Protein 5DCU (pdb70)

GO terms:
  GO:0005829 cytosol (C, IDA)
  GO:0016628 oxidoreductase activity, acting on the CH-CH group of donors, NAD or NADP as acceptor (F, IDA)
  GO:0042803 protein homodimerization activity (F, IDA)
  GO:0016099 monoterpenoid biosynthetic process (P, IDA)
  GO:0042802 identical protein binding (F, IPI)

Secondary structure (DSSP, 8-state):
-PPP--SEEEEEETTTSTTHHHHHHHTTSTT-TTPSEEEEEEESSPPPHHHHTSS-EEEE--TT-HHHHHHHHTT-TT--EEEE----SS--HHHHHHHHHHHHHHHTTT-TT--EEEEE--THHHH-----PPPSSB-TTPPPPSS--HHHHHHHHHHHHHHHTT-EEEEEEE-SEE---TT-SS-HHHHHHHHHHHHHHTT--EE--S-HHHHHS-B--EEHHHHHHHHHHHHH-GGGTTEEEEE--SS-B-HHHHHHHHHHHHT--EE---TTPPP--HHHHHTT-HHHHHHHHHHHTPPP--HHHH--HHHHHHHTT--S--B--HHHHHTT------HHHHHHHHHHHHHHTTSSPPP-/-PPP--SEEEEEETTTSTTHHHHHHHTTSTT-TTPSEEEEEEESSPPPHHHHTSS-EEEE--TT-HHHHHHHHTT-TT--EEEE----SS--HHHHHHHHHHHHHHHTTT-TT--EEEEE--THHHH-----PPPSSB-TTPPPPSS--HHHHHHHHHHHHHHHTT-EEEEEEE-SEE---TT-S--HHHHHHHHHHHHHHTT--EE--S-HHHHHS-B--EEHHHHHHHHHHHHH-GGGTTEEEEE--SS-B-HHHHHHHHHHHHT--EE---TTPPP--HHHHHTT-HHHHHHHHHHTTPPP--HHHH--HHHHHHHTT--S--B--HHHHHTT------HHHHHHHHHHHHHHTTSSPPP-

Radius of gyration: 27.37 Å; Cα contacts (8 Å, |Δi|>4): 1635; chains: 2; bounding box: 85×75×55 Å

Structure (mmCIF, N/CA/C/O backbone):
data_5DCU
#
_entry.id   5DCU
#
_cell.length_a   92.030
_cell.length_b   96.110
_cell.length_c   172.630
_cell.angle_alpha   90.000
_cell.angle_beta   90.000
_cell.angle_gamma   90.000
#
_symmetry.space_group_name_H-M   'C 2 2 21'
#
loop_
_entity.id
_entity.type
_entity.pdbx_description
1 polymer 'Iridoid synthase'
2 non-polymer 'NADP NICOTINAMIDE-ADENINE-DINUCLEOTIDE PHOSPHATE'
3 non-polymer 1,2-ETHANEDIOL
4 non-polymer '[2-(2-hydroxyethoxy)ethoxy]acetic acid'
5 water water
#
loop_
_atom_site.group_PDB
_atom_site.id
_atom_site.type_symbol
_atom_site.label_atom_id
_atom_site.label_alt_id
_atom_site.label_comp_id
_atom_site.label_asym_id
_atom_site.label_entity_id
_atom_site.label_seq_id
_atom_site.pdbx_PDB_ins_code
_atom_site.Cartn_x
_atom_site.Cartn_y
_atom_site.Cartn_z
_atom_site.occupancy
_atom_site.B_iso_or_equiv
_atom_site.auth_seq_id
_atom_site.auth_comp_id
_atom_site.auth_asym_id
_atom_site.auth_atom_id
_atom_site.pdbx_PDB_model_num
ATOM 1 N N . GLY A 1 3 ? 36.172 28.898 -32.132 1.00 60.16 23 GLY A N 1
ATOM 2 C CA . GLY A 1 3 ? 36.617 29.291 -30.760 1.00 59.76 23 GLY A CA 1
ATOM 3 C C . GLY A 1 3 ? 36.017 28.464 -29.639 1.00 57.97 23 GLY A C 1
ATOM 4 O O . GLY A 1 3 ? 35.341 27.451 -29.884 1.00 58.25 23 GLY A O 1
ATOM 5 N N . VAL A 1 4 ? 36.244 28.918 -28.406 1.00 55.99 24 VAL A N 1
ATOM 6 C CA . VAL A 1 4 ? 35.901 28.138 -27.202 1.00 53.32 24 VAL A CA 1
ATOM 7 C C . VAL A 1 4 ? 34.436 28.220 -26.809 1.00 50.12 24 VAL A C 1
ATOM 8 O O . VAL A 1 4 ? 33.741 29.201 -27.109 1.00 48.87 24 VAL A O 1
ATOM 12 N N . CYS A 1 5 ? 33.984 27.174 -26.112 1.00 48.46 25 CYS A N 1
ATOM 13 C CA A CYS A 1 5 ? 32.641 27.161 -25.549 0.50 45.76 25 CYS A CA 1
ATOM 14 C CA B CYS A 1 5 ? 32.655 27.136 -25.527 0.50 46.23 25 CYS A CA 1
ATOM 15 C C . CYS A 1 5 ? 32.542 28.296 -24.539 1.00 44.22 25 CYS A C 1
ATOM 16 O O . CYS A 1 5 ? 33.483 28.546 -23.778 1.00 44.29 25 CYS A O 1
ATOM 21 N N . LYS A 1 6 ? 31.411 28.995 -24.563 1.00 40.73 26 LYS A N 1
ATOM 22 C CA . LYS A 1 6 ? 31.163 30.115 -23.643 1.00 38.71 26 LYS A CA 1
ATOM 23 C C . LYS A 1 6 ? 30.959 29.628 -22.207 1.00 35.42 26 LYS A C 1
ATOM 24 O O . LYS A 1 6 ? 30.501 28.507 -21.988 1.00 33.88 26 LYS A O 1
ATOM 28 N N . SER A 1 7 ? 31.326 30.482 -21.248 1.00 33.09 27 SER A N 1
ATOM 29 C CA . SER A 1 7 ? 31.257 30.179 -19.817 1.00 31.94 27 SER A CA 1
ATOM 30 C C . SER A 1 7 ? 30.079 30.913 -19.233 1.00 29.60 27 SER A C 1
ATOM 31 O O . SER A 1 7 ? 29.878 32.095 -19.499 1.00 29.95 27 SER A O 1
ATOM 34 N N . TYR A 1 8 ? 29.307 30.213 -18.431 1.00 27.49 28 TYR A N 1
ATOM 35 C CA . TYR A 1 8 ? 28.201 30.818 -17.752 1.00 25.96 28 TYR A CA 1
ATOM 36 C C . TYR A 1 8 ? 28.283 30.465 -16.292 1.00 25.71 28 TYR A C 1
ATOM 37 O O . TYR A 1 8 ? 28.793 29.383 -15.902 1.00 27.40 28 TYR A O 1
ATOM 46 N N . LYS A 1 9 ? 27.808 31.370 -15.475 1.00 24.16 29 LYS A N 1
ATOM 47 C CA . LYS A 1 9 ? 27.703 31.080 -14.071 1.00 24.29 29 LYS A CA 1
ATOM 48 C C . LYS A 1 9 ? 26.474 30.200 -13.785 1.00 22.27 29 LYS A C 1
ATOM 49 O O . LYS A 1 9 ? 26.558 29.293 -12.940 1.00 22.98 29 LYS A O 1
ATOM 55 N N . SER A 1 10 ? 25.357 30.477 -14.462 1.00 19.89 30 SER A N 1
ATOM 56 C CA . SER A 1 10 ? 24.101 29.788 -14.211 1.00 18.48 30 SER A CA 1
ATOM 57 C C . SER A 1 10 ? 23.424 29.512 -15.559 1.00 17.87 30 SER A C 1
ATOM 58 O O . SER A 1 10 ? 23.644 30.234 -16.542 1.00 18.00 30 SER A O 1
ATOM 61 N N . VAL A 1 11 ? 22.649 28.431 -15.602 1.00 16.55 31 VAL A N 1
ATOM 62 C CA . VAL A 1 11 ? 21.954 28.009 -16.824 1.00 16.13 31 VAL A CA 1
ATOM 63 C C . VAL A 1 11 ? 20.495 27.776 -16.484 1.00 14.95 31 VAL A C 1
ATOM 64 O O . VAL A 1 11 ? 20.148 26.870 -15.699 1.00 14.84 31 VAL A O 1
ATOM 68 N N . ALA A 1 12 ? 19.622 28.597 -17.056 1.00 14.36 32 ALA A N 1
ATOM 69 C CA . ALA A 1 12 ? 18.188 28.551 -16.810 1.00 13.43 32 ALA A CA 1
ATOM 70 C C . ALA A 1 12 ? 17.469 27.714 -17.830 1.00 13.60 32 ALA A C 1
ATOM 71 O O . ALA A 1 12 ? 17.751 27.817 -19.017 1.00 14.42 32 ALA A O 1
ATOM 73 N N . LEU A 1 13 ? 16.529 26.923 -17.352 1.00 13.22 33 LEU A N 1
ATOM 74 C CA . LEU A 1 13 ? 15.477 26.354 -18.197 1.00 13.61 33 LEU A CA 1
ATOM 75 C C . LEU A 1 13 ? 14.180 27.085 -17.876 1.00 12.76 33 LEU A C 1
ATOM 76 O O . LEU A 1 13 ? 13.622 26.895 -16.784 1.00 13.19 33 LEU A O 1
ATOM 81 N N . VAL A 1 14 ? 13.707 27.876 -18.826 1.00 12.60 34 VAL A N 1
ATOM 82 C CA . VAL A 1 14 ? 12.463 28.620 -18.671 1.00 12.12 34 VAL A CA 1
ATOM 83 C C . VAL A 1 14 ? 11.380 27.866 -19.410 1.00 12.43 34 VAL A C 1
ATOM 84 O O . VAL A 1 14 ? 11.369 27.832 -20.647 1.00 12.51 34 VAL A O 1
ATOM 88 N N . VAL A 1 15 ? 10.484 27.259 -18.654 1.00 11.86 35 VAL A N 1
ATOM 89 C CA . VAL A 1 15 ? 9.406 26.445 -19.243 1.00 12.30 35 VAL A CA 1
ATOM 90 C C . VAL A 1 15 ? 8.188 27.320 -19.335 1.00 12.10 35 VAL A C 1
ATOM 91 O O . VAL A 1 15 ? 7.578 27.685 -18.309 1.00 12.09 35 VAL A O 1
ATOM 95 N N . GLY A 1 16 ? 7.850 27.681 -20.565 1.00 11.90 36 GLY A N 1
ATOM 96 C CA . GLY A 1 16 ? 6.798 28.688 -20.866 1.00 11.78 36 GLY A CA 1
ATOM 97 C C . GLY A 1 16 ? 7.408 30.021 -21.274 1.00 11.61 36 GLY A C 1
ATOM 98 O O . GLY A 1 16 ? 6.936 31.090 -20.861 1.00 11.14 36 GLY A O 1
ATOM 99 N N . VAL A 1 17 ? 8.413 29.984 -22.145 1.00 11.94 37 VAL A N 1
ATOM 100 C CA . VAL A 1 17 ? 9.210 31.171 -22.459 1.00 12.41 37 VAL A CA 1
ATOM 101 C C . VAL A 1 17 ? 8.435 32.244 -23.252 1.00 12.33 37 VAL A C 1
ATOM 102 O O . VAL A 1 17 ? 8.798 33.426 -23.251 1.00 12.66 37 VAL A O 1
ATOM 106 N N . THR A 1 18 ? 7.352 31.848 -23.932 1.00 12.49 38 THR A N 1
ATOM 107 C CA . THR A 1 18 ? 6.500 32.801 -24.645 1.00 13.15 38 THR A CA 1
ATOM 108 C C . THR A 1 18 ? 5.385 33.378 -23.763 1.00 12.89 38 THR A C 1
ATOM 109 O O . THR A 1 18 ? 4.629 34.244 -24.210 1.00 13.81 38 THR A O 1
ATOM 113 N N . GLY A 1 19 ? 5.323 32.918 -22.530 1.00 11.66 39 GLY A N 1
ATOM 114 C CA . GLY A 1 19 ? 4.274 33.338 -21.588 1.00 11.63 39 GLY A CA 1
ATOM 115 C C . GLY A 1 19 ? 4.510 34.710 -21.025 1.00 11.73 39 GLY A C 1
ATOM 116 O O . GLY A 1 19 ? 5.516 35.377 -21.266 1.00 11.88 39 GLY A O 1
ATOM 117 N N . ILE A 1 20 ? 3.539 35.188 -20.262 1.00 11.22 40 ILE A N 1
ATOM 118 C CA . ILE A 1 20 ? 3.612 36.563 -19.716 1.00 11.29 40 ILE A CA 1
ATOM 119 C C . ILE A 1 20 ? 4.769 36.749 -18.767 1.00 11.15 40 ILE A C 1
ATOM 120 O O . ILE A 1 20 ? 5.325 37.866 -18.717 1.00 11.21 40 ILE A O 1
ATOM 125 N N . VAL A 1 21 ? 5.156 35.739 -18.005 1.00 10.47 41 VAL A N 1
ATOM 126 C CA . VAL A 1 21 ? 6.346 35.824 -17.152 1.00 10.72 41 VAL A CA 1
ATOM 127 C C . VAL A 1 21 ? 7.558 35.245 -17.865 1.00 10.87 41 VAL A C 1
ATOM 128 O O . VAL A 1 21 ? 8.659 35.818 -17.781 1.00 11.06 41 VAL A O 1
ATOM 132 N N . GLY A 1 22 ? 7.403 34.130 -18.578 1.00 10.86 42 GLY A N 1
ATOM 133 C CA . GLY A 1 22 ? 8.563 33.558 -19.262 1.00 10.88 42 GLY A CA 1
ATOM 134 C C . GLY A 1 22 ? 9.227 34.538 -20.219 1.00 11.37 42 GLY A C 1
ATOM 135 O O . GLY A 1 22 ? 10.476 34.565 -20.346 1.00 11.91 42 GLY A O 1
ATOM 136 N N . SER A 1 23 ? 8.446 35.353 -20.919 1.00 11.29 43 SER A N 1
ATOM 137 C CA . SER A 1 23 ? 8.988 36.320 -21.868 1.00 12.24 43 SER A CA 1
ATOM 138 C C . SER A 1 23 ? 9.800 37.418 -21.153 1.00 12.46 43 SER A C 1
ATOM 139 O O . SER A 1 23 ? 10.767 37.950 -21.714 1.00 13.52 43 SER A O 1
ATOM 142 N N . SER A 1 24 ? 9.380 37.788 -19.948 1.00 11.96 44 SER A N 1
ATOM 143 C CA A SER A 1 24 ? 10.139 38.711 -19.135 0.70 12.46 44 SER A CA 1
ATOM 144 C CA B SER A 1 24 ? 10.132 38.719 -19.108 0.30 12.50 44 SER A CA 1
ATOM 145 C C . SER A 1 24 ? 11.408 38.070 -18.580 1.00 12.76 44 SER A C 1
ATOM 146 O O . SER A 1 24 ? 12.487 38.699 -18.624 1.00 13.55 44 SER A O 1
ATOM 151 N N . LEU A 1 25 ? 11.346 36.823 -18.148 1.00 12.11 45 LEU A N 1
ATOM 152 C CA . LEU A 1 25 ? 12.593 36.092 -17.773 1.00 12.71 45 LEU A CA 1
ATOM 153 C C . LEU A 1 25 ? 13.585 36.045 -18.911 1.00 13.82 45 LEU A C 1
ATOM 154 O O . LEU A 1 25 ? 14.811 36.222 -18.692 1.00 14.45 45 LEU A O 1
ATOM 159 N N . ALA A 1 26 ? 13.101 35.862 -20.139 1.00 13.92 46 ALA A N 1
ATOM 160 C CA . ALA A 1 26 ? 13.978 35.859 -21.320 1.00 14.89 46 ALA A CA 1
ATOM 161 C C . ALA A 1 26 ? 14.762 37.158 -21.471 1.00 15.54 46 ALA A C 1
ATOM 162 O O . ALA A 1 26 ? 15.833 37.169 -22.121 1.00 17.25 46 ALA A O 1
ATOM 164 N N . GLU A 1 27 ? 14.218 38.267 -20.993 1.00 14.87 47 GLU A N 1
ATOM 165 C CA . GLU A 1 27 ? 14.882 39.532 -20.998 1.00 15.62 47 GLU A CA 1
ATOM 166 C C . GLU A 1 27 ? 15.714 39.725 -19.739 1.00 15.59 47 GLU A C 1
ATOM 167 O O . GLU A 1 27 ? 16.931 40.033 -19.852 1.00 16.67 47 GLU A O 1
ATOM 173 N N . VAL A 1 28 ? 15.130 39.541 -18.560 1.00 14.26 48 VAL A N 1
ATOM 174 C CA . VAL A 1 28 ? 15.798 39.906 -17.298 1.00 14.03 48 VAL A CA 1
ATOM 175 C C . VAL A 1 28 ? 17.020 39.015 -17.092 1.00 14.21 48 VAL A C 1
ATOM 176 O O . VAL A 1 28 ? 18.078 39.505 -16.655 1.00 15.00 48 VAL A O 1
ATOM 180 N N . LEU A 1 29 ? 16.930 37.729 -17.431 1.00 13.84 49 LEU A N 1
ATOM 181 C CA . LEU A 1 29 ? 18.058 36.790 -17.212 1.00 14.52 49 LEU A CA 1
ATOM 182 C C . LEU A 1 29 ? 19.304 37.207 -17.996 1.00 15.96 49 LEU A C 1
ATOM 183 O O . LEU A 1 29 ? 20.421 36.883 -17.597 1.00 16.70 49 LEU A O 1
ATOM 188 N N . LYS A 1 30 ? 19.141 37.934 -19.096 1.00 16.93 50 LYS A N 1
ATOM 189 C CA . LYS A 1 30 ? 20.267 38.299 -19.940 1.00 18.93 50 LYS A CA 1
ATOM 190 C C . LYS A 1 30 ? 20.801 39.683 -19.654 1.00 19.53 50 LYS A C 1
ATOM 191 O O . LYS A 1 30 ? 21.772 40.082 -20.336 1.00 21.73 50 LYS A O 1
ATOM 197 N N . LEU A 1 31 ? 20.272 40.424 -18.666 1.00 18.98 51 LEU A N 1
ATOM 198 C CA . LEU A 1 31 ? 20.808 41.735 -18.270 1.00 20.42 51 LEU A CA 1
ATOM 199 C C . LEU A 1 31 ? 22.135 41.587 -17.508 1.00 21.95 51 LEU A C 1
ATOM 200 O O . LEU A 1 31 ? 22.318 40.627 -16.744 1.00 21.23 51 LEU A O 1
ATOM 205 N N . PRO A 1 32 ? 23.029 42.553 -17.671 1.00 23.56 52 PRO A N 1
ATOM 206 C CA . PRO A 1 32 ? 24.382 42.367 -17.106 1.00 24.84 52 PRO A CA 1
ATOM 207 C C . PRO A 1 32 ? 24.432 42.284 -15.585 1.00 24.57 52 PRO A C 1
ATOM 208 O O . PRO A 1 32 ? 25.313 41.592 -15.067 1.00 26.11 52 PRO A O 1
ATOM 212 N N . ASP A 1 33 ? 23.553 42.971 -14.871 1.00 23.40 53 ASP A N 1
ATOM 213 C CA . ASP A 1 33 ? 23.638 42.996 -13.411 1.00 23.90 53 ASP A CA 1
ATOM 214 C C . ASP A 1 33 ? 22.681 42.028 -12.732 1.00 21.61 53 ASP A C 1
ATOM 215 O O . ASP A 1 33 ? 22.539 42.064 -11.516 1.00 21.66 53 ASP A O 1
ATOM 220 N N . THR A 1 34 ? 22.022 41.166 -13.489 1.00 19.92 54 THR A N 1
ATOM 221 C CA . THR A 1 34 ? 21.103 40.225 -12.881 1.00 18.32 54 THR A CA 1
ATOM 222 C C . THR A 1 34 ? 21.835 39.209 -11.974 1.00 18.05 54 THR A C 1
ATOM 223 O O . THR A 1 34 ? 22.827 38.621 -12.373 1.00 18.94 54 THR A O 1
ATOM 227 N N . PRO A 1 35 ? 21.322 39.029 -10.743 1.00 17.08 55 PRO A N 1
ATOM 228 C CA . PRO A 1 35 ? 21.942 38.064 -9.852 1.00 17.43 55 PRO A CA 1
ATOM 229 C C . PRO A 1 35 ? 22.070 36.683 -10.479 1.00 16.80 55 PRO A C 1
ATOM 230 O O . PRO A 1 35 ? 21.162 36.253 -11.198 1.00 15.89 55 PRO A O 1
ATOM 234 N N . GLY A 1 36 ? 23.198 36.029 -10.220 1.00 17.74 56 GLY A N 1
ATOM 235 C CA . GLY A 1 36 ? 23.484 34.700 -10.743 1.00 18.02 56 GLY A CA 1
ATOM 236 C C . GLY A 1 36 ? 24.074 34.699 -12.150 1.00 18.40 56 GLY A C 1
ATOM 237 O O . GLY A 1 36 ? 24.466 33.655 -12.664 1.00 18.48 56 GLY A O 1
ATOM 238 N N . GLY A 1 37 ? 24.197 35.881 -12.769 1.00 18.34 57 GLY A N 1
ATOM 239 C CA . GLY A 1 37 ? 24.744 35.986 -14.109 1.00 18.82 57 GLY A CA 1
ATOM 240 C C . GLY A 1 37 ? 26.252 35.846 -14.204 1.00 19.97 57 GLY A C 1
ATOM 241 O O . GLY A 1 37 ? 26.978 35.974 -13.189 1.00 21.06 57 GLY A O 1
ATOM 242 N N . PRO A 1 38 ? 26.800 35.596 -15.411 1.00 20.18 58 PRO A N 1
ATOM 243 C CA . PRO A 1 38 ? 26.008 35.501 -16.641 1.00 19.58 58 PRO A CA 1
ATOM 244 C C . PRO A 1 38 ? 25.196 34.221 -16.784 1.00 18.68 58 PRO A C 1
ATOM 245 O O . PRO A 1 38 ? 25.693 33.129 -16.482 1.00 18.61 58 PRO A O 1
ATOM 249 N N . TRP A 1 39 ? 23.973 34.394 -17.284 1.00 17.39 59 TRP A N 1
ATOM 250 C CA . TRP A 1 39 ? 23.035 33.307 -17.505 1.00 16.81 59 TRP A CA 1
ATOM 251 C C . TRP A 1 39 ? 22.997 32.869 -18.962 1.00 17.62 59 TRP A C 1
ATOM 252 O O . TRP A 1 39 ? 22.945 33.694 -19.862 1.00 18.47 59 TRP A O 1
ATOM 263 N N . LYS A 1 40 ? 22.991 31.555 -19.167 1.00 17.64 60 LYS A N 1
ATOM 264 C CA . LYS A 1 40 ? 22.514 30.941 -20.418 1.00 18.08 60 LYS A CA 1
ATOM 265 C C . LYS A 1 40 ? 21.032 30.622 -20.248 1.00 16.93 60 LYS A C 1
ATOM 266 O O . LYS A 1 40 ? 20.629 30.186 -19.182 1.00 16.24 60 LYS A O 1
ATOM 272 N N . VAL A 1 41 ? 20.223 30.872 -21.278 1.00 16.25 61 VAL A N 1
ATOM 273 C CA . VAL A 1 41 ? 18.786 30.633 -21.190 1.00 15.45 61 VAL A CA 1
ATOM 274 C C . VAL A 1 41 ? 18.301 29.674 -22.281 1.00 15.43 61 VAL A C 1
ATOM 275 O O . VAL A 1 41 ? 18.404 29.992 -23.463 1.00 15.95 61 VAL A O 1
ATOM 279 N N . TYR A 1 42 ? 17.787 28.521 -21.851 1.00 14.96 62 TYR A N 1
ATOM 280 C CA . TYR A 1 42 ? 16.977 27.646 -22.690 1.00 15.14 62 TYR A CA 1
ATOM 281 C C . TYR A 1 42 ? 15.521 28.030 -22.468 1.00 14.36 62 TYR A C 1
ATOM 282 O O . TYR A 1 42 ? 15.072 28.135 -21.307 1.00 15.14 62 TYR A O 1
ATOM 291 N N . GLY A 1 43 ? 14.789 28.306 -23.544 1.00 14.11 63 GLY A N 1
ATOM 292 C CA . GLY A 1 43 ? 13.364 28.647 -23.433 1.00 13.90 63 GLY A CA 1
ATOM 293 C C . GLY A 1 43 ? 12.515 27.617 -24.117 1.00 14.05 63 GLY A C 1
ATOM 294 O O . GLY A 1 43 ? 12.727 27.333 -25.295 1.00 15.08 63 GLY A O 1
ATOM 295 N N . VAL A 1 44 ? 11.547 27.042 -23.383 1.00 13.85 64 VAL A N 1
ATOM 296 C CA . VAL A 1 44 ? 10.701 25.970 -23.898 1.00 14.59 64 VAL A CA 1
ATOM 297 C C . VAL A 1 44 ? 9.284 26.525 -24.092 1.00 14.08 64 VAL A C 1
ATOM 298 O O . VAL A 1 44 ? 8.723 27.188 -23.211 1.00 13.17 64 VAL A O 1
ATOM 302 N N . ALA A 1 45 ? 8.686 26.197 -25.237 1.00 14.54 65 ALA A N 1
ATOM 303 C CA . ALA A 1 45 ? 7.236 26.372 -25.431 1.00 14.69 65 ALA A CA 1
ATOM 304 C C . ALA A 1 45 ? 6.805 25.410 -26.556 1.00 15.76 65 ALA A C 1
ATOM 305 O O . ALA A 1 45 ? 7.647 24.800 -27.202 1.00 16.06 65 ALA A O 1
ATOM 307 N N . ARG A 1 46 ? 5.497 25.299 -26.783 1.00 16.71 66 ARG A N 1
ATOM 308 C CA . ARG A 1 46 ? 4.964 24.279 -27.717 1.00 19.17 66 ARG A CA 1
ATOM 309 C C . ARG A 1 46 ? 4.930 24.760 -29.155 1.00 19.37 66 ARG A C 1
ATOM 310 O O . ARG A 1 46 ? 5.169 23.963 -30.069 1.00 20.03 66 ARG A O 1
ATOM 318 N N . ARG A 1 47 ? 4.611 26.039 -29.356 1.00 19.73 67 ARG A N 1
ATOM 319 C CA . ARG A 1 47 ? 4.529 26.630 -30.699 1.00 21.01 67 ARG A CA 1
ATOM 320 C C . ARG A 1 47 ? 5.920 26.816 -31.319 1.00 20.43 67 ARG A C 1
ATOM 321 O O . ARG A 1 47 ? 6.898 26.861 -30.616 1.00 19.73 67 ARG A O 1
ATOM 329 N N . PRO A 1 48 ? 6.003 26.976 -32.636 1.00 20.89 68 PRO A N 1
ATOM 330 C CA . PRO A 1 48 ? 7.278 27.392 -33.247 1.00 21.24 68 PRO A CA 1
ATOM 331 C C . PRO A 1 48 ? 7.703 28.749 -32.694 1.00 20.79 68 PRO A C 1
ATOM 332 O O . PRO A 1 48 ? 6.851 29.538 -32.330 1.00 20.62 68 PRO A O 1
ATOM 336 N N . CYS A 1 49 ? 9.001 28.977 -32.569 1.00 20.56 69 CYS A N 1
ATOM 337 C CA . CYS A 1 49 ? 9.496 30.257 -32.007 1.00 20.44 69 CYS A CA 1
ATOM 338 C C . CYS A 1 49 ? 8.942 31.444 -32.776 1.00 20.79 69 CYS A C 1
ATOM 339 O O . CYS A 1 49 ? 9.137 31.509 -33.986 1.00 21.94 69 CYS A O 1
ATOM 342 N N . PRO A 1 50 ? 8.274 32.389 -32.087 1.00 19.92 70 PRO A N 1
ATOM 343 C CA . PRO A 1 50 ? 7.852 33.609 -32.784 1.00 20.93 70 PRO A CA 1
ATOM 344 C C . PRO A 1 50 ? 9.055 34.470 -33.176 1.00 21.40 70 PRO A C 1
ATOM 345 O O . PRO A 1 50 ? 10.102 34.412 -32.526 1.00 20.98 70 PRO A O 1
ATOM 349 N N . VAL A 1 51 ? 8.899 35.258 -34.215 1.00 23.28 71 VAL A N 1
ATOM 350 C CA . VAL A 1 51 ? 9.981 36.144 -34.705 1.00 24.59 71 VAL A CA 1
ATOM 351 C C . VAL A 1 51 ? 10.462 37.047 -33.579 1.00 24.47 71 VAL A C 1
ATOM 352 O O . VAL A 1 51 ? 11.684 37.237 -33.387 1.00 25.24 71 VAL A O 1
ATOM 356 N N . TRP A 1 52 ? 9.544 37.569 -32.792 1.00 23.52 72 TRP A N 1
ATOM 357 C CA . TRP A 1 52 ? 9.941 38.480 -31.723 1.00 23.23 72 TRP A CA 1
ATOM 358 C C . TRP A 1 52 ? 10.886 37.837 -30.729 1.00 22.42 72 TRP A C 1
ATOM 359 O O . TRP A 1 52 ? 11.749 38.502 -30.126 1.00 24.70 72 TRP A O 1
ATOM 370 N N . LEU A 1 53 ? 10.700 36.547 -30.459 1.00 20.20 73 LEU A N 1
ATOM 371 C CA . LEU A 1 53 ? 11.574 35.869 -29.546 1.00 19.28 73 LEU A CA 1
ATOM 372 C C . LEU A 1 53 ? 12.892 35.393 -30.189 1.00 19.28 73 LEU A C 1
ATOM 373 O O . LEU A 1 53 ? 13.919 35.244 -29.492 1.00 19.12 73 LEU A O 1
ATOM 378 N N . ALA A 1 54 ? 12.859 35.123 -31.470 1.00 19.98 74 ALA A N 1
ATOM 379 C CA . ALA A 1 54 ? 14.063 34.760 -32.202 1.00 20.89 74 ALA A CA 1
ATOM 380 C C . ALA A 1 54 ? 15.082 35.901 -32.237 1.00 21.92 74 ALA A C 1
ATOM 381 O O . ALA A 1 54 ? 16.249 35.679 -32.603 1.00 23.75 74 ALA A O 1
ATOM 383 N N . LYS A 1 55 ? 14.645 37.120 -31.957 1.00 21.20 75 LYS A N 1
ATOM 384 C CA . LYS A 1 55 ? 15.579 38.262 -31.896 1.00 21.99 75 LYS A CA 1
ATOM 385 C C . LYS A 1 55 ? 16.139 38.479 -30.504 1.00 21.07 75 LYS A C 1
ATOM 386 O O . LYS A 1 55 ? 16.641 39.558 -30.195 1.00 21.52 75 LYS A O 1
ATOM 390 N N . LYS A 1 56 ? 16.059 37.467 -29.651 1.00 19.49 76 LYS A N 1
ATOM 391 C CA . LYS A 1 56 ? 16.606 37.495 -28.296 1.00 19.23 76 LYS A CA 1
ATOM 392 C C . LYS A 1 56 ? 17.646 36.385 -28.148 1.00 19.12 76 LYS A C 1
ATOM 393 O O . LYS A 1 56 ? 17.514 35.317 -28.794 1.00 18.84 76 LYS A O 1
ATOM 399 N N . PRO A 1 57 ? 18.630 36.567 -27.257 1.00 18.90 77 PRO A N 1
ATOM 400 C CA . PRO A 1 57 ? 19.727 35.594 -27.092 1.00 19.41 77 PRO A CA 1
ATOM 401 C C . PRO A 1 57 ? 19.315 34.455 -26.150 1.00 19.04 77 PRO A C 1
ATOM 402 O O . PRO A 1 57 ? 19.821 34.297 -25.026 1.00 19.67 77 PRO A O 1
ATOM 406 N N . VAL A 1 58 ? 18.286 33.736 -26.587 1.00 18.80 78 VAL A N 1
ATOM 407 C CA . VAL A 1 58 ? 17.648 32.626 -25.876 1.00 18.20 78 VAL A CA 1
ATOM 408 C C . VAL A 1 58 ? 17.682 31.435 -26.826 1.00 17.61 78 VAL A C 1
ATOM 409 O O . VAL A 1 58 ? 17.443 31.582 -28.019 1.00 18.42 78 VAL A O 1
ATOM 413 N N . GLU A 1 59 ? 18.056 30.268 -26.310 1.00 17.22 79 GLU A N 1
ATOM 414 C CA A GLU A 1 59 ? 18.045 29.042 -27.109 0.40 17.78 79 GLU A CA 1
ATOM 415 C CA B GLU A 1 59 ? 18.056 29.035 -27.104 0.60 17.82 79 GLU A CA 1
ATOM 416 C C . GLU A 1 59 ? 16.659 28.428 -26.985 1.00 16.88 79 GLU A C 1
ATOM 417 O O . GLU A 1 59 ? 16.283 27.912 -25.936 1.00 16.02 79 GLU A O 1
ATOM 428 N N . TYR A 1 60 ? 15.895 28.533 -28.063 1.00 17.25 80 TYR A N 1
ATOM 429 C CA . TYR A 1 60 ? 14.491 28.058 -28.061 1.00 17.05 80 TYR A CA 1
ATOM 430 C C . TYR A 1 60 ? 14.424 26.570 -28.329 1.00 17.86 80 TYR A C 1
ATOM 431 O O . TYR A 1 60 ? 15.081 26.040 -29.242 1.00 19.48 80 TYR A O 1
ATOM 440 N N . ILE A 1 61 ? 13.596 25.905 -27.520 1.00 17.58 81 ILE A N 1
ATOM 441 C CA . ILE A 1 61 ? 13.323 24.489 -27.668 1.00 18.48 81 ILE A CA 1
ATOM 442 C C . ILE A 1 61 ? 11.816 24.332 -27.822 1.00 17.69 81 ILE A C 1
ATOM 443 O O . ILE A 1 61 ? 11.074 24.541 -26.873 1.00 16.95 81 ILE A O 1
ATOM 448 N N . GLN A 1 62 ? 11.390 23.933 -29.006 1.00 18.44 82 GLN A N 1
ATOM 449 C CA . GLN A 1 62 ? 9.994 23.670 -29.267 1.00 18.48 82 GLN A CA 1
ATOM 450 C C . GLN A 1 62 ? 9.703 22.269 -28.751 1.00 18.10 82 GLN A C 1
ATOM 451 O O . GLN A 1 62 ? 10.307 21.305 -29.183 1.00 18.66 82 GLN A O 1
ATOM 457 N N . CYS A 1 63 ? 8.788 22.167 -27.788 1.00 16.74 83 CYS A N 1
ATOM 458 C CA . CYS A 1 63 ? 8.497 20.887 -27.151 1.00 17.30 83 CYS A CA 1
ATOM 459 C C . CYS A 1 63 ? 7.102 20.931 -26.556 1.00 16.69 83 CYS A C 1
ATOM 460 O O . CYS A 1 63 ? 6.762 21.890 -25.903 1.00 16.23 83 CYS A O 1
ATOM 463 N N . ASP A 1 64 ? 6.284 19.901 -26.851 1.00 17.10 84 ASP A N 1
ATOM 464 C CA . ASP A 1 64 ? 5.013 19.721 -26.117 1.00 17.48 84 ASP A CA 1
ATOM 465 C C . ASP A 1 64 ? 5.315 18.995 -24.819 1.00 16.66 84 ASP A C 1
ATOM 466 O O . ASP A 1 64 ? 5.533 17.776 -24.824 1.00 16.76 84 ASP A O 1
ATOM 471 N N . VAL A 1 65 ? 5.361 19.754 -23.719 1.00 15.95 85 VAL A N 1
ATOM 472 C CA . VAL A 1 65 ? 5.801 19.192 -22.436 1.00 16.03 85 VAL A CA 1
ATOM 473 C C . VAL A 1 65 ? 4.750 18.279 -21.810 1.00 16.24 85 VAL A C 1
ATOM 474 O O . VAL A 1 65 ? 5.027 17.630 -20.795 1.00 16.05 85 VAL A O 1
ATOM 478 N N . SER A 1 66 ? 3.570 18.205 -22.409 1.00 16.44 86 SER A N 1
ATOM 479 C CA . SER A 1 66 ? 2.589 17.210 -21.989 1.00 17.60 86 SER A CA 1
ATOM 480 C C . SER A 1 66 ? 2.895 15.834 -22.524 1.00 18.67 86 SER A C 1
ATOM 481 O O . SER A 1 66 ? 2.230 14.857 -22.119 1.00 19.30 86 SER A O 1
ATOM 484 N N . ASN A 1 67 ? 3.897 15.702 -23.406 1.00 18.53 87 ASN A N 1
ATOM 485 C CA . ASN A 1 67 ? 4.276 14.396 -23.994 1.00 20.21 87 ASN A CA 1
ATOM 486 C C . ASN A 1 67 ? 5.581 13.945 -23.379 1.00 20.02 87 ASN A C 1
ATOM 487 O O . ASN A 1 67 ? 6.623 14.567 -23.617 1.00 18.55 87 ASN A O 1
ATOM 492 N N . ASN A 1 68 ? 5.533 12.892 -22.573 1.00 20.77 88 ASN A N 1
ATOM 493 C CA . ASN A 1 68 ? 6.712 12.444 -21.829 1.00 21.54 88 ASN A CA 1
ATOM 494 C C . ASN A 1 68 ? 7.869 12.031 -22.729 1.00 21.36 88 ASN A C 1
ATOM 495 O O . ASN A 1 68 ? 8.989 12.449 -22.500 1.00 20.27 88 ASN A O 1
ATOM 500 N N A GLN A 1 69 ? 7.616 11.200 -23.729 0.70 21.92 89 GLN A N 1
ATOM 501 N N B GLN A 1 69 ? 7.617 11.191 -23.733 0.30 21.93 89 GLN A N 1
ATOM 502 C CA A GLN A 1 69 ? 8.704 10.742 -24.613 0.70 22.93 89 GLN A CA 1
ATOM 503 C CA B GLN A 1 69 ? 8.704 10.715 -24.619 0.30 22.63 89 GLN A CA 1
ATOM 504 C C A GLN A 1 69 ? 9.371 11.898 -25.345 0.70 22.27 89 GLN A C 1
ATOM 505 C C B GLN A 1 69 ? 9.368 11.878 -25.364 0.30 22.20 89 GLN A C 1
ATOM 506 O O A GLN A 1 69 ? 10.603 11.942 -25.474 0.70 22.26 89 GLN A O 1
ATOM 507 O O B GLN A 1 69 ? 10.600 11.932 -25.478 0.30 22.28 89 GLN A O 1
ATOM 518 N N . GLU A 1 70 ? 8.562 12.826 -25.834 1.00 21.73 90 GLU A N 1
ATOM 519 C CA . GLU A 1 70 ? 9.093 13.986 -26.532 1.00 22.14 90 GLU A CA 1
ATOM 520 C C . GLU A 1 70 ? 9.934 14.835 -25.602 1.00 20.73 90 GLU A C 1
ATOM 521 O O . GLU A 1 70 ? 11.011 15.333 -25.972 1.00 21.36 90 GLU A O 1
ATOM 527 N N . THR A 1 71 ? 9.449 15.046 -24.391 1.00 19.57 91 THR A N 1
ATOM 528 C CA . THR A 1 71 ? 10.157 15.881 -23.448 1.00 18.40 91 THR A CA 1
ATOM 529 C C . THR A 1 71 ? 11.494 15.267 -23.026 1.00 18.77 91 THR A C 1
ATOM 530 O O . THR A 1 71 ? 12.520 15.977 -22.929 1.00 18.09 91 THR A O 1
ATOM 534 N N . ILE A 1 72 ? 11.502 13.975 -22.780 1.00 19.49 92 ILE A N 1
ATOM 535 C CA . ILE A 1 72 ? 12.751 13.279 -22.526 1.00 20.46 92 ILE A CA 1
ATOM 536 C C . ILE A 1 72 ? 13.723 13.476 -23.692 1.00 20.87 92 ILE A C 1
ATOM 537 O O . ILE A 1 72 ? 14.911 13.805 -23.471 1.00 21.01 92 ILE A O 1
ATOM 542 N N A SER A 1 73 ? 13.241 13.302 -24.911 0.50 21.02 93 SER A N 1
ATOM 543 N N B SER A 1 73 ? 13.241 13.300 -24.918 0.50 21.36 93 SER A N 1
ATOM 544 C CA A SER A 1 73 ? 14.088 13.423 -26.081 0.50 21.74 93 SER A CA 1
ATOM 545 C CA B SER A 1 73 ? 14.100 13.416 -26.092 0.50 22.32 93 SER A CA 1
ATOM 546 C C A SER A 1 73 ? 14.719 14.813 -26.208 0.50 21.42 93 SER A C 1
ATOM 547 C C B SER A 1 73 ? 14.719 14.813 -26.218 0.50 21.75 93 SER A C 1
ATOM 548 O O A SER A 1 73 ? 15.909 14.939 -26.556 0.50 22.16 93 SER A O 1
ATOM 549 O O B SER A 1 73 ? 15.909 14.942 -26.558 0.50 22.48 93 SER A O 1
ATOM 554 N N . LYS A 1 74 ? 13.938 15.842 -25.911 1.00 20.69 94 LYS A N 1
ATOM 555 C CA . LYS A 1 74 ? 14.374 17.228 -26.111 1.00 20.86 94 LYS A CA 1
ATOM 556 C C . LYS A 1 74 ? 15.134 17.827 -24.955 1.00 19.94 94 LYS A C 1
ATOM 557 O O . LYS A 1 74 ? 16.019 18.650 -25.202 1.00 20.13 94 LYS A O 1
ATOM 563 N N . LEU A 1 75 ? 14.840 17.425 -23.719 1.00 19.13 95 LEU A N 1
ATOM 564 C CA . LEU A 1 75 ? 15.494 18.032 -22.558 1.00 19.01 95 LEU A CA 1
ATOM 565 C C . LEU A 1 75 ? 16.585 17.203 -21.917 1.00 19.87 95 LEU A C 1
ATOM 566 O O . LEU A 1 75 ? 17.457 17.757 -21.267 1.00 19.83 95 LEU A O 1
ATOM 571 N N . SER A 1 76 ? 16.561 15.888 -22.071 1.00 20.43 96 SER A N 1
ATOM 572 C CA . SER A 1 76 ? 17.628 15.068 -21.499 1.00 21.60 96 SER A CA 1
ATOM 573 C C . SER A 1 76 ? 19.040 15.403 -21.987 1.00 22.23 96 SER A C 1
ATOM 574 O O . SER A 1 76 ? 19.985 15.174 -21.227 1.00 22.76 96 SER A O 1
ATOM 577 N N . PRO A 1 77 ? 19.213 15.966 -23.213 1.00 22.37 97 PRO A N 1
ATOM 578 C CA . PRO A 1 77 ? 20.578 16.355 -23.592 1.00 22.98 97 PRO A CA 1
ATOM 579 C C . PRO A 1 77 ? 21.143 17.582 -22.898 1.00 22.22 97 PRO A C 1
ATOM 580 O O . PRO A 1 77 ? 22.335 17.870 -23.063 1.00 23.50 97 PRO A O 1
ATOM 584 N N . LEU A 1 78 ? 20.314 18.299 -22.157 1.00 20.67 98 LEU A N 1
ATOM 585 C CA . LEU A 1 78 ? 20.703 19.605 -21.617 1.00 20.42 98 LEU A CA 1
ATOM 586 C C . LEU A 1 78 ? 21.351 19.404 -20.248 1.00 20.45 98 LEU A C 1
ATOM 587 O O . LEU A 1 78 ? 20.747 19.690 -19.216 1.00 20.43 98 LEU A O 1
ATOM 592 N N . LYS A 1 79 ? 22.604 18.985 -20.253 1.00 21.22 99 LYS A N 1
ATOM 593 C CA . LYS A 1 79 ? 23.288 18.497 -19.049 1.00 21.65 99 LYS A CA 1
ATOM 594 C C . LYS A 1 79 ? 23.730 19.632 -18.133 1.00 20.88 99 LYS A C 1
ATOM 595 O O . LYS A 1 79 ? 24.102 19.372 -16.996 1.00 21.49 99 LYS A O 1
ATOM 601 N N . ASP A 1 80 ? 23.706 20.873 -18.638 1.00 20.04 100 ASP A N 1
ATOM 602 C CA . ASP A 1 80 ? 24.278 22.025 -17.929 1.00 19.85 100 ASP A CA 1
ATOM 603 C C . ASP A 1 80 ? 23.280 22.853 -17.117 1.00 18.51 100 ASP A C 1
ATOM 604 O O . ASP A 1 80 ? 23.680 23.817 -16.469 1.00 19.02 100 ASP A O 1
ATOM 609 N N . ILE A 1 81 ? 21.998 22.489 -17.105 1.00 17.21 101 ILE A N 1
ATOM 610 C CA . ILE A 1 81 ? 20.986 23.273 -16.394 1.00 16.60 101 ILE A CA 1
ATOM 611 C C . ILE A 1 81 ? 21.277 23.354 -14.907 1.00 16.38 101 ILE A C 1
ATOM 612 O O . ILE A 1 81 ? 21.608 22.343 -14.301 1.00 16.96 101 ILE A O 1
ATOM 617 N N . THR A 1 82 ? 21.184 24.563 -14.359 1.00 15.81 102 THR A N 1
ATOM 618 C CA . THR A 1 82 ? 21.363 24.781 -12.922 1.00 15.99 102 THR A CA 1
ATOM 619 C C . THR A 1 82 ? 20.068 25.165 -12.221 1.00 14.92 102 THR A C 1
ATOM 620 O O . THR A 1 82 ? 19.904 24.885 -11.022 1.00 14.68 102 THR A O 1
ATOM 624 N N . HIS A 1 83 ? 19.138 25.795 -12.934 1.00 14.18 103 HIS A N 1
ATOM 625 C CA . HIS A 1 83 ? 17.896 26.325 -12.340 1.00 14.13 103 HIS A CA 1
ATOM 626 C C . HIS A 1 83 ? 16.752 26.139 -13.305 1.00 13.85 103 HIS A C 1
ATOM 627 O O . HIS A 1 83 ? 16.866 26.503 -14.498 1.00 14.79 103 HIS A O 1
ATOM 634 N N . ILE A 1 84 ? 15.629 25.619 -12.794 1.00 13.51 104 ILE A N 1
ATOM 635 C CA . ILE A 1 84 ? 14.403 25.483 -13.557 1.00 13.45 104 ILE A CA 1
ATOM 636 C C . ILE A 1 84 ? 13.417 26.552 -13.128 1.00 12.61 104 ILE A C 1
ATOM 637 O O . ILE A 1 84 ? 13.154 26.703 -11.930 1.00 13.19 104 ILE A O 1
ATOM 642 N N . PHE A 1 85 ? 12.817 27.246 -14.089 1.00 12.26 105 PHE A N 1
ATOM 643 C CA . PHE A 1 85 ? 11.735 28.230 -13.855 1.00 11.65 105 PHE A CA 1
ATOM 644 C C . PHE A 1 85 ? 10.483 27.682 -14.540 1.00 11.74 105 PHE A C 1
ATOM 645 O O . PHE A 1 85 ? 10.389 27.740 -15.791 1.00 11.77 105 PHE A O 1
ATOM 653 N N . TYR A 1 86 ? 9.567 27.088 -13.782 1.00 11.79 106 TYR A N 1
ATOM 654 C CA . TYR A 1 86 ? 8.325 26.548 -14.346 1.00 11.71 106 TYR A CA 1
ATOM 655 C C . TYR A 1 86 ? 7.234 27.607 -14.331 1.00 11.59 106 TYR A C 1
ATOM 656 O O . TYR A 1 86 ? 6.644 27.908 -13.286 1.00 11.88 106 TYR A O 1
ATOM 665 N N . VAL A 1 87 ? 7.012 28.213 -15.486 1.00 11.17 107 VAL A N 1
ATOM 666 C CA . VAL A 1 87 ? 6.118 29.343 -15.669 1.00 11.43 107 VAL A CA 1
ATOM 667 C C . VAL A 1 87 ? 5.093 29.064 -16.758 1.00 11.83 107 VAL A C 1
ATOM 668 O O . VAL A 1 87 ? 4.819 29.867 -17.663 1.00 12.30 107 VAL A O 1
ATOM 672 N N . SER A 1 88 ? 4.485 27.887 -16.643 1.00 12.13 108 SER A N 1
ATOM 673 C CA A SER A 1 88 ? 3.567 27.396 -17.659 0.50 12.38 108 SER A CA 1
ATOM 674 C CA B SER A 1 88 ? 3.571 27.369 -17.673 0.50 12.77 108 SER A CA 1
ATOM 675 C C . SER A 1 88 ? 2.301 26.813 -17.038 1.00 12.73 108 SER A C 1
ATOM 676 O O . SER A 1 88 ? 2.252 26.516 -15.851 1.00 13.08 108 SER A O 1
ATOM 681 N N . TRP A 1 89 ? 1.276 26.670 -17.868 1.00 12.93 109 TRP A N 1
ATOM 682 C CA . TRP A 1 89 ? 0.084 25.869 -17.540 1.00 13.27 109 TRP A CA 1
ATOM 683 C C . TRP A 1 89 ? -0.548 25.482 -18.871 1.00 13.63 109 TRP A C 1
ATOM 684 O O . TRP A 1 89 ? -0.217 26.062 -19.916 1.00 14.02 109 TRP A O 1
ATOM 695 N N . ILE A 1 90 ? -1.444 24.523 -18.861 1.00 14.25 110 ILE A N 1
ATOM 696 C CA A ILE A 1 90 ? -1.966 23.974 -20.123 0.50 15.08 110 ILE A CA 1
ATOM 697 C CA B ILE A 1 90 ? -1.956 23.982 -20.118 0.50 14.94 110 ILE A CA 1
ATOM 698 C C . ILE A 1 90 ? -3.051 24.854 -20.747 1.00 15.42 110 ILE A C 1
ATOM 699 O O . ILE A 1 90 ? -3.369 24.705 -21.924 1.00 16.24 110 ILE A O 1
ATOM 708 N N . GLY A 1 91 ? -3.660 25.766 -19.972 1.00 14.92 111 GLY A N 1
ATOM 709 C CA . GLY A 1 91 ? -4.755 26.613 -20.475 1.00 15.55 111 GLY A CA 1
ATOM 710 C C . GLY A 1 91 ? -6.139 26.176 -20.068 1.00 16.74 111 GLY A C 1
ATOM 711 O O . GLY A 1 91 ? -7.141 26.750 -20.494 1.00 17.94 111 GLY A O 1
ATOM 712 N N . SER A 1 92 ? -6.180 25.128 -19.257 1.00 17.38 112 SER A N 1
ATOM 713 C CA . SER A 1 92 ? -7.396 24.724 -18.556 1.00 18.96 112 SER A CA 1
ATOM 714 C C . SER A 1 92 ? -7.007 24.403 -17.126 1.00 18.68 112 SER A C 1
ATOM 715 O O . SER A 1 92 ? -5.824 24.299 -16.790 1.00 18.35 112 SER A O 1
ATOM 718 N N . GLU A 1 93 ? -8.027 24.192 -16.307 1.00 19.91 113 GLU A N 1
ATOM 719 C CA . GLU A 1 93 ? -7.816 23.874 -14.896 1.00 20.47 113 GLU A CA 1
ATOM 720 C C . GLU A 1 93 ? -7.670 22.390 -14.621 1.00 20.72 113 GLU A C 1
ATOM 721 O O . GLU A 1 93 ? -7.666 21.977 -13.455 1.00 21.84 113 GLU A O 1
ATOM 727 N N . ASP A 1 94 ? -7.559 21.576 -15.673 1.00 20.11 114 ASP A N 1
ATOM 728 C CA . ASP A 1 94 ? -7.416 20.125 -15.547 1.00 20.33 114 ASP A CA 1
ATOM 729 C C . ASP A 1 94 ? -6.203 19.787 -14.666 1.00 18.88 114 ASP A C 1
ATOM 730 O O . ASP A 1 94 ? -5.075 20.139 -15.005 1.00 17.78 114 ASP A O 1
ATOM 735 N N . CYS A 1 95 ? -6.437 19.118 -13.549 1.00 18.76 115 CYS A N 1
ATOM 736 C CA . CYS A 1 95 ? -5.343 18.885 -12.595 1.00 18.18 115 CYS A CA 1
ATOM 737 C C . CYS A 1 95 ? -4.326 17.897 -13.148 1.00 17.88 115 CYS A C 1
ATOM 738 O O . CYS A 1 95 ? -3.122 18.114 -13.030 1.00 18.16 115 CYS A O 1
ATOM 741 N N A GLN A 1 96 ? -4.799 16.847 -13.811 0.30 18.49 116 GLN A N 1
ATOM 742 N N B GLN A 1 96 ? -4.788 16.831 -13.784 0.70 18.76 116 GLN A N 1
ATOM 743 C CA A GLN A 1 96 ? -3.911 15.817 -14.334 0.30 18.35 116 GLN A CA 1
ATOM 744 C CA B GLN A 1 96 ? -3.849 15.800 -14.207 0.70 18.82 116 GLN A CA 1
ATOM 745 C C A GLN A 1 96 ? -3.027 16.306 -15.489 0.30 17.67 116 GLN A C 1
ATOM 746 C C B GLN A 1 96 ? -2.988 16.246 -15.370 0.70 17.78 116 GLN A C 1
ATOM 747 O O A GLN A 1 96 ? -1.819 16.035 -15.484 0.30 17.26 116 GLN A O 1
ATOM 748 O O B GLN A 1 96 ? -1.792 16.003 -15.431 0.70 17.41 116 GLN A O 1
ATOM 759 N N A THR A 1 97 ? -3.586 17.044 -16.453 0.50 17.81 117 THR A N 1
ATOM 760 N N B THR A 1 97 ? -3.582 16.959 -16.332 0.50 17.70 117 THR A N 1
ATOM 761 C CA A THR A 1 97 ? -2.741 17.486 -17.559 0.50 17.40 117 THR A CA 1
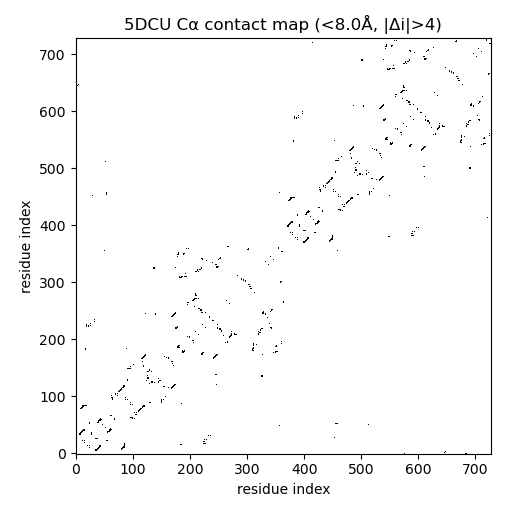ATOM 762 C CA B THR A 1 97 ? -2.814 17.397 -17.506 0.50 17.14 117 THR A CA 1
ATOM 763 C C A THR A 1 97 ? -1.715 18.471 -17.106 0.50 16.34 117 THR A C 1
ATOM 764 C C B THR A 1 97 ? -1.755 18.457 -17.114 0.50 16.17 117 THR A C 1
ATOM 765 O O A THR A 1 97 ? -0.567 18.413 -17.521 0.50 16.27 117 THR A O 1
ATOM 766 O O B THR A 1 97 ? -0.594 18.405 -17.539 0.50 16.09 117 THR A O 1
ATOM 773 N N . ASN A 1 98 ? -2.103 19.369 -16.206 1.00 15.69 118 ASN A N 1
ATOM 774 C CA . ASN A 1 98 ? -1.103 20.275 -15.670 1.00 14.74 118 ASN A CA 1
ATOM 775 C C . ASN A 1 98 ? 0.023 19.571 -14.883 1.00 14.58 118 ASN A C 1
ATOM 776 O O . ASN A 1 98 ? 1.199 19.911 -14.995 1.00 14.77 118 ASN A O 1
ATOM 781 N N . ALA A 1 99 ? -0.372 18.611 -14.088 1.00 15.07 119 ALA A N 1
ATOM 782 C CA . ALA A 1 99 ? 0.607 17.838 -13.278 1.00 15.19 119 ALA A CA 1
ATOM 783 C C . ALA A 1 99 ? 1.573 17.070 -14.157 1.00 15.51 119 ALA A C 1
ATOM 784 O O . ALA A 1 99 ? 2.758 17.067 -13.902 1.00 15.71 119 ALA A O 1
ATOM 786 N N . THR A 1 100 ? 1.040 16.494 -15.230 1.00 15.85 120 THR A N 1
ATOM 787 C CA . THR A 1 100 ? 1.867 15.751 -16.183 1.00 16.15 120 THR A CA 1
ATOM 788 C C . THR A 1 100 ? 2.933 16.647 -16.797 1.00 15.31 120 THR A C 1
ATOM 789 O O . THR A 1 100 ? 4.096 16.200 -16.931 1.00 15.33 120 THR A O 1
ATOM 793 N N . MET A 1 101 ? 2.575 17.849 -17.193 1.00 14.93 121 MET A N 1
ATOM 794 C CA . MET A 1 101 ? 3.575 18.765 -17.791 1.00 14.81 121 MET A CA 1
ATOM 795 C C . MET A 1 101 ? 4.750 18.987 -16.845 1.00 14.54 121 MET A C 1
ATOM 796 O O . MET A 1 101 ? 5.911 18.866 -17.217 1.00 14.95 121 MET A O 1
ATOM 801 N N . PHE A 1 102 ? 4.454 19.297 -15.580 1.00 14.16 122 PHE A N 1
ATOM 802 C CA . PHE A 1 102 ? 5.524 19.593 -14.632 1.00 14.31 122 PHE A CA 1
ATOM 803 C C . PHE A 1 102 ? 6.355 18.356 -14.278 1.00 14.73 122 PHE A C 1
ATOM 804 O O . PHE A 1 102 ? 7.582 18.408 -14.236 1.00 14.67 122 PHE A O 1
ATOM 812 N N A LYS A 1 103 ? 5.688 17.225 -14.049 0.50 15.24 123 LYS A N 1
ATOM 813 N N B LYS A 1 103 ? 5.688 17.234 -14.043 0.50 15.28 123 LYS A N 1
ATOM 814 C CA A LYS A 1 103 ? 6.403 15.961 -13.820 0.50 15.91 123 LYS A CA 1
ATOM 815 C CA B LYS A 1 103 ? 6.404 15.988 -13.798 0.50 15.98 123 LYS A CA 1
ATOM 816 C C A LYS A 1 103 ? 7.321 15.638 -14.997 0.50 15.90 123 LYS A C 1
ATOM 817 C C B LYS A 1 103 ? 7.308 15.624 -14.994 0.50 15.96 123 LYS A C 1
ATOM 818 O O A LYS A 1 103 ? 8.433 15.141 -14.801 0.50 16.38 123 LYS A O 1
ATOM 819 O O B LYS A 1 103 ? 8.428 15.136 -14.800 0.50 16.43 123 LYS A O 1
ATOM 824 N N . ASN A 1 104 ? 6.859 15.874 -16.230 1.00 15.49 124 ASN A N 1
ATOM 825 C CA . ASN A 1 104 ? 7.713 15.568 -17.379 1.00 15.58 124 ASN A CA 1
ATOM 826 C C . ASN A 1 104 ? 8.991 16.415 -17.421 1.00 15.45 124 ASN A C 1
ATOM 827 O O . ASN A 1 104 ? 10.047 15.886 -17.763 1.00 15.63 124 ASN A O 1
ATOM 832 N N . ILE A 1 105 ? 8.897 17.676 -17.050 1.00 14.99 125 ILE A N 1
ATOM 833 C CA . ILE A 1 105 ? 10.091 18.535 -16.934 1.00 15.31 125 ILE A CA 1
ATOM 834 C C . ILE A 1 105 ? 11.052 17.939 -15.915 1.00 15.60 125 ILE A C 1
ATOM 835 O O . ILE A 1 105 ? 12.234 17.718 -16.219 1.00 15.79 125 ILE A O 1
ATOM 840 N N . LEU A 1 106 ? 10.557 17.606 -14.739 1.00 15.71 126 LEU A N 1
ATOM 841 C CA . LEU A 1 106 ? 11.442 17.128 -13.677 1.00 16.72 126 LEU A CA 1
ATOM 842 C C . LEU A 1 106 ? 12.044 15.782 -13.978 1.00 17.89 126 LEU A C 1
ATOM 843 O O . LEU A 1 106 ? 13.257 15.553 -13.784 1.00 17.94 126 LEU A O 1
ATOM 848 N N . ASN A 1 107 ? 11.263 14.879 -14.565 1.00 18.06 127 ASN A N 1
ATOM 849 C CA . ASN A 1 107 ? 11.766 13.565 -14.873 1.00 19.96 127 ASN A CA 1
ATOM 850 C C . ASN A 1 107 ? 12.771 13.571 -15.990 1.00 19.40 127 ASN A C 1
ATOM 851 O O . ASN A 1 107 ? 13.565 12.636 -16.065 1.00 21.53 127 ASN A O 1
ATOM 856 N N . SER A 1 108 ? 12.718 14.565 -16.874 1.00 18.68 128 SER A N 1
ATOM 857 C CA A SER A 1 108 ? 13.679 14.674 -17.974 0.50 19.32 128 SER A CA 1
ATOM 858 C CA B SER A 1 108 ? 13.684 14.669 -17.953 0.50 18.88 128 SER A CA 1
ATOM 859 C C . SER A 1 108 ? 14.977 15.362 -17.540 1.00 18.76 128 SER A C 1
ATOM 860 O O . SER A 1 108 ? 16.018 15.066 -18.096 1.00 19.83 128 SER A O 1
ATOM 865 N N . VAL A 1 109 ? 14.897 16.309 -16.598 1.00 17.40 129 VAL A N 1
ATOM 866 C CA . VAL A 1 109 ? 16.053 17.130 -16.230 1.00 17.40 129 VAL A CA 1
ATOM 867 C C . VAL A 1 109 ? 16.807 16.582 -15.019 1.00 18.09 129 VAL A C 1
ATOM 868 O O . VAL A 1 109 ? 18.034 16.531 -15.028 1.00 18.64 129 VAL A O 1
ATOM 872 N N . ILE A 1 110 ? 16.084 16.185 -13.969 1.00 17.93 130 ILE A N 1
ATOM 873 C CA . ILE A 1 110 ? 16.764 15.792 -12.751 1.00 18.91 130 ILE A CA 1
ATOM 874 C C . ILE A 1 110 ? 17.781 14.678 -12.944 1.00 20.02 130 ILE A C 1
ATOM 875 O O . ILE A 1 110 ? 18.894 14.776 -12.431 1.00 21.20 130 ILE A O 1
ATOM 880 N N . PRO A 1 111 ? 17.468 13.625 -13.719 1.00 20.50 131 PRO A N 1
ATOM 881 C CA . PRO A 1 111 ? 18.490 12.605 -13.920 1.00 21.85 131 PRO A CA 1
ATOM 882 C C . PRO A 1 111 ? 19.693 12.993 -14.811 1.00 22.25 131 PRO A C 1
ATOM 883 O O . PRO A 1 111 ? 20.667 12.281 -14.832 1.00 23.77 131 PRO A O 1
ATOM 887 N N . ASN A 1 112 ? 19.586 14.093 -15.547 1.00 21.18 132 ASN A N 1
ATOM 888 C CA . ASN A 1 112 ? 20.591 14.473 -16.554 1.00 21.78 132 ASN A CA 1
ATOM 889 C C . ASN A 1 112 ? 21.407 15.732 -16.251 1.00 21.74 132 ASN A C 1
ATOM 890 O O . ASN A 1 112 ? 22.522 15.868 -16.773 1.00 23.05 132 ASN A O 1
ATOM 895 N N . ALA A 1 113 ? 20.893 16.607 -15.405 1.00 21.38 133 ALA A N 1
ATOM 896 C CA . ALA A 1 113 ? 21.580 17.862 -15.090 1.00 21.42 133 ALA A CA 1
ATOM 897 C C . ALA A 1 113 ? 22.300 17.726 -13.749 1.00 22.63 133 ALA A C 1
ATOM 898 O O . ALA A 1 113 ? 21.724 18.011 -12.693 1.00 22.27 133 ALA A O 1
ATOM 900 N N . SER A 1 114 ? 23.570 17.341 -13.788 1.00 24.20 134 SER A N 1
ATOM 901 C CA . SER A 1 114 ? 24.314 17.005 -12.549 1.00 25.73 134 SER A CA 1
ATOM 902 C C . SER A 1 114 ? 24.527 18.208 -11.618 1.00 24.93 134 SER A C 1
ATOM 903 O O . SER A 1 114 ? 24.687 18.028 -10.403 1.00 26.92 134 SER A O 1
ATOM 906 N N . ASN A 1 115 ? 24.518 19.409 -12.176 1.00 23.11 135 ASN A N 1
ATOM 907 C CA A ASN A 1 115 ? 24.700 20.626 -11.388 0.70 23.06 135 ASN A CA 1
ATOM 908 C CA B ASN A 1 115 ? 24.697 20.614 -11.380 0.30 22.47 135 ASN A CA 1
ATOM 909 C C . ASN A 1 115 ? 23.389 21.353 -11.093 1.00 20.79 135 ASN A C 1
ATOM 910 O O . ASN A 1 115 ? 23.385 22.528 -10.780 1.00 20.01 135 ASN A O 1
ATOM 919 N N . LEU A 1 116 ? 22.256 20.680 -11.231 1.00 19.83 136 LEU A N 1
ATOM 920 C CA . LEU A 1 116 ? 20.975 21.275 -10.902 1.00 18.41 136 LEU A CA 1
ATOM 921 C C . LEU A 1 116 ? 20.906 21.658 -9.430 1.00 18.55 136 LEU A C 1
ATOM 922 O O . LEU A 1 116 ? 21.262 20.854 -8.568 1.00 19.35 136 LEU A O 1
ATOM 927 N N A GLN A 1 117 ? 20.469 22.894 -9.169 0.50 17.98 137 GLN A N 1
ATOM 928 N N B GLN A 1 117 ? 20.461 22.889 -9.166 0.50 18.08 137 GLN A N 1
ATOM 929 C CA A GLN A 1 117 ? 20.401 23.455 -7.815 0.50 18.38 137 GLN A CA 1
ATOM 930 C CA B GLN A 1 117 ? 20.376 23.431 -7.802 0.50 18.53 137 GLN A CA 1
ATOM 931 C C A GLN A 1 117 ? 18.974 23.635 -7.293 0.50 17.40 137 GLN A C 1
ATOM 932 C C B GLN A 1 117 ? 18.964 23.627 -7.289 0.50 17.49 137 GLN A C 1
ATOM 933 O O A GLN A 1 117 ? 18.697 23.327 -6.136 0.50 18.06 137 GLN A O 1
ATOM 934 O O B GLN A 1 117 ? 18.690 23.327 -6.134 0.50 18.14 137 GLN A O 1
ATOM 945 N N . HIS A 1 118 ? 18.082 24.149 -8.131 1.00 16.10 138 HIS A N 1
ATOM 946 C CA . HIS A 1 118 ? 16.845 24.753 -7.655 1.00 15.53 138 HIS A CA 1
ATOM 947 C C . HIS A 1 118 ? 15.727 24.645 -8.667 1.00 14.74 138 HIS A C 1
ATOM 948 O O . HIS A 1 118 ? 15.974 24.751 -9.877 1.00 15.13 138 HIS A O 1
ATOM 955 N N . VAL A 1 119 ? 14.498 24.462 -8.170 1.00 14.16 139 VAL A N 1
ATOM 956 C CA . VAL A 1 119 ? 13.289 24.519 -8.980 1.00 13.78 139 VAL A CA 1
ATOM 957 C C . VAL A 1 119 ? 12.387 25.613 -8.456 1.00 13.31 139 VAL A C 1
ATOM 958 O O . VAL A 1 119 ? 11.950 25.523 -7.306 1.00 13.26 139 VAL A O 1
ATOM 962 N N . CYS A 1 120 ? 12.097 26.586 -9.317 1.00 13.11 140 CYS A N 1
ATOM 963 C CA A CYS A 1 120 ? 11.085 27.662 -9.090 0.50 12.61 140 CYS A CA 1
ATOM 964 C CA B CYS A 1 120 ? 11.107 27.608 -9.070 0.50 13.51 140 CYS A CA 1
ATOM 965 C C . CYS A 1 120 ? 9.771 27.210 -9.725 1.00 12.70 140 CYS A C 1
ATOM 966 O O . CYS A 1 120 ? 9.726 26.986 -10.941 1.00 12.90 140 CYS A O 1
ATOM 971 N N . LEU A 1 121 ? 8.708 27.130 -8.938 1.00 12.18 141 LEU A N 1
ATOM 972 C CA . LEU A 1 121 ? 7.346 26.840 -9.416 1.00 11.76 141 LEU A CA 1
ATOM 973 C C . LEU A 1 121 ? 6.508 28.088 -9.314 1.00 11.31 141 LEU A C 1
ATOM 974 O O . LEU A 1 121 ? 6.357 28.646 -8.209 1.00 11.89 141 LEU A O 1
ATOM 979 N N . GLN A 1 122 ? 5.910 28.534 -10.415 1.00 10.80 142 GLN A N 1
ATOM 980 C CA . GLN A 1 122 ? 4.981 29.641 -10.394 1.00 10.63 142 GLN A CA 1
ATOM 981 C C . GLN A 1 122 ? 3.556 29.148 -10.363 1.00 10.99 142 GLN A C 1
ATOM 982 O O . GLN A 1 122 ? 3.106 28.464 -11.305 1.00 11.97 142 GLN A O 1
ATOM 988 N N . THR A 1 123 ? 2.827 29.512 -9.303 1.00 10.84 143 THR A N 1
ATOM 989 C CA . THR A 1 123 ? 1.369 29.336 -9.217 1.00 11.20 143 THR A CA 1
ATOM 990 C C . THR A 1 123 ? 0.723 30.707 -9.156 1.00 10.87 143 THR A C 1
ATOM 991 O O . THR A 1 123 ? 0.927 31.476 -10.097 1.00 11.34 143 THR A O 1
ATOM 995 N N . GLY A 1 124 ? -0.012 31.049 -8.103 1.00 11.13 144 GLY A N 1
ATOM 996 C CA . GLY A 1 124 ? -0.752 32.304 -8.104 1.00 11.26 144 GLY A CA 1
ATOM 997 C C . GLY A 1 124 ? -1.638 32.458 -6.901 1.00 12.36 144 GLY A C 1
ATOM 998 O O . GLY A 1 124 ? -1.784 31.552 -6.096 1.00 12.26 144 GLY A O 1
ATOM 999 N N . ILE A 1 125 ? -2.289 33.618 -6.841 1.00 13.37 145 ILE A N 1
ATOM 1000 C CA . ILE A 1 125 ? -3.180 33.923 -5.728 1.00 14.50 145 ILE A CA 1
ATOM 1001 C C . ILE A 1 125 ? -4.464 33.129 -5.731 1.00 15.30 145 ILE A C 1
ATOM 1002 O O . ILE A 1 125 ? -5.140 33.106 -4.721 1.00 15.47 145 ILE A O 1
ATOM 1007 N N . LYS A 1 126 ? -4.837 32.453 -6.825 1.00 15.52 146 LYS A N 1
ATOM 1008 C CA . LYS A 1 126 ? -5.989 31.550 -6.800 1.00 17.03 146 LYS A CA 1
ATOM 1009 C C . LYS A 1 126 ? -5.837 30.462 -5.702 1.00 15.91 146 LYS A C 1
ATOM 1010 O O . LYS A 1 126 ? -6.810 29.921 -5.239 1.00 16.55 146 LYS A O 1
ATOM 1016 N N . HIS A 1 127 ? -4.603 30.206 -5.268 1.00 14.55 147 HIS A N 1
ATOM 1017 C CA . HIS A 1 127 ? -4.415 29.372 -4.077 1.00 15.18 147 HIS A CA 1
ATOM 1018 C C . HIS A 1 127 ? -5.313 29.774 -2.896 1.00 15.53 147 HIS A C 1
ATOM 1019 O O . HIS A 1 127 ? -5.769 28.969 -2.129 1.00 15.99 147 HIS A O 1
ATOM 1026 N N . TYR A 1 128 ? -5.578 31.065 -2.756 1.00 15.44 148 TYR A N 1
ATOM 1027 C CA . TYR A 1 128 ? -6.252 31.593 -1.583 1.00 16.16 148 TYR A CA 1
ATOM 1028 C C . TYR A 1 128 ? -7.769 31.713 -1.691 1.00 17.82 148 TYR A C 1
ATOM 1029 O O . TYR A 1 128 ? -8.462 31.867 -0.687 1.00 19.10 148 TYR A O 1
ATOM 1038 N N . PHE A 1 129 ? -8.271 31.728 -2.925 1.00 18.91 149 PHE A N 1
ATOM 1039 C CA . PHE A 1 129 ? -9.701 31.953 -3.115 1.00 20.99 149 PHE A CA 1
ATOM 1040 C C . PHE A 1 129 ? -10.443 30.984 -4.014 1.00 21.69 149 PHE A C 1
ATOM 1041 O O . PHE A 1 129 ? -11.660 30.981 -3.944 1.00 23.35 149 PHE A O 1
ATOM 1049 N N A GLY A 1 130 ? -9.758 30.120 -4.755 0.50 20.93 150 GLY A N 1
ATOM 1050 N N B GLY A 1 130 ? -9.737 30.263 -4.890 0.50 21.74 150 GLY A N 1
ATOM 1051 C CA A GLY A 1 130 ? -10.464 29.008 -5.421 0.50 21.64 150 GLY A CA 1
ATOM 1052 C CA B GLY A 1 130 ? -10.392 29.497 -5.941 0.50 23.07 150 GLY A CA 1
ATOM 1053 C C A GLY A 1 130 ? -10.215 29.054 -6.896 0.50 21.09 150 GLY A C 1
ATOM 1054 C C B GLY A 1 130 ? -11.188 28.348 -5.380 0.50 24.73 150 GLY A C 1
ATOM 1055 O O A GLY A 1 130 ? -9.302 29.712 -7.338 0.50 20.29 150 GLY A O 1
ATOM 1056 O O B GLY A 1 130 ? -10.716 27.626 -4.482 0.50 25.17 150 GLY A O 1
ATOM 1057 N N A ILE A 1 131 ? -11.044 28.367 -7.667 0.50 21.92 151 ILE A N 1
ATOM 1058 N N B ILE A 1 131 ? -12.402 28.218 -5.915 0.50 26.39 151 ILE A N 1
ATOM 1059 C CA A ILE A 1 131 ? -10.759 28.221 -9.085 0.50 21.77 151 ILE A CA 1
ATOM 1060 C CA B ILE A 1 131 ? -13.341 27.149 -5.614 0.50 28.03 151 ILE A CA 1
ATOM 1061 C C A ILE A 1 131 ? -11.839 28.889 -9.929 0.50 22.66 151 ILE A C 1
ATOM 1062 C C B ILE A 1 131 ? -13.924 26.640 -6.920 0.50 29.21 151 ILE A C 1
ATOM 1063 O O A ILE A 1 131 ? -12.858 29.360 -9.415 0.50 23.87 151 ILE A O 1
ATOM 1064 O O B ILE A 1 131 ? -13.484 25.620 -7.445 0.50 30.20 151 ILE A O 1
ATOM 1073 N N A PHE A 1 132 ? -11.581 28.956 -11.230 0.50 22.61 152 PHE A N 1
ATOM 1074 C CA A PHE A 1 132 ? -12.463 29.675 -12.142 0.50 23.58 152 PHE A CA 1
ATOM 1075 C C A PHE A 1 132 ? -13.674 28.834 -12.559 0.50 24.76 152 PHE A C 1
ATOM 1076 O O A PHE A 1 132 ? -14.723 29.386 -12.861 0.50 25.68 152 PHE A O 1
ATOM 1084 N N A GLU A 1 133 ? -13.543 27.508 -12.553 0.50 25.10 153 GLU A N 1
ATOM 1085 C CA A GLU A 1 133 ? -14.623 26.629 -13.015 0.50 26.70 153 GLU A CA 1
ATOM 1086 C C A GLU A 1 133 ? -15.993 27.082 -12.511 0.50 28.46 153 GLU A C 1
ATOM 1087 O O A GLU A 1 133 ? -16.166 27.299 -11.312 0.50 29.28 153 GLU A O 1
ATOM 1093 N N . VAL A 1 139 ? -15.830 28.377 0.487 1.00 37.80 159 VAL A N 1
ATOM 1094 C CA . VAL A 1 139 ? -15.630 29.771 0.954 1.00 36.76 159 VAL A CA 1
ATOM 1095 C C . VAL A 1 139 ? -14.147 30.218 0.872 1.00 34.19 159 VAL A C 1
ATOM 1096 O O . VAL A 1 139 ? -13.310 29.617 1.541 1.00 34.71 159 VAL A O 1
ATOM 1100 N N . PRO A 1 140 ? -13.843 31.294 0.111 1.00 32.35 160 PRO A N 1
ATOM 1101 C CA . PRO A 1 140 ? -12.452 31.754 0.031 1.00 29.39 160 PRO A CA 1
ATOM 1102 C C . PRO A 1 140 ? -11.921 32.302 1.376 1.00 27.71 160 PRO A C 1
ATOM 1103 O O . PRO A 1 140 ? -12.687 32.707 2.246 1.00 27.85 160 PRO A O 1
ATOM 1107 N N . HIS A 1 141 ? -10.604 32.335 1.509 1.00 24.56 161 HIS A N 1
ATOM 1108 C CA . HIS A 1 141 ? -9.995 33.018 2.654 1.00 23.62 161 HIS A CA 1
ATOM 1109 C C . HIS A 1 141 ? -10.279 34.513 2.590 1.00 22.59 161 HIS A C 1
ATOM 1110 O O . HIS A 1 141 ? -10.450 35.064 1.507 1.00 21.84 161 HIS A O 1
ATOM 1117 N N . ASP A 1 142 ? -10.328 35.158 3.753 1.00 22.81 162 ASP A N 1
ATOM 1118 C CA . ASP A 1 142 ? -10.296 36.622 3.806 1.00 22.17 162 ASP A CA 1
ATOM 1119 C C . ASP A 1 142 ? -8.825 37.038 3.528 1.00 20.42 162 ASP A C 1
ATOM 1120 O O . ASP A 1 142 ? -7.862 36.258 3.601 1.00 20.31 162 ASP A O 1
ATOM 1125 N N . SER A 1 143 ? -8.723 38.285 3.128 1.00 19.42 163 SER A N 1
ATOM 1126 C CA A SER A 1 143 ? -7.465 38.913 2.764 0.50 18.10 163 SER A CA 1
ATOM 1127 C CA B SER A 1 143 ? -7.487 38.942 2.735 0.50 18.37 163 SER A CA 1
ATOM 1128 C C . SER A 1 143 ? -7.121 40.002 3.827 1.00 18.54 163 SER A C 1
ATOM 1129 O O . SER A 1 143 ? -7.950 40.340 4.647 1.00 19.91 163 SER A O 1
ATOM 1134 N N . PRO A 1 144 ? -5.887 40.549 3.831 1.00 18.24 164 PRO A N 1
ATOM 1135 C CA . PRO A 1 144 ? -4.758 40.282 2.915 1.00 17.14 164 PRO A CA 1
ATOM 1136 C C . PRO A 1 144 ? -4.242 38.867 2.993 1.00 16.42 164 PRO A C 1
ATOM 1137 O O . PRO A 1 144 ? -4.159 38.285 4.081 1.00 17.59 164 PRO A O 1
ATOM 1141 N N . PHE A 1 145 ? -4.014 38.262 1.834 1.00 14.62 165 PHE A N 1
ATOM 1142 C CA . PHE A 1 145 ? -3.574 36.904 1.819 1.00 14.48 165 PHE A CA 1
ATOM 1143 C C . PHE A 1 145 ? -2.109 36.752 2.221 1.00 14.44 165 PHE A C 1
ATOM 1144 O O . PHE A 1 145 ? -1.228 37.417 1.653 1.00 14.21 165 PHE A O 1
ATOM 1152 N N . THR A 1 146 ? -1.848 35.822 3.125 1.00 15.42 166 THR A N 1
ATOM 1153 C CA . THR A 1 146 ? -0.501 35.496 3.613 1.00 15.87 166 THR A CA 1
ATOM 1154 C C . THR A 1 146 ? -0.195 34.037 3.354 1.00 16.12 166 THR A C 1
ATOM 1155 O O . THR A 1 146 ? -1.115 33.173 3.315 1.00 16.15 166 THR A O 1
ATOM 1159 N N . GLU A 1 147 ? 1.096 33.729 3.259 1.00 16.30 167 GLU A N 1
ATOM 1160 C CA . GLU A 1 147 ? 1.578 32.413 2.892 1.00 17.17 167 GLU A CA 1
ATOM 1161 C C . GLU A 1 147 ? 1.402 31.339 3.954 1.00 20.27 167 GLU A C 1
ATOM 1162 O O . GLU A 1 147 ? 1.662 30.187 3.677 1.00 23.39 167 GLU A O 1
ATOM 1168 N N . ASP A 1 148 ? 0.948 31.703 5.120 1.00 22.06 168 ASP A N 1
ATOM 1169 C CA . ASP A 1 148 ? 0.591 30.686 6.126 1.00 24.41 168 ASP A CA 1
ATOM 1170 C C . ASP A 1 148 ? -0.854 30.150 5.985 1.00 23.89 168 ASP A C 1
ATOM 1171 O O . ASP A 1 148 ? -1.242 29.266 6.755 1.00 25.39 168 ASP A O 1
ATOM 1176 N N . LEU A 1 149 ? -1.639 30.641 5.015 1.00 21.62 169 LEU A N 1
ATOM 1177 C CA . LEU A 1 149 ? -3.056 30.204 4.889 1.00 21.34 169 LEU A CA 1
ATOM 1178 C C . LEU A 1 149 ? -3.124 28.794 4.307 1.00 21.27 169 LEU A C 1
ATOM 1179 O O . LEU A 1 149 ? -2.439 28.478 3.361 1.00 20.62 169 LEU A O 1
ATOM 1184 N N . PRO A 1 150 ? -3.969 27.925 4.895 1.00 22.16 170 PRO A N 1
ATOM 1185 C CA . PRO A 1 150 ? -4.037 26.546 4.433 1.00 22.08 170 PRO A CA 1
ATOM 1186 C C . PRO A 1 150 ? -4.751 26.400 3.105 1.00 21.32 170 PRO A C 1
ATOM 1187 O O . PRO A 1 150 ? -5.552 27.285 2.706 1.00 21.84 170 PRO A O 1
ATOM 1191 N N . ARG A 1 151 ? -4.493 25.285 2.433 1.00 20.47 171 ARG A N 1
ATOM 1192 C CA . ARG A 1 151 ? -5.216 24.948 1.207 1.00 20.40 171 ARG A CA 1
ATOM 1193 C C . ARG A 1 151 ? -6.729 24.906 1.424 1.00 21.40 171 ARG A C 1
ATOM 1194 O O . ARG A 1 151 ? -7.209 24.420 2.452 1.00 23.10 171 ARG A O 1
ATOM 1202 N N . LEU A 1 152 ? -7.460 25.383 0.428 1.00 21.66 172 LEU A N 1
ATOM 1203 C CA . LEU A 1 152 ? -8.914 25.222 0.390 1.00 23.41 172 LEU A CA 1
ATOM 1204 C C . LEU A 1 152 ? -9.244 23.800 -0.055 1.00 25.86 172 LEU A C 1
ATOM 1205 O O . LEU A 1 152 ? -8.479 23.176 -0.777 1.00 25.25 172 LEU A O 1
ATOM 1210 N N . ASN A 1 153 ? -10.395 23.299 0.362 1.00 29.44 173 ASN A N 1
ATOM 1211 C CA . ASN A 1 153 ? -10.829 21.942 -0.007 1.00 32.82 173 ASN A CA 1
ATOM 1212 C C . ASN A 1 153 ? -11.523 21.952 -1.373 1.00 33.32 173 ASN A C 1
ATOM 1213 O O . ASN A 1 153 ? -12.742 21.783 -1.478 1.00 37.13 173 ASN A O 1
ATOM 1218 N N . VAL A 1 154 ? -10.729 22.125 -2.420 1.00 31.77 174 VAL A N 1
ATOM 1219 C CA . VAL A 1 154 ? -11.204 22.257 -3.794 1.00 30.97 174 VAL A CA 1
ATOM 1220 C C . VAL A 1 154 ? -10.116 21.665 -4.707 1.00 28.58 174 VAL A C 1
ATOM 1221 O O . VAL A 1 154 ? -8.935 21.692 -4.314 1.00 27.65 174 VAL A O 1
ATOM 1225 N N A PRO A 1 155 ? -10.462 21.219 -5.949 0.50 27.02 175 PRO A N 1
ATOM 1226 N N B PRO A 1 155 ? -10.505 21.096 -5.863 0.50 28.28 175 PRO A N 1
ATOM 1227 C CA A PRO A 1 155 ? -9.462 20.620 -6.874 0.50 25.12 175 PRO A CA 1
ATOM 1228 C CA B PRO A 1 155 ? -9.461 20.722 -6.799 0.50 26.61 175 PRO A CA 1
ATOM 1229 C C A PRO A 1 155 ? -8.660 21.648 -7.687 0.50 22.50 175 PRO A C 1
ATOM 1230 C C B PRO A 1 155 ? -8.854 22.048 -7.186 0.50 24.49 175 PRO A C 1
ATOM 1231 O O A PRO A 1 155 ? -8.889 21.865 -8.876 0.50 21.28 175 PRO A O 1
ATOM 1232 O O B PRO A 1 155 ? -9.586 23.016 -7.410 0.50 24.89 175 PRO A O 1
ATOM 1239 N N A ASN A 1 156 ? -7.720 22.291 -7.012 0.50 20.79 176 ASN A N 1
ATOM 1240 N N B ASN A 1 156 ? -7.543 22.139 -7.069 0.50 22.13 176 ASN A N 1
ATOM 1241 C CA A ASN A 1 156 ? -6.833 23.264 -7.618 0.50 19.11 176 ASN A CA 1
ATOM 1242 C CA B ASN A 1 156 ? -6.799 23.243 -7.625 0.50 19.94 176 ASN A CA 1
ATOM 1243 C C A ASN A 1 156 ? -5.529 22.618 -8.088 0.50 17.80 176 ASN A C 1
ATOM 1244 C C B ASN A 1 156 ? -5.509 22.626 -8.089 0.50 18.24 176 ASN A C 1
ATOM 1245 O O A ASN A 1 156 ? -4.796 22.030 -7.275 0.50 17.87 176 ASN A O 1
ATOM 1246 O O B ASN A 1 156 ? -4.786 22.031 -7.277 0.50 18.26 176 ASN A O 1
ATOM 1255 N N . PHE A 1 157 ? -5.217 22.719 -9.386 1.00 16.69 177 PHE A N 1
ATOM 1256 C CA . PHE A 1 157 ? -4.009 22.122 -9.919 1.00 15.74 177 PHE A CA 1
ATOM 1257 C C . PHE A 1 157 ? -2.727 22.625 -9.263 1.00 14.54 177 PHE A C 1
ATOM 1258 O O . PHE A 1 157 ? -1.710 21.944 -9.273 1.00 14.51 177 PHE A O 1
ATOM 1266 N N . TYR A 1 158 ? -2.787 23.793 -8.653 1.00 13.81 178 TYR A N 1
ATOM 1267 C CA . TYR A 1 158 ? -1.657 24.315 -7.899 1.00 13.40 178 TYR A CA 1
ATOM 1268 C C . TYR A 1 158 ? -1.239 23.353 -6.791 1.00 13.82 178 TYR A C 1
ATOM 1269 O O . TYR A 1 158 ? -0.058 23.213 -6.514 1.00 13.37 178 TYR A O 1
ATOM 1278 N N . HIS A 1 159 ? -2.211 22.709 -6.155 1.00 14.91 179 HIS A N 1
ATOM 1279 C CA . HIS A 1 159 ? -1.919 21.759 -5.091 1.00 15.60 179 HIS A CA 1
ATOM 1280 C C . HIS A 1 159 ? -1.091 20.605 -5.619 1.00 16.09 179 HIS A C 1
ATOM 1281 O O . HIS A 1 159 ? -0.121 20.176 -5.015 1.00 16.17 179 HIS A O 1
ATOM 1288 N N . ASP A 1 160 ? -1.484 20.098 -6.781 1.00 16.30 180 ASP A N 1
ATOM 1289 C CA . ASP A 1 160 ? -0.777 18.980 -7.397 1.00 17.27 180 ASP A CA 1
ATOM 1290 C C . ASP A 1 160 ? 0.624 19.345 -7.818 1.00 16.15 180 ASP A C 1
ATOM 1291 O O . ASP A 1 160 ? 1.579 18.568 -7.633 1.00 16.85 180 ASP A O 1
ATOM 1296 N N . LEU A 1 161 ? 0.799 20.540 -8.375 1.00 14.75 181 LEU A N 1
ATOM 1297 C CA . LEU A 1 161 ? 2.125 21.017 -8.762 1.00 14.41 181 LEU A CA 1
ATOM 1298 C C . LEU A 1 161 ? 3.037 21.147 -7.532 1.00 14.27 181 LEU A C 1
ATOM 1299 O O . LEU A 1 161 ? 4.189 20.714 -7.556 1.00 14.38 181 LEU A O 1
ATOM 1304 N N . GLU A 1 162 ? 2.511 21.730 -6.458 1.00 14.19 182 GLU A N 1
ATOM 1305 C CA . GLU A 1 162 ? 3.314 21.851 -5.221 1.00 14.10 182 GLU A CA 1
ATOM 1306 C C . GLU A 1 162 ? 3.732 20.483 -4.721 1.00 15.00 182 GLU A C 1
ATOM 1307 O O . GLU A 1 162 ? 4.884 20.275 -4.331 1.00 14.51 182 GLU A O 1
ATOM 1313 N N . ASP A 1 163 ? 2.797 19.529 -4.694 1.00 15.50 183 ASP A N 1
ATOM 1314 C CA . ASP A 1 163 ? 3.103 18.219 -4.161 1.00 16.90 183 ASP A CA 1
ATOM 1315 C C . ASP A 1 163 ? 4.215 17.538 -4.940 1.00 16.76 183 ASP A C 1
ATOM 1316 O O . ASP A 1 163 ? 5.087 16.903 -4.346 1.00 17.05 183 ASP A O 1
ATOM 1321 N N . ILE A 1 164 ? 4.215 17.665 -6.263 1.00 15.73 184 ILE A N 1
ATOM 1322 C CA . ILE A 1 164 ? 5.299 17.124 -7.088 1.00 15.94 184 ILE A CA 1
ATOM 1323 C C . ILE A 1 164 ? 6.626 17.846 -6.771 1.00 15.35 184 ILE A C 1
ATOM 1324 O O . ILE A 1 164 ? 7.681 17.204 -6.631 1.00 15.77 184 ILE A O 1
ATOM 1329 N N . LEU A 1 165 ? 6.561 19.167 -6.662 1.00 14.53 185 LEU A N 1
ATOM 1330 C CA . LEU A 1 165 ? 7.749 19.957 -6.348 1.00 14.25 185 LEU A CA 1
ATOM 1331 C C . LEU A 1 165 ? 8.386 19.463 -5.069 1.00 15.16 185 LEU A C 1
ATOM 1332 O O . LEU A 1 165 ? 9.600 19.209 -5.038 1.00 15.77 185 LEU A O 1
ATOM 1337 N N . TYR A 1 166 ? 7.606 19.355 -4.007 1.00 15.67 186 TYR A N 1
ATOM 1338 C CA . TYR A 1 166 ? 8.172 18.961 -2.709 1.00 16.95 186 TYR A CA 1
ATOM 1339 C C . TYR A 1 166 ? 8.761 17.569 -2.756 1.00 18.30 186 TYR A C 1
ATOM 1340 O O . TYR A 1 166 ? 9.862 17.305 -2.231 1.00 19.38 186 TYR A O 1
ATOM 1349 N N . GLU A 1 167 ? 8.048 16.642 -3.391 1.00 19.19 187 GLU A N 1
ATOM 1350 C CA . GLU A 1 167 ? 8.505 15.264 -3.439 1.00 21.20 187 GLU A CA 1
ATOM 1351 C C . GLU A 1 167 ? 9.803 15.126 -4.244 1.00 20.38 187 GLU A C 1
ATOM 1352 O O . GLU A 1 167 ? 10.756 14.492 -3.777 1.00 21.29 187 GLU A O 1
ATOM 1358 N N . GLU A 1 168 ? 9.839 15.716 -5.427 1.00 19.38 188 GLU A N 1
ATOM 1359 C CA . GLU A 1 168 ? 10.983 15.520 -6.309 1.00 19.80 188 GLU A CA 1
ATOM 1360 C C . GLU A 1 168 ? 12.204 16.270 -5.834 1.00 19.44 188 GLU A C 1
ATOM 1361 O O . GLU A 1 168 ? 13.324 15.741 -5.925 1.00 20.14 188 GLU A O 1
ATOM 1367 N N . THR A 1 169 ? 12.022 17.442 -5.253 1.00 18.77 189 THR A N 1
ATOM 1368 C CA . THR A 1 169 ? 13.176 18.204 -4.761 1.00 19.36 189 THR A CA 1
ATOM 1369 C C . THR A 1 169 ? 13.708 17.589 -3.487 1.00 21.13 189 THR A C 1
ATOM 1370 O O . THR A 1 169 ? 14.938 17.494 -3.312 1.00 21.49 189 THR A O 1
ATOM 1374 N N . GLY A 1 170 ? 12.824 17.118 -2.619 1.00 21.60 190 GLY A N 1
ATOM 1375 C CA . GLY A 1 170 ? 13.265 16.442 -1.387 1.00 23.57 190 GLY A CA 1
ATOM 1376 C C . GLY A 1 170 ? 14.066 15.180 -1.640 1.00 25.16 190 GLY A C 1
ATOM 1377 O O . GLY A 1 170 ? 15.081 14.940 -0.982 1.00 28.19 190 GLY A O 1
ATOM 1378 N N . LYS A 1 171 ? 13.626 14.359 -2.589 1.00 25.82 191 LYS A N 1
ATOM 1379 C CA . LYS A 1 171 ? 14.319 13.094 -2.928 1.00 27.50 191 LYS A CA 1
ATOM 1380 C C . LYS A 1 171 ? 15.708 13.336 -3.527 1.00 26.54 191 LYS A C 1
ATOM 1381 O O . LYS A 1 171 ? 16.570 12.452 -3.451 1.00 27.37 191 LYS A O 1
ATOM 1387 N N . ASN A 1 172 ? 15.898 14.496 -4.156 1.00 24.27 192 ASN A N 1
ATOM 1388 C CA . ASN A 1 172 ? 17.090 14.769 -4.961 1.00 24.31 192 ASN A CA 1
ATOM 1389 C C . ASN A 1 172 ? 17.976 15.883 -4.427 1.00 24.89 192 ASN A C 1
ATOM 1390 O O . ASN A 1 172 ? 18.881 16.348 -5.130 1.00 26.14 192 ASN A O 1
ATOM 1395 N N . ASN A 1 173 ? 17.742 16.285 -3.181 1.00 25.31 193 ASN A N 1
ATOM 1396 C CA . ASN A 1 173 ? 18.550 17.298 -2.526 1.00 26.81 193 ASN A CA 1
ATOM 1397 C C . ASN A 1 173 ? 18.646 18.618 -3.324 1.00 24.60 193 ASN A C 1
ATOM 1398 O O . ASN A 1 173 ? 19.720 19.208 -3.490 1.00 25.64 193 ASN A O 1
ATOM 1403 N N . LEU A 1 174 ? 17.507 19.046 -3.833 1.00 21.89 194 LEU A N 1
ATOM 1404 C CA . LEU A 1 174 ? 17.369 20.306 -4.524 1.00 20.09 194 LEU A CA 1
ATOM 1405 C C . LEU A 1 174 ? 16.598 21.279 -3.642 1.00 18.99 194 LEU A C 1
ATOM 1406 O O . LEU A 1 174 ? 15.775 20.843 -2.835 1.00 20.14 194 LEU A O 1
ATOM 1411 N N . THR A 1 175 ? 16.815 22.574 -3.820 1.00 17.63 195 THR A N 1
ATOM 1412 C CA . THR A 1 175 ? 15.956 23.563 -3.182 1.00 16.99 195 THR A CA 1
ATOM 1413 C C . THR A 1 175 ? 14.779 23.896 -4.082 1.00 15.83 195 THR A C 1
ATOM 1414 O O . THR A 1 175 ? 14.800 23.646 -5.286 1.00 15.23 195 THR A O 1
ATOM 1418 N N . TRP A 1 176 ? 13.741 24.465 -3.481 1.00 14.82 196 TRP A N 1
ATOM 1419 C CA . TRP A 1 176 ? 12.512 24.806 -4.161 1.00 13.93 196 TRP A CA 1
ATOM 1420 C C . TRP A 1 176 ? 12.044 26.191 -3.771 1.00 13.69 196 TRP A C 1
ATOM 1421 O O . TRP A 1 176 ? 12.381 26.692 -2.676 1.00 14.14 196 TRP A O 1
ATOM 1432 N N . SER A 1 177 ? 11.210 26.781 -4.616 1.00 12.94 197 SER A N 1
ATOM 1433 C CA . SER A 1 177 ? 10.420 27.935 -4.211 1.00 13.11 197 SER A CA 1
ATOM 1434 C C . SER A 1 177 ? 9.079 27.874 -4.937 1.00 12.68 197 SER A C 1
ATOM 1435 O O . SER A 1 177 ? 8.993 27.393 -6.079 1.00 12.13 197 SER A O 1
ATOM 1438 N N . VAL A 1 178 ? 8.033 28.347 -4.264 1.00 12.18 198 VAL A N 1
ATOM 1439 C CA . VAL A 1 178 ? 6.723 28.523 -4.866 1.00 12.10 198 VAL A CA 1
ATOM 1440 C C . VAL A 1 178 ? 6.431 30.010 -4.920 1.00 11.93 198 VAL A C 1
ATOM 1441 O O . VAL A 1 178 ? 6.478 30.657 -3.849 1.00 12.93 198 VAL A O 1
ATOM 1445 N N . HIS A 1 179 ? 6.102 30.539 -6.082 1.00 11.46 199 HIS A N 1
ATOM 1446 C CA . HIS A 1 179 ? 5.817 31.949 -6.263 1.00 11.46 199 HIS A CA 1
ATOM 1447 C C . HIS A 1 179 ? 4.351 32.102 -6.588 1.00 11.73 199 HIS A C 1
ATOM 1448 O O . HIS A 1 179 ? 3.843 31.431 -7.515 1.00 11.92 199 HIS A O 1
ATOM 1455 N N . ARG A 1 180 ? 3.659 32.955 -5.849 1.00 11.26 200 ARG A N 1
ATOM 1456 C CA . ARG A 1 180 ? 2.213 33.181 -6.055 1.00 11.56 200 ARG A CA 1
ATOM 1457 C C . ARG A 1 180 ? 1.981 34.608 -6.497 1.00 11.62 200 ARG A C 1
ATOM 1458 O O . ARG A 1 180 ? 1.627 35.471 -5.676 1.00 12.46 200 ARG A O 1
ATOM 1466 N N . PRO A 1 181 ? 2.200 34.910 -7.787 1.00 11.21 201 PRO A N 1
ATOM 1467 C CA . PRO A 1 181 ? 1.972 36.271 -8.236 1.00 11.08 201 PRO A CA 1
ATOM 1468 C C . PRO A 1 181 ? 0.526 36.673 -8.165 1.00 11.10 201 PRO A C 1
ATOM 1469 O O . PRO A 1 181 ? -0.397 35.855 -8.355 1.00 11.78 201 PRO A O 1
ATOM 1473 N N . ALA A 1 182 ? 0.331 37.963 -7.958 1.00 10.87 202 ALA A N 1
ATOM 1474 C CA . ALA A 1 182 ? -0.923 38.619 -8.239 1.00 11.07 202 ALA A CA 1
ATOM 1475 C C . ALA A 1 182 ? -1.180 38.699 -9.756 1.00 10.86 202 ALA A C 1
ATOM 1476 O O . ALA A 1 182 ? -0.391 38.225 -10.553 1.00 11.24 202 ALA A O 1
ATOM 1478 N N . LEU A 1 183 ? -2.298 39.301 -10.118 1.00 11.50 203 LEU A N 1
ATOM 1479 C CA . LEU A 1 183 ? -2.607 39.617 -11.536 1.00 11.42 203 LEU A CA 1
ATOM 1480 C C . LEU A 1 183 ? -1.354 40.180 -12.214 1.00 11.29 203 LEU A C 1
ATOM 1481 O O . LEU A 1 183 ? -0.807 41.153 -11.693 1.00 11.53 203 LEU A O 1
ATOM 1486 N N . VAL A 1 184 ? -0.933 39.664 -13.371 1.00 10.66 204 VAL A N 1
ATOM 1487 C CA . VAL A 1 184 ? 0.319 40.115 -13.961 1.00 10.43 204 VAL A CA 1
ATOM 1488 C C . VAL A 1 184 ? 0.093 41.220 -14.984 1.00 10.64 204 VAL A C 1
ATOM 1489 O O . VAL A 1 184 ? -0.749 41.091 -15.863 1.00 11.28 204 VAL A O 1
ATOM 1493 N N . PHE A 1 185 ? 0.868 42.314 -14.875 1.00 10.09 205 PHE A N 1
ATOM 1494 C CA . PHE A 1 185 ? 0.979 43.352 -15.895 1.00 10.86 205 PHE A CA 1
ATOM 1495 C C . PHE A 1 185 ? 2.223 42.996 -16.754 1.00 10.90 205 PHE A C 1
ATOM 1496 O O . PHE A 1 185 ? 3.356 43.043 -16.269 1.00 11.19 205 PHE A O 1
ATOM 1504 N N . GLY A 1 186 ? 1.998 42.594 -17.997 1.00 11.00 206 GLY A N 1
ATOM 1505 C CA . GLY A 1 186 ? 3.070 42.225 -18.898 1.00 11.21 206 GLY A CA 1
ATOM 1506 C C . GLY A 1 186 ? 2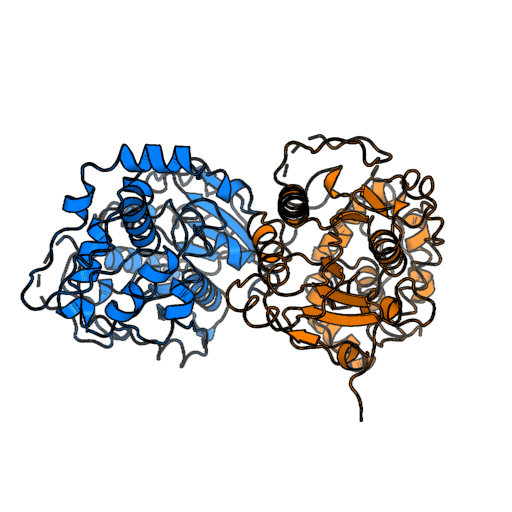.754 42.522 -20.330 1.00 12.16 206 GLY A C 1
ATOM 1507 O O . GLY A 1 186 ? 1.855 43.278 -20.641 1.00 13.12 206 GLY A O 1
ATOM 1508 N N . PHE A 1 187 ? 3.589 41.992 -21.225 1.00 12.27 207 PHE A N 1
ATOM 1509 C CA . PHE A 1 187 ? 3.597 42.393 -22.642 1.00 13.33 207 PHE A CA 1
ATOM 1510 C C . PHE A 1 187 ? 3.447 41.273 -23.670 1.00 13.32 207 PHE A C 1
ATOM 1511 O O . PHE A 1 187 ? 3.286 41.579 -24.833 1.00 14.21 207 PHE A O 1
ATOM 1519 N N . SER A 1 188 ? 3.477 40.014 -23.240 1.00 12.90 208 SER A N 1
ATOM 1520 C CA . SER A 1 188 ? 3.450 38.922 -24.241 1.00 13.93 208 SER A CA 1
ATOM 1521 C C . SER A 1 188 ? 2.114 38.865 -24.955 1.00 15.35 208 SER A C 1
ATOM 1522 O O . SER A 1 188 ? 1.078 38.798 -24.288 1.00 16.41 208 SER A O 1
ATOM 1525 N N . PRO A 1 189 ? 2.121 38.753 -26.265 1.00 16.21 209 PRO A N 1
ATOM 1526 C CA . PRO A 1 189 ? 0.884 38.573 -27.006 1.00 17.83 209 PRO A CA 1
ATOM 1527 C C . PRO A 1 189 ? 0.505 37.114 -27.193 1.00 18.08 209 PRO A C 1
ATOM 1528 O O . PRO A 1 189 ? -0.454 36.885 -27.943 1.00 21.30 209 PRO A O 1
ATOM 1532 N N . CYS A 1 190 ? 1.245 36.202 -26.584 1.00 17.95 210 CYS A N 1
ATOM 1533 C CA . CYS A 1 190 ? 1.057 34.750 -26.670 1.00 19.52 210 CYS A CA 1
ATOM 1534 C C . CYS A 1 190 ? 0.505 34.199 -25.375 1.00 18.30 210 CYS A C 1
ATOM 1535 O O . CYS A 1 190 ? 0.429 33.011 -25.216 1.00 19.19 210 CYS A O 1
ATOM 1538 N N . SER A 1 191 ? 0.185 35.052 -24.409 1.00 16.65 211 SER A N 1
ATOM 1539 C CA . SER A 1 191 ? -0.273 34.598 -23.091 1.00 14.82 211 SER A CA 1
ATOM 1540 C C . SER A 1 191 ? -1.724 34.238 -23.200 1.00 15.27 211 SER A C 1
ATOM 1541 O O . SER A 1 191 ? -2.463 34.839 -23.961 1.00 17.06 211 SER A O 1
ATOM 1544 N N . MET A 1 192 ? -2.166 33.311 -22.363 1.00 14.73 212 MET A N 1
ATOM 1545 C CA . MET A 1 192 ? -3.578 33.010 -22.237 1.00 15.62 212 MET A CA 1
ATOM 1546 C C . MET A 1 192 ? -4.299 33.894 -21.237 1.00 15.26 212 MET A C 1
ATOM 1547 O O . MET A 1 192 ? -5.530 33.845 -21.153 1.00 16.42 212 MET A O 1
ATOM 1552 N N . MET A 1 193 ? -3.561 34.738 -20.509 1.00 14.45 213 MET A N 1
ATOM 1553 C CA . MET A 1 193 ? -4.158 35.587 -19.471 1.00 15.02 213 MET A CA 1
ATOM 1554 C C . MET A 1 193 ? -3.331 36.850 -19.313 1.00 13.96 213 MET A C 1
ATOM 1555 O O . MET A 1 193 ? -2.630 37.041 -18.337 1.00 13.47 213 MET A O 1
ATOM 1560 N N . ASN A 1 194 ? -3.475 37.782 -20.251 1.00 11.26 214 ASN A N 1
ATOM 1561 C CA . ASN A 1 194 ? -2.735 39.032 -20.214 1.00 11.04 214 ASN A CA 1
ATOM 1562 C C . ASN A 1 194 ? -3.726 40.211 -20.198 1.00 10.83 214 ASN A C 1
ATOM 1563 O O . ASN A 1 194 ? -4.296 40.599 -21.210 1.00 11.60 214 ASN A O 1
ATOM 1568 N N . ILE A 1 195 ? -3.928 40.744 -19.001 1.00 10.86 215 ILE A N 1
ATOM 1569 C CA . ILE A 1 195 ? -4.942 41.790 -18.823 1.00 11.28 215 ILE A CA 1
ATOM 1570 C C . ILE A 1 195 ? -4.579 43.064 -19.584 1.00 11.24 215 ILE A C 1
ATOM 1571 O O . ILE A 1 195 ? -5.468 43.709 -20.150 1.00 11.37 215 ILE A O 1
ATOM 1576 N N . VAL A 1 196 ? -3.322 43.496 -19.546 1.00 11.13 216 VAL A N 1
ATOM 1577 C CA . VAL A 1 196 ? -2.949 44.735 -20.220 1.00 11.74 216 VAL A CA 1
ATOM 1578 C C . VAL A 1 196 ? -3.216 44.608 -21.739 1.00 11.53 216 VAL A C 1
ATOM 1579 O O . VAL A 1 196 ? -3.813 45.494 -22.376 1.00 12.00 216 VAL A O 1
ATOM 1583 N N . SER A 1 197 ? -2.761 43.496 -22.323 1.00 11.46 217 SER A N 1
ATOM 1584 C CA A SER A 1 197 ? -2.989 43.300 -23.751 0.50 12.09 217 SER A CA 1
ATOM 1585 C CA B SER A 1 197 ? -2.995 43.252 -23.735 0.50 11.72 217 SER A CA 1
ATOM 1586 C C . SER A 1 197 ? -4.476 43.254 -24.074 1.00 11.78 217 SER A C 1
ATOM 1587 O O . SER A 1 197 ? -4.912 43.915 -25.045 1.00 12.62 217 SER A O 1
ATOM 1592 N N . 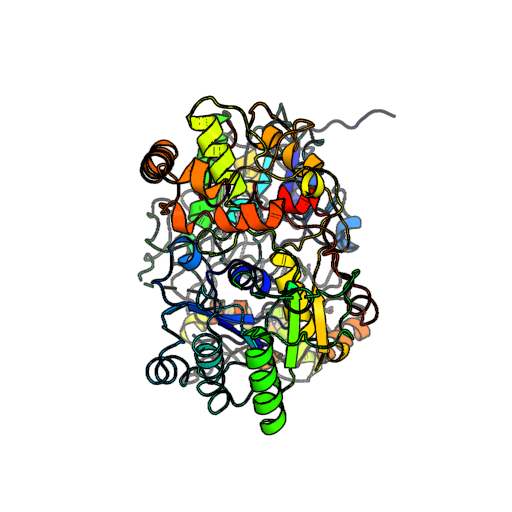THR A 1 198 ? -5.239 42.550 -23.252 1.00 11.25 218 THR A N 1
ATOM 1593 C CA . THR A 1 198 ? -6.681 42.433 -23.433 1.00 11.17 218 THR A CA 1
ATOM 1594 C C . THR A 1 198 ? -7.338 43.818 -23.472 1.00 11.59 218 THR A C 1
ATOM 1595 O O . THR A 1 198 ? -8.169 44.113 -24.331 1.00 11.89 218 THR A O 1
ATOM 1599 N N . LEU A 1 199 ? -6.971 44.659 -22.499 1.00 11.38 219 LEU A N 1
ATOM 1600 C CA . LEU A 1 199 ? -7.575 45.998 -22.434 1.00 12.03 219 LEU A CA 1
ATOM 1601 C C . LEU A 1 199 ? -7.071 46.933 -23.544 1.00 12.39 219 LEU A C 1
ATOM 1602 O O . LEU A 1 199 ? -7.833 47.769 -24.044 1.00 13.31 219 LEU A O 1
ATOM 1607 N N . CYS A 1 200 ? -5.798 46.792 -23.953 1.00 12.34 220 CYS A N 1
ATOM 1608 C CA . CYS A 1 200 ? -5.285 47.536 -25.108 1.00 12.96 220 CYS A CA 1
ATOM 1609 C C . CYS A 1 200 ? -6.019 47.154 -26.405 1.00 12.71 220 CYS A C 1
ATOM 1610 O O . CYS A 1 200 ? -6.275 47.993 -27.246 1.00 13.58 220 CYS A O 1
ATOM 1613 N N . VAL A 1 201 ? -6.319 45.866 -26.543 1.00 12.48 221 VAL A N 1
ATOM 1614 C CA . VAL A 1 201 ? -7.038 45.384 -27.735 1.00 12.84 221 VAL A CA 1
ATOM 1615 C C . VAL A 1 201 ? -8.456 45.947 -27.734 1.00 13.03 221 VAL A C 1
ATOM 1616 O O . VAL A 1 201 ? -8.904 46.449 -28.749 1.00 13.52 221 VAL A O 1
ATOM 1620 N N . TYR A 1 202 ? -9.130 45.884 -26.574 1.00 12.44 222 TYR A N 1
ATOM 1621 C CA . TYR A 1 202 ? -10.451 46.498 -26.467 1.00 12.69 222 TYR A CA 1
ATOM 1622 C C . TYR A 1 202 ? -10.413 47.981 -26.809 1.00 13.22 222 TYR A C 1
ATOM 1623 O O . TYR A 1 202 ? -11.210 48.448 -27.595 1.00 13.91 222 TYR A O 1
ATOM 1632 N N . ALA A 1 203 ? -9.450 48.713 -26.224 1.00 13.08 223 ALA A N 1
ATOM 1633 C CA . ALA A 1 203 ? -9.338 50.139 -26.489 1.00 13.69 223 ALA A CA 1
ATOM 1634 C C . ALA A 1 203 ? -9.109 50.420 -27.980 1.00 14.29 223 ALA A C 1
ATOM 1635 O O . ALA A 1 203 ? -9.680 51.355 -28.552 1.00 15.02 223 ALA A O 1
ATOM 1637 N N . THR A 1 204 ? -8.249 49.597 -28.592 1.00 14.02 224 THR A N 1
ATOM 1638 C CA . THR A 1 204 ? -7.938 49.725 -30.014 1.00 14.69 224 THR A CA 1
ATOM 1639 C C . THR A 1 204 ? -9.161 49.457 -30.898 1.00 15.08 224 THR A C 1
ATOM 1640 O O . THR A 1 204 ? -9.372 50.174 -31.862 1.00 16.08 224 THR A O 1
ATOM 1644 N N . ILE A 1 205 ? -9.959 48.452 -30.553 1.00 14.94 225 ILE A N 1
ATOM 1645 C CA . ILE A 1 205 ? -11.193 48.186 -31.299 1.00 15.70 225 ILE A CA 1
ATOM 1646 C C . ILE A 1 205 ? -12.201 49.334 -31.122 1.00 16.28 225 ILE A C 1
ATOM 1647 O O . ILE A 1 205 ? -12.794 49.775 -32.086 1.00 17.30 225 ILE A O 1
ATOM 1652 N N . CYS A 1 206 ? -12.347 49.838 -29.883 1.00 16.12 226 CYS A N 1
ATOM 1653 C CA . CYS A 1 206 ? -13.210 51.003 -29.661 1.00 17.20 226 CYS A CA 1
ATOM 1654 C C . CYS A 1 206 ? -12.756 52.187 -30.516 1.00 17.74 226 CYS A C 1
ATOM 1655 O O . CYS A 1 206 ? -13.566 52.815 -31.194 1.00 18.42 226 CYS A O 1
ATOM 1658 N N . LYS A 1 207 ? -11.451 52.461 -30.514 1.00 17.66 227 LYS A N 1
ATOM 1659 C CA . LYS A 1 207 ? -10.912 53.576 -31.302 1.00 18.96 227 LYS A CA 1
ATOM 1660 C C . LYS A 1 207 ? -11.182 53.382 -32.796 1.00 19.85 227 LYS A C 1
ATOM 1661 O O . LYS A 1 207 ? -11.643 54.308 -33.480 1.00 20.88 227 LYS A O 1
ATOM 1667 N N . HIS A 1 208 ? -10.908 52.182 -33.280 1.00 19.66 228 HIS A N 1
ATOM 1668 C CA . HIS A 1 208 ? -11.172 51.827 -34.688 1.00 20.81 228 HIS A CA 1
ATOM 1669 C C . HIS A 1 208 ? -12.625 52.050 -35.112 1.00 21.44 228 HIS A C 1
ATOM 1670 O O . HIS A 1 208 ? -12.902 52.457 -36.256 1.00 22.44 228 HIS A O 1
ATOM 1677 N N . GLU A 1 209 ? -13.546 51.765 -34.196 1.00 21.13 229 GLU A N 1
ATOM 1678 C CA . GLU A 1 209 ? -14.996 51.870 -34.470 1.00 22.36 229 GLU A CA 1
ATOM 1679 C C . GLU A 1 209 ? -15.603 53.224 -34.057 1.00 22.90 229 GLU A C 1
ATOM 1680 O O . GLU A 1 209 ? -16.814 53.371 -34.128 1.00 23.51 229 GLU A O 1
ATOM 1686 N N . ASN A 1 210 ? -14.771 54.197 -33.665 1.00 23.24 230 ASN A N 1
ATOM 1687 C CA . ASN A 1 210 ? -15.237 55.510 -33.224 1.00 24.56 230 ASN A CA 1
ATOM 1688 C C . ASN A 1 210 ? -16.213 55.434 -32.054 1.00 24.03 230 ASN A C 1
ATOM 1689 O O . ASN A 1 210 ? -17.233 56.142 -32.024 1.00 25.63 230 ASN A O 1
ATOM 1694 N N . LYS A 1 211 ? -15.895 54.567 -31.104 1.00 22.51 231 LYS A N 1
ATOM 1695 C CA . LYS A 1 211 ? -16.705 54.363 -29.921 1.00 22.31 231 LYS A CA 1
ATOM 1696 C C . LYS A 1 211 ? -15.876 54.715 -28.695 1.00 20.95 231 LYS A C 1
ATOM 1697 O O . LYS A 1 211 ? -14.636 54.663 -28.727 1.00 20.13 231 LYS A O 1
ATOM 1703 N N . ALA A 1 212 ? -16.568 55.054 -27.610 1.00 20.51 232 ALA A N 1
ATOM 1704 C CA . ALA A 1 212 ? -15.906 55.359 -26.347 1.00 19.86 232 ALA A CA 1
ATOM 1705 C C . ALA A 1 212 ? -15.377 54.110 -25.688 1.00 18.61 232 ALA A C 1
ATOM 1706 O O . ALA A 1 212 ? -15.814 52.974 -25.962 1.00 18.25 232 ALA A O 1
ATOM 1708 N N . LEU A 1 213 ? -14.420 54.313 -24.799 1.00 18.07 233 LEU A N 1
ATOM 1709 C CA . LEU A 1 213 ? -13.933 53.248 -23.939 1.00 17.23 233 LEU A CA 1
ATOM 1710 C C . LEU A 1 213 ? -14.915 52.998 -22.795 1.00 17.22 233 LEU A C 1
ATOM 1711 O O . LEU A 1 213 ? -14.815 53.607 -21.717 1.00 17.32 233 LEU A O 1
ATOM 1716 N N . VAL A 1 214 ? -15.856 52.096 -23.042 1.00 17.22 234 VAL A N 1
ATOM 1717 C CA . VAL A 1 214 ? -16.957 51.840 -22.092 1.00 17.36 234 VAL A CA 1
ATOM 1718 C C . VAL A 1 214 ? -16.552 50.779 -21.085 1.00 16.58 234 VAL A C 1
ATOM 1719 O O . VAL A 1 214 ? -16.219 49.656 -21.444 1.00 16.10 234 VAL A O 1
ATOM 1723 N N . TYR A 1 215 ? -16.500 51.147 -19.799 1.00 16.04 235 TYR A N 1
ATOM 1724 C CA . TYR A 1 215 ? -16.210 50.167 -18.743 1.00 15.52 235 TYR A CA 1
ATOM 1725 C C . TYR A 1 215 ? -17.356 49.160 -18.637 1.00 15.86 235 TYR A C 1
ATOM 1726 O O . TYR A 1 215 ? -18.504 49.569 -18.407 1.00 16.78 235 TYR A O 1
ATOM 1735 N N . PRO A 1 216 ? -17.041 47.862 -18.820 1.00 15.79 236 PRO A N 1
ATOM 1736 C CA . PRO A 1 216 ? -18.095 46.845 -18.767 1.00 16.25 236 PRO A CA 1
ATOM 1737 C C . PRO A 1 216 ? -18.265 46.143 -17.406 1.00 15.76 236 PRO A C 1
ATOM 1738 O O . PRO A 1 216 ? -19.133 45.294 -17.262 1.00 16.63 236 PRO A O 1
ATOM 1742 N N . GLY A 1 217 ? -17.461 46.524 -16.424 1.00 15.30 237 GLY A N 1
ATOM 1743 C CA . GLY A 1 217 ? -17.359 45.772 -15.184 1.00 15.13 237 GLY A CA 1
ATOM 1744 C C . GLY A 1 217 ? -18.387 46.102 -14.123 1.00 15.70 237 GLY A C 1
ATOM 1745 O O . GLY A 1 217 ? -19.315 46.864 -14.320 1.00 16.48 237 GLY A O 1
ATOM 1746 N N . SER A 1 218 ? -18.192 45.481 -12.962 1.00 15.25 238 SER A N 1
ATOM 1747 C CA . SER A 1 218 ? -19.041 45.698 -11.819 1.00 15.91 238 SER A CA 1
ATOM 1748 C C . SER A 1 218 ? -18.705 47.015 -11.080 1.00 16.03 238 SER A C 1
ATOM 1749 O O . SER A 1 218 ? -17.583 47.524 -11.175 1.00 15.26 238 SER A O 1
ATOM 1752 N N . LYS A 1 219 ? -19.658 47.491 -10.307 1.00 16.89 239 LYS A N 1
ATOM 1753 C CA . LYS A 1 219 ? -19.425 48.620 -9.398 1.00 17.86 239 LYS A CA 1
ATOM 1754 C C . LYS A 1 219 ? -18.312 48.299 -8.431 1.00 17.45 239 LYS A C 1
ATOM 1755 O O . LYS A 1 219 ? -17.418 49.113 -8.183 1.00 16.65 239 LYS A O 1
ATOM 1761 N N . ASN A 1 220 ? -18.372 47.106 -7.846 1.00 17.61 240 ASN A N 1
ATOM 1762 C CA . ASN A 1 220 ? -17.426 46.803 -6.777 1.00 18.51 240 ASN A CA 1
ATOM 1763 C C . ASN A 1 220 ? -16.011 46.807 -7.309 1.00 16.57 240 ASN A C 1
ATOM 1764 O O . ASN A 1 220 ? -15.103 47.317 -6.632 1.00 15.72 240 ASN A O 1
ATOM 1769 N N . SER A 1 221 ? -15.759 46.224 -8.486 1.00 14.97 241 SER A N 1
ATOM 1770 C CA . SER A 1 221 ? -14.435 46.186 -9.027 1.00 14.16 241 SER A CA 1
ATOM 1771 C C . SER A 1 221 ? -13.954 47.567 -9.501 1.00 13.98 241 SER A C 1
ATOM 1772 O O . SER A 1 221 ? -12.735 47.771 -9.650 1.00 13.83 241 SER A O 1
ATOM 1775 N N . TRP A 1 222 ? -14.865 48.467 -9.809 1.00 14.32 242 TRP A N 1
ATOM 1776 C CA . TRP A 1 222 ? -14.473 49.835 -10.216 1.00 14.35 242 TRP A CA 1
ATOM 1777 C C . TRP A 1 222 ? -13.846 50.589 -9.040 1.00 14.69 242 TRP A C 1
ATOM 1778 O O . TRP A 1 222 ? -12.826 51.271 -9.199 1.00 15.10 242 TRP A O 1
ATOM 1789 N N . ASN A 1 223 ? -14.435 50.419 -7.856 1.00 15.11 243 ASN A N 1
ATOM 1790 C CA . ASN A 1 223 ? -14.109 51.225 -6.682 1.00 16.23 243 ASN A CA 1
ATOM 1791 C C . ASN A 1 223 ? -13.196 50.586 -5.652 1.00 15.90 243 ASN A C 1
ATOM 1792 O O . ASN A 1 223 ? -12.720 51.293 -4.747 1.00 17.17 243 ASN A O 1
ATOM 1797 N N . CYS A 1 224 ? -13.031 49.269 -5.702 1.00 15.42 244 CYS A N 1
ATOM 1798 C CA . CYS A 1 224 ? -12.307 48.568 -4.649 1.00 15.37 244 CYS A CA 1
ATOM 1799 C C . CYS A 1 224 ? -10.815 48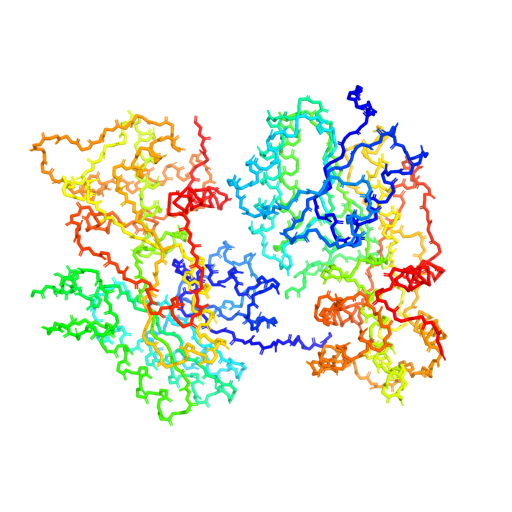.746 -4.826 1.00 14.60 244 CYS A C 1
ATOM 1800 O O . CYS A 1 224 ? -10.324 49.098 -5.901 1.00 14.43 244 CYS A O 1
ATOM 1803 N N . TYR A 1 225 ? -10.061 48.413 -3.793 1.00 13.71 245 TYR A N 1
ATOM 1804 C CA . TYR A 1 225 ? -8.616 48.280 -3.954 1.00 13.37 245 TYR A CA 1
ATOM 1805 C C . TYR A 1 225 ? -8.263 46.973 -4.611 1.00 13.32 245 TYR A C 1
ATOM 1806 O O . TYR A 1 225 ? -8.801 45.917 -4.261 1.00 13.55 245 TYR A O 1
ATOM 1815 N N . ALA A 1 226 ? -7.330 47.044 -5.549 1.00 12.84 246 ALA A N 1
ATOM 1816 C CA . ALA A 1 226 ? -6.820 45.899 -6.297 1.00 12.84 246 ALA A CA 1
ATOM 1817 C C . ALA A 1 226 ? -5.304 45.939 -6.300 1.00 12.60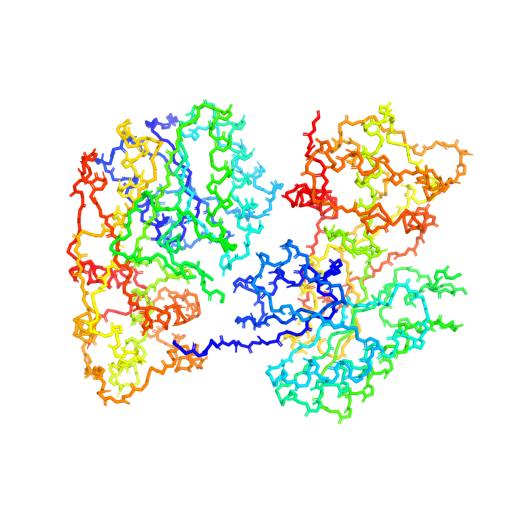 246 ALA A C 1
ATOM 1818 O O . ALA A 1 226 ? -4.713 46.967 -5.987 1.00 12.42 246 ALA A O 1
ATOM 1820 N N . ASP A 1 227 ? -4.691 44.827 -6.629 1.00 12.21 247 ASP A N 1
ATOM 1821 C CA . ASP A 1 227 ? -3.251 44.774 -6.792 1.00 12.39 247 ASP A CA 1
ATOM 1822 C C . ASP A 1 227 ? -2.844 43.905 -7.954 1.00 11.64 247 ASP A C 1
ATOM 1823 O O . ASP A 1 227 ? -3.675 43.168 -8.557 1.00 12.18 247 ASP A O 1
ATOM 1828 N N . ALA A 1 228 ? -1.587 44.030 -8.333 1.00 11.52 248 ALA A N 1
ATOM 1829 C CA . ALA A 1 228 ? -1.053 43.425 -9.530 1.00 11.16 248 ALA A CA 1
ATOM 1830 C C . ALA A 1 228 ? 0.467 43.320 -9.371 1.00 10.97 248 ALA A C 1
ATOM 1831 O O . ALA A 1 228 ? 1.040 43.766 -8.366 1.00 10.95 248 ALA A O 1
ATOM 1833 N N . VAL A 1 229 ? 1.107 42.728 -10.387 1.00 10.90 249 VAL A N 1
ATOM 1834 C CA . VAL A 1 229 ? 2.560 42.590 -10.367 1.00 11.08 249 VAL A CA 1
ATOM 1835 C C . VAL A 1 229 ? 3.104 42.723 -11.780 1.00 11.08 249 VAL A C 1
ATOM 1836 O O . VAL A 1 229 ? 2.590 42.079 -12.699 1.00 11.01 249 VAL A O 1
ATOM 1840 N N . ASP A 1 230 ? 4.122 43.543 -11.942 1.00 11.56 250 ASP A N 1
ATOM 1841 C CA . ASP A 1 230 ? 4.769 43.624 -13.226 1.00 12.41 250 ASP A CA 1
ATOM 1842 C C . ASP A 1 230 ? 5.496 42.302 -13.517 1.00 11.57 250 ASP A C 1
ATOM 1843 O O . ASP A 1 230 ? 6.156 41.720 -12.663 1.00 11.69 250 ASP A O 1
ATOM 1848 N N . ALA A 1 231 ? 5.412 41.836 -14.767 1.00 10.94 251 ALA A N 1
ATOM 1849 C CA . ALA A 1 231 ? 6.101 40.622 -15.156 1.00 11.21 251 ALA A CA 1
ATOM 1850 C C . ALA A 1 231 ? 7.608 40.660 -14.865 1.00 11.23 251 ALA A C 1
ATOM 1851 O O . ALA A 1 231 ? 8.168 39.634 -14.472 1.00 11.51 251 ALA A O 1
ATOM 1853 N N . ASP A 1 232 ? 8.248 41.829 -15.001 1.00 11.98 252 ASP A N 1
ATOM 1854 C CA . ASP A 1 232 ? 9.660 41.961 -14.717 1.00 13.17 252 ASP A CA 1
ATOM 1855 C C . ASP A 1 232 ? 9.964 41.781 -13.229 1.00 12.22 252 ASP A C 1
ATOM 1856 O O . ASP A 1 232 ? 11.028 41.325 -12.870 1.00 12.07 252 ASP A O 1
ATOM 1861 N N . LEU A 1 233 ? 9.018 42.231 -12.396 1.00 11.72 253 LEU A N 1
ATOM 1862 C CA . LEU A 1 233 ? 9.175 42.028 -10.956 1.00 11.67 253 LEU A CA 1
ATOM 1863 C C . LEU A 1 233 ? 9.002 40.559 -10.554 1.00 11.20 253 LEU A C 1
ATOM 1864 O O . LEU A 1 233 ? 9.732 40.071 -9.696 1.00 11.49 253 LEU A O 1
ATOM 1869 N N . VAL A 1 234 ? 8.058 39.854 -11.189 1.00 10.70 254 VAL A N 1
ATOM 1870 C CA . VAL A 1 234 ? 7.959 38.411 -10.950 1.00 10.60 254 VAL A CA 1
ATOM 1871 C C . VAL A 1 234 ? 9.287 37.749 -11.360 1.00 10.60 254 VAL A C 1
ATOM 1872 O O . VAL A 1 234 ? 9.836 36.924 -10.632 1.00 10.51 254 VAL A O 1
ATOM 1876 N N . ALA A 1 235 ? 9.846 38.149 -12.514 1.00 10.92 255 ALA A N 1
ATOM 1877 C CA . ALA A 1 235 ? 11.113 37.586 -12.925 1.00 11.65 255 ALA A CA 1
ATOM 1878 C C . ALA A 1 235 ? 12.210 37.839 -11.890 1.00 12.04 255 ALA A C 1
ATOM 1879 O O . ALA A 1 235 ? 12.945 36.946 -11.499 1.00 12.08 255 ALA A O 1
ATOM 1881 N N . GLU A 1 236 ? 12.306 39.094 -11.433 1.00 12.28 256 GLU A N 1
ATOM 1882 C CA . GLU A 1 236 ? 13.266 39.432 -10.403 1.00 13.18 256 GLU A CA 1
ATOM 1883 C C . GLU A 1 236 ? 13.102 38.630 -9.109 1.00 12.63 256 GLU A C 1
ATOM 1884 O O . GLU A 1 236 ? 14.085 38.252 -8.477 1.00 12.87 256 GLU A O 1
ATOM 1890 N N . HIS A 1 237 ? 11.847 38.436 -8.736 1.00 11.47 257 HIS A N 1
ATOM 1891 C CA . HIS A 1 237 ? 11.509 37.677 -7.503 1.00 11.79 257 HIS A CA 1
ATOM 1892 C C . HIS A 1 237 ? 11.881 36.203 -7.616 1.00 11.68 257 HIS A C 1
ATOM 1893 O O . HIS A 1 237 ? 12.426 35.606 -6.682 1.00 11.93 257 HIS A O 1
ATOM 1900 N N . GLU A 1 238 ? 11.568 35.616 -8.785 1.00 11.48 258 GLU A N 1
ATOM 1901 C CA . GLU A 1 238 ? 11.982 34.223 -9.048 1.00 11.91 258 GLU A CA 1
ATOM 1902 C C . GLU A 1 238 ? 13.485 34.054 -9.080 1.00 12.35 258 GLU A C 1
ATOM 1903 O O . GLU A 1 238 ? 14.033 33.094 -8.545 1.00 12.69 258 GLU A O 1
ATOM 1909 N N . ILE A 1 239 ? 14.176 35.016 -9.691 1.00 12.20 259 ILE A N 1
ATOM 1910 C CA . ILE A 1 239 ? 15.623 34.971 -9.720 1.00 12.98 259 ILE A CA 1
ATOM 1911 C C . ILE A 1 239 ? 16.234 35.124 -8.321 1.00 13.34 259 ILE A C 1
ATOM 1912 O O . ILE A 1 239 ? 17.153 34.447 -7.938 1.00 13.59 259 ILE A O 1
ATOM 1917 N N . TRP A 1 240 ? 15.661 36.042 -7.530 1.00 13.13 260 TRP A N 1
ATOM 1918 C CA . TRP A 1 240 ? 16.058 36.170 -6.131 1.00 13.84 260 TRP A CA 1
ATOM 1919 C C . TRP A 1 240 ? 15.979 34.861 -5.354 1.00 14.02 260 TRP A C 1
ATOM 1920 O O . TRP A 1 240 ? 16.918 34.453 -4.700 1.00 14.55 260 TRP A O 1
ATOM 1931 N N . ALA A 1 241 ? 14.852 34.187 -5.499 1.00 13.80 261 ALA A N 1
ATOM 1932 C CA . ALA A 1 241 ? 14.687 32.917 -4.802 1.00 14.74 261 ALA A CA 1
ATOM 1933 C C . ALA A 1 241 ? 15.605 31.823 -5.326 1.00 15.70 261 ALA A C 1
ATOM 1934 O O . ALA A 1 241 ? 16.019 30.931 -4.579 1.00 17.48 261 ALA A O 1
ATOM 1936 N N . ALA A 1 242 ? 15.933 31.901 -6.623 1.00 15.51 262 ALA A N 1
ATOM 1937 C CA . ALA A 1 242 ? 16.854 30.981 -7.238 1.00 16.34 262 ALA A CA 1
ATOM 1938 C C . ALA A 1 242 ? 18.305 31.113 -6.773 1.00 17.54 262 ALA A C 1
ATOM 1939 O O . ALA A 1 242 ? 19.057 30.140 -6.810 1.00 18.78 262 ALA A O 1
ATOM 1941 N N . VAL A 1 243 ? 18.706 32.318 -6.366 1.00 17.49 263 VAL A N 1
ATOM 1942 C CA A VAL A 1 243 ? 20.100 32.639 -6.073 0.50 18.89 263 VAL A CA 1
ATOM 1943 C CA B VAL A 1 243 ? 20.113 32.601 -6.057 0.50 18.94 263 VAL A CA 1
ATOM 1944 C C . VAL A 1 243 ? 20.390 32.928 -4.593 1.00 19.35 263 VAL A C 1
ATOM 1945 O O . VAL A 1 243 ? 21.491 32.679 -4.157 1.00 20.49 263 VAL A O 1
ATOM 1952 N N . ASP A 1 244 ? 19.415 33.462 -3.845 1.00 19.14 264 ASP A N 1
ATOM 1953 C CA . ASP A 1 244 ? 19.666 33.910 -2.457 1.00 20.66 264 ASP A CA 1
ATOM 1954 C C . ASP A 1 244 ? 19.307 32.803 -1.454 1.00 21.27 264 ASP A C 1
ATOM 1955 O O . ASP A 1 244 ? 18.174 32.388 -1.404 1.00 19.86 264 ASP A O 1
ATOM 1960 N N . PRO A 1 245 ? 20.264 32.346 -0.624 1.00 23.66 265 PRO A N 1
ATOM 1961 C CA . PRO A 1 245 ? 19.962 31.283 0.361 1.00 24.91 265 PRO A CA 1
ATOM 1962 C C . PRO A 1 245 ? 18.831 31.600 1.342 1.00 24.95 265 PRO A C 1
ATOM 1963 O O . PRO A 1 245 ? 18.143 30.691 1.784 1.00 24.07 265 PRO A O 1
ATOM 1967 N N . LYS A 1 246 ? 18.598 32.868 1.650 1.00 26.38 266 LYS A N 1
ATOM 1968 C CA . LYS A 1 246 ? 17.470 33.238 2.521 1.00 27.23 266 LYS A CA 1
ATOM 1969 C C . LYS A 1 246 ? 16.104 32.909 2.040 1.00 25.82 266 LYS A C 1
ATOM 1970 O O . LYS A 1 246 ? 15.180 32.760 2.834 1.00 27.09 266 LYS A O 1
ATOM 1976 N N . ALA A 1 247 ? 15.925 32.865 0.719 1.00 22.59 267 ALA A N 1
ATOM 1977 C CA . ALA A 1 247 ? 14.666 32.658 0.115 1.00 21.70 267 ALA A CA 1
ATOM 1978 C C . ALA A 1 247 ? 14.386 31.190 -0.159 1.00 21.01 267 ALA A C 1
ATOM 1979 O O . ALA A 1 247 ? 13.309 30.869 -0.595 1.00 21.20 267 ALA A O 1
ATOM 1981 N N . LYS A 1 248 ? 15.355 30.314 0.088 1.00 21.22 268 LYS A N 1
ATOM 1982 C CA . LYS A 1 248 ? 15.224 28.917 -0.356 1.00 21.60 268 LYS A CA 1
ATOM 1983 C C . LYS A 1 248 ? 14.210 28.147 0.466 1.00 19.81 268 LYS A C 1
ATOM 1984 O O . LYS A 1 248 ? 14.027 28.380 1.660 1.00 19.68 268 LYS A O 1
ATOM 1990 N N . ASN A 1 249 ? 13.500 27.251 -0.210 1.00 18.49 269 ASN A N 1
ATOM 1991 C CA . ASN A 1 249 ? 12.481 26.404 0.397 1.00 17.87 269 ASN A CA 1
ATOM 1992 C C . ASN A 1 249 ? 11.387 27.226 1.064 1.00 16.71 269 ASN A C 1
ATOM 1993 O O . ASN A 1 249 ? 11.045 26.974 2.238 1.00 17.31 269 ASN A O 1
ATOM 1998 N N . GLN A 1 250 ? 10.838 28.166 0.313 1.00 15.28 270 GLN A N 1
ATOM 1999 C CA . GLN A 1 250 ? 9.772 29.042 0.775 1.00 14.90 270 GLN A CA 1
ATOM 2000 C C . GLN A 1 250 ? 8.682 29.220 -0.256 1.00 13.92 270 GLN A C 1
ATOM 2001 O O . GLN A 1 250 ? 8.945 29.302 -1.474 1.00 14.12 270 GLN A O 1
ATOM 2007 N N . VAL A 1 251 ? 7.450 29.330 0.254 1.00 13.64 271 VAL A N 1
ATOM 2008 C CA . VAL A 1 251 ? 6.301 29.803 -0.497 1.00 13.33 271 VAL A CA 1
ATOM 2009 C C . VAL A 1 251 ? 6.236 31.327 -0.364 1.00 12.69 271 VAL A C 1
ATOM 2010 O O . VAL A 1 251 ? 6.332 31.833 0.781 1.00 13.25 271 VAL A O 1
ATOM 2014 N N . LEU A 1 252 ? 6.124 32.033 -1.478 1.00 12.10 272 LEU A N 1
ATOM 2015 C CA . LEU A 1 252 ? 6.293 33.479 -1.510 1.00 12.06 272 LEU A CA 1
ATOM 2016 C C . LEU A 1 252 ? 5.272 34.131 -2.415 1.00 11.51 272 LEU A C 1
ATOM 2017 O O . LEU A 1 252 ? 5.262 33.872 -3.634 1.00 11.76 272 LEU A O 1
ATOM 2022 N N . ASN A 1 253 ? 4.457 35.045 -1.914 1.00 11.52 273 ASN A N 1
ATOM 2023 C CA . ASN A 1 253 ? 3.656 35.916 -2.754 1.00 11.50 273 ASN A CA 1
ATOM 2024 C C . ASN A 1 253 ? 4.518 36.876 -3.551 1.00 11.72 273 ASN A C 1
ATOM 2025 O O . ASN A 1 253 ? 5.650 37.146 -3.124 1.00 12.63 273 ASN A O 1
ATOM 2030 N N . CYS A 1 254 ? 3.993 37.400 -4.653 1.00 11.66 274 CYS A N 1
ATOM 2031 C CA . CYS A 1 254 ? 4.692 38.418 -5.421 1.00 12.41 274 CYS A CA 1
ATOM 2032 C C . CYS A 1 254 ? 3.722 39.423 -5.977 1.00 11.85 274 CYS A C 1
ATOM 2033 O O . CYS A 1 254 ? 2.952 39.118 -6.905 1.00 12.52 274 CYS A O 1
ATOM 2036 N N . ASN A 1 255 ? 3.783 40.656 -5.483 1.00 11.57 275 ASN A N 1
ATOM 2037 C CA . ASN A 1 255 ? 3.033 41.765 -6.063 1.00 11.66 275 ASN A CA 1
ATOM 2038 C C . ASN A 1 255 ? 3.889 43.032 -6.062 1.00 11.24 275 ASN A C 1
ATOM 2039 O O . ASN A 1 255 ? 4.970 43.034 -5.498 1.00 11.64 275 ASN A O 1
ATOM 2044 N N . ASN A 1 256 ? 3.380 44.078 -6.727 1.00 11.04 276 ASN A N 1
ATOM 2045 C CA . ASN A 1 256 ? 4.128 45.326 -6.901 1.00 11.25 276 ASN A CA 1
ATOM 2046 C C . ASN A 1 256 ? 4.407 46.122 -5.625 1.00 11.34 276 ASN A C 1
ATOM 2047 O O . ASN A 1 256 ? 5.205 47.048 -5.631 1.00 11.49 276 ASN A O 1
ATOM 2052 N N . GLY A 1 257 ? 3.697 45.781 -4.541 1.00 11.45 277 GLY A N 1
ATOM 2053 C CA . GLY A 1 257 ? 3.931 46.412 -3.264 1.00 12.17 277 GLY A CA 1
ATOM 2054 C C . GLY A 1 257 ? 2.967 47.513 -2.893 1.00 12.67 277 GLY A C 1
ATOM 2055 O O . GLY A 1 257 ? 3.027 48.026 -1.766 1.00 14.34 277 GLY A O 1
ATOM 2056 N N . ASP A 1 258 ? 2.071 47.850 -3.800 1.00 11.82 278 ASP A N 1
ATOM 2057 C CA . ASP A 1 258 ? 1.116 48.940 -3.670 1.00 12.58 278 ASP A CA 1
ATOM 2058 C C . ASP A 1 258 ? -0.282 48.408 -4.034 1.00 12.19 278 ASP A C 1
ATOM 2059 O O . ASP A 1 258 ? -0.457 47.218 -4.353 1.00 12.40 278 ASP A O 1
ATOM 2064 N N . VAL A 1 259 ? -1.251 49.317 -4.012 1.00 12.65 279 VAL A N 1
ATOM 2065 C CA . VAL A 1 259 ? -2.624 49.002 -4.512 1.00 12.67 279 VAL A CA 1
ATOM 2066 C C . VAL A 1 259 ? -3.050 50.063 -5.502 1.00 12.98 279 VAL A C 1
ATOM 2067 O O . VAL A 1 259 ? -2.450 51.146 -5.566 1.00 13.77 279 VAL A O 1
ATOM 2071 N N . PHE A 1 260 ? -4.075 49.741 -6.301 1.00 12.85 280 PHE A N 1
ATOM 2072 C CA . PHE A 1 260 ? -4.629 50.687 -7.278 1.00 13.34 280 PHE A CA 1
ATOM 2073 C C . PHE A 1 260 ? -6.135 50.483 -7.324 1.00 13.26 280 PHE A C 1
ATOM 2074 O O . PHE A 1 260 ? -6.658 49.591 -6.651 1.00 13.24 280 PHE A O 1
ATOM 2082 N N . LYS A 1 261 ? -6.831 51.310 -8.096 1.00 13.22 281 LYS A N 1
ATOM 2083 C CA . LYS A 1 261 ? -8.235 51.032 -8.413 1.00 13.51 281 LYS A CA 1
ATOM 2084 C C . LYS A 1 261 ? -8.440 51.002 -9.897 1.00 13.17 281 LYS A C 1
ATOM 2085 O O . LYS A 1 261 ? -7.839 51.800 -10.646 1.00 13.55 281 LYS A O 1
ATOM 2091 N N . TRP A 1 262 ? -9.312 50.111 -10.356 1.00 13.19 282 TRP A N 1
ATOM 2092 C CA . TRP A 1 262 ? -9.594 50.044 -11.780 1.00 13.36 282 TRP A CA 1
ATOM 2093 C C . TRP A 1 262 ? -10.166 51.356 -12.318 1.00 13.69 282 TRP A C 1
ATOM 2094 O O . TRP A 1 262 ? -9.921 51.705 -13.477 1.00 13.48 282 TRP A O 1
ATOM 2105 N N . LYS A 1 263 ? -10.908 52.110 -11.491 1.00 14.14 283 LYS A N 1
ATOM 2106 C CA . LYS A 1 263 ? -11.402 53.422 -11.891 1.00 16.04 283 LYS A CA 1
ATOM 2107 C C . LYS A 1 263 ? -10.246 54.283 -12.417 1.00 15.23 283 LYS A C 1
ATOM 2108 O O . LYS A 1 263 ? -10.411 54.996 -13.408 1.00 15.38 283 LYS A O 1
ATOM 2114 N N . HIS A 1 264 ? -9.110 54.245 -11.732 1.00 14.75 284 HIS A N 1
ATOM 2115 C CA . HIS A 1 264 ? -7.983 55.111 -12.075 1.00 15.04 284 HIS A CA 1
ATOM 2116 C C . HIS A 1 264 ? -7.229 54.561 -13.284 1.00 14.63 284 HIS A C 1
ATOM 2117 O O . HIS A 1 264 ? -6.802 55.362 -14.127 1.00 15.70 284 HIS A O 1
ATOM 2124 N N . ILE A 1 265 ? -7.081 53.254 -13.351 1.00 14.46 285 ILE A N 1
ATOM 2125 C CA . ILE A 1 265 ? -6.488 52.610 -14.518 1.00 14.48 285 ILE A CA 1
ATOM 2126 C C . ILE A 1 265 ? -7.306 52.956 -15.779 1.00 14.51 285 ILE A C 1
ATOM 2127 O O . ILE A 1 265 ? -6.728 53.244 -16.862 1.00 14.75 285 ILE A O 1
ATOM 2132 N N . TRP A 1 266 ? -8.633 52.945 -15.655 1.00 14.51 286 TRP A N 1
ATOM 2133 C CA . TRP A 1 266 ? -9.515 53.145 -16.814 1.00 14.64 286 TRP A CA 1
ATOM 2134 C C . TRP A 1 266 ? -9.306 54.508 -17.423 1.00 15.54 286 TRP A C 1
ATOM 2135 O O . TRP A 1 266 ? -9.230 54.669 -18.656 1.00 15.16 286 TRP A O 1
ATOM 2146 N N . LYS A 1 267 ? -9.203 55.537 -16.587 1.00 16.12 287 LYS A N 1
ATOM 2147 C CA . LYS A 1 267 ? -8.920 56.887 -17.055 1.00 18.13 287 LYS A CA 1
ATOM 2148 C C . LYS A 1 267 ? -7.589 56.940 -17.780 1.00 17.44 287 LYS A C 1
ATOM 2149 O O . LYS A 1 267 ? -7.499 57.563 -18.856 1.00 17.62 287 LYS A O 1
ATOM 2155 N N . LYS A 1 268 ? -6.566 56.319 -17.220 1.00 16.85 288 LYS A N 1
ATOM 2156 C CA A LYS A 1 268 ? -5.270 56.290 -17.862 0.50 17.01 288 LYS A CA 1
ATOM 2157 C CA B LYS A 1 268 ? -5.241 56.297 -17.848 0.50 17.21 288 LYS A CA 1
ATOM 2158 C C . LYS A 1 268 ? -5.312 55.574 -19.214 1.00 16.41 288 LYS A C 1
ATOM 2159 O O . LYS A 1 268 ? -4.713 56.046 -20.214 1.00 16.53 288 LYS A O 1
ATOM 2170 N N . LEU A 1 269 ? -6.024 54.447 -19.265 1.00 15.54 289 LEU A N 1
ATOM 2171 C CA . LEU A 1 269 ? -6.173 53.677 -20.534 1.00 14.89 289 LEU A CA 1
ATOM 2172 C C . LEU A 1 269 ? -6.812 54.531 -21.621 1.00 15.81 289 LEU A C 1
ATOM 2173 O O . LEU A 1 269 ? -6.339 54.575 -22.785 1.00 15.33 289 LEU A O 1
ATOM 2178 N N . ALA A 1 270 ? -7.883 55.244 -21.293 1.00 15.97 290 ALA A N 1
ATOM 2179 C CA . ALA A 1 270 ? -8.518 56.111 -22.267 1.00 17.34 290 ALA A CA 1
ATOM 2180 C C . ALA A 1 270 ? -7.582 57.206 -22.740 1.00 18.18 290 ALA A C 1
ATOM 2181 O O . ALA A 1 270 ? -7.491 57.493 -23.932 1.00 18.57 290 ALA A O 1
ATOM 2183 N N . GLU A 1 271 ? -6.851 57.813 -21.814 1.00 18.87 291 GLU A N 1
ATOM 2184 C CA . GLU A 1 271 ? -5.853 58.849 -22.176 1.00 20.30 291 GLU A CA 1
ATOM 2185 C C . GLU A 1 271 ? -4.753 58.296 -23.104 1.00 19.54 291 GLU A C 1
ATOM 2186 O O . GLU A 1 271 ? -4.377 58.944 -24.107 1.00 19.81 291 GLU A O 1
ATOM 2192 N N . GLU A 1 272 ? -4.301 57.088 -22.821 1.00 18.28 292 GLU A N 1
ATOM 2193 C CA . GLU A 1 272 ? -3.249 56.473 -23.601 1.00 19.22 292 GLU A CA 1
ATOM 2194 C C . GLU A 1 272 ? -3.680 56.188 -25.026 1.00 18.60 292 GLU A C 1
ATOM 2195 O O . GLU A 1 272 ? -2.830 56.134 -25.902 1.00 19.12 292 GLU A O 1
ATOM 2201 N N . PHE A 1 273 ? -4.980 55.980 -25.239 1.00 17.75 293 PHE A N 1
ATOM 2202 C CA . PHE A 1 273 ? -5.539 55.729 -26.586 1.00 17.97 293 PHE A CA 1
ATOM 2203 C C . PHE A 1 273 ? -6.253 56.911 -27.206 1.00 19.03 293 PHE A C 1
ATOM 2204 O O . PHE A 1 273 ? -6.722 56.822 -28.344 1.00 19.70 293 PHE A O 1
ATOM 2212 N N . GLY A 1 274 ? -6.280 58.057 -26.515 1.00 19.52 294 GLY A N 1
ATOM 2213 C CA . GLY A 1 274 ? -6.850 59.271 -27.088 1.00 20.86 294 GLY A CA 1
ATOM 2214 C C . GLY A 1 274 ? -8.314 59.162 -27.402 1.00 21.27 294 GLY A C 1
ATOM 2215 O O . GLY A 1 274 ? -8.785 59.706 -28.417 1.00 22.67 294 GLY A O 1
ATOM 2216 N N . ILE A 1 275 ? -9.046 58.465 -26.536 1.00 20.62 295 ILE A N 1
ATOM 2217 C CA . ILE A 1 275 ? -10.484 58.272 -26.732 1.00 21.51 295 ILE A CA 1
ATOM 2218 C C . ILE A 1 275 ? -11.257 58.634 -25.465 1.00 21.97 295 ILE A C 1
ATOM 2219 O O . ILE A 1 275 ? -10.678 58.709 -24.384 1.00 21.17 295 ILE A O 1
ATOM 2224 N N . GLU A 1 276 ? -12.553 58.879 -25.647 1.00 23.84 296 GLU A N 1
ATOM 2225 C CA . GLU A 1 276 ? -13.469 59.200 -24.546 1.00 26.14 296 GLU A CA 1
ATOM 2226 C C . GLU A 1 276 ? -13.633 58.002 -23.621 1.00 24.95 296 GLU A C 1
ATOM 2227 O O . GLU A 1 276 ? -13.684 56.856 -24.070 1.00 24.35 296 GLU A O 1
ATOM 2233 N N . MET A 1 277 ? -13.733 58.290 -22.342 1.00 25.58 297 MET A N 1
ATOM 2234 C CA . MET A 1 277 ? -14.003 57.285 -21.337 1.00 26.14 297 MET A CA 1
ATOM 2235 C C . MET A 1 277 ? -15.472 57.307 -20.949 1.00 25.62 297 MET A C 1
ATOM 2236 O O . MET A 1 277 ? -16.032 58.395 -20.729 1.00 28.30 297 MET A O 1
ATOM 2241 N N . VAL A 1 278 ? -16.103 56.148 -20.850 1.00 23.29 298 VAL A N 1
ATOM 2242 C CA . VAL A 1 278 ? -17.360 56.004 -20.125 1.00 22.76 298 VAL A CA 1
ATOM 2243 C C . VAL A 1 278 ? -17.050 55.088 -18.951 1.00 21.15 298 VAL A C 1
ATOM 2244 O O . VAL A 1 278 ? -16.798 53.904 -19.133 1.00 20.33 298 VAL A O 1
ATOM 2248 N N . GLY A 1 279 ? -17.043 55.665 -17.743 1.00 20.71 299 GLY A N 1
ATOM 2249 C CA . GLY A 1 279 ? -16.725 54.893 -16.547 1.00 19.84 299 GLY A CA 1
ATOM 2250 C C . GLY A 1 279 ? -17.927 54.127 -16.079 1.00 19.95 299 GLY A C 1
ATOM 2251 O O . GLY A 1 279 ? -18.944 54.047 -16.776 1.00 20.34 299 GLY A O 1
ATOM 2252 N N . TYR A 1 280 ? -17.828 53.589 -14.864 1.00 19.46 300 TYR A N 1
ATOM 2253 C CA . TYR A 1 280 ? -18.946 52.906 -14.266 1.00 19.76 300 TYR A CA 1
ATOM 2254 C C . TYR A 1 280 ? -20.138 53.855 -14.112 1.00 21.27 300 TYR A C 1
ATOM 2255 O O . TYR A 1 280 ? -19.978 54.979 -13.624 1.00 22.23 300 TYR A O 1
ATOM 2264 N N . VAL A 1 281 ? -21.327 53.384 -14.490 1.00 21.60 301 VAL A N 1
ATOM 2265 C CA . VAL A 1 281 ? -22.557 54.145 -14.395 1.00 23.25 301 VAL A CA 1
ATOM 2266 C C . VAL A 1 281 ? -23.393 53.560 -13.260 1.00 23.98 301 VAL A C 1
ATOM 2267 O O . VAL A 1 281 ? -23.762 52.383 -13.293 1.00 23.37 301 VAL A O 1
ATOM 2271 N N . GLU A 1 282 ? -23.728 54.400 -12.285 1.00 25.27 302 GLU A N 1
ATOM 2272 C CA A GLU A 1 282 ? -24.451 53.957 -11.103 0.50 26.61 302 GLU A CA 1
ATOM 2273 C CA B GLU A 1 282 ? -24.463 53.960 -11.101 0.50 26.21 302 GLU A CA 1
ATOM 2274 C C . GLU A 1 282 ? -25.734 53.218 -11.505 1.00 27.37 302 GLU A C 1
ATOM 2275 O O . GLU A 1 282 ? -26.520 53.709 -12.321 1.00 28.28 302 GLU A O 1
ATOM 2286 N N . GLY A 1 283 ? -25.943 52.040 -10.924 1.00 28.03 303 GLY A N 1
ATOM 2287 C CA . GLY A 1 283 ? -27.146 51.255 -11.190 1.00 30.05 303 GLY A CA 1
ATOM 2288 C C . GLY A 1 283 ? -26.991 50.178 -12.250 1.00 30.53 303 GLY A C 1
ATOM 2289 O O . GLY A 1 283 ? -27.880 49.335 -12.385 1.00 32.93 303 GLY A O 1
ATOM 2290 N N . LYS A 1 284 ? -25.928 50.236 -13.044 1.00 33.71 304 LYS A N 1
ATOM 2291 C CA . LYS A 1 284 ? -25.727 49.249 -14.090 1.00 33.91 304 LYS A CA 1
ATOM 2292 C C . LYS A 1 284 ? -25.066 47.982 -13.524 1.00 32.10 304 LYS A C 1
ATOM 2293 O O . LYS A 1 284 ? -24.203 48.033 -12.623 1.00 31.42 304 LYS A O 1
ATOM 2299 N N . GLU A 1 285 ? -25.507 46.849 -14.072 1.00 31.60 305 GLU A N 1
ATOM 2300 C CA . GLU A 1 285 ? -24.877 45.560 -13.812 1.00 30.46 305 GLU A CA 1
ATOM 2301 C C . GLU A 1 285 ? -23.734 45.384 -14.805 1.00 27.08 305 GLU A C 1
ATOM 2302 O O . GLU A 1 285 ? -23.745 45.924 -15.908 1.00 27.32 305 GLU A O 1
ATOM 2308 N N . GLN A 1 286 ? -22.757 44.598 -14.396 1.00 24.33 306 GLN A N 1
ATOM 2309 C CA . GLN A 1 286 ? -21.674 44.164 -15.251 1.00 22.17 306 GLN A CA 1
ATOM 2310 C C . GLN A 1 286 ? -22.229 43.498 -16.505 1.00 22.17 306 GLN A C 1
ATOM 2311 O O . GLN A 1 286 ? -23.213 42.768 -16.443 1.00 22.90 306 GLN A O 1
ATOM 2317 N N . VAL A 1 287 ? -21.611 43.795 -17.637 1.00 21.12 307 VAL A N 1
ATOM 2318 C CA . VAL A 1 287 ? -21.879 43.099 -18.893 1.00 21.21 307 VAL A CA 1
ATOM 2319 C C . VAL A 1 287 ? -20.632 42.313 -19.268 1.00 19.60 307 VAL A C 1
ATOM 2320 O O . VAL A 1 287 ? -19.545 42.623 -18.838 1.00 18.92 307 VAL A O 1
ATOM 2324 N N . SER A 1 288 ? -20.818 41.316 -20.121 1.00 19.34 308 SER A N 1
ATOM 2325 C CA . SER A 1 288 ? -19.718 40.464 -20.537 1.00 18.44 308 SER A CA 1
ATOM 2326 C C . SER A 1 288 ? -18.913 41.106 -21.664 1.00 17.78 308 SER A C 1
ATOM 2327 O O . SER A 1 288 ? -19.438 41.299 -22.755 1.00 18.34 308 SER A O 1
ATOM 2330 N N . LEU A 1 289 ? -17.648 41.367 -21.407 1.00 16.83 309 LEU A N 1
ATOM 2331 C CA . LEU A 1 289 ? -16.725 41.831 -22.456 1.00 16.58 309 LEU A CA 1
ATOM 2332 C C . LEU A 1 289 ? -16.469 40.721 -23.493 1.00 16.57 309 LEU A C 1
ATOM 2333 O O . LEU A 1 289 ? -16.357 41.026 -24.686 1.00 16.70 309 LEU A O 1
ATOM 2338 N N . ALA A 1 290 ? -16.444 39.456 -23.053 1.00 16.44 310 ALA A N 1
ATOM 2339 C CA . ALA A 1 290 ? -16.339 38.320 -24.001 1.00 17.04 310 ALA A CA 1
ATOM 2340 C C . ALA A 1 290 ? -17.482 38.351 -25.000 1.00 18.21 310 ALA A C 1
ATOM 2341 O O . ALA A 1 290 ? -17.271 38.190 -26.208 1.00 18.25 310 ALA A O 1
ATOM 2343 N N . GLU A 1 291 ? -18.698 38.636 -24.554 1.00 19.02 311 GLU A N 1
ATOM 2344 C CA . GLU A 1 291 ? -19.852 38.765 -25.468 1.00 20.82 311 GLU A CA 1
ATOM 2345 C C . GLU A 1 291 ? -19.763 39.988 -26.366 1.00 20.31 311 GLU A C 1
ATOM 2346 O O . GLU A 1 291 ? -20.053 39.907 -27.565 1.00 21.01 311 GLU A O 1
ATOM 2352 N N . LEU A 1 292 ? -19.358 41.124 -25.817 1.00 19.65 312 LEU A N 1
ATOM 2353 C CA . LEU A 1 292 ? -19.163 42.352 -26.610 1.00 20.01 312 LEU A CA 1
ATOM 2354 C C . LEU A 1 292 ? -18.191 42.110 -27.763 1.00 19.56 312 LEU A C 1
ATOM 2355 O O . LEU A 1 292 ? -18.385 42.658 -28.854 1.00 20.29 312 LEU A O 1
ATOM 2360 N N . MET A 1 293 ? -17.188 41.254 -27.539 1.00 18.47 313 MET A N 1
ATOM 2361 C CA . MET A 1 293 ? -16.099 41.058 -28.506 1.00 18.43 313 MET A CA 1
ATOM 2362 C C . MET A 1 293 ? -16.242 39.780 -29.318 1.00 19.54 313 MET A C 1
ATOM 2363 O O . MET A 1 293 ? -15.375 39.517 -30.151 1.00 18.88 313 MET A O 1
ATOM 2368 N N . LYS A 1 294 ? -17.317 39.013 -29.136 1.00 21.23 314 LYS A N 1
ATOM 2369 C CA . LYS A 1 294 ? -17.354 37.655 -29.730 1.00 22.95 314 LYS A CA 1
ATOM 2370 C C . LYS A 1 294 ? -17.288 37.621 -31.252 1.00 24.03 314 LYS A C 1
ATOM 2371 O O . LYS A 1 294 ? -16.778 36.653 -31.801 1.00 24.63 314 LYS A O 1
ATOM 2377 N N . ASP A 1 295 ? -17.734 38.670 -31.907 1.00 24.10 315 ASP A N 1
ATOM 2378 C CA . ASP A 1 295 ? -17.732 38.671 -33.384 1.00 25.73 315 ASP A CA 1
ATOM 2379 C C . ASP A 1 295 ? -16.612 39.526 -33.969 1.00 24.36 315 ASP A C 1
ATOM 2380 O O . ASP A 1 295 ? -16.663 39.858 -35.135 1.00 25.51 315 ASP A O 1
ATOM 2385 N N . LYS A 1 296 ? -15.583 39.859 -33.194 1.00 21.90 316 LYS A N 1
ATOM 2386 C CA . LYS A 1 296 ? -14.588 40.846 -33.631 1.00 21.22 316 LYS A CA 1
ATOM 2387 C C . LYS A 1 296 ? -13.305 40.274 -34.250 1.00 20.82 316 LYS A C 1
ATOM 2388 O O . LYS A 1 296 ? -12.382 41.039 -34.557 1.00 19.19 316 LYS A O 1
ATOM 2394 N N . ASP A 1 297 ? -13.251 38.964 -34.515 1.00 21.46 317 ASP A N 1
ATOM 2395 C CA A ASP A 1 297 ? -12.026 38.372 -35.035 0.50 22.05 317 ASP A CA 1
ATOM 2396 C CA B ASP A 1 297 ? -12.023 38.346 -35.040 0.50 21.83 317 ASP A CA 1
ATOM 2397 C C . ASP A 1 297 ? -11.577 39.021 -36.338 1.00 22.51 317 ASP A C 1
ATOM 2398 O O . ASP A 1 297 ? -10.401 39.360 -36.499 1.00 21.90 317 ASP A O 1
ATOM 2407 N N . GLN A 1 298 ? -12.500 39.195 -37.286 1.00 23.61 318 GLN A N 1
ATOM 2408 C CA . GLN A 1 298 ? -12.115 39.839 -38.544 1.00 25.00 318 GLN A CA 1
ATOM 2409 C C . GLN A 1 298 ? -11.783 41.337 -38.425 1.00 23.15 318 GLN A C 1
ATOM 2410 O O . GLN A 1 298 ? -10.938 41.846 -39.134 1.00 22.29 318 GLN A O 1
ATOM 2416 N N . VAL A 1 299 ? -12.415 42.033 -37.482 1.00 21.43 319 VAL A N 1
ATOM 2417 C CA . VAL A 1 299 ? -12.085 43.443 -37.202 1.00 20.74 319 VAL A CA 1
ATOM 2418 C C . VAL A 1 299 ? -10.642 43.535 -36.707 1.00 19.32 319 VAL A C 1
ATOM 2419 O O . VAL A 1 299 ? -9.890 44.402 -37.141 1.00 19.18 319 VAL A O 1
ATOM 2423 N N . TRP A 1 300 ? -10.253 42.640 -35.789 1.00 18.05 320 TRP A N 1
ATOM 2424 C CA . TRP A 1 300 ? -8.883 42.599 -35.334 1.00 17.02 320 TRP A CA 1
ATOM 2425 C C . TRP A 1 300 ? -7.917 42.327 -36.506 1.00 17.71 320 TRP A C 1
ATOM 2426 O O . TRP A 1 300 ? -6.888 42.969 -36.598 1.00 17.20 320 TRP A O 1
ATOM 2437 N N . ASP A 1 301 ? -8.248 41.376 -37.374 1.00 18.48 321 ASP A N 1
ATOM 2438 C CA . ASP A 1 301 ? -7.383 41.086 -38.533 1.00 19.71 321 ASP A CA 1
ATOM 2439 C C . ASP A 1 301 ? -7.164 42.345 -39.371 1.00 19.92 321 ASP A C 1
ATOM 2440 O O . ASP A 1 301 ? -6.058 42.624 -39.832 1.00 19.24 321 ASP A O 1
ATOM 2445 N N . GLU A 1 302 ? -8.224 43.123 -39.577 1.00 20.34 322 GLU A N 1
ATOM 2446 C CA . GLU A 1 302 ? -8.149 44.364 -40.329 1.00 21.66 322 GLU A CA 1
ATOM 2447 C C . GLU A 1 302 ? -7.273 45.428 -39.641 1.00 19.90 322 GLU A C 1
ATOM 2448 O O . GLU A 1 302 ? -6.498 46.126 -40.279 1.00 19.89 322 GLU A O 1
ATOM 2454 N N . ILE A 1 303 ? -7.380 45.498 -38.321 1.00 18.31 323 ILE A N 1
ATOM 2455 C CA . ILE A 1 303 ? -6.569 46.442 -37.542 1.00 17.64 323 ILE A CA 1
ATOM 2456 C C . ILE A 1 303 ? -5.081 46.097 -37.626 1.00 17.12 323 ILE A C 1
ATOM 2457 O O . ILE A 1 303 ? -4.214 46.975 -37.760 1.00 17.08 323 ILE A O 1
ATOM 2462 N N . VAL A 1 304 ? -4.787 44.812 -37.526 1.00 16.82 324 VAL A N 1
ATOM 2463 C CA . VAL A 1 304 ? -3.404 44.314 -37.683 1.00 16.94 324 VAL A CA 1
ATOM 2464 C C . VAL A 1 304 ? -2.834 44.745 -39.031 1.00 18.14 324 VAL A C 1
ATOM 2465 O O . VAL A 1 304 ? -1.723 45.240 -39.114 1.00 17.51 324 VAL A O 1
ATOM 2469 N N . LYS A 1 305 ? -3.613 44.518 -40.080 1.00 18.90 325 LYS A N 1
ATOM 2470 C CA . LYS A 1 305 ? -3.163 44.883 -41.440 1.00 20.82 325 LYS A CA 1
ATOM 2471 C C . LYS A 1 305 ? -2.985 46.411 -41.623 1.00 21.65 325 LYS A C 1
ATOM 2472 O O . LYS A 1 305 ? -1.974 46.887 -42.178 1.00 22.40 325 LYS A O 1
ATOM 2478 N N . LYS A 1 306 ? -3.975 47.171 -41.171 1.00 21.45 326 LYS A N 1
ATOM 2479 C CA . LYS A 1 306 ? -3.954 48.618 -41.330 1.00 23.02 326 LYS A CA 1
ATOM 2480 C C . LYS A 1 306 ? -2.805 49.293 -40.602 1.00 22.11 326 LYS A C 1
ATOM 2481 O O . LYS A 1 306 ? -2.247 50.254 -41.096 1.00 22.91 326 LYS A O 1
ATOM 2487 N N . ASN A 1 307 ? -2.460 48.776 -39.421 1.00 20.70 327 ASN A N 1
ATOM 2488 C CA . ASN A 1 307 ? -1.376 49.337 -38.581 1.00 20.27 327 ASN A CA 1
ATOM 2489 C C . ASN A 1 307 ? -0.038 48.610 -38.713 1.00 19.82 327 ASN A C 1
ATOM 2490 O O . ASN A 1 307 ? 0.917 48.941 -38.030 1.00 19.91 327 ASN A O 1
ATOM 2495 N N . ASN A 1 308 ? 0.024 47.619 -39.617 1.00 19.51 328 ASN A N 1
ATOM 2496 C CA . ASN A 1 308 ? 1.218 46.803 -39.779 1.00 19.93 328 ASN A CA 1
ATOM 2497 C C . ASN A 1 308 ? 1.722 46.300 -38.410 1.00 18.59 328 ASN A C 1
ATOM 2498 O O . ASN A 1 308 ? 2.891 46.471 -38.046 1.00 18.60 328 ASN A O 1
ATOM 2503 N N . LEU A 1 309 ? 0.849 45.617 -37.691 1.00 17.51 329 LEU A N 1
ATOM 2504 C CA . LEU A 1 309 ? 1.214 44.995 -36.425 1.00 16.92 329 LEU A CA 1
ATOM 2505 C C . LEU A 1 309 ? 1.770 43.597 -36.656 1.00 17.29 329 LEU A C 1
ATOM 2506 O O . LEU A 1 309 ? 1.560 42.982 -37.691 1.00 18.13 329 LEU A O 1
ATOM 2511 N N . VAL A 1 310 ? 2.447 43.092 -35.661 1.00 17.10 330 VAL A N 1
ATOM 2512 C CA . VAL A 1 310 ? 2.778 41.676 -35.618 1.00 17.95 330 VAL A CA 1
ATOM 2513 C C . VAL A 1 310 ? 1.470 40.899 -35.742 1.00 17.95 330 VAL A C 1
ATOM 2514 O O . VAL A 1 310 ? 0.527 41.192 -35.011 1.00 17.85 330 VAL A O 1
ATOM 2518 N N . PRO A 1 311 ? 1.371 39.930 -36.663 1.00 18.53 331 PRO A N 1
ATOM 2519 C CA . PRO A 1 311 ? 0.047 39.279 -36.817 1.00 18.97 331 PRO A CA 1
ATOM 2520 C C . PRO A 1 311 ? -0.324 38.387 -35.660 1.00 19.13 331 PRO A C 1
ATOM 2521 O O . PRO A 1 311 ? 0.492 37.576 -35.212 1.00 20.79 331 PRO A O 1
ATOM 2525 N N . THR A 1 312 ? -1.472 38.683 -35.058 1.00 18.49 332 THR A N 1
ATOM 2526 C CA . THR A 1 312 ? -1.985 37.929 -33.920 1.00 18.05 332 THR A CA 1
ATOM 2527 C C . THR A 1 312 ? -3.445 37.625 -34.188 1.00 18.27 332 THR A C 1
ATOM 2528 O O . THR A 1 312 ? -4.126 38.387 -34.848 1.00 18.25 332 THR A O 1
ATOM 2532 N N . LYS A 1 313 ? -3.905 36.474 -33.690 1.00 18.91 333 LYS A N 1
ATOM 2533 C CA . LYS A 1 313 ? -5.314 36.139 -33.691 1.00 19.68 333 LYS A CA 1
ATOM 2534 C C . LYS A 1 313 ? -5.909 36.765 -32.420 1.00 17.95 333 LYS A C 1
ATOM 2535 O O . LYS A 1 313 ? -5.282 36.697 -31.347 1.00 17.58 333 LYS A O 1
ATOM 2541 N N . LEU A 1 314 ? -7.119 37.286 -32.558 1.00 17.83 334 LEU A N 1
ATOM 2542 C CA . LEU A 1 314 ? -7.792 37.972 -31.464 1.00 17.44 334 LEU A CA 1
ATOM 2543 C C . LEU A 1 314 ? -7.834 37.139 -30.199 1.00 18.14 334 LEU A C 1
ATOM 2544 O O . LEU A 1 314 ? -7.537 37.662 -29.124 1.00 16.81 334 LEU A O 1
ATOM 2549 N N . LYS A 1 315 ? -8.203 35.859 -30.307 1.00 19.85 335 LYS A N 1
ATOM 2550 C CA . LYS A 1 315 ? -8.351 35.025 -29.083 1.00 21.18 335 LYS A CA 1
ATOM 2551 C C . LYS A 1 315 ? -7.031 34.645 -28.431 1.00 21.07 335 LYS A C 1
ATOM 2552 O O . LYS A 1 315 ? -7.026 34.168 -27.297 1.00 21.55 335 LYS A O 1
ATOM 2555 N N . GLU A 1 316 ? -5.927 34.858 -29.130 1.00 20.48 336 GLU A N 1
ATOM 2556 C CA . GLU A 1 316 ? -4.633 34.574 -28.609 1.00 20.94 336 GLU A CA 1
ATOM 2557 C C . GLU A 1 316 ? -4.034 35.818 -27.929 1.00 18.79 336 GLU A C 1
ATOM 2558 O O . GLU A 1 316 ? -3.492 35.726 -26.841 1.00 19.70 336 GLU A O 1
ATOM 2564 N N . ILE A 1 317 ? -4.158 36.997 -28.536 1.00 16.67 337 ILE A N 1
ATOM 2565 C CA . ILE A 1 317 ? -3.610 38.219 -27.919 1.00 16.06 337 ILE A CA 1
ATOM 2566 C C . ILE A 1 317 ? -4.468 38.702 -26.762 1.00 15.18 337 ILE A C 1
ATOM 2567 O O . ILE A 1 317 ? -3.953 39.250 -25.802 1.00 15.55 337 ILE A O 1
ATOM 2572 N N . ALA A 1 318 ? -5.775 38.483 -26.832 1.00 14.43 338 ALA A N 1
ATOM 2573 C CA . ALA A 1 318 ? -6.731 38.985 -25.821 1.00 13.95 338 ALA A CA 1
ATOM 2574 C C . ALA A 1 318 ? -7.417 37.853 -25.120 1.00 14.34 338 ALA A C 1
ATOM 2575 O O . ALA A 1 318 ? -7.703 36.813 -25.720 1.00 16.59 338 ALA A O 1
ATOM 2577 N N . ALA A 1 319 ? -7.739 38.044 -23.859 1.00 13.37 339 ALA A N 1
ATOM 2578 C CA . ALA A 1 319 ? -8.483 37.087 -23.052 1.00 13.38 339 ALA A CA 1
ATOM 2579 C C . ALA A 1 319 ? -9.646 37.847 -22.411 1.00 13.17 339 ALA A C 1
ATOM 2580 O O . ALA A 1 319 ? -9.599 38.193 -21.212 1.00 12.88 339 ALA A O 1
ATOM 2582 N N . PHE A 1 320 ? -10.681 38.134 -23.184 1.00 13.61 340 PHE A N 1
ATOM 2583 C CA . PHE A 1 320 ? -11.790 38.938 -22.659 1.00 14.03 340 PHE A CA 1
ATOM 2584 C C . PHE A 1 320 ? -12.474 38.279 -21.471 1.00 14.48 340 PHE A C 1
ATOM 2585 O O . PHE A 1 320 ? -12.888 38.954 -20.525 1.00 14.81 340 PHE A O 1
ATOM 2593 N N . TRP A 1 321 ? -12.584 36.956 -21.475 1.00 14.68 341 TRP A N 1
ATOM 2594 C CA . TRP A 1 321 ? -13.102 36.179 -20.330 1.00 15.24 341 TRP A CA 1
ATOM 2595 C C . TRP A 1 321 ? -12.362 36.465 -19.020 1.00 14.73 341 TRP A C 1
ATOM 2596 O O . TRP A 1 321 ? -12.957 36.426 -17.945 1.00 15.03 341 TRP A O 1
ATOM 2607 N N . PHE A 1 322 ? -11.063 36.745 -19.119 1.00 13.65 342 PHE A N 1
ATOM 2608 C CA . PHE A 1 322 ? -10.196 36.964 -17.977 1.00 13.54 342 PHE A CA 1
ATOM 2609 C C . PHE A 1 322 ? -10.407 38.377 -17.439 1.00 13.28 342 PHE A C 1
ATOM 2610 O O . PHE A 1 322 ? -10.486 38.584 -16.218 1.00 13.87 342 PHE A O 1
ATOM 2618 N N . ALA A 1 323 ? -10.599 39.338 -18.348 1.00 13.02 343 ALA A N 1
ATOM 2619 C CA . ALA A 1 323 ? -11.038 40.687 -17.909 1.00 13.21 343 ALA A CA 1
ATOM 2620 C C . ALA A 1 323 ? -12.399 40.605 -17.185 1.00 13.60 343 ALA A C 1
ATOM 2621 O O . ALA A 1 323 ? -12.620 41.283 -16.161 1.00 13.49 343 ALA A O 1
ATOM 2623 N N . ASP A 1 324 ? -13.334 39.766 -17.657 1.00 13.69 344 ASP A N 1
ATOM 2624 C CA . ASP A 1 324 ? -14.634 39.673 -17.011 1.00 14.86 344 ASP A CA 1
ATOM 2625 C C . ASP A 1 324 ? -14.483 39.151 -15.576 1.00 15.10 344 ASP A C 1
ATOM 2626 O O . ASP A 1 324 ? -15.181 39.629 -14.682 1.00 16.05 344 ASP A O 1
ATOM 2631 N N . ILE A 1 325 ? -13.567 38.225 -15.329 1.00 14.47 345 ILE A N 1
ATOM 2632 C CA . ILE A 1 325 ? -13.293 37.766 -13.976 1.00 15.17 345 ILE A CA 1
ATOM 2633 C C . ILE A 1 325 ? -12.666 38.910 -13.144 1.00 14.38 345 ILE A C 1
ATOM 2634 O O . ILE A 1 325 ? -13.093 39.146 -12.006 1.00 14.47 345 ILE A O 1
ATOM 2639 N N . ALA A 1 326 ? -11.696 39.600 -13.699 1.00 13.85 346 ALA A N 1
ATOM 2640 C CA . ALA A 1 326 ? -11.064 40.741 -12.966 1.00 13.65 346 ALA A CA 1
ATOM 2641 C C . ALA A 1 326 ? -12.108 41.780 -12.564 1.00 14.15 346 ALA A C 1
ATOM 2642 O O . ALA A 1 326 ? -12.081 42.316 -11.444 1.00 14.37 346 ALA A O 1
ATOM 2644 N N . PHE A 1 327 ? -13.089 42.001 -13.417 1.00 14.12 347 PHE A N 1
ATOM 2645 C CA . PHE A 1 327 ? -14.090 43.016 -13.173 1.00 14.97 347 PHE A CA 1
ATOM 2646 C C . PHE A 1 327 ? -15.288 42.587 -12.361 1.00 15.71 347 PHE A C 1
ATOM 2647 O O . PHE A 1 327 ? -16.264 43.338 -12.198 1.00 15.96 347 PHE A O 1
ATOM 2655 N N . CYS A 1 328 ? -15.246 41.377 -11.812 1.00 16.74 348 CYS A N 1
ATOM 2656 C CA . CYS A 1 328 ? -16.176 41.017 -10.759 1.00 19.27 348 CYS A CA 1
ATOM 2657 C C . CYS A 1 328 ? -15.438 40.546 -9.518 1.00 18.91 348 CYS A C 1
ATOM 2658 O O . CYS A 1 328 ? -16.099 39.999 -8.613 1.00 21.59 348 CYS A O 1
ATOM 2661 N N . SER A 1 329 ? -14.162 40.848 -9.419 1.00 17.75 349 SER A N 1
ATOM 2662 C CA . SER A 1 329 ? -13.341 40.448 -8.269 1.00 17.83 349 SER A CA 1
ATOM 2663 C C . SER A 1 329 ? -13.199 41.620 -7.289 1.00 17.48 349 SER A C 1
ATOM 2664 O O . SER A 1 329 ? -13.132 42.793 -7.699 1.00 16.81 349 SER A O 1
ATOM 2667 N N A GLU A 1 330 ? -13.122 41.278 -6.007 0.60 17.24 350 GLU A N 1
ATOM 2668 N N B GLU A 1 330 ? -13.098 41.265 -6.010 0.40 17.19 350 GLU A N 1
ATOM 2669 C CA A GLU A 1 330 ? -12.822 42.249 -4.928 0.60 17.42 350 GLU A CA 1
ATOM 2670 C CA B GLU A 1 330 ? -12.859 42.221 -4.931 0.40 17.31 350 GLU A CA 1
ATOM 2671 C C A GLU A 1 330 ? -12.190 41.453 -3.795 0.60 16.58 350 GLU A C 1
ATOM 2672 C C B GLU A 1 330 ? -12.215 41.453 -3.786 0.40 16.58 350 GLU A C 1
ATOM 2673 O O A GLU A 1 330 ? -12.357 40.244 -3.695 0.60 16.00 350 GLU A O 1
ATOM 2674 O O B GLU A 1 330 ? -12.363 40.239 -3.703 0.40 16.22 350 GLU A O 1
ATOM 2685 N N . ASN A 1 331 ? -11.514 42.167 -2.888 1.00 15.79 351 ASN A N 1
ATOM 2686 C CA . ASN A 1 331 ? -11.019 41.570 -1.647 1.00 16.24 351 ASN A CA 1
ATOM 2687 C C . ASN A 1 331 ? -9.921 40.535 -1.869 1.00 14.94 351 ASN A C 1
ATOM 2688 O O . ASN A 1 331 ? -9.869 39.531 -1.155 1.00 15.74 351 ASN A O 1
ATOM 2693 N N . LEU A 1 332 ? -9.088 40.760 -2.879 1.00 13.77 352 LEU A N 1
ATOM 2694 C CA . LEU A 1 332 ? -8.049 39.791 -3.267 1.00 13.43 352 LEU A CA 1
ATOM 2695 C C . LEU A 1 332 ? -6.637 40.271 -2.997 1.00 12.56 352 LEU A C 1
ATOM 2696 O O . LEU A 1 332 ? -5.680 39.662 -3.491 1.00 13.03 352 LEU A O 1
ATOM 2701 N N . ILE A 1 333 ? -6.456 41.333 -2.213 1.00 12.47 353 ILE A N 1
ATOM 2702 C CA . ILE A 1 333 ? -5.111 41.857 -1.952 1.00 12.18 353 ILE A CA 1
ATOM 2703 C C . ILE A 1 333 ? -4.244 40.778 -1.261 1.00 11.88 353 ILE A C 1
ATOM 2704 O O . ILE A 1 333 ? -4.706 40.076 -0.346 1.00 12.25 353 ILE A O 1
ATOM 2709 N N . SER A 1 334 ? -2.987 40.678 -1.708 1.00 11.79 354 SER A N 1
ATOM 2710 C CA . SER A 1 334 ? -1.996 39.796 -1.106 1.00 12.26 354 SER A CA 1
ATOM 2711 C C . SER A 1 334 ? -0.899 40.581 -0.405 1.00 12.04 354 SER A C 1
ATOM 2712 O O . SER A 1 334 ? -0.612 41.710 -0.743 1.00 12.39 354 SER A O 1
ATOM 2715 N N . SER A 1 335 ? -0.315 39.949 0.598 1.00 12.43 355 SER A N 1
ATOM 2716 C CA . SER A 1 335 ? 0.757 40.588 1.369 1.00 12.72 355 SER A CA 1
ATOM 2717 C C . SER A 1 335 ? 2.128 40.260 0.833 1.00 12.48 355 SER A C 1
ATOM 2718 O O . SER A 1 335 ? 2.427 39.091 0.537 1.00 12.55 355 SER A O 1
ATOM 2721 N N . MET A 1 336 ? 2.971 41.284 0.790 1.00 12.40 356 MET A N 1
ATOM 2722 C CA . MET A 1 336 ? 4.402 41.129 0.488 1.00 12.87 356 MET A CA 1
ATOM 2723 C C . MET A 1 336 ? 5.291 41.124 1.734 1.00 12.82 356 MET A C 1
ATOM 2724 O O . MET A 1 336 ? 6.534 41.129 1.615 1.00 13.69 356 MET A O 1
ATOM 2729 N N . ASN A 1 337 ? 4.721 41.116 2.926 1.00 12.77 357 ASN A N 1
ATOM 2730 C CA . ASN A 1 337 ? 5.546 41.199 4.113 1.00 12.93 357 ASN A CA 1
ATOM 2731 C C . ASN A 1 337 ? 6.544 40.060 4.215 1.00 12.70 357 ASN A C 1
ATOM 2732 O O . ASN A 1 337 ? 7.677 40.316 4.658 1.00 13.27 357 ASN A O 1
ATOM 2737 N N . LYS A 1 338 ? 6.166 38.834 3.873 1.00 12.38 358 LYS A N 1
ATOM 2738 C CA . LYS A 1 338 ? 7.127 37.729 4.047 1.00 12.26 358 LYS A CA 1
ATOM 2739 C C . LYS A 1 338 ? 8.374 37.947 3.182 1.00 12.25 358 LYS A C 1
ATOM 2740 O O . LYS A 1 338 ? 9.512 37.829 3.668 1.00 12.25 358 LYS A O 1
ATOM 2746 N N . SER A 1 339 ? 8.163 38.324 1.915 1.00 11.83 359 SER A N 1
ATOM 2747 C CA . SER A 1 339 ? 9.300 38.563 1.045 1.00 11.93 359 SER A CA 1
ATOM 2748 C C . SER A 1 339 ? 10.142 39.736 1.546 1.00 12.15 359 SER A C 1
ATOM 2749 O O . SER A 1 339 ? 11.368 39.647 1.516 1.00 12.60 359 SER A O 1
ATOM 2752 N N . LYS A 1 340 ? 9.496 40.806 1.994 1.00 12.08 360 LYS A N 1
ATOM 2753 C CA . LYS A 1 340 ? 10.248 41.957 2.488 1.00 12.51 360 LYS A CA 1
ATOM 2754 C C . LYS A 1 340 ? 11.047 41.595 3.739 1.00 13.00 360 LYS A C 1
ATOM 2755 O O . LYS A 1 340 ? 12.193 41.988 3.874 1.00 13.35 360 LYS A O 1
ATOM 2761 N N A GLU A 1 341 ? 10.446 40.830 4.630 0.80 13.25 361 GLU A N 1
ATOM 2762 N N B GLU A 1 341 ? 10.445 40.833 4.643 0.20 13.20 361 GLU A N 1
ATOM 2763 C CA A GLU A 1 341 ? 11.132 40.394 5.856 0.80 14.53 361 GLU A CA 1
ATOM 2764 C CA B GLU A 1 341 ? 11.138 40.395 5.863 0.20 13.97 361 GLU A CA 1
ATOM 2765 C C A GLU A 1 341 ? 12.334 39.483 5.588 0.80 14.76 361 GLU A C 1
ATOM 2766 C C B GLU A 1 341 ? 12.338 39.478 5.587 0.20 14.49 361 GLU A C 1
ATOM 2767 O O A GLU A 1 341 ? 13.259 39.432 6.402 0.80 16.37 361 GLU A O 1
ATOM 2768 O O B GLU A 1 341 ? 13.276 39.432 6.391 0.20 15.42 361 GLU A O 1
ATOM 2779 N N . LEU A 1 342 ? 12.297 38.753 4.461 1.00 14.32 362 LEU A N 1
ATOM 2780 C CA . LEU A 1 342 ? 13.418 37.935 4.005 1.00 15.32 362 LEU A CA 1
ATOM 2781 C C . LEU A 1 342 ? 14.428 38.706 3.161 1.00 15.62 362 LEU A C 1
ATOM 2782 O O . LEU A 1 342 ? 15.456 38.142 2.711 1.00 17.21 362 LEU A O 1
ATOM 2787 N N . GLY A 1 343 ? 14.194 39.996 2.936 1.00 15.03 363 GLY A N 1
ATOM 2788 C CA . GLY A 1 343 ? 15.155 40.884 2.298 1.00 15.43 363 GLY A CA 1
ATOM 2789 C C . GLY A 1 343 ? 14.893 41.271 0.866 1.00 15.22 363 GLY A C 1
ATOM 2790 O O . GLY A 1 343 ? 15.682 42.010 0.285 1.00 16.12 363 GLY A O 1
ATOM 2791 N N . PHE A 1 344 ? 13.770 40.833 0.271 1.00 14.32 364 PHE A N 1
ATOM 2792 C CA . PHE A 1 344 ? 13.446 41.227 -1.091 1.00 14.16 364 PHE A CA 1
ATOM 2793 C C . PHE A 1 344 ? 12.662 42.528 -1.050 1.00 14.13 364 PHE A C 1
ATOM 2794 O O . PHE A 1 344 ? 11.490 42.543 -0.600 1.00 13.92 364 PHE A O 1
ATOM 2802 N N . LEU A 1 345 ? 13.282 43.590 -1.541 1.00 14.34 365 LEU A N 1
ATOM 2803 C CA . LEU A 1 345 ? 12.663 44.946 -1.462 1.00 14.75 365 LEU A CA 1
ATOM 2804 C C . LEU A 1 345 ? 12.284 45.477 -2.837 1.00 14.31 365 LEU A C 1
ATOM 2805 O O . LEU A 1 345 ? 12.000 46.688 -3.008 1.00 14.92 365 LEU A O 1
ATOM 2810 N N . GLY A 1 346 ? 12.238 44.603 -3.864 1.00 13.37 366 GLY A N 1
ATOM 2811 C CA . GLY A 1 346 ? 11.760 45.034 -5.155 1.00 13.23 366 GLY A CA 1
ATOM 2812 C C . GLY A 1 346 ? 10.295 45.434 -5.164 1.00 12.00 366 GLY A C 1
ATOM 2813 O O . GLY A 1 346 ? 9.476 44.872 -4.449 1.00 12.62 366 GLY A O 1
ATOM 2814 N N . PHE A 1 347 ? 9.990 46.448 -5.970 1.00 11.72 367 PHE A N 1
ATOM 2815 C CA . PHE A 1 347 ? 8.627 46.990 -6.032 1.00 11.29 367 PHE A CA 1
ATOM 2816 C C . PHE A 1 347 ? 8.409 47.630 -7.387 1.00 11.62 367 PHE A C 1
ATOM 2817 O O . PHE A 1 347 ? 9.387 47.926 -8.104 1.00 11.98 367 PHE A O 1
ATOM 2825 N N . ARG A 1 348 ? 7.157 47.943 -7.720 1.00 11.35 368 ARG A N 1
ATOM 2826 C CA . ARG A 1 348 ? 6.849 48.838 -8.808 1.00 11.79 368 ARG A CA 1
ATOM 2827 C C . ARG A 1 348 ? 5.696 49.724 -8.420 1.00 11.47 368 ARG A C 1
ATOM 2828 O O . ARG A 1 348 ? 4.797 49.292 -7.662 1.00 11.95 368 ARG A O 1
ATOM 2836 N N . ASN A 1 349 ? 5.657 50.914 -9.010 1.00 11.59 369 ASN A N 1
ATOM 2837 C CA . ASN A 1 349 ? 4.467 51.746 -8.979 1.00 12.05 369 ASN A CA 1
ATOM 2838 C C . ASN A 1 349 ? 3.478 51.160 -9.973 1.00 12.14 369 ASN A C 1
ATOM 2839 O O . ASN A 1 349 ? 3.750 51.185 -11.188 1.00 12.03 369 ASN A O 1
ATOM 2844 N N . SER A 1 350 ? 2.345 50.651 -9.515 1.00 11.87 370 SER A N 1
ATOM 2845 C CA . SER A 1 350 ? 1.417 49.928 -10.405 1.00 11.95 370 SER A CA 1
ATOM 2846 C C . SER A 1 350 ? 0.831 50.771 -11.496 1.00 12.48 370 SER A C 1
ATOM 2847 O O . SER A 1 350 ? 0.607 50.255 -12.621 1.00 12.40 370 SER A O 1
ATOM 2850 N N . MET A 1 351 ? 0.591 52.042 -11.262 1.00 12.84 371 MET A N 1
ATOM 2851 C CA . MET A 1 351 ? 0.062 52.897 -12.312 1.00 14.16 371 MET A CA 1
ATOM 2852 C C . MET A 1 351 ? 1.113 53.088 -13.378 1.00 13.71 371 MET A C 1
ATOM 2853 O O . MET A 1 351 ? 0.798 53.019 -14.580 1.00 13.82 371 MET A O 1
ATOM 2858 N N . LYS A 1 352 ? 2.353 53.272 -12.961 1.00 13.05 372 LYS A N 1
ATOM 2859 C CA . LYS A 1 352 ? 3.468 53.357 -13.924 1.00 13.57 372 LYS A CA 1
ATOM 2860 C C . LYS A 1 352 ? 3.733 52.031 -14.622 1.00 13.21 372 LYS A C 1
ATOM 2861 O O . LYS A 1 352 ? 4.045 52.032 -15.833 1.00 13.71 372 LYS A O 1
ATOM 2867 N N . SER A 1 353 ? 3.577 50.921 -13.942 1.00 12.90 373 SER A N 1
ATOM 2868 C CA . SER A 1 353 ? 3.757 49.594 -14.519 1.00 13.23 373 SER A CA 1
ATOM 2869 C C . SER A 1 353 ? 2.736 49.394 -15.652 1.00 13.23 373 SER A C 1
ATOM 2870 O O . SER A 1 353 ? 3.080 48.882 -16.737 1.00 13.04 373 SER A O 1
ATOM 2873 N N . PHE A 1 354 ? 1.478 49.735 -15.399 1.00 12.68 374 PHE A N 1
ATOM 2874 C CA . PHE A 1 354 ? 0.431 49.534 -16.408 1.00 12.87 374 PHE A CA 1
ATOM 2875 C C . PHE A 1 354 ? 0.820 50.297 -17.670 1.00 12.72 374 PHE A C 1
ATOM 2876 O O . PHE A 1 354 ? 0.756 49.732 -18.800 1.00 12.25 374 PHE A O 1
ATOM 2884 N N . VAL A 1 355 ? 1.172 51.563 -17.532 1.00 12.80 375 VAL A N 1
ATOM 2885 C CA . VAL A 1 355 ? 1.577 52.392 -18.677 1.00 13.92 375 VAL A CA 1
ATOM 2886 C C . VAL A 1 355 ? 2.828 51.848 -19.374 1.00 13.90 375 VAL A C 1
ATOM 2887 O O . VAL A 1 355 ? 2.889 51.858 -20.618 1.00 14.01 375 VAL A O 1
ATOM 2891 N N . SER A 1 356 ? 3.799 51.371 -18.615 1.00 13.50 376 SER A N 1
ATOM 2892 C CA A SER A 1 356 ? 5.005 50.830 -19.205 0.30 13.68 376 SER A CA 1
ATOM 2893 C CA B SER A 1 356 ? 5.014 50.770 -19.169 0.70 14.19 376 SER A CA 1
ATOM 2894 C C . SER A 1 356 ? 4.704 49.580 -20.044 1.00 13.48 376 SER A C 1
ATOM 2895 O O . SER A 1 356 ? 5.324 49.422 -21.096 1.00 13.38 376 SER A O 1
ATOM 2900 N N . CYS A 1 357 ? 3.730 48.781 -19.628 1.00 12.67 377 CYS A N 1
ATOM 2901 C CA . CYS A 1 357 ? 3.312 47.635 -20.429 1.00 12.55 377 CYS A CA 1
ATOM 2902 C C . CYS A 1 357 ? 2.629 48.063 -21.734 1.00 12.65 377 CYS A C 1
ATOM 2903 O O . CYS A 1 357 ? 2.913 47.453 -22.776 1.00 12.37 377 CYS A O 1
ATOM 2906 N N . ILE A 1 358 ? 1.796 49.111 -21.715 1.00 12.48 378 ILE A N 1
ATOM 2907 C CA . ILE A 1 358 ? 1.221 49.644 -22.950 1.00 13.16 378 ILE A CA 1
ATOM 2908 C C . ILE A 1 358 ? 2.346 50.110 -23.870 1.00 13.68 378 ILE A C 1
ATOM 2909 O O . ILE A 1 358 ? 2.364 49.775 -25.060 1.00 14.19 378 ILE A O 1
ATOM 2914 N N . ASP A 1 359 ? 3.302 50.882 -23.320 1.00 13.89 379 ASP A N 1
ATOM 2915 C CA A ASP A 1 359 ? 4.429 51.385 -24.077 0.60 14.82 379 ASP A CA 1
ATOM 2916 C CA B ASP A 1 359 ? 4.398 51.383 -24.142 0.40 14.45 379 ASP A CA 1
ATOM 2917 C C . ASP A 1 359 ? 5.209 50.247 -24.752 1.00 14.25 379 ASP A C 1
ATOM 2918 O O . ASP A 1 359 ? 5.617 50.333 -25.911 1.00 14.44 379 ASP A O 1
ATOM 2927 N N . LYS A 1 360 ? 5.449 49.192 -23.982 1.00 13.46 380 LYS A N 1
ATOM 2928 C CA . LYS A 1 360 ? 6.243 48.077 -24.452 1.00 13.80 380 LYS A CA 1
ATOM 2929 C C . LYS A 1 360 ? 5.531 47.309 -25.565 1.00 13.51 380 LYS A C 1
ATOM 2930 O O . LYS A 1 360 ? 6.158 46.952 -26.587 1.00 13.73 380 LYS A O 1
ATOM 2936 N N A MET A 1 361 ? 4.232 47.067 -25.392 0.70 13.13 381 MET A N 1
ATOM 2937 N N B MET A 1 361 ? 4.234 47.065 -25.401 0.30 13.17 381 MET A N 1
ATOM 2938 C CA A MET A 1 361 ? 3.466 46.388 -26.452 0.70 13.37 381 MET A CA 1
ATOM 2939 C CA B MET A 1 361 ? 3.470 46.389 -26.456 0.30 13.35 381 MET A CA 1
ATOM 2940 C C A MET A 1 361 ? 3.407 47.215 -27.729 0.70 13.82 381 MET A C 1
ATOM 2941 C C B MET A 1 361 ? 3.407 47.216 -27.737 0.30 13.79 381 MET A C 1
ATOM 2942 O O A MET A 1 361 ? 3.408 46.652 -28.842 0.70 14.10 381 MET A O 1
ATOM 2943 O O B MET A 1 361 ? 3.409 46.652 -28.844 0.30 14.07 381 MET A O 1
ATOM 2952 N N . ARG A 1 362 ? 3.391 48.545 -27.602 1.00 13.70 382 ARG A N 1
ATOM 2953 C CA . ARG A 1 362 ? 3.487 49.432 -28.782 1.00 14.55 382 ARG A CA 1
ATOM 2954 C C . ARG A 1 362 ? 4.869 49.350 -29.427 1.00 15.28 382 ARG A C 1
ATOM 2955 O O . ARG A 1 362 ? 5.010 49.241 -30.664 1.00 15.23 382 ARG A O 1
ATOM 2963 N N . ASP A 1 363 ? 5.910 49.352 -28.615 1.00 15.43 383 ASP A N 1
ATOM 2964 C CA . ASP A 1 363 ? 7.294 49.217 -29.165 1.00 16.79 383 ASP A CA 1
ATOM 2965 C C . ASP A 1 363 ? 7.513 47.955 -29.981 1.00 16.71 383 ASP A C 1
ATOM 2966 O O . ASP A 1 363 ? 8.155 47.957 -31.035 1.00 17.50 383 ASP A O 1
ATOM 2971 N N . TYR A 1 364 ? 6.959 46.855 -29.472 1.00 15.63 384 TYR A N 1
ATOM 2972 C CA A TYR A 1 364 ? 7.069 45.543 -30.119 0.70 15.81 384 TYR A CA 1
ATOM 2973 C CA B TYR A 1 364 ? 7.092 45.564 -30.098 0.30 15.73 384 TYR A CA 1
ATOM 2974 C C . TYR A 1 364 ? 6.129 45.410 -31.296 1.00 16.03 384 TYR A C 1
ATOM 2975 O O . TYR A 1 364 ? 6.154 44.393 -31.982 1.00 16.98 384 TYR A O 1
ATOM 2992 N N . ARG A 1 365 ? 5.280 46.425 -31.564 1.00 16.08 385 ARG A N 1
ATOM 2993 C CA . ARG A 1 365 ? 4.319 46.424 -32.670 1.00 16.52 385 ARG A CA 1
ATOM 2994 C C . ARG A 1 365 ? 3.220 45.383 -32.485 1.00 15.29 385 ARG A C 1
ATOM 2995 O O . ARG A 1 365 ? 2.621 44.908 -33.470 1.00 15.56 385 ARG A O 1
ATOM 3003 N N . PHE A 1 366 ? 2.891 45.085 -31.227 1.00 14.15 386 PHE A N 1
ATOM 3004 C CA . PHE A 1 366 ? 1.734 44.245 -30.962 1.00 13.85 386 PHE A CA 1
ATOM 3005 C C . PHE A 1 366 ? 0.436 45.051 -30.961 1.00 13.89 386 PHE A C 1
ATOM 3006 O O . PHE A 1 366 ? -0.634 44.472 -31.239 1.00 14.10 386 PHE A O 1
ATOM 3014 N N . ILE A 1 367 ? 0.518 46.345 -30.623 1.00 14.38 387 ILE A N 1
ATOM 3015 C CA . ILE A 1 367 ? -0.621 47.222 -30.468 1.00 14.79 387 ILE A CA 1
ATOM 3016 C C . ILE A 1 367 ? -0.302 48.515 -31.206 1.00 15.36 387 ILE A C 1
ATOM 3017 O O . ILE A 1 367 ? 0.856 48.889 -31.234 1.00 15.31 387 ILE A O 1
ATOM 3022 N N . PRO A 1 368 ? -1.283 49.197 -31.824 1.00 15.71 388 PRO A N 1
ATOM 3023 C CA . PRO A 1 368 ? -0.978 50.430 -32.549 1.00 16.90 388 PRO A CA 1
ATOM 3024 C C . PRO A 1 368 ? -0.386 51.541 -31.665 1.00 17.95 388 PRO A C 1
ATOM 3025 O O . PRO A 1 368 ? -0.731 51.646 -30.487 1.00 17.00 388 PRO A O 1
ATOM 3029 N N . LYS A 1 369 ? 0.481 52.348 -32.263 1.00 20.39 389 LYS A N 1
ATOM 3030 C CA . LYS A 1 369 ? 1.051 53.511 -31.593 1.00 22.28 389 LYS A CA 1
ATOM 3031 C C . LYS A 1 369 ? -0.048 54.515 -31.317 1.00 22.56 389 LYS A C 1
ATOM 3032 O O . LYS A 1 369 ? -1.093 54.457 -31.941 1.00 21.78 389 LYS A O 1
ATOM 3038 N N . ALA A 1 370 ? 0.218 55.465 -30.421 1.00 23.29 390 ALA A N 1
ATOM 3039 C CA . ALA A 1 370 ? -0.754 56.535 -30.151 1.00 25.23 390 ALA A CA 1
ATOM 3040 C C . ALA A 1 370 ? -0.949 57.417 -31.373 1.00 28.50 390 ALA A C 1
ATOM 3041 O O . ALA A 1 370 ? 0.014 57.722 -32.083 1.00 29.91 390 ALA A O 1
ATOM 3043 N N . PHE A 1 371 ? -2.209 57.718 -31.678 1.00 32.10 391 PHE A N 1
ATOM 3044 C CA . PHE A 1 371 ? -2.558 58.633 -32.788 1.00 35.68 391 PHE A CA 1
ATOM 3045 C C . PHE A 1 371 ? -3.888 59.350 -32.534 1.00 37.42 391 PHE A C 1
ATOM 3046 O O . PHE A 1 371 ? -4.291 60.246 -33.288 1.00 39.39 391 PHE A O 1
ATOM 3055 N N . GLY B 1 3 ? 25.552 85.497 -10.913 1.00 58.48 23 GLY B N 1
ATOM 3056 C CA . GLY B 1 3 ? 25.943 85.915 -12.294 1.00 57.71 23 GLY B CA 1
ATOM 3057 C C . GLY B 1 3 ? 25.145 85.262 -13.409 1.00 56.01 23 GLY B C 1
ATOM 3058 O O . GLY B 1 3 ? 24.173 84.538 -13.157 1.00 57.40 23 GLY B O 1
ATOM 3059 N N . VAL B 1 4 ? 25.589 85.482 -14.647 1.00 53.32 24 VAL B N 1
ATOM 3060 C CA . VAL B 1 4 ? 24.811 85.110 -15.842 1.00 50.72 24 VAL B CA 1
ATOM 3061 C C . VAL B 1 4 ? 24.929 83.648 -16.243 1.00 46.90 24 VAL B C 1
ATOM 3062 O O . VAL B 1 4 ? 25.932 82.977 -15.957 1.00 45.79 24 VAL B O 1
ATOM 3066 N N . CYS B 1 5 ? 23.893 83.173 -16.929 1.00 44.70 25 CYS B N 1
ATOM 3067 C CA A CYS B 1 5 ? 23.891 81.836 -17.499 0.50 42.21 25 CYS B CA 1
ATOM 3068 C CA B CYS B 1 5 ? 23.895 81.837 -17.498 0.50 42.41 25 CYS B CA 1
ATOM 3069 C C . CYS B 1 5 ? 25.020 81.759 -18.520 1.00 40.28 25 CYS B C 1
ATOM 3070 O O . CYS B 1 5 ? 25.241 82.707 -19.284 1.00 40.35 25 CYS B O 1
ATOM 3075 N N . LYS B 1 6 ? 25.730 80.644 -18.515 1.00 37.05 26 LYS B N 1
ATOM 3076 C CA . LYS B 1 6 ? 26.843 80.429 -19.445 1.00 34.63 26 LYS B CA 1
ATOM 3077 C C . LYS B 1 6 ? 26.360 80.225 -20.880 1.00 32.26 26 LYS B C 1
ATOM 3078 O O . LYS B 1 6 ? 25.260 79.708 -21.097 1.00 31.51 26 LYS B O 1
ATOM 3081 N N . SER B 1 7 ? 27.202 80.622 -21.840 1.00 30.20 27 SER B N 1
ATOM 3082 C CA . SER B 1 7 ? 26.920 80.558 -23.262 1.00 28.83 27 SER B CA 1
ATOM 3083 C C . SER B 1 7 ? 27.717 79.416 -23.859 1.00 27.08 27 SER B C 1
ATOM 3084 O O . SER B 1 7 ? 28.914 79.280 -23.607 1.00 26.94 27 SER B O 1
ATOM 3087 N N . TYR B 1 8 ? 27.051 78.626 -24.670 1.00 25.21 28 TYR B N 1
ATOM 3088 C CA . TYR B 1 8 ? 27.692 77.533 -25.371 1.00 24.00 28 TYR B CA 1
ATOM 3089 C C . TYR B 1 8 ? 27.355 77.617 -26.839 1.00 24.06 28 TYR B C 1
ATOM 3090 O O . TYR B 1 8 ? 26.283 78.113 -27.227 1.00 25.75 28 TYR B O 1
ATOM 3099 N N . LYS B 1 9 ? 28.263 77.146 -27.664 1.00 22.35 29 LYS B N 1
ATOM 3100 C CA . LYS B 1 9 ? 27.978 77.057 -29.070 1.00 22.77 29 LYS B CA 1
ATOM 3101 C C . LYS B 1 9 ? 27.152 75.802 -29.356 1.00 20.75 29 LYS B C 1
ATOM 3102 O O . LYS B 1 9 ? 26.233 75.856 -30.182 1.00 21.45 29 LYS B O 1
ATOM 3108 N N . SER B 1 10 ? 27.488 74.705 -28.694 1.00 18.71 30 SER B N 1
ATOM 3109 C CA . SER B 1 10 ? 26.840 73.403 -28.938 1.00 17.14 30 SER B CA 1
ATOM 3110 C C . SER B 1 10 ? 26.583 72.714 -27.596 1.00 16.24 30 SER B C 1
ATOM 3111 O O . SER B 1 10 ? 27.283 72.951 -26.612 1.00 15.87 30 SER B O 1
ATOM 3114 N N . VAL B 1 11 ? 25.537 71.894 -27.561 1.00 15.14 31 VAL B N 1
ATOM 3115 C CA . VAL B 1 11 ? 25.121 71.178 -26.336 1.00 14.80 31 VAL B CA 1
ATOM 3116 C C . VAL B 1 11 ? 24.955 69.693 -26.669 1.00 13.75 31 VAL B C 1
ATOM 3117 O O . VAL B 1 11 ? 24.101 69.316 -27.471 1.00 13.75 31 VAL B O 1
ATOM 3121 N N . ALA B 1 12 ? 25.826 68.857 -26.101 1.00 13.16 32 ALA B N 1
ATOM 3122 C CA . ALA B 1 12 ? 25.836 67.413 -26.364 1.00 12.43 32 ALA B CA 1
ATOM 3123 C C . ALA B 1 12 ? 25.033 66.660 -25.347 1.00 12.81 32 ALA B C 1
ATOM 3124 O O . ALA B 1 12 ? 25.118 66.957 -24.161 1.00 14.00 32 ALA B O 1
ATOM 3126 N N . LEU B 1 13 ? 24.277 65.667 -25.828 1.00 12.37 33 LEU B N 1
ATOM 3127 C CA . LEU B 1 13 ? 23.739 64.600 -24.968 1.00 12.34 33 LEU B CA 1
ATOM 3128 C C . LEU B 1 13 ? 24.489 63.313 -25.284 1.00 11.81 33 LEU B C 1
ATOM 3129 O O . LEU B 1 13 ? 24.349 62.768 -26.383 1.00 11.58 33 LEU B O 1
ATOM 3134 N N . VAL B 1 14 ? 25.329 62.875 -24.341 1.00 11.50 34 VAL B N 1
ATOM 3135 C CA . VAL B 1 14 ? 26.147 61.680 -24.504 1.00 11.44 34 VAL B CA 1
ATOM 3136 C C . VAL B 1 14 ? 25.424 60.576 -23.763 1.00 11.37 34 VAL B C 1
ATOM 3137 O O . VAL B 1 14 ? 25.372 60.574 -22.538 1.00 12.21 34 VAL B O 1
ATOM 3141 N N . VAL B 1 15 ? 24.835 59.656 -24.525 1.00 11.07 35 VAL B N 1
ATOM 3142 C CA . VAL B 1 15 ? 24.056 58.565 -23.943 1.00 11.32 35 VAL B CA 1
ATOM 3143 C C . VAL B 1 15 ? 24.974 57.361 -23.855 1.00 11.29 35 VAL B C 1
ATOM 3144 O O . VAL B 1 15 ? 25.363 56.775 -24.875 1.00 11.30 35 VAL B O 1
ATOM 3148 N N . GLY B 1 16 ? 25.349 57.039 -22.618 1.00 11.22 36 GLY B N 1
ATOM 3149 C CA . GLY B 1 16 ? 26.388 56.046 -22.311 1.00 11.31 36 GLY B CA 1
ATOM 3150 C C . GLY B 1 16 ? 27.714 56.678 -21.884 1.00 11.41 36 GLY B C 1
ATOM 3151 O O . GLY B 1 16 ? 28.803 56.268 -22.308 1.00 11.56 36 GLY B O 1
ATOM 3152 N N . VAL B 1 17 ? 27.629 57.686 -21.006 1.00 11.35 37 VAL B N 1
ATOM 3153 C CA . VAL B 1 17 ? 28.808 58.517 -20.699 1.00 11.84 37 VAL B CA 1
ATOM 3154 C C . VAL B 1 17 ? 29.887 57.797 -19.911 1.00 12.37 37 VAL B C 1
ATOM 3155 O O . VAL B 1 17 ? 31.062 58.216 -19.890 1.00 12.81 37 VAL B O 1
ATOM 3159 N N . THR B 1 18 ? 29.530 56.706 -19.230 1.00 12.48 38 THR B N 1
ATOM 3160 C CA . THR B 1 18 ? 30.513 55.883 -18.536 1.00 13.44 38 THR B CA 1
ATOM 3161 C C . THR B 1 18 ? 31.134 54.798 -19.394 1.00 13.16 38 THR B C 1
ATOM 3162 O O . THR B 1 18 ? 32.006 54.066 -18.941 1.00 14.14 38 THR B O 1
ATOM 3166 N N . GLY B 1 19 ? 30.678 54.700 -20.627 1.00 12.21 39 GLY B N 1
ATOM 3167 C CA . GLY B 1 19 ? 31.148 53.675 -21.556 1.00 12.54 39 GLY B CA 1
ATOM 3168 C C . GLY B 1 19 ? 32.520 53.955 -22.137 1.00 12.09 39 GLY B C 1
ATOM 3169 O O . GLY B 1 19 ? 33.125 55.006 -21.891 1.00 12.18 39 GLY B O 1
ATOM 3170 N N . ILE B 1 20 ? 33.025 53.007 -22.916 1.00 11.56 40 ILE B N 1
ATOM 3171 C CA . ILE B 1 20 ? 34.390 53.135 -23.448 1.00 11.43 40 ILE B CA 1
ATOM 3172 C C . ILE B 1 20 ? 34.569 54.312 -24.428 1.00 11.30 40 ILE B C 1
ATOM 3173 O O . ILE B 1 20 ? 35.642 54.901 -24.432 1.00 11.56 40 ILE B O 1
ATOM 3178 N N . VAL B 1 21 ? 33.534 54.643 -25.199 1.00 10.67 41 VAL B N 1
ATOM 3179 C CA . VAL B 1 21 ? 33.562 55.851 -26.035 1.00 10.70 41 VAL B CA 1
ATOM 3180 C C . VAL B 1 21 ? 32.940 57.042 -25.297 1.00 10.71 41 VAL B C 1
ATOM 3181 O O . VAL B 1 21 ? 33.470 58.154 -25.381 1.00 11.29 41 VAL B O 1
ATOM 3185 N N . GLY B 1 22 ? 31.808 56.862 -24.607 1.00 11.05 42 GLY B N 1
ATOM 3186 C CA . GLY B 1 22 ? 31.202 57.997 -23.924 1.00 10.94 42 GLY B CA 1
ATOM 3187 C C . GLY B 1 22 ? 32.164 58.684 -22.953 1.00 11.50 42 GLY B C 1
ATOM 3188 O O . GLY B 1 22 ? 32.148 59.931 -22.827 1.00 12.38 42 GLY B O 1
ATOM 3189 N N . SER B 1 23 ? 33.025 57.932 -22.271 1.00 11.63 43 SER B N 1
ATOM 3190 C CA . SER B 1 23 ? 33.968 58.530 -21.301 1.00 12.55 43 SER B CA 1
ATOM 3191 C C . SER B 1 23 ? 35.006 59.387 -22.011 1.00 12.71 43 SER B C 1
ATOM 3192 O O . SER B 1 23 ? 35.516 60.357 -21.455 1.00 13.36 43 SER B O 1
ATOM 3195 N N . SER B 1 24 ? 35.385 58.972 -23.213 1.00 12.06 44 SER B N 1
ATOM 3196 C CA A SER B 1 24 ? 36.276 59.769 -24.026 0.70 12.28 44 SER B CA 1
ATOM 3197 C CA B SER B 1 24 ? 36.266 59.767 -24.069 0.30 12.44 44 SER B CA 1
ATOM 3198 C C . SER B 1 24 ? 35.588 61.018 -24.584 1.00 12.15 44 SER B C 1
ATOM 3199 O O . SER B 1 24 ? 36.195 62.101 -24.542 1.00 13.14 44 SER B O 1
ATOM 3204 N N . LEU B 1 25 ? 34.353 60.902 -25.051 1.00 11.55 45 LEU B N 1
ATOM 3205 C CA . LEU B 1 25 ? 33.584 62.109 -25.434 1.00 12.27 45 LEU B CA 1
ATOM 3206 C C . LEU B 1 25 ? 33.527 63.108 -24.286 1.00 13.15 45 LEU B C 1
ATOM 3207 O O . LEU B 1 25 ? 33.641 64.327 -24.517 1.00 13.79 45 LEU B O 1
ATOM 3212 N N . ALA B 1 26 ? 33.335 62.611 -23.067 1.00 13.60 46 ALA B N 1
ATOM 3213 C CA . ALA B 1 26 ? 33.277 63.501 -21.879 1.00 14.37 46 ALA B CA 1
ATOM 3214 C C . ALA B 1 26 ? 34.532 64.338 -21.735 1.00 15.20 46 ALA B C 1
ATOM 3215 O O . ALA B 1 26 ? 34.499 65.408 -21.093 1.00 16.93 46 ALA B O 1
ATOM 3217 N N . GLU B 1 27 ? 35.669 63.829 -22.174 1.00 14.66 47 GLU B N 1
ATOM 3218 C CA . GLU B 1 27 ? 36.912 64.560 -22.165 1.00 15.41 47 GLU B CA 1
ATOM 3219 C C . GLU B 1 27 ? 37.091 65.404 -23.426 1.00 15.44 47 GLU B C 1
ATOM 3220 O O . GLU B 1 27 ? 37.368 66.609 -23.322 1.00 16.42 47 GLU B O 1
ATOM 3226 N N . VAL B 1 28 ? 36.952 64.803 -24.604 1.00 14.25 48 VAL B N 1
ATOM 3227 C CA . VAL B 1 28 ? 37.278 65.486 -25.864 1.00 14.34 48 VAL B CA 1
ATOM 3228 C C . VAL B 1 28 ? 36.336 66.683 -26.084 1.00 14.32 48 VAL B C 1
ATOM 3229 O O . VAL B 1 28 ? 36.790 67.729 -26.529 1.00 15.39 48 VAL B O 1
ATOM 3233 N N . LEU B 1 29 ? 35.057 66.541 -25.733 1.00 14.05 49 LEU B N 1
ATOM 3234 C CA . LEU B 1 29 ? 34.087 67.639 -25.983 1.00 14.21 49 LEU B CA 1
ATOM 3235 C C . LEU B 1 29 ? 34.451 68.897 -25.211 1.00 16.00 49 LEU B C 1
ATOM 3236 O O . LEU B 1 29 ? 34.070 69.977 -25.595 1.00 17.20 49 LEU B O 1
ATOM 3241 N N . LYS B 1 30 ? 35.164 68.741 -24.119 1.00 17.35 50 LYS B N 1
ATOM 3242 C CA . LYS B 1 30 ? 35.475 69.883 -23.255 1.00 19.49 50 LYS B CA 1
ATOM 3243 C C . LYS B 1 30 ? 36.837 70.494 -23.547 1.00 20.57 50 LYS B C 1
ATOM 3244 O O . LYS B 1 30 ? 37.212 71.445 -22.830 1.00 22.48 50 LYS B O 1
ATOM 3250 N N . LEU B 1 31 ? 37.596 70.010 -24.539 1.00 19.99 51 LEU B N 1
ATOM 3251 C CA . LEU B 1 31 ? 38.899 70.587 -24.922 1.00 21.70 51 LEU B CA 1
ATOM 3252 C C . LEU B 1 31 ? 38.692 71.886 -25.680 1.00 22.27 51 LEU B C 1
ATOM 3253 O O . LEU B 1 31 ? 37.724 72.024 -26.423 1.00 22.01 51 LEU B O 1
ATOM 3258 N N . PRO B 1 32 ? 39.619 72.836 -25.518 1.00 23.55 52 PRO B N 1
ATOM 3259 C CA . PRO B 1 32 ? 39.374 74.162 -26.082 1.00 24.65 52 PRO B CA 1
ATOM 3260 C C . PRO B 1 32 ? 39.300 74.217 -27.606 1.00 24.87 52 PRO B C 1
ATOM 3261 O O . PRO B 1 32 ? 38.561 75.058 -28.123 1.00 26.90 52 PRO B O 1
ATOM 3265 N N . ASP B 1 33 ? 40.019 73.365 -28.313 1.00 24.37 53 ASP B N 1
ATOM 3266 C CA . ASP B 1 33 ? 40.054 73.453 -29.766 1.00 25.13 53 ASP B CA 1
ATOM 3267 C C . ASP B 1 33 ? 39.111 72.481 -30.443 1.00 22.69 53 ASP B C 1
ATOM 3268 O O . ASP B 1 33 ? 39.153 72.346 -31.659 1.00 23.20 53 ASP B O 1
ATOM 3273 N N . THR B 1 34 ? 38.282 71.785 -29.675 1.00 20.83 54 THR B N 1
ATOM 3274 C CA . THR B 1 34 ? 37.376 70.820 -30.291 1.00 19.01 54 THR B CA 1
ATOM 3275 C C . THR B 1 34 ? 36.347 71.513 -31.186 1.00 18.86 54 THR B C 1
ATOM 3276 O O . THR B 1 34 ? 35.696 72.469 -30.778 1.00 19.10 54 THR B O 1
ATOM 3280 N N . PRO B 1 35 ? 36.167 70.987 -32.405 1.00 17.97 55 PRO B N 1
ATOM 3281 C CA . PRO B 1 35 ? 35.178 71.567 -33.302 1.00 18.13 55 PRO B CA 1
ATOM 3282 C C . PRO B 1 35 ? 33.779 71.627 -32.674 1.00 17.13 55 PRO B C 1
ATOM 3283 O O . PRO B 1 35 ? 33.393 70.719 -31.956 1.00 16.28 55 PRO B O 1
ATOM 3287 N N . GLY B 1 36 ? 33.091 72.738 -32.929 1.00 18.18 56 GLY B N 1
ATOM 3288 C CA . GLY B 1 36 ? 31.747 72.986 -32.408 1.00 18.17 56 GLY B CA 1
ATOM 3289 C C . GLY B 1 36 ? 31.736 73.602 -31.017 1.00 18.31 56 GLY B C 1
ATOM 3290 O O . GLY B 1 36 ? 30.671 73.927 -30.481 1.00 18.78 56 GLY B O 1
ATOM 3291 N N . GLY B 1 37 ? 32.905 73.772 -30.410 1.00 18.20 57 GLY B N 1
ATOM 3292 C CA . GLY B 1 37 ? 32.986 74.310 -29.052 1.00 18.73 57 GLY B CA 1
ATOM 3293 C C . GLY B 1 37 ? 32.764 75.810 -28.957 1.00 19.82 57 GLY B C 1
ATOM 3294 O O . GLY B 1 37 ? 32.881 76.513 -29.964 1.00 20.96 57 GLY B O 1
ATOM 3295 N N . PRO B 1 38 ? 32.495 76.332 -27.747 1.00 20.17 58 PRO B N 1
ATOM 3296 C CA . PRO B 1 38 ? 32.464 75.538 -26.511 1.00 19.35 58 PRO B CA 1
ATOM 3297 C C . PRO B 1 38 ? 31.212 74.665 -26.361 1.00 18.07 58 PRO B C 1
ATOM 3298 O O . PRO B 1 38 ? 30.102 75.122 -26.662 1.00 18.31 58 PRO B O 1
ATOM 3302 N N . TRP B 1 39 ? 31.436 73.466 -25.867 1.00 16.88 59 TRP B N 1
ATOM 3303 C CA . TRP B 1 39 ? 30.378 72.468 -25.651 1.00 16.12 59 TRP B CA 1
ATOM 3304 C C . TRP B 1 39 ? 29.930 72.404 -24.205 1.00 16.68 59 TRP B C 1
ATOM 3305 O O . TRP B 1 39 ? 30.762 72.398 -23.292 1.00 17.92 59 TRP B O 1
ATOM 3316 N N . LYS B 1 40 ? 28.618 72.327 -23.994 1.00 16.85 60 LYS B N 1
ATOM 3317 C CA . LYS B 1 40 ? 28.050 71.855 -22.752 1.00 17.17 60 LYS B CA 1
ATOM 3318 C C . LYS B 1 40 ? 27.799 70.360 -22.928 1.00 15.77 60 LYS B C 1
ATOM 3319 O O . LYS B 1 40 ? 27.356 69.939 -24.002 1.00 15.39 60 LYS B O 1
ATOM 3325 N N . VAL B 1 41 ? 28.059 69.555 -21.905 1.00 15.38 61 VAL B N 1
ATOM 3326 C CA . VAL B 1 41 ? 27.856 68.110 -21.991 1.00 14.80 61 VAL B CA 1
ATOM 3327 C C . VAL B 1 41 ? 26.928 67.593 -20.901 1.00 14.73 61 VAL B C 1
ATOM 3328 O O . VAL B 1 41 ? 27.240 67.671 -19.717 1.00 14.57 61 VAL B O 1
ATOM 3332 N N . TYR B 1 42 ? 25.812 66.997 -21.338 1.00 13.98 62 TYR B N 1
ATOM 3333 C CA . TYR B 1 42 ? 24.967 66.151 -20.492 1.00 14.31 62 TYR B CA 1
ATOM 3334 C C . TYR B 1 42 ? 25.426 64.715 -20.714 1.00 13.75 62 TYR B C 1
ATOM 3335 O O . TYR B 1 42 ? 25.560 64.283 -21.873 1.00 14.76 62 TYR B O 1
ATOM 3344 N N . GLY B 1 43 ? 25.688 63.985 -19.637 1.00 13.66 63 GLY B N 1
ATOM 3345 C CA . GLY B 1 43 ? 26.077 62.578 -19.756 1.00 13.24 63 GLY B CA 1
ATOM 3346 C C . GLY B 1 43 ? 25.056 61.694 -19.080 1.00 13.28 63 GLY B C 1
ATOM 3347 O O . GLY B 1 43 ? 24.787 61.905 -17.892 1.00 14.54 63 GLY B O 1
ATOM 3348 N N . VAL B 1 44 ? 24.532 60.719 -19.805 1.00 12.77 64 VAL B N 1
ATOM 3349 C CA . VAL B 1 44 ? 23.504 59.820 -19.279 1.00 13.43 64 VAL B CA 1
ATOM 3350 C C . VAL B 1 44 ? 24.081 58.416 -19.078 1.00 12.98 64 VAL B C 1
ATOM 3351 O O . VAL B 1 44 ? 24.798 57.887 -19.946 1.00 12.76 64 VAL B O 1
ATOM 3355 N N . ALA B 1 45 ? 23.792 57.813 -17.924 1.00 13.38 65 ALA B N 1
ATOM 3356 C CA . ALA B 1 45 ? 24.025 56.374 -17.735 1.00 13.78 65 ALA B CA 1
ATOM 3357 C C . ALA B 1 45 ? 23.086 55.902 -16.633 1.00 14.86 65 ALA B C 1
ATOM 3358 O O . ALA B 1 45 ? 22.454 56.721 -15.998 1.00 15.09 65 ALA B O 1
ATOM 3360 N N . ARG B 1 46 ? 23.035 54.598 -16.400 1.00 16.24 66 ARG B N 1
ATOM 3361 C CA . ARG B 1 46 ? 22.015 54.024 -15.486 1.00 18.54 66 ARG B CA 1
ATOM 3362 C C . ARG B 1 46 ? 22.488 54.028 -14.047 1.00 19.20 66 ARG B C 1
ATOM 3363 O O . ARG B 1 46 ? 21.682 54.242 -13.133 1.00 19.28 66 ARG B O 1
ATOM 3371 N N . ARG B 1 47 ? 23.775 53.749 -13.828 1.00 19.23 67 ARG B N 1
ATOM 3372 C CA . ARG B 1 47 ? 24.367 53.703 -12.477 1.00 21.44 67 ARG B CA 1
ATOM 3373 C C . ARG B 1 47 ? 24.496 55.092 -11.858 1.00 20.86 67 ARG B C 1
ATOM 3374 O O . ARG B 1 47 ? 24.509 56.074 -12.553 1.00 19.53 67 ARG B O 1
ATOM 3382 N N . PRO B 1 48 ? 24.624 55.174 -10.524 1.00 21.68 68 PRO B N 1
ATOM 3383 C CA . PRO B 1 48 ? 25.001 56.457 -9.903 1.00 22.51 68 PRO B CA 1
ATOM 3384 C C . PRO B 1 48 ? 26.349 56.947 -10.468 1.00 22.07 68 PRO B C 1
ATOM 3385 O O . PRO B 1 48 ? 27.181 56.121 -10.818 1.00 22.67 68 PRO B O 1
ATOM 3389 N N . CYS B 1 49 ? 26.515 58.256 -10.586 1.00 21.75 69 CYS B N 1
ATOM 3390 C CA . CYS B 1 49 ? 27.769 58.799 -11.155 1.00 21.69 69 CYS B CA 1
ATOM 3391 C C . CYS B 1 49 ? 28.978 58.296 -10.384 1.00 22.42 69 CYS B C 1
ATOM 3392 O O . CYS B 1 49 ? 29.042 58.477 -9.172 1.00 23.23 69 CYS B O 1
ATOM 3395 N N . PRO B 1 50 ? 29.941 57.643 -11.076 1.00 21.76 70 PRO B N 1
ATOM 3396 C CA . PRO B 1 50 ? 31.193 57.298 -10.372 1.00 23.19 70 PRO B CA 1
ATOM 3397 C C . PRO B 1 50 ? 32.025 58.535 -9.977 1.00 23.63 70 PRO B C 1
ATOM 3398 O O . PRO B 1 50 ? 31.937 59.570 -10.605 1.00 22.56 70 PRO B O 1
ATOM 3402 N N . VAL B 1 51 ? 32.805 58.406 -8.923 1.00 25.70 71 VAL B N 1
ATOM 3403 C CA . VAL B 1 51 ? 33.647 59.521 -8.424 1.00 27.69 71 VAL B CA 1
ATOM 3404 C C . VAL B 1 51 ? 34.558 60.045 -9.536 1.00 26.77 71 VAL B C 1
ATOM 3405 O O . VAL B 1 51 ? 34.690 61.269 -9.740 1.00 26.47 71 VAL B O 1
ATOM 3409 N N . TRP B 1 52 ? 35.083 59.143 -10.358 1.00 26.31 72 TRP B N 1
ATOM 3410 C CA . TRP B 1 52 ? 35.985 59.575 -11.424 1.00 26.08 72 TRP B CA 1
ATOM 3411 C C . TRP B 1 52 ? 35.307 60.490 -12.426 1.00 25.14 72 TRP B C 1
ATOM 3412 O O . TRP B 1 52 ? 35.953 61.382 -13.017 1.00 27.58 72 TRP B O 1
ATOM 3423 N N . LEU B 1 53 ? 34.027 60.258 -12.698 1.00 22.37 73 LEU B N 1
ATOM 3424 C CA . LEU B 1 53 ? 33.310 61.101 -13.609 1.00 21.05 73 LEU B CA 1
ATOM 3425 C C . LEU B 1 53 ? 32.778 62.391 -12.962 1.00 20.86 73 LEU B C 1
ATOM 3426 O O . LEU B 1 53 ? 32.597 63.412 -13.650 1.00 20.05 73 LEU B O 1
ATOM 3431 N N . ALA B 1 54 ? 32.526 62.345 -11.667 1.00 21.70 74 ALA B N 1
ATOM 3432 C CA . ALA B 1 54 ? 32.129 63.536 -10.938 1.00 22.71 74 ALA B CA 1
ATOM 3433 C C . ALA B 1 54 ? 33.222 64.600 -10.879 1.00 23.48 74 ALA B C 1
ATOM 3434 O O . ALA B 1 54 ? 32.948 65.762 -10.558 1.00 25.06 74 ALA B O 1
ATOM 3436 N N . LYS B 1 55 ? 34.466 64.215 -11.167 1.00 22.72 75 LYS B N 1
ATOM 3437 C CA . LYS B 1 55 ? 35.557 65.198 -11.231 1.00 23.51 75 LYS B CA 1
ATOM 3438 C C . LYS B 1 55 ? 35.740 65.747 -12.651 1.00 21.92 75 LYS B C 1
ATOM 3439 O O . LYS B 1 55 ? 36.789 66.313 -12.948 1.00 22.56 75 LYS B O 1
ATOM 3445 N N . LYS B 1 56 ? 34.752 65.578 -13.522 1.00 20.21 76 LYS B N 1
ATOM 3446 C CA . LYS B 1 56 ? 34.750 66.145 -14.866 1.00 19.46 76 LYS B CA 1
ATOM 3447 C C . LYS B 1 56 ? 33.614 67.154 -15.016 1.00 19.51 76 LYS B C 1
ATOM 3448 O O . LYS B 1 56 ? 32.543 66.996 -14.370 1.00 19.27 76 LYS B O 1
ATOM 3454 N N . PRO B 1 57 ? 33.766 68.148 -15.914 1.00 19.07 77 PRO B N 1
ATOM 3455 C CA . PRO B 1 57 ? 32.747 69.195 -16.102 1.00 19.62 77 PRO B CA 1
ATOM 3456 C C . PRO B 1 57 ? 31.646 68.693 -17.060 1.00 18.94 77 PRO B C 1
ATOM 3457 O O . PRO B 1 57 ? 31.467 69.227 -18.170 1.00 19.26 77 PRO B O 1
ATOM 3461 N N . VAL B 1 58 ? 30.935 67.664 -16.593 1.00 18.53 78 VAL B N 1
ATOM 3462 C CA . VAL B 1 58 ? 29.836 66.994 -17.292 1.00 18.33 78 VAL B CA 1
ATOM 3463 C C . VAL B 1 58 ? 28.655 66.998 -16.341 1.00 18.24 78 VAL B C 1
ATOM 3464 O O . VAL B 1 58 ? 28.822 66.751 -15.149 1.00 19.31 78 VAL B O 1
ATOM 3468 N N . GLU B 1 59 ? 27.478 67.343 -16.858 1.00 17.71 79 GLU B N 1
ATOM 3469 C CA A GLU B 1 59 ? 26.250 67.275 -16.061 0.50 18.45 79 GLU B CA 1
ATOM 3470 C CA B GLU B 1 59 ? 26.244 67.286 -16.065 0.50 18.12 79 GLU B CA 1
ATOM 3471 C C . GLU B 1 59 ? 25.697 65.859 -16.183 1.00 17.09 79 GLU B C 1
ATOM 3472 O O . GLU B 1 59 ? 25.212 65.459 -17.242 1.00 15.88 79 GLU B O 1
ATOM 3483 N N . TYR B 1 60 ? 25.808 65.098 -15.107 1.00 17.10 80 TYR B N 1
ATOM 3484 C CA . TYR B 1 60 ? 25.413 63.696 -15.109 1.00 16.71 80 TYR B CA 1
ATOM 3485 C C . TYR B 1 60 ? 23.923 63.560 -14.859 1.00 17.09 80 TYR B C 1
ATOM 3486 O O . TYR B 1 60 ? 23.361 64.199 -13.935 1.00 18.09 80 TYR B O 1
ATOM 3495 N N . ILE B 1 61 ? 23.311 62.720 -15.679 1.00 16.40 81 ILE B N 1
ATOM 3496 C CA . ILE B 1 61 ? 21.885 62.395 -15.557 1.00 17.89 81 ILE B CA 1
ATOM 3497 C C . ILE B 1 61 ? 21.776 60.890 -15.395 1.00 17.04 81 ILE B C 1
ATOM 3498 O O . ILE B 1 61 ? 22.052 60.136 -16.325 1.00 16.52 81 ILE B O 1
ATOM 3503 N N . GLN B 1 62 ? 21.401 60.457 -14.201 1.00 17.89 82 GLN B N 1
ATOM 3504 C CA . GLN B 1 62 ? 21.205 59.049 -13.931 1.00 18.11 82 GLN B CA 1
ATOM 3505 C C . GLN B 1 62 ? 19.824 58.676 -14.455 1.00 17.58 82 GLN B C 1
ATOM 3506 O O . GLN B 1 62 ? 18.839 59.245 -14.014 1.00 19.23 82 GLN B O 1
ATOM 3512 N N . CYS B 1 63 ? 19.759 57.756 -15.401 1.00 15.83 83 CYS B N 1
ATOM 3513 C CA . CYS B 1 63 ? 18.493 57.399 -16.044 1.00 15.86 83 CYS B CA 1
ATOM 3514 C C . CYS B 1 63 ? 18.599 56.011 -16.615 1.00 15.13 83 CYS B C 1
ATOM 3515 O O . CYS B 1 63 ? 19.568 55.725 -17.319 1.00 14.42 83 CYS B O 1
ATOM 3518 N N . ASP B 1 64 ? 17.585 55.162 -16.377 1.00 15.59 84 ASP B N 1
ATOM 3519 C CA . ASP B 1 64 ? 17.447 53.907 -17.116 1.00 15.85 84 ASP B CA 1
ATOM 3520 C C . ASP B 1 64 ? 16.719 54.192 -18.428 1.00 15.05 84 ASP B C 1
ATOM 3521 O O . ASP B 1 64 ? 15.498 54.339 -18.433 1.00 15.44 84 ASP B O 1
ATOM 3526 N N . VAL B 1 65 ? 17.490 54.248 -19.523 1.00 14.12 85 VAL B N 1
ATOM 3527 C CA . VAL B 1 65 ? 16.929 54.664 -20.799 1.00 14.15 85 VAL B CA 1
ATOM 3528 C C . VAL B 1 65 ? 16.078 53.568 -21.439 1.00 13.85 85 VAL B C 1
ATOM 3529 O O . VAL B 1 65 ? 15.418 53.815 -22.443 1.00 13.61 85 VAL B O 1
ATOM 3533 N N . SER B 1 66 ? 16.049 52.384 -20.837 1.00 14.42 86 SER B N 1
ATOM 3534 C CA . SER B 1 66 ? 15.092 51.350 -21.259 1.00 15.21 86 SER B CA 1
ATOM 3535 C C . SER B 1 66 ? 13.698 51.610 -20.727 1.00 15.77 86 SER B C 1
ATOM 3536 O O . SER B 1 66 ? 12.745 50.903 -21.130 1.00 17.02 86 SER B O 1
ATOM 3539 N N . ASN B 1 67 ? 13.514 52.601 -19.861 1.00 15.39 87 ASN B N 1
ATOM 3540 C CA . ASN B 1 67 ? 12.212 52.935 -19.265 1.00 16.65 87 ASN B CA 1
ATOM 3541 C C . ASN B 1 67 ? 11.713 54.233 -19.870 1.00 16.25 87 ASN B C 1
ATOM 3542 O O . ASN B 1 67 ? 12.276 55.309 -19.620 1.00 15.86 87 ASN B O 1
ATOM 3547 N N . ASN B 1 68 ? 10.650 54.139 -20.671 1.00 16.35 88 ASN B N 1
ATOM 3548 C CA . ASN B 1 68 ? 10.162 55.305 -21.419 1.00 16.87 88 ASN B CA 1
ATOM 3549 C C . ASN B 1 68 ? 9.688 56.432 -20.496 1.00 16.91 88 ASN B C 1
ATOM 3550 O O . ASN B 1 68 ? 10.075 57.583 -20.722 1.00 16.27 88 ASN B O 1
ATOM 3555 N N . GLN B 1 69 ? 8.872 56.154 -19.491 1.00 17.23 89 GLN B N 1
ATOM 3556 C CA A GLN B 1 69 ? 8.368 57.222 -18.620 0.60 18.20 89 GLN B CA 1
ATOM 3557 C CA B GLN B 1 69 ? 8.365 57.238 -18.634 0.40 18.09 89 GLN B CA 1
ATOM 3558 C C . GLN B 1 69 ? 9.496 57.939 -17.886 1.00 17.93 89 GLN B C 1
ATOM 3559 O O . GLN B 1 69 ? 9.496 59.170 -17.748 1.00 18.40 89 GLN B O 1
ATOM 3570 N N . GLU B 1 70 ? 10.466 57.170 -17.407 1.00 17.91 90 GLU B N 1
ATOM 3571 C CA . GLU B 1 70 ? 11.598 57.769 -16.694 1.00 18.45 90 GLU B CA 1
ATOM 3572 C C . GLU B 1 70 ? 12.440 58.619 -17.626 1.00 17.14 90 GLU B C 1
ATOM 3573 O O . GLU B 1 70 ? 12.878 59.715 -17.247 1.00 17.38 90 GLU B O 1
ATOM 3579 N N . THR B 1 71 ? 12.666 58.143 -18.838 1.00 16.04 91 THR B N 1
ATOM 3580 C CA . THR B 1 71 ? 13.484 58.887 -19.804 1.00 15.33 91 THR B CA 1
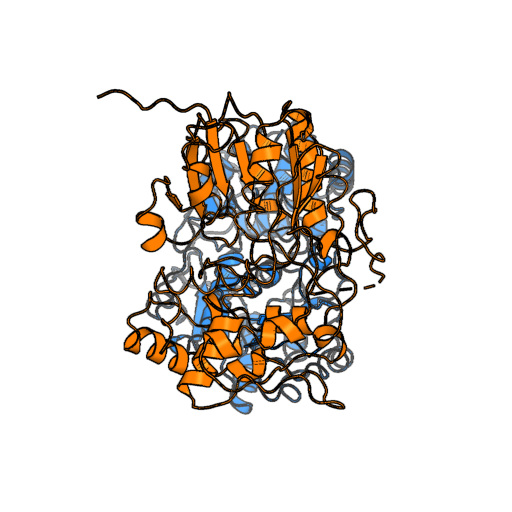ATOM 3581 C C . THR B 1 71 ? 12.806 60.193 -20.210 1.00 15.86 91 THR B C 1
ATOM 3582 O O . THR B 1 71 ? 13.453 61.247 -20.297 1.00 15.59 91 THR B O 1
ATOM 3586 N N . ILE B 1 72 ? 11.505 60.151 -20.439 1.00 16.22 92 ILE B N 1
ATOM 3587 C CA . ILE B 1 72 ? 10.771 61.384 -20.694 1.00 17.56 92 ILE B CA 1
ATOM 3588 C C . ILE B 1 72 ? 10.945 62.355 -19.533 1.00 17.98 92 ILE B C 1
ATOM 3589 O O . ILE B 1 72 ? 11.210 63.567 -19.740 1.00 18.83 92 ILE B O 1
ATOM 3594 N N . SER B 1 73 ? 10.767 61.875 -18.308 1.00 18.00 93 SER B N 1
ATOM 3595 C CA A SER B 1 73 ? 10.854 62.730 -17.126 0.50 19.15 93 SER B CA 1
ATOM 3596 C CA B SER B 1 73 ? 10.841 62.768 -17.139 0.50 19.48 93 SER B CA 1
ATOM 3597 C C . SER B 1 73 ? 12.220 63.408 -16.998 1.00 19.18 93 SER B C 1
ATOM 3598 O O . SER B 1 73 ? 12.312 64.592 -16.646 1.00 20.19 93 SER B O 1
ATOM 3603 N N . LYS B 1 74 ? 13.270 62.665 -17.302 1.00 18.39 94 LYS B N 1
ATOM 3604 C CA . LYS B 1 74 ? 14.641 63.148 -17.096 1.00 18.94 94 LYS B CA 1
ATOM 3605 C C . LYS B 1 74 ? 15.202 63.929 -18.240 1.00 18.16 94 LYS B C 1
ATOM 3606 O O . LYS B 1 74 ? 16.007 64.846 -17.987 1.00 18.45 94 LYS B O 1
ATOM 3612 N N . LEU B 1 75 ? 14.812 63.634 -19.474 1.00 17.05 95 LEU B N 1
ATOM 3613 C CA . LEU B 1 75 ? 15.396 64.304 -20.640 1.00 17.14 95 LEU B CA 1
ATOM 3614 C C . LEU B 1 75 ? 14.535 65.375 -21.257 1.00 17.65 95 LEU B C 1
ATOM 3615 O O . LEU B 1 75 ? 15.070 66.279 -21.912 1.00 17.69 95 LEU B O 1
ATOM 3620 N N . SER B 1 76 ? 13.227 65.308 -21.096 1.00 18.23 96 SER B N 1
ATOM 3621 C CA . SER B 1 76 ? 12.361 66.360 -21.662 1.00 19.56 96 SER B CA 1
ATOM 3622 C C . SER B 1 76 ? 12.644 67.781 -21.167 1.00 20.38 96 SER B C 1
ATOM 3623 O O . SER B 1 76 ? 12.388 68.704 -21.923 1.00 21.47 96 SER B O 1
ATOM 3626 N N . PRO B 1 77 ? 13.203 67.975 -19.948 1.00 20.41 97 PRO B N 1
ATOM 3627 C CA . PRO B 1 77 ? 13.543 69.346 -19.561 1.00 21.37 97 PRO B CA 1
ATOM 3628 C C . PRO B 1 77 ? 14.747 69.953 -20.270 1.00 20.65 97 PRO B C 1
ATOM 3629 O O . PRO B 1 77 ? 15.001 71.152 -20.082 1.00 22.42 97 PRO B O 1
ATOM 3633 N N . LEU B 1 78 ? 15.501 69.143 -20.998 1.00 19.53 98 LEU B N 1
ATOM 3634 C CA . LEU B 1 78 ? 16.797 69.573 -21.555 1.00 19.29 98 LEU B CA 1
ATOM 3635 C C . LEU B 1 78 ? 16.565 70.226 -22.917 1.00 19.40 98 LEU B C 1
ATOM 3636 O O . LEU B 1 78 ? 16.846 69.629 -23.958 1.00 19.64 98 LEU B O 1
ATOM 3641 N N . LYS B 1 79 ? 16.116 71.472 -22.902 1.00 20.25 99 LYS B N 1
ATOM 3642 C CA . LYS B 1 79 ? 15.615 72.125 -24.110 1.00 20.73 99 LYS B CA 1
ATOM 3643 C C . LYS B 1 79 ? 16.730 72.597 -25.036 1.00 20.20 99 LYS B C 1
ATOM 3644 O O . LYS B 1 79 ? 16.455 72.986 -26.160 1.00 20.88 99 LYS B O 1
ATOM 3650 N N . ASP B 1 80 ? 17.956 72.615 -24.531 1.00 19.13 100 ASP B N 1
ATOM 3651 C CA . ASP B 1 80 ? 19.078 73.238 -25.241 1.00 18.99 100 ASP B CA 1
ATOM 3652 C C . ASP B 1 80 ? 19.935 72.281 -26.047 1.00 17.59 100 ASP B C 1
ATOM 3653 O O . ASP B 1 80 ? 20.877 72.738 -26.695 1.00 17.83 100 ASP B O 1
ATOM 3658 N N . ILE B 1 81 ? 19.629 70.983 -26.046 1.00 16.21 101 ILE B N 1
ATOM 3659 C CA . ILE B 1 81 ? 20.440 69.993 -26.753 1.00 15.06 101 ILE B CA 1
ATOM 3660 C C . ILE B 1 81 ? 20.515 70.308 -28.243 1.00 15.24 101 ILE B C 1
ATOM 3661 O O . ILE B 1 81 ? 19.506 70.618 -28.860 1.00 16.22 101 ILE B O 1
ATOM 3666 N N . THR B 1 82 ? 21.733 70.286 -28.787 1.00 14.60 102 THR B N 1
ATOM 3667 C CA . THR B 1 82 ? 21.943 70.461 -30.227 1.00 14.89 102 THR B CA 1
ATOM 3668 C C . THR B 1 82 ? 22.394 69.172 -30.929 1.00 14.19 102 THR B C 1
ATOM 3669 O O . THR B 1 82 ? 22.126 68.997 -32.124 1.00 14.11 102 THR B O 1
ATOM 3673 N N . HIS B 1 83 ? 23.070 68.268 -30.218 1.00 13.52 103 HIS B N 1
ATOM 3674 C CA . HIS B 1 83 ? 23.662 67.057 -30.838 1.00 12.86 103 HIS B CA 1
ATOM 3675 C C . HIS B 1 83 ? 23.512 65.893 -29.867 1.00 12.76 103 HIS B C 1
ATOM 3676 O O . HIS B 1 83 ? 23.865 66.022 -28.679 1.00 13.22 103 HIS B O 1
ATOM 3683 N N . ILE B 1 84 ? 23.022 64.771 -30.384 1.00 12.04 104 ILE B N 1
ATOM 3684 C CA . ILE B 1 84 ? 22.915 63.527 -29.616 1.00 11.74 104 ILE B CA 1
ATOM 3685 C C . ILE B 1 84 ? 24.044 62.579 -30.045 1.00 11.36 104 ILE B C 1
ATOM 3686 O O . ILE B 1 84 ? 24.207 62.336 -31.227 1.00 11.35 104 ILE B O 1
ATOM 3691 N N . PHE B 1 85 ? 24.750 62.004 -29.079 1.00 11.01 105 PHE B N 1
ATOM 3692 C CA . PHE B 1 85 ? 25.777 60.959 -29.319 1.00 10.76 105 PHE B CA 1
ATOM 3693 C C . PHE B 1 85 ? 25.296 59.685 -28.622 1.00 10.61 105 PHE B C 1
ATOM 3694 O O . PHE B 1 85 ? 25.344 59.602 -27.391 1.00 10.81 105 PHE B O 1
ATOM 3702 N N . TYR B 1 86 ? 24.759 58.738 -29.392 1.00 10.25 106 TYR B N 1
ATOM 3703 C CA . TYR B 1 86 ? 24.244 57.492 -28.823 1.00 10.48 106 TYR B CA 1
ATOM 3704 C C . TYR B 1 86 ? 25.350 56.461 -28.835 1.00 10.39 106 TYR B C 1
ATOM 3705 O O . TYR B 1 86 ? 25.657 55.873 -29.901 1.00 10.77 106 TYR B O 1
ATOM 3714 N N . VAL B 1 87 ? 25.936 56.233 -27.660 1.00 10.33 107 VAL B N 1
ATOM 3715 C CA . VAL B 1 87 ? 27.104 55.362 -27.494 1.00 10.55 107 VAL B CA 1
ATOM 3716 C C . VAL B 1 87 ? 26.860 54.304 -26.414 1.00 11.13 107 VAL B C 1
ATOM 3717 O O . VAL B 1 87 ? 27.651 54.099 -25.531 1.00 12.29 107 VAL B O 1
ATOM 3721 N N . SER B 1 88 ? 25.700 53.662 -26.515 1.00 11.40 108 SER B N 1
ATOM 3722 C CA A SER B 1 88 ? 25.230 52.741 -25.507 0.50 11.50 108 SER B CA 1
ATOM 3723 C CA B SER B 1 88 ? 25.203 52.738 -25.492 0.50 11.96 108 SER B CA 1
ATOM 3724 C C . SER B 1 88 ? 24.696 51.453 -26.120 1.00 11.87 108 SER B C 1
ATOM 3725 O O . SER B 1 88 ? 24.375 51.410 -27.302 1.00 12.21 108 SER B O 1
ATOM 3730 N N . TRP B 1 89 ? 24.603 50.427 -25.290 1.00 11.84 109 TRP B N 1
ATOM 3731 C CA . TRP B 1 89 ? 23.818 49.211 -25.602 1.00 12.07 109 TRP B CA 1
ATOM 3732 C C . TRP B 1 89 ? 23.464 48.587 -24.275 1.00 12.98 109 TRP B C 1
ATOM 3733 O O . TRP B 1 89 ? 24.054 48.936 -23.235 1.00 13.10 109 TRP B O 1
ATOM 3744 N N . ILE B 1 90 ? 22.546 47.627 -24.289 1.00 13.65 110 ILE B N 1
ATOM 3745 C CA A ILE B 1 90 ? 22.014 47.072 -23.029 0.70 14.69 110 ILE B CA 1
ATOM 3746 C CA B ILE B 1 90 ? 22.010 47.083 -23.039 0.30 14.32 110 ILE B CA 1
ATOM 3747 C C . ILE B 1 90 ? 22.947 46.048 -22.401 1.00 14.87 110 ILE B C 1
ATOM 3748 O O . ILE B 1 90 ? 22.815 45.714 -21.236 1.00 16.11 110 ILE B O 1
ATOM 3757 N N . GLY B 1 91 ? 23.877 45.495 -23.179 1.00 14.28 111 GLY B N 1
ATOM 3758 C CA . GLY B 1 91 ? 24.760 44.441 -22.676 1.00 15.32 111 GLY B CA 1
ATOM 3759 C C . GLY B 1 91 ? 24.401 43.033 -23.083 1.00 16.63 111 GLY B C 1
ATOM 3760 O O . GLY B 1 91 ? 25.009 42.053 -22.670 1.00 18.06 111 GLY B O 1
ATOM 3761 N N . SER B 1 92 ? 23.377 42.958 -23.908 1.00 17.20 112 SER B N 1
ATOM 3762 C CA . SER B 1 92 ? 23.009 41.739 -24.613 1.00 18.63 112 SER B CA 1
ATOM 3763 C C . SER B 1 92 ? 22.664 42.095 -26.042 1.00 17.86 112 SER B C 1
ATOM 3764 O O . SER B 1 92 ? 22.491 43.271 -26.382 1.00 17.47 112 SER B O 1
ATOM 3767 N N . GLU B 1 93 ? 22.494 41.057 -26.860 1.00 18.81 113 GLU B N 1
ATOM 3768 C CA . GLU B 1 93 ? 22.164 41.247 -28.261 1.00 19.06 113 GLU B CA 1
ATOM 3769 C C . GLU B 1 93 ? 20.656 41.329 -28.540 1.00 19.09 113 GLU B C 1
ATOM 3770 O O . GLU B 1 93 ? 20.248 41.361 -29.709 1.00 19.98 113 GLU B O 1
ATOM 3776 N N . ASP B 1 94 ? 19.854 41.417 -27.496 1.00 18.36 114 ASP B N 1
ATOM 3777 C CA . ASP B 1 94 ? 18.385 41.524 -27.612 1.00 18.48 114 ASP B CA 1
ATOM 3778 C C . ASP B 1 94 ? 18.011 42.724 -28.489 1.00 17.17 114 ASP B C 1
ATOM 3779 O O . ASP B 1 94 ? 18.312 43.881 -28.162 1.00 16.17 114 ASP B O 1
ATOM 3784 N N . CYS B 1 95 ? 17.337 42.472 -29.597 1.00 16.92 115 CYS B N 1
ATOM 3785 C CA . CYS B 1 95 ? 17.086 43.542 -30.557 1.00 16.02 115 CYS B CA 1
ATOM 3786 C C . CYS B 1 95 ? 16.061 44.527 -30.007 1.00 15.36 115 CYS B C 1
ATOM 3787 O O . CYS B 1 95 ? 16.228 45.743 -30.148 1.00 15.69 115 CYS B O 1
ATOM 3790 N N . GLN B 1 96 ? 14.998 44.011 -29.396 1.00 15.50 116 GLN B N 1
ATOM 3791 C CA A GLN B 1 96 ? 13.947 44.912 -28.954 0.70 15.47 116 GLN B CA 1
ATOM 3792 C CA B GLN B 1 96 ? 13.912 44.864 -28.924 0.30 15.30 116 GLN B CA 1
ATOM 3793 C C . GLN B 1 96 ? 14.372 45.792 -27.793 1.00 14.68 116 GLN B C 1
ATOM 3794 O O . GLN B 1 96 ? 14.047 46.985 -27.782 1.00 14.21 116 GLN B O 1
ATOM 3805 N N A THR B 1 97 ? 15.116 45.262 -26.804 0.70 14.98 117 THR B N 1
ATOM 3806 N N B THR B 1 97 ? 15.094 45.236 -26.831 0.30 14.75 117 THR B N 1
ATOM 3807 C CA A THR B 1 97 ? 15.536 46.118 -25.689 0.70 14.97 117 THR B CA 1
ATOM 3808 C CA B THR B 1 97 ? 15.488 46.004 -25.676 0.30 14.45 117 THR B CA 1
ATOM 3809 C C A THR B 1 97 ? 16.484 47.190 -26.136 0.70 13.89 117 THR B C 1
ATOM 3810 C C B THR B 1 97 ? 16.499 47.120 -26.083 0.30 13.66 117 THR B C 1
ATOM 3811 O O A THR B 1 97 ? 16.379 48.329 -25.737 0.70 13.95 117 THR B O 1
ATOM 3812 O O B THR B 1 97 ? 16.381 48.260 -25.644 0.30 13.58 117 THR B O 1
ATOM 3819 N N . ASN B 1 98 ? 17.425 46.823 -27.002 1.00 13.67 118 ASN B N 1
ATOM 3820 C CA . ASN B 1 98 ? 18.324 47.859 -27.546 1.00 12.96 118 ASN B CA 1
ATOM 3821 C C . ASN B 1 98 ? 17.559 48.928 -28.349 1.00 12.77 118 ASN B C 1
ATOM 3822 O O . ASN B 1 98 ? 17.836 50.143 -28.257 1.00 12.48 118 ASN B O 1
ATOM 3827 N N . ALA B 1 99 ? 16.586 48.498 -29.154 1.00 12.55 119 ALA B N 1
ATOM 3828 C CA . ALA B 1 99 ? 15.818 49.447 -29.968 1.00 12.90 119 ALA B CA 1
ATOM 3829 C C . ALA B 1 99 ? 15.003 50.377 -29.092 1.00 12.99 119 ALA B C 1
ATOM 3830 O O . ALA B 1 99 ? 14.937 51.582 -29.344 1.00 13.59 119 ALA B O 1
ATOM 3832 N N . THR B 1 100 ? 14.409 49.825 -28.041 1.00 13.35 120 THR B N 1
ATOM 3833 C CA . THR B 1 100 ? 13.622 50.623 -27.094 1.00 13.48 120 THR B CA 1
ATOM 3834 C C . THR B 1 100 ? 14.476 51.734 -26.453 1.00 12.73 120 THR B C 1
ATOM 3835 O O . THR B 1 100 ? 14.015 52.874 -26.315 1.00 12.95 120 THR B O 1
ATOM 3839 N N . MET B 1 101 ? 15.707 51.423 -26.069 1.00 12.63 121 MET B N 1
ATOM 3840 C CA . MET B 1 101 ? 16.573 52.447 -25.464 1.00 12.78 121 MET B CA 1
ATOM 3841 C C . MET B 1 101 ? 16.744 53.641 -26.403 1.00 12.10 121 MET B C 1
ATOM 3842 O O . MET B 1 101 ? 16.604 54.798 -26.001 1.00 11.85 121 MET B O 1
ATOM 3847 N N . PHE B 1 102 ? 17.063 53.359 -27.661 1.00 11.83 122 PHE B N 1
ATOM 3848 C CA . PHE B 1 102 ? 17.365 54.444 -28.606 1.00 12.05 122 PHE B CA 1
ATOM 3849 C C . PHE B 1 102 ? 16.089 55.233 -28.945 1.00 12.41 122 PHE B C 1
ATOM 3850 O O . PHE B 1 102 ? 16.106 56.459 -28.979 1.00 12.92 122 PHE B O 1
ATOM 3858 N N . LYS B 1 103 ? 14.992 54.527 -29.186 1.00 12.80 123 LYS B N 1
ATOM 3859 C CA A LYS B 1 103 ? 13.724 55.195 -29.436 0.50 13.60 123 LYS B CA 1
ATOM 3860 C CA B LYS B 1 103 ? 13.693 55.170 -29.419 0.50 13.41 123 LYS B CA 1
ATOM 3861 C C . LYS B 1 103 ? 13.324 56.083 -28.251 1.00 13.28 123 LYS B C 1
ATOM 3862 O O . LYS B 1 103 ? 12.802 57.190 -28.440 1.00 13.18 123 LYS B O 1
ATOM 3870 N N . ASN B 1 104 ? 13.588 55.638 -27.019 1.00 13.03 124 ASN B N 1
ATOM 3871 C CA . ASN B 1 104 ? 13.256 56.457 -25.851 1.00 13.42 124 ASN B CA 1
ATOM 3872 C C . ASN B 1 104 ? 14.044 57.760 -25.808 1.00 13.58 124 ASN B C 1
ATOM 3873 O O . ASN B 1 104 ? 13.475 58.807 -25.465 1.00 13.71 124 ASN B O 1
ATOM 3878 N N . ILE B 1 105 ? 15.305 57.715 -26.193 1.00 12.89 125 ILE B N 1
ATOM 3879 C CA . ILE B 1 105 ? 16.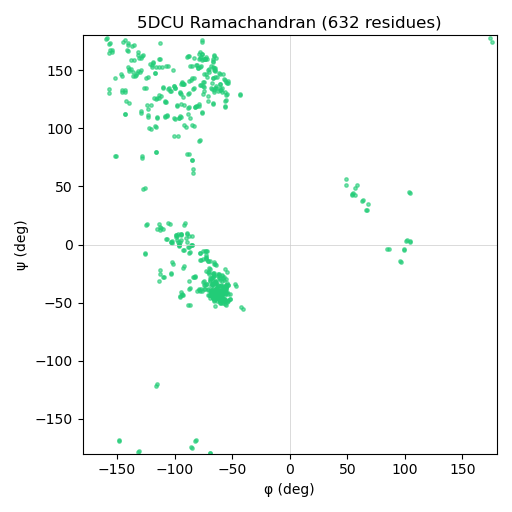113 58.944 -26.276 1.00 13.21 125 ILE B CA 1
ATOM 3880 C C . ILE B 1 105 ? 15.472 59.898 -27.284 1.00 13.32 125 ILE B C 1
ATOM 3881 O O . ILE B 1 105 ? 15.247 61.080 -26.984 1.00 13.39 125 ILE B O 1
ATOM 3886 N N . LEU B 1 106 ? 15.178 59.392 -28.474 1.00 13.81 126 LEU B N 1
ATOM 3887 C CA . LEU B 1 106 ? 14.699 60.292 -29.526 1.00 14.99 126 LEU B CA 1
ATOM 3888 C C . LEU B 1 106 ? 13.328 60.840 -29.209 1.00 16.16 126 LEU B C 1
ATOM 3889 O O . LEU B 1 106 ? 13.055 62.038 -29.409 1.00 16.43 126 LEU B O 1
ATOM 3894 N N . ASN B 1 107 ? 12.459 60.002 -28.661 1.00 15.92 127 ASN B N 1
ATOM 3895 C CA . ASN B 1 107 ? 11.115 60.458 -28.348 1.00 17.83 127 ASN B CA 1
ATOM 3896 C C . ASN B 1 107 ? 11.066 61.448 -27.197 1.00 16.92 127 ASN B C 1
ATOM 3897 O O . ASN B 1 107 ? 10.106 62.224 -27.139 1.00 18.18 127 ASN B O 1
ATOM 3902 N N . SER B 1 108 ? 12.065 61.428 -26.312 1.00 16.09 128 SER B N 1
ATOM 3903 C CA A SER B 1 108 ? 12.137 62.389 -25.219 0.50 17.00 128 SER B CA 1
ATOM 3904 C CA B SER B 1 108 ? 12.177 62.370 -25.212 0.50 16.60 128 SER B CA 1
ATOM 3905 C C . SER B 1 108 ? 12.795 63.700 -25.640 1.00 16.61 128 SER B C 1
ATOM 3906 O O . SER B 1 108 ? 12.443 64.742 -25.084 1.00 18.80 128 SER B O 1
ATOM 3911 N N . VAL B 1 109 ? 13.737 63.648 -26.596 1.00 15.45 129 VAL B N 1
ATOM 3912 C CA . VAL B 1 109 ? 14.512 64.836 -26.956 1.00 15.09 129 VAL B CA 1
ATOM 3913 C C . VAL B 1 109 ? 13.947 65.597 -28.166 1.00 16.13 129 VAL B C 1
ATOM 3914 O O . VAL B 1 109 ? 13.839 66.816 -28.161 1.00 16.36 129 VAL B O 1
ATOM 3918 N N . ILE B 1 110 ? 13.568 64.873 -29.207 1.00 16.11 130 ILE B N 1
ATOM 3919 C CA . ILE B 1 110 ? 13.123 65.552 -30.423 1.00 17.65 130 ILE B CA 1
ATOM 3920 C C . ILE B 1 110 ? 11.971 66.552 -30.207 1.00 19.13 130 ILE B C 1
ATOM 3921 O O . ILE B 1 110 ? 12.027 67.653 -30.734 1.00 20.47 130 ILE B O 1
ATOM 3926 N N . PRO B 1 111 ? 10.951 66.224 -29.385 1.00 19.36 131 PRO B N 1
ATOM 3927 C CA . PRO B 1 111 ? 9.874 67.183 -29.206 1.00 20.75 131 PRO B CA 1
ATOM 3928 C C . PRO B 1 111 ? 10.225 68.371 -28.314 1.00 20.74 131 PRO B C 1
ATOM 3929 O O . PRO B 1 111 ? 9.462 69.337 -28.274 1.00 22.94 131 PRO B O 1
ATOM 3933 N N . ASN B 1 112 ? 11.348 68.295 -27.603 1.00 19.60 132 ASN B N 1
ATOM 3934 C CA . ASN B 1 112 ? 11.711 69.295 -26.600 1.00 20.40 132 ASN B CA 1
ATOM 3935 C C . ASN B 1 112 ? 12.929 70.169 -26.906 1.00 20.29 132 ASN B C 1
ATOM 3936 O O . ASN B 1 112 ? 13.018 71.281 -26.393 1.00 21.52 132 ASN B O 1
ATOM 3941 N N . ALA B 1 113 ? 13.852 69.672 -27.728 1.00 19.92 133 ALA B N 1
ATOM 3942 C CA . ALA B 1 113 ? 15.071 70.415 -28.051 1.00 20.43 133 ALA B CA 1
ATOM 3943 C C . ALA B 1 113 ? 14.905 71.157 -29.391 1.00 22.21 133 ALA B C 1
ATOM 3944 O O . ALA B 1 113 ? 15.178 70.583 -30.454 1.00 23.63 133 ALA B O 1
ATOM 3946 N N . SER B 1 114 ? 14.476 72.421 -29.341 1.00 24.97 134 SER B N 1
ATOM 3947 C CA . SER B 1 114 ? 14.110 73.129 -30.577 1.00 26.67 134 SER B CA 1
ATOM 3948 C C . SER B 1 114 ? 15.280 73.382 -31.505 1.00 26.51 134 SER B C 1
ATOM 3949 O O . SER B 1 114 ? 15.088 73.558 -32.723 1.00 29.08 134 SER B O 1
ATOM 3952 N N . ASN B 1 115 ? 16.485 73.417 -30.946 1.00 23.78 135 ASN B N 1
ATOM 3953 C CA A ASN B 1 115 ? 17.690 73.656 -31.750 0.30 23.19 135 ASN B CA 1
ATOM 3954 C CA B ASN B 1 115 ? 17.681 73.651 -31.731 0.70 23.65 135 ASN B CA 1
ATOM 3955 C C . ASN B 1 115 ? 18.452 72.367 -32.060 1.00 21.18 135 ASN B C 1
ATOM 3956 O O . ASN B 1 115 ? 19.629 72.406 -32.380 1.00 20.61 135 ASN B O 1
ATOM 3965 N N . LEU B 1 116 ? 17.794 71.212 -31.940 1.00 19.49 136 LEU B N 1
ATOM 3966 C CA . LEU B 1 116 ? 18.457 69.928 -32.259 1.00 18.00 136 LEU B CA 1
ATOM 3967 C C . LEU B 1 116 ? 18.860 69.899 -33.734 1.00 17.86 136 LEU B C 1
ATOM 3968 O O . LEU B 1 116 ? 18.067 70.243 -34.594 1.00 19.07 136 LEU B O 1
ATOM 3973 N N . GLN B 1 117 ? 20.113 69.498 -33.994 1.00 16.84 137 GLN B N 1
ATOM 3974 C CA A GLN B 1 117 ? 20.700 69.468 -35.342 0.50 17.13 137 GLN B CA 1
ATOM 3975 C CA B GLN B 1 117 ? 20.628 69.453 -35.361 0.50 17.40 137 GLN B CA 1
ATOM 3976 C C . GLN B 1 117 ? 20.938 68.061 -35.866 1.00 16.24 137 GLN B C 1
ATOM 3977 O O . GLN B 1 117 ? 20.672 67.777 -37.010 1.00 16.89 137 GLN B O 1
ATOM 3988 N N . HIS B 1 118 ? 21.479 67.198 -35.019 1.00 14.89 138 HIS B N 1
ATOM 3989 C CA . HIS B 1 118 ? 22.158 65.978 -35.482 1.00 14.02 138 HIS B CA 1
ATOM 3990 C C . HIS B 1 118 ? 22.091 64.851 -34.482 1.00 13.19 138 HIS B C 1
ATOM 3991 O O . HIS B 1 118 ? 22.157 65.086 -33.277 1.00 13.91 138 HIS B O 1
ATOM 3998 N N . VAL B 1 119 ? 21.955 63.619 -34.982 1.00 12.93 139 VAL B N 1
ATOM 3999 C CA . VAL B 1 119 ? 22.003 62.430 -34.185 1.00 12.49 139 VAL B CA 1
ATOM 4000 C C . VAL B 1 119 ? 23.125 61.525 -34.692 1.00 12.37 139 VAL B C 1
ATOM 4001 O O . VAL B 1 119 ? 23.106 61.107 -35.859 1.00 12.63 139 VAL B O 1
ATOM 4005 N N A CYS B 1 120 ? 24.094 61.269 -33.835 0.50 11.98 140 CYS B N 1
ATOM 4006 N N B CYS B 1 120 ? 24.138 61.299 -33.847 0.50 12.43 140 CYS B N 1
ATOM 4007 C CA A CYS B 1 120 ? 25.173 60.339 -34.093 0.50 12.10 140 CYS B CA 1
ATOM 4008 C CA B CYS B 1 120 ? 25.231 60.332 -34.096 0.50 12.84 140 CYS B CA 1
ATOM 4009 C C A CYS B 1 120 ? 24.853 58.990 -33.441 0.50 11.58 140 CYS B C 1
ATOM 4010 C C B CYS B 1 120 ? 24.857 59.005 -33.456 0.50 11.95 140 CYS B C 1
ATOM 4011 O O A CYS B 1 120 ? 24.625 58.934 -32.233 0.50 12.03 140 CYS B O 1
ATOM 4012 O O B CYS B 1 120 ? 24.650 58.985 -32.244 0.50 12.26 140 CYS B O 1
ATOM 4017 N N . LEU B 1 121 ? 24.808 57.930 -34.243 1.00 11.31 141 LEU B N 1
ATOM 4018 C CA . LEU B 1 121 ? 24.559 56.557 -33.768 1.00 10.85 141 LEU B CA 1
ATOM 4019 C C . LEU B 1 121 ? 25.860 55.764 -33.877 1.00 10.83 141 LEU B C 1
ATOM 4020 O O . LEU B 1 121 ? 26.428 55.666 -34.970 1.00 11.37 141 LEU B O 1
ATOM 4025 N N . GLN B 1 122 ? 26.322 55.185 -32.764 1.00 9.98 142 GLN B N 1
ATOM 4026 C CA . GLN B 1 122 ? 27.455 54.279 -32.791 1.00 10.25 142 GLN B CA 1
ATOM 4027 C C . GLN B 1 122 ? 27.006 52.829 -32.813 1.00 10.79 142 GLN B C 1
ATOM 4028 O O . GLN B 1 122 ? 26.327 52.395 -31.894 1.00 11.08 142 GLN B O 1
ATOM 4034 N N . THR B 1 123 ? 27.395 52.116 -33.860 1.00 10.29 143 THR B N 1
ATOM 4035 C CA . THR B 1 123 ? 27.242 50.664 -33.946 1.00 10.84 143 THR B CA 1
ATOM 4036 C C . THR B 1 123 ? 28.653 50.074 -34.010 1.00 10.98 143 THR B C 1
ATOM 4037 O O . THR B 1 123 ? 29.414 50.300 -33.059 1.00 11.92 143 THR B O 1
ATOM 4041 N N . GLY B 1 124 ? 29.018 49.316 -35.038 1.00 11.14 144 GLY B N 1
ATOM 4042 C CA . GLY B 1 124 ? 30.297 48.615 -35.060 1.00 11.89 144 GLY B CA 1
ATOM 4043 C C . GLY B 1 124 ? 30.475 47.749 -36.243 1.00 12.92 144 GLY B C 1
ATOM 4044 O O . GLY B 1 124 ? 29.580 47.573 -37.067 1.00 13.01 144 GLY B O 1
ATOM 4045 N N . ILE B 1 125 ? 31.675 47.191 -36.336 1.00 13.85 145 ILE B N 1
ATOM 4046 C CA . ILE B 1 125 ? 31.995 46.265 -37.425 1.00 15.52 145 ILE B CA 1
ATOM 4047 C C . ILE B 1 125 ? 31.208 44.953 -37.425 1.00 15.73 145 ILE B C 1
ATOM 4048 O O . ILE B 1 125 ? 31.201 44.265 -38.434 1.00 16.08 145 ILE B O 1
ATOM 4053 N N . LYS B 1 126 ? 30.549 44.551 -36.322 1.00 16.34 146 LYS B N 1
ATOM 4054 C CA . LYS B 1 126 ? 29.669 43.385 -36.333 1.00 18.21 146 LYS B CA 1
ATOM 4055 C C . LYS B 1 126 ? 28.596 43.499 -37.440 1.00 17.15 146 LYS B C 1
ATOM 4056 O O . LYS B 1 126 ? 28.069 42.501 -37.917 1.00 18.36 146 LYS B O 1
ATOM 4062 N N . HIS B 1 127 ? 28.290 44.724 -37.877 1.00 15.44 147 HIS B N 1
ATOM 4063 C CA . HIS B 1 127 ? 27.460 44.901 -39.076 1.00 15.14 147 HIS B CA 1
ATOM 4064 C C . HIS B 1 127 ? 27.876 44.028 -40.243 1.00 15.90 147 HIS B C 1
ATOM 4065 O O . HIS B 1 127 ? 27.073 43.538 -41.008 1.00 16.74 147 HIS B O 1
ATOM 4072 N N . TYR B 1 128 ? 29.179 43.808 -40.396 1.00 15.51 148 TYR B N 1
ATOM 4073 C CA . TYR B 1 128 ? 29.703 43.133 -41.572 1.00 16.36 148 TYR B CA 1
ATOM 4074 C C . TYR B 1 128 ? 29.859 41.601 -41.466 1.00 17.97 148 TYR B C 1
ATOM 4075 O O . TYR B 1 128 ? 30.012 40.918 -42.455 1.00 19.10 148 TYR B O 1
ATOM 4084 N N . PHE B 1 129 ? 29.867 41.096 -40.233 1.00 19.13 149 PHE B N 1
ATOM 4085 C CA . PHE B 1 129 ? 30.149 39.689 -40.018 1.00 21.45 149 PHE B CA 1
ATOM 4086 C C . PHE B 1 129 ? 29.211 38.923 -39.121 1.00 22.46 149 PHE B C 1
ATOM 4087 O O . PHE B 1 129 ? 29.241 37.698 -39.188 1.00 24.09 149 PHE B O 1
ATOM 4095 N N A GLY B 1 130 ? 28.327 39.584 -38.401 0.50 21.57 150 GLY B N 1
ATOM 4096 N N B GLY B 1 130 ? 28.504 39.616 -38.224 0.50 21.80 150 GLY B N 1
ATOM 4097 C CA A GLY B 1 130 ? 27.246 38.847 -37.740 0.50 22.40 150 GLY B CA 1
ATOM 4098 C CA B GLY B 1 130 ? 27.710 38.962 -37.168 0.50 22.80 150 GLY B CA 1
ATOM 4099 C C A GLY B 1 130 ? 27.315 39.081 -36.266 0.50 22.08 150 GLY B C 1
ATOM 4100 C C B GLY B 1 130 ? 26.625 38.073 -37.730 0.50 24.40 150 GLY B C 1
ATOM 4101 O O A GLY B 1 130 ? 27.923 40.026 -35.821 0.50 21.11 150 GLY B O 1
ATOM 4102 O O B GLY B 1 130 ? 25.858 38.501 -38.589 0.50 23.67 150 GLY B O 1
ATOM 4103 N N A ILE B 1 131 ? 26.675 38.215 -35.498 0.50 23.15 151 ILE B N 1
ATOM 4104 N N B ILE B 1 131 ? 26.592 36.832 -37.253 0.50 26.33 151 ILE B N 1
ATOM 4105 C CA A ILE B 1 131 ? 26.519 38.504 -34.090 0.50 22.89 151 ILE B CA 1
ATOM 4106 C CA B ILE B 1 131 ? 25.553 35.878 -37.594 0.50 27.78 151 ILE B CA 1
ATOM 4107 C C A ILE B 1 131 ? 27.255 37.456 -33.258 0.50 24.27 151 ILE B C 1
ATOM 4108 C C B ILE B 1 131 ? 25.067 35.254 -36.305 0.50 28.93 151 ILE B C 1
ATOM 4109 O O A ILE B 1 131 ? 27.798 36.493 -33.799 0.50 24.94 151 ILE B O 1
ATOM 4110 O O B ILE B 1 131 ? 25.347 35.789 -35.236 0.50 29.53 151 ILE B O 1
ATOM 4119 N N A PHE B 1 132 ? 27.329 37.695 -31.951 0.50 24.75 152 PHE B N 1
ATOM 4120 C CA A PHE B 1 132 ? 28.067 36.825 -31.034 0.50 26.03 152 PHE B CA 1
ATOM 4121 C C A PHE B 1 132 ? 27.252 35.598 -30.624 0.50 27.87 152 PHE B C 1
ATOM 4122 O O A PHE B 1 132 ? 27.823 34.588 -30.269 0.50 28.64 152 PHE B O 1
ATOM 4130 N N A GLU B 1 133 ? 25.922 35.677 -30.660 0.50 28.19 153 GLU B N 1
ATOM 4131 C CA A GLU B 1 133 ? 25.080 34.564 -30.153 0.50 30.02 153 GLU B CA 1
ATOM 4132 C C A GLU B 1 133 ? 25.611 33.184 -30.537 0.50 32.04 153 GLU B C 1
ATOM 4133 O O A GLU B 1 133 ? 25.786 32.877 -31.713 0.50 32.70 153 GLU B O 1
ATOM 4139 N N . VAL B 1 139 ? 26.638 33.404 -43.559 1.00 35.15 159 VAL B N 1
ATOM 4140 C CA . VAL B 1 139 ? 28.038 33.635 -44.052 1.00 34.90 159 VAL B CA 1
ATOM 4141 C C . VAL B 1 139 ? 28.459 35.124 -43.988 1.00 32.83 159 VAL B C 1
ATOM 4142 O O . VAL B 1 139 ? 27.838 35.956 -44.657 1.00 32.48 159 VAL B O 1
ATOM 4146 N N . PRO B 1 140 ? 29.514 35.453 -43.222 1.00 31.36 160 PRO B N 1
ATOM 4147 C CA . PRO B 1 140 ? 29.940 36.864 -43.174 1.00 28.67 160 PRO B CA 1
ATOM 4148 C C . PRO B 1 140 ? 30.438 37.417 -44.516 1.00 27.95 160 PRO B C 1
ATOM 4149 O O . PRO B 1 140 ? 30.885 36.674 -45.376 1.00 28.41 160 PRO B O 1
ATOM 4153 N N . HIS B 1 141 ? 30.457 38.747 -44.631 1.00 21.31 161 HIS B N 1
ATOM 4154 C CA . HIS B 1 141 ? 31.164 39.378 -45.766 1.00 20.84 161 HIS B CA 1
ATOM 4155 C C . HIS B 1 141 ? 32.647 39.125 -45.672 1.00 19.63 161 HIS B C 1
ATOM 4156 O O . HIS B 1 141 ? 33.192 38.970 -44.591 1.00 19.27 161 HIS B O 1
ATOM 4163 N N . ASP B 1 142 ? 33.281 39.099 -46.825 1.00 19.73 162 ASP B N 1
ATOM 4164 C CA . ASP B 1 142 ? 34.725 39.179 -46.868 1.00 19.11 162 ASP B CA 1
ATOM 4165 C C . ASP B 1 142 ? 35.129 40.635 -46.630 1.00 18.15 162 ASP B C 1
ATOM 4166 O O . ASP B 1 142 ? 34.343 41.569 -46.699 1.00 18.39 162 ASP B O 1
ATOM 4171 N N . SER B 1 143 ? 36.383 40.801 -46.256 1.00 17.29 163 SER B N 1
ATOM 4172 C CA . SER B 1 143 ? 36.983 42.103 -45.900 1.00 16.45 163 SER B CA 1
ATOM 4173 C C . SER B 1 143 ? 38.052 42.491 -46.959 1.00 16.93 163 SER B C 1
ATOM 4174 O O . SER B 1 143 ? 38.389 41.651 -47.814 1.00 18.36 163 SER B O 1
ATOM 4177 N N . PRO B 1 144 ? 38.637 43.701 -46.926 1.00 16.88 164 PRO B N 1
ATOM 4178 C CA . PRO B 1 144 ? 38.363 44.818 -46.036 1.00 16.49 164 PRO B CA 1
ATOM 4179 C C . PRO B 1 144 ? 36.935 45.304 -46.115 1.00 16.02 164 PRO B C 1
ATOM 4180 O O . PRO B 1 144 ? 36.364 45.398 -47.206 1.00 17.79 164 PRO B O 1
ATOM 4184 N N . PHE B 1 145 ? 36.338 45.528 -44.942 1.00 14.36 165 PHE B N 1
ATOM 4185 C CA . PHE B 1 145 ? 34.941 45.924 -44.914 1.00 14.13 165 PHE B CA 1
ATOM 4186 C C . PHE B 1 145 ? 34.783 47.398 -45.330 1.00 14.02 165 PHE B C 1
ATOM 4187 O O . PHE B 1 145 ? 35.455 48.287 -44.782 1.00 13.65 165 PHE B O 1
ATOM 4195 N N . THR B 1 146 ? 33.887 47.634 -46.267 1.00 14.46 166 THR B N 1
ATOM 4196 C CA . THR B 1 146 ? 33.542 48.961 -46.777 1.00 15.64 166 THR B CA 1
ATOM 4197 C C . THR B 1 146 ? 32.073 49.227 -46.529 1.00 16.08 166 THR B C 1
ATOM 4198 O O . THR B 1 146 ? 31.244 48.298 -46.459 1.00 16.56 166 THR B O 1
ATOM 4202 N N . GLU B 1 147 ? 31.740 50.511 -46.442 1.00 15.78 167 GLU B N 1
ATOM 4203 C CA . GLU B 1 147 ? 30.400 50.972 -46.048 1.00 16.77 167 GLU B CA 1
ATOM 4204 C C . GLU B 1 147 ? 29.355 50.764 -47.126 1.00 20.13 167 GLU B C 1
ATOM 4205 O O . GLU B 1 147 ? 28.183 50.999 -46.879 1.00 22.77 167 GLU B O 1
ATOM 4211 N N . ASP B 1 148 ? 29.762 50.325 -48.289 1.00 21.88 168 ASP B N 1
ATOM 4212 C CA . ASP B 1 148 ? 28.753 49.942 -49.302 1.00 24.28 168 ASP B CA 1
ATOM 4213 C C . ASP B 1 148 ? 28.236 48.487 -49.143 1.00 23.98 168 ASP B C 1
ATOM 4214 O O . ASP B 1 148 ? 27.337 48.084 -49.921 1.00 26.21 168 ASP B O 1
ATOM 4219 N N . LEU B 1 149 ? 28.722 47.712 -48.162 1.00 20.69 169 LEU B N 1
ATOM 4220 C CA . LEU B 1 149 ? 28.299 46.285 -48.053 1.00 20.44 169 LEU B CA 1
ATOM 4221 C C . LEU B 1 149 ? 26.884 46.157 -47.494 1.00 20.36 169 LEU B C 1
ATOM 4222 O O . LEU B 1 149 ? 26.542 46.851 -46.550 1.00 20.92 169 LEU B O 1
ATOM 4227 N N . PRO B 1 150 ? 26.057 45.268 -48.086 1.00 21.54 170 PRO B N 1
ATOM 4228 C CA . PRO B 1 150 ? 24.667 45.176 -47.645 1.00 21.45 170 PRO B CA 1
ATOM 4229 C C . PRO B 1 150 ? 24.523 44.442 -46.322 1.00 20.49 170 PRO B C 1
ATOM 4230 O O . PRO B 1 150 ? 25.423 43.703 -45.903 1.00 20.47 170 PRO B O 1
ATOM 4234 N N . ARG B 1 151 ? 23.393 44.682 -45.646 1.00 20.17 171 ARG B N 1
ATOM 4235 C CA . ARG B 1 151 ? 23.096 43.962 -44.403 1.00 19.79 171 ARG B CA 1
ATOM 4236 C C . ARG B 1 151 ? 23.087 42.455 -44.623 1.00 20.68 171 ARG B C 1
ATOM 4237 O O . ARG B 1 151 ? 22.624 41.973 -45.653 1.00 22.98 171 ARG B O 1
ATOM 4245 N N . LEU B 1 152 ? 23.595 41.731 -43.635 1.00 20.99 172 LEU B N 1
ATOM 4246 C CA . LEU B 1 152 ? 23.437 40.267 -43.600 1.00 22.30 172 LEU B CA 1
ATOM 4247 C C . LEU B 1 152 ? 22.013 39.905 -43.150 1.00 24.14 172 LEU B C 1
ATOM 4248 O O . LEU B 1 152 ? 21.358 40.657 -42.425 1.00 23.45 172 LEU B O 1
ATOM 4253 N N . ASN B 1 153 ? 21.546 38.740 -43.570 1.00 27.03 173 ASN B N 1
ATOM 4254 C CA . ASN B 1 153 ? 20.204 38.260 -43.202 1.00 29.64 173 ASN B CA 1
ATOM 4255 C C . ASN B 1 153 ? 20.242 37.562 -41.840 1.00 30.34 173 ASN B C 1
ATOM 4256 O O . ASN B 1 153 ? 20.096 36.338 -41.731 1.00 33.81 173 ASN B O 1
ATOM 4261 N N . VAL B 1 154 ? 20.382 38.358 -40.794 1.00 28.89 174 VAL B N 1
ATOM 4262 C CA . VAL B 1 154 ? 20.535 37.884 -39.421 1.00 28.96 174 VAL B CA 1
ATOM 4263 C C . VAL B 1 154 ? 19.897 38.954 -38.508 1.00 26.31 174 VAL B C 1
ATOM 4264 O O . VAL B 1 154 ? 19.914 40.137 -38.870 1.00 25.44 174 VAL B O 1
ATOM 4268 N N A PRO B 1 155 ? 19.512 38.577 -37.254 0.50 24.54 175 PRO B N 1
ATOM 4269 N N B PRO B 1 155 ? 19.177 38.542 -37.454 0.50 25.91 175 PRO B N 1
ATOM 4270 C CA A PRO B 1 155 ? 18.922 39.537 -36.297 0.50 22.89 175 PRO B CA 1
ATOM 4271 C CA B PRO B 1 155 ? 18.866 39.578 -36.486 0.50 24.33 175 PRO B CA 1
ATOM 4272 C C A PRO B 1 155 ? 19.953 40.364 -35.498 0.50 20.63 175 PRO B C 1
ATOM 4273 C C B PRO B 1 155 ? 20.188 40.212 -36.080 0.50 22.43 175 PRO B C 1
ATOM 4274 O O A PRO B 1 155 ? 20.225 40.124 -34.309 0.50 19.71 175 PRO B O 1
ATOM 4275 O O B PRO B 1 155 ? 21.188 39.501 -35.898 0.50 22.70 175 PRO B O 1
ATOM 4282 N N A ASN B 1 156 ? 20.532 41.350 -36.177 0.50 19.23 176 ASN B N 1
ATOM 4283 N N B ASN B 1 156 ? 20.225 41.537 -36.072 0.50 20.67 176 ASN B N 1
ATOM 4284 C CA A ASN B 1 156 ? 21.478 42.270 -35.573 0.50 17.54 176 ASN B CA 1
ATOM 4285 C CA B ASN B 1 156 ? 21.365 42.273 -35.575 0.50 18.65 176 ASN B CA 1
ATOM 4286 C C A ASN B 1 156 ? 20.780 43.536 -35.095 0.50 16.65 176 ASN B C 1
ATOM 4287 C C B ASN B 1 156 ? 20.784 43.560 -35.091 0.50 17.21 176 ASN B C 1
ATOM 4288 O O A ASN B 1 156 ? 20.161 44.250 -35.899 0.50 16.66 176 ASN B O 1
ATOM 4289 O O B ASN B 1 156 ? 20.226 44.307 -35.885 0.50 17.09 176 ASN B O 1
ATOM 4298 N N . PHE B 1 157 ? 20.869 43.831 -33.791 1.00 15.74 177 PHE B N 1
ATOM 4299 C CA . PHE B 1 157 ? 20.232 45.039 -33.267 1.00 15.26 177 PHE B CA 1
ATOM 4300 C C . PHE B 1 157 ? 20.698 46.340 -33.940 1.00 13.97 177 PHE B C 1
ATOM 4301 O O . PHE B 1 157 ? 19.974 47.346 -33.915 1.00 13.70 177 PHE B O 1
ATOM 4309 N N . TYR B 1 158 ? 21.878 46.318 -34.546 1.00 13.61 178 TYR B N 1
ATOM 4310 C CA . TYR B 1 158 ? 22.355 47.476 -35.319 1.00 12.98 178 TYR B CA 1
ATOM 4311 C C . TYR B 1 158 ? 21.375 47.866 -36.414 1.00 13.44 178 TYR B C 1
ATOM 4312 O O . TYR B 1 158 ? 21.191 49.038 -36.683 1.00 13.32 178 TYR B O 1
ATOM 4321 N N . HIS B 1 159 ? 20.733 46.875 -37.024 1.00 13.88 179 HIS B N 1
ATOM 4322 C CA . HIS B 1 159 ? 19.785 47.134 -38.102 1.00 15.07 179 HIS B CA 1
ATOM 4323 C C . HIS B 1 159 ? 18.595 47.905 -37.568 1.00 15.50 179 HIS B C 1
ATOM 4324 O O . HIS B 1 159 ? 18.132 48.881 -38.177 1.00 15.77 179 HIS B O 1
ATOM 4331 N N . ASP B 1 160 ? 18.126 47.515 -36.387 1.00 15.87 180 ASP B N 1
ATOM 4332 C CA . ASP B 1 160 ? 16.961 48.179 -35.787 1.00 16.79 180 ASP B CA 1
ATOM 4333 C C . ASP B 1 160 ? 17.304 49.608 -35.363 1.00 15.55 180 ASP B C 1
ATOM 4334 O O . ASP B 1 160 ? 16.499 50.514 -35.561 1.00 16.06 180 ASP B O 1
ATOM 4339 N N . LEU B 1 161 ? 18.489 49.804 -34.818 1.00 14.49 181 LEU B N 1
ATOM 4340 C CA . LEU B 1 161 ? 18.926 51.149 -34.422 1.00 14.07 181 LEU B CA 1
ATOM 4341 C C . LEU B 1 161 ? 19.052 52.064 -35.648 1.00 13.77 181 LEU B C 1
ATOM 4342 O O . LEU B 1 161 ? 18.552 53.199 -35.631 1.00 13.85 181 LEU B O 1
ATOM 4347 N N . GLU B 1 162 ? 19.653 51.573 -36.724 1.00 13.79 182 GLU B N 1
ATOM 4348 C CA . GLU B 1 162 ? 19.705 52.371 -37.946 1.00 14.07 182 GLU B CA 1
ATOM 4349 C C . GLU B 1 162 ? 18.335 52.729 -38.476 1.00 14.70 182 GLU B C 1
ATOM 4350 O O . GLU B 1 162 ? 18.072 53.877 -38.866 1.00 14.49 182 GLU B O 1
ATOM 4356 N N . ASP B 1 163 ? 17.423 51.755 -38.491 1.00 15.06 183 ASP B N 1
ATOM 4357 C CA . ASP B 1 163 ? 16.086 52.008 -39.017 1.00 16.44 183 ASP B CA 1
ATOM 4358 C C . ASP B 1 163 ? 15.355 53.107 -38.252 1.00 16.22 183 ASP B C 1
ATOM 4359 O O . ASP B 1 163 ? 14.716 53.951 -38.843 1.00 16.83 183 ASP B O 1
ATOM 4364 N N . ILE B 1 164 ? 15.503 53.117 -36.926 1.00 15.70 184 ILE B N 1
ATOM 4365 C CA . ILE B 1 164 ? 14.923 54.186 -36.121 1.00 15.83 184 ILE B CA 1
ATOM 4366 C C . ILE B 1 164 ? 15.603 55.532 -36.429 1.00 14.96 184 ILE B C 1
ATOM 4367 O O . ILE B 1 164 ? 14.932 56.561 -36.580 1.00 15.04 184 ILE B O 1
ATOM 4372 N N . LEU B 1 165 ? 16.925 55.507 -36.552 1.00 14.12 185 LEU B N 1
ATOM 4373 C CA . LEU B 1 165 ? 17.693 56.728 -36.857 1.00 14.01 185 LEU B CA 1
ATOM 4374 C C . LEU B 1 165 ? 17.181 57.359 -38.140 1.00 14.60 185 LEU B C 1
ATOM 4375 O O . LEU B 1 165 ? 16.871 58.556 -38.167 1.00 15.09 185 LEU B O 1
ATOM 4380 N N . TYR B 1 166 ? 17.088 56.563 -39.194 1.00 15.03 186 TYR B N 1
ATOM 4381 C CA . TYR B 1 166 ? 16.671 57.112 -40.494 1.00 16.33 186 TYR B CA 1
ATOM 4382 C C . TYR B 1 166 ? 15.259 57.636 -40.456 1.00 17.83 186 TYR B C 1
ATOM 4383 O O . TYR B 1 166 ? 14.944 58.745 -40.983 1.00 18.81 186 TYR B O 1
ATOM 4392 N N . GLU B 1 167 ? 14.346 56.904 -39.818 1.00 18.45 187 GLU B N 1
ATOM 4393 C CA . GLU B 1 167 ? 12.959 57.325 -39.761 1.00 20.27 187 GLU B CA 1
ATOM 4394 C C . GLU B 1 167 ? 12.771 58.619 -38.968 1.00 19.66 187 GLU B C 1
ATOM 4395 O O . GLU B 1 167 ? 12.107 59.547 -39.421 1.00 20.00 187 GLU B O 1
ATOM 4401 N N . GLU B 1 168 ? 13.370 58.686 -37.786 1.00 18.58 188 GLU B N 1
ATOM 4402 C CA . GLU B 1 168 ? 13.149 59.825 -36.916 1.00 19.21 188 GLU B CA 1
ATOM 4403 C C . GLU B 1 168 ? 13.865 61.072 -37.372 1.00 18.91 188 GLU B C 1
ATOM 4404 O O . GLU B 1 168 ? 13.298 62.163 -37.275 1.00 19.64 188 GLU B O 1
ATOM 4410 N N . THR B 1 169 ? 15.053 60.915 -37.943 1.00 18.03 189 THR B N 1
ATOM 4411 C CA . THR B 1 169 ? 15.762 62.083 -38.462 1.00 18.18 189 THR B CA 1
ATOM 4412 C C . THR B 1 169 ? 15.126 62.597 -39.743 1.00 19.66 189 THR B C 1
ATOM 4413 O O . THR B 1 169 ? 14.996 63.811 -39.894 1.00 20.02 189 THR B O 1
ATOM 4417 N N . GLY B 1 170 ? 14.661 61.698 -40.614 1.00 20.51 190 GLY B N 1
ATOM 4418 C CA . GLY B 1 170 ? 13.986 62.104 -41.838 1.00 22.64 190 GLY B CA 1
ATOM 4419 C C . GLY B 1 170 ? 12.696 62.877 -41.580 1.00 24.25 190 GLY B C 1
ATOM 4420 O O . GLY B 1 170 ? 12.432 63.886 -42.224 1.00 26.29 190 GLY B O 1
ATOM 4421 N N . LYS B 1 171 ? 11.887 62.423 -40.621 1.00 24.93 191 LYS B N 1
ATOM 4422 C CA . LYS B 1 171 ? 10.602 63.085 -40.301 1.00 26.67 191 LYS B CA 1
ATOM 4423 C C . LYS B 1 171 ? 10.808 64.489 -39.715 1.00 26.10 191 LYS B C 1
ATOM 4424 O O . LYS B 1 171 ? 9.896 65.328 -39.798 1.00 27.94 191 LYS B O 1
ATOM 4430 N N . ASN B 1 172 ? 11.960 64.704 -39.053 1.00 24.04 192 ASN B N 1
ATOM 4431 C CA . ASN B 1 172 ? 12.194 65.897 -38.247 1.00 23.78 192 ASN B CA 1
ATOM 4432 C C . ASN B 1 172 ? 13.267 66.829 -38.796 1.00 24.26 192 ASN B C 1
ATOM 4433 O O . ASN B 1 172 ? 13.689 67.744 -38.093 1.00 24.40 192 ASN B O 1
ATOM 4438 N N . ASN B 1 173 ? 13.689 66.602 -40.044 1.00 24.51 193 ASN B N 1
ATOM 4439 C CA . ASN B 1 173 ? 14.695 67.424 -40.696 1.00 25.94 193 ASN B CA 1
ATOM 4440 C C . ASN B 1 173 ? 16.012 67.555 -39.886 1.00 23.84 193 ASN B C 1
ATOM 4441 O O . ASN B 1 173 ? 16.580 68.638 -39.706 1.00 25.15 193 ASN B O 1
ATOM 4446 N N . LEU B 1 174 ? 16.455 66.433 -39.336 1.00 20.81 194 LEU B N 1
ATOM 4447 C CA . LEU B 1 174 ? 17.728 66.354 -38.633 1.00 19.40 194 LEU B CA 1
ATOM 4448 C C . LEU B 1 174 ? 18.724 65.623 -39.513 1.00 18.20 194 LEU B C 1
ATOM 4449 O O . LEU B 1 174 ? 18.326 64.790 -40.337 1.00 19.26 194 LEU B O 1
ATOM 4454 N N . THR B 1 175 ? 20.007 65.896 -39.338 1.00 17.38 195 THR B N 1
ATOM 4455 C CA . THR B 1 175 ? 21.038 65.080 -39.979 1.00 16.68 195 THR B CA 1
ATOM 4456 C C . THR B 1 175 ? 21.410 63.902 -39.093 1.00 15.30 195 THR B C 1
ATOM 4457 O O . THR B 1 175 ? 21.132 63.906 -37.885 1.00 14.68 195 THR B O 1
ATOM 4461 N N . TRP B 1 176 ? 22.044 62.887 -39.686 1.00 14.63 196 TRP B N 1
ATOM 4462 C CA . TRP B 1 176 ? 22.434 61.658 -38.992 1.00 14.09 196 TRP B CA 1
ATOM 4463 C C . TRP B 1 176 ? 23.807 61.229 -39.390 1.00 13.68 196 TRP B C 1
ATOM 4464 O O . TRP B 1 176 ? 24.328 61.594 -40.465 1.00 14.12 196 TRP B O 1
ATOM 4475 N N . SER B 1 177 ? 24.413 60.423 -38.542 1.00 13.05 197 SER B N 1
ATOM 4476 C CA . SER B 1 177 ? 25.602 59.671 -38.911 1.00 13.01 197 SER B CA 1
ATOM 4477 C C . SER B 1 177 ? 25.593 58.326 -38.214 1.00 12.57 197 SER B C 1
ATOM 4478 O O . SER B 1 177 ? 25.093 58.215 -37.085 1.00 12.48 197 SER B O 1
ATOM 4481 N N . VAL B 1 178 ? 26.102 57.324 -38.883 1.00 11.97 198 VAL B N 1
ATOM 4482 C CA . VAL B 1 178 ? 26.289 56.008 -38.300 1.00 11.93 198 VAL B CA 1
ATOM 4483 C C . VAL B 1 178 ? 27.802 55.754 -38.262 1.00 11.56 198 VAL B C 1
ATOM 4484 O O . VAL B 1 178 ? 28.452 55.814 -39.316 1.00 12.88 198 VAL B O 1
ATOM 4488 N N . HIS B 1 179 ? 28.342 55.428 -37.092 1.00 10.76 199 HIS B N 1
ATOM 4489 C CA . HIS B 1 179 ? 29.753 55.191 -36.918 1.00 10.61 199 HIS B CA 1
ATOM 4490 C C . HIS B 1 179 ? 29.932 53.726 -36.586 1.00 10.99 199 HIS B C 1
ATOM 4491 O O . HIS B 1 179 ? 29.284 53.213 -35.659 1.00 11.50 199 HIS B O 1
ATOM 4498 N N . ARG B 1 180 ? 30.807 53.050 -37.316 1.00 10.37 200 ARG B N 1
ATOM 4499 C CA . ARG B 1 180 ? 31.089 51.643 -37.099 1.00 10.73 200 ARG B CA 1
ATOM 4500 C C . ARG B 1 180 ? 32.534 51.454 -36.661 1.00 11.09 200 ARG B C 1
ATOM 4501 O O . ARG B 1 180 ? 33.424 51.104 -37.465 1.00 11.69 200 ARG B O 1
ATOM 4509 N N . PRO B 1 181 ? 32.829 51.700 -35.394 1.00 10.93 201 PRO B N 1
ATOM 4510 C CA . PRO B 1 181 ? 34.194 51.484 -34.926 1.00 10.93 201 PRO B CA 1
ATOM 4511 C C . PRO B 1 181 ? 34.623 50.041 -34.969 1.00 10.78 201 PRO B C 1
ATOM 4512 O O . PRO B 1 181 ? 33.829 49.103 -34.793 1.00 10.95 201 PRO B O 1
ATOM 4516 N N . ALA B 1 182 ? 35.931 49.883 -35.167 1.00 10.08 202 ALA B N 1
ATOM 4517 C CA . ALA B 1 182 ? 36.638 48.629 -34.885 1.00 10.48 202 ALA B CA 1
ATOM 4518 C C . ALA B 1 182 ? 36.681 48.389 -33.364 1.00 10.89 202 ALA B C 1
ATOM 4519 O O . ALA B 1 182 ? 36.196 49.188 -32.569 1.00 11.31 202 ALA B O 1
ATOM 4521 N N . LEU B 1 183 ? 37.304 47.298 -32.972 1.00 11.09 203 LEU B N 1
ATOM 4522 C CA . LEU B 1 183 ? 37.632 47.009 -31.575 1.00 11.27 203 LEU B CA 1
ATOM 4523 C C . LEU B 1 183 ? 38.178 48.254 -30.908 1.00 11.21 203 LEU B C 1
ATOM 4524 O O . LEU B 1 183 ? 39.121 48.851 -31.439 1.00 11.29 203 LEU B O 1
ATOM 4529 N N . VAL B 1 184 ? 37.664 48.662 -29.745 1.00 10.65 204 VAL B N 1
ATOM 4530 C CA . VAL B 1 184 ? 38.067 49.928 -29.147 1.00 10.87 204 VAL B CA 1
ATOM 4531 C C . VAL B 1 184 ? 39.168 49.753 -28.131 1.00 11.12 204 VAL B C 1
ATOM 4532 O O . VAL B 1 184 ? 39.070 48.906 -27.250 1.00 12.05 204 VAL B O 1
ATOM 4536 N N . PHE B 1 185 ? 40.240 50.560 -28.237 1.00 10.60 205 PHE B N 1
ATOM 4537 C CA . PHE B 1 185 ? 41.279 50.710 -27.207 1.00 11.48 205 PHE B CA 1
ATOM 4538 C C . PHE B 1 185 ? 40.877 51.924 -26.370 1.00 11.55 205 PHE B C 1
ATOM 4539 O O . PHE B 1 185 ? 40.898 53.072 -26.859 1.00 11.87 205 PHE B O 1
ATOM 4547 N N . GLY B 1 186 ? 40.470 51.699 -25.129 1.00 11.86 206 GLY B N 1
ATOM 4548 C CA . GLY B 1 186 ? 40.046 52.757 -24.251 1.00 12.33 206 GLY B CA 1
ATOM 4549 C C . GLY B 1 186 ? 40.339 52.474 -22.791 1.00 13.15 206 GLY B C 1
ATOM 4550 O O . GLY B 1 186 ? 41.165 51.593 -22.498 1.00 15.06 206 GLY B O 1
ATOM 4551 N N . PHE B 1 187 ? 39.776 53.302 -21.912 1.00 13.04 207 PHE B N 1
ATOM 4552 C CA . PHE B 1 187 ? 40.204 53.346 -20.509 1.00 14.32 207 PHE B CA 1
ATOM 4553 C C . PHE B 1 187 ? 39.093 53.151 -19.486 1.00 14.57 207 PHE B C 1
ATOM 4554 O O . PHE B 1 187 ? 39.391 53.023 -18.310 1.00 15.62 207 PHE B O 1
ATOM 4562 N N . SER B 1 188 ? 37.811 53.118 -19.898 1.00 14.12 208 SER B N 1
ATOM 4563 C CA . SER B 1 188 ? 36.745 53.065 -18.914 1.00 15.22 208 SER B CA 1
ATOM 4564 C C . SER B 1 188 ? 36.747 51.722 -18.185 1.00 16.30 208 SER B C 1
ATOM 4565 O O . SER B 1 188 ? 36.677 50.692 -18.858 1.00 17.62 208 SER B O 1
ATOM 4568 N N . PRO B 1 189 ? 36.617 51.732 -16.874 1.00 17.80 209 PRO B N 1
ATOM 4569 C CA . PRO B 1 189 ? 36.484 50.498 -16.106 1.00 19.54 209 PRO B CA 1
ATOM 4570 C C . PRO B 1 189 ? 35.041 50.052 -15.948 1.00 20.53 209 PRO B C 1
ATOM 4571 O O . PRO B 1 189 ? 34.831 49.077 -15.191 1.00 24.83 209 PRO B O 1
ATOM 4575 N N . CYS B 1 190 ? 34.108 50.775 -16.543 1.00 19.42 210 CYS B N 1
ATOM 4576 C CA . CYS B 1 190 ? 32.665 50.509 -16.454 1.00 20.34 210 CYS B CA 1
ATOM 4577 C C . CYS B 1 190 ? 32.143 49.928 -17.744 1.00 18.24 210 CYS B C 1
ATOM 4578 O O . CYS B 1 190 ? 30.937 49.798 -17.898 1.00 20.57 210 CYS B O 1
ATOM 4581 N N . SER B 1 191 ? 32.999 49.650 -18.716 1.00 17.35 211 SER B N 1
ATOM 4582 C CA . SER B 1 191 ? 32.564 49.187 -20.032 1.00 15.73 211 SER B CA 1
ATOM 4583 C C . SER B 1 191 ? 32.261 47.695 -19.918 1.00 16.38 211 SER B C 1
ATOM 4584 O O . SER B 1 191 ? 32.898 46.990 -19.149 1.00 18.34 211 SER B O 1
ATOM 4587 N N . MET B 1 192 ? 31.358 47.234 -20.767 1.00 15.66 212 MET B N 1
ATOM 4588 C CA . MET B 1 192 ? 31.094 45.798 -20.878 1.00 16.10 212 MET B CA 1
ATOM 4589 C C . MET B 1 192 ? 32.025 45.116 -21.876 1.00 16.23 212 MET B C 1
ATOM 4590 O O . MET B 1 192 ? 32.018 43.883 -21.956 1.00 17.39 212 MET B O 1
ATOM 4595 N N . MET B 1 193 ? 32.834 45.877 -22.611 1.00 14.92 213 MET B N 1
ATOM 4596 C CA . MET B 1 193 ? 33.721 45.312 -23.635 1.00 14.99 213 MET B CA 1
ATOM 4597 C C . MET B 1 193 ? 34.961 46.175 -23.801 1.00 14.32 213 MET B C 1
ATOM 4598 O O . MET B 1 193 ? 35.092 46.910 -24.760 1.00 14.16 213 MET B O 1
ATOM 4603 N N . ASN B 1 194 ? 35.877 46.067 -22.854 1.00 14.04 214 ASN B N 1
ATOM 4604 C CA . ASN B 1 194 ? 37.119 46.852 -22.885 1.00 13.51 214 ASN B CA 1
ATOM 4605 C C . ASN B 1 194 ? 38.298 45.891 -22.917 1.00 13.60 214 ASN B C 1
ATOM 4606 O O . ASN B 1 194 ? 38.696 45.347 -21.887 1.00 14.30 214 ASN B O 1
ATOM 4611 N N . ILE B 1 195 ? 38.832 45.691 -24.116 1.00 13.04 215 ILE B N 1
ATOM 4612 C CA . ILE B 1 195 ? 39.901 44.725 -24.303 1.00 13.48 215 ILE B CA 1
ATOM 4613 C C . ILE B 1 195 ? 41.184 45.110 -23.574 1.00 13.87 215 ILE B C 1
ATOM 4614 O O . ILE B 1 195 ? 41.835 44.259 -22.962 1.00 14.18 215 ILE B O 1
ATOM 4619 N N . VAL B 1 196 ? 41.556 46.387 -23.573 1.00 13.67 216 VAL B N 1
ATOM 4620 C CA . VAL B 1 196 ? 42.789 46.788 -22.902 1.00 14.36 216 VAL B CA 1
ATOM 4621 C C . VAL B 1 196 ? 42.659 46.550 -21.376 1.00 15.09 216 VAL B C 1
ATOM 4622 O O . VAL B 1 196 ? 43.563 45.989 -20.747 1.00 16.00 216 VAL B O 1
ATOM 4626 N N . SER B 1 197 ? 41.554 46.980 -20.794 1.00 14.87 217 SER B N 1
ATOM 4627 C CA A SER B 1 197 ? 41.359 46.752 -19.360 0.50 16.26 217 SER B CA 1
ATOM 4628 C CA B SER B 1 197 ? 41.300 46.746 -19.378 0.50 15.74 217 SER B CA 1
ATOM 4629 C C . SER B 1 197 ? 41.373 45.265 -19.033 1.00 16.55 217 SER B C 1
ATOM 4630 O O . SER B 1 197 ? 42.037 44.857 -18.062 1.00 17.76 217 SER B O 1
ATOM 4635 N N . THR B 1 198 ? 40.683 44.464 -19.853 1.00 15.89 218 THR B N 1
ATOM 4636 C CA . THR B 1 198 ? 40.617 43.010 -19.654 1.00 16.27 218 THR B CA 1
ATOM 4637 C C . THR B 1 198 ? 42.035 42.393 -19.625 1.00 16.67 218 THR B C 1
ATOM 4638 O O . THR B 1 198 ? 42.361 41.593 -18.729 1.00 17.26 218 THR B O 1
ATOM 4642 N N . LEU B 1 199 ? 42.856 42.775 -20.610 1.00 16.18 219 LEU B N 1
ATOM 4643 C CA . LEU B 1 199 ? 44.199 42.220 -20.692 1.00 16.88 219 LEU B CA 1
ATOM 4644 C C . LEU B 1 199 ? 45.104 42.777 -19.581 1.00 17.53 219 LEU B C 1
ATOM 4645 O O . LEU B 1 199 ? 45.981 42.058 -19.083 1.00 18.76 219 LEU B O 1
ATOM 4650 N N . CYS B 1 200 ? 44.922 44.042 -19.184 1.00 17.17 220 CYS B N 1
ATOM 4651 C CA . CYS B 1 200 ? 45.650 44.575 -18.026 1.00 18.18 220 CYS B CA 1
ATOM 4652 C C . CYS B 1 200 ? 45.305 43.862 -16.729 1.00 18.99 220 CYS B C 1
ATOM 4653 O O . CYS B 1 200 ? 46.175 43.642 -15.887 1.00 19.92 220 CYS B O 1
ATOM 4656 N N . VAL B 1 201 ? 44.036 43.513 -16.559 1.00 18.80 221 VAL B N 1
ATOM 4657 C CA . VAL B 1 201 ? 43.598 42.806 -15.372 1.00 20.19 221 VAL B CA 1
ATOM 4658 C C . VAL B 1 201 ? 44.230 41.404 -15.359 1.00 20.82 221 VAL B C 1
ATOM 4659 O O . VAL B 1 201 ? 44.758 40.990 -14.338 1.00 22.38 221 VAL B O 1
ATOM 4663 N N . TYR B 1 202 ? 44.180 40.717 -16.510 1.00 20.39 222 TYR B N 1
ATOM 4664 C CA . TYR B 1 202 ? 44.832 39.412 -16.631 1.00 21.18 222 TYR B CA 1
ATOM 4665 C C . TYR B 1 202 ? 46.326 39.506 -16.315 1.00 21.73 222 TYR B C 1
ATOM 4666 O O . TYR B 1 202 ? 46.845 38.738 -15.485 1.00 23.11 222 TYR B O 1
ATOM 4675 N N . ALA B 1 203 ? 47.009 40.477 -16.908 1.00 20.93 223 ALA B N 1
ATOM 4676 C CA . ALA B 1 203 ? 48.455 40.653 -16.642 1.00 21.51 223 ALA B CA 1
ATOM 4677 C C . ALA B 1 203 ? 48.747 40.911 -15.160 1.00 22.79 223 ALA B C 1
ATOM 4678 O O . ALA B 1 203 ? 49.688 40.372 -14.582 1.00 23.80 223 ALA B O 1
ATOM 4680 N N . THR B 1 204 ? 47.891 41.727 -14.556 1.00 22.55 224 THR B N 1
ATOM 4681 C CA . THR B 1 204 ? 48.013 42.081 -13.134 1.00 23.60 224 THR B CA 1
ATOM 4682 C C . THR B 1 204 ? 47.836 40.870 -12.249 1.00 25.13 224 THR B C 1
ATOM 4683 O O . THR B 1 204 ? 48.542 40.717 -11.254 1.00 26.72 224 THR B O 1
ATOM 4687 N N . ILE B 1 205 ? 46.847 40.041 -12.580 1.00 25.04 225 ILE B N 1
ATOM 4688 C CA . ILE B 1 205 ? 46.632 38.810 -11.796 1.00 26.76 225 ILE B CA 1
ATOM 4689 C C . ILE B 1 205 ? 47.808 37.843 -11.966 1.00 27.96 225 ILE B C 1
ATOM 4690 O O . ILE B 1 205 ? 48.272 37.261 -10.979 1.00 29.21 225 ILE B O 1
ATOM 4695 N N . CYS B 1 206 ? 48.303 37.678 -13.197 1.00 26.99 226 CYS B N 1
ATOM 4696 C CA . CYS B 1 206 ? 49.501 36.848 -13.428 1.00 28.55 226 CYS B CA 1
ATOM 4697 C C . CYS B 1 206 ? 50.666 37.345 -12.605 1.00 29.23 226 CYS B C 1
ATOM 4698 O O . CYS B 1 206 ? 51.341 36.555 -11.917 1.00 30.66 226 CYS B O 1
ATOM 4701 N N . LYS B 1 207 ? 50.903 38.653 -12.633 1.00 28.98 227 LYS B N 1
ATOM 4702 C CA . LYS B 1 207 ? 52.000 39.245 -11.859 1.00 30.47 227 LYS B CA 1
ATOM 4703 C C . LYS B 1 207 ? 51.832 38.986 -10.354 1.00 32.29 227 LYS B C 1
ATOM 4704 O O . LYS B 1 207 ? 52.790 38.549 -9.676 1.00 33.39 227 LYS B O 1
ATOM 4710 N N . HIS B 1 208 ? 50.621 39.197 -9.842 1.00 32.35 228 HIS B N 1
ATOM 4711 C CA . HIS B 1 208 ? 50.292 38.962 -8.432 1.00 34.61 228 HIS B CA 1
ATOM 4712 C C . HIS B 1 208 ? 50.560 37.516 -7.997 1.00 35.83 228 HIS B C 1
ATOM 4713 O O . HIS B 1 208 ? 51.006 37.279 -6.870 1.00 37.77 228 HIS B O 1
ATOM 4720 N N . GLU B 1 209 ? 50.311 36.575 -8.903 1.00 35.23 229 GLU B N 1
ATOM 4721 C CA . GLU B 1 209 ? 50.477 35.146 -8.640 1.00 37.25 229 GLU B CA 1
ATOM 4722 C C . GLU B 1 209 ? 51.835 34.570 -9.058 1.00 37.93 229 GLU B C 1
ATOM 4723 O O . GLU B 1 209 ? 52.036 33.359 -8.980 1.00 39.48 229 GLU B O 1
ATOM 4729 N N . ASN B 1 210 ? 52.780 35.430 -9.442 1.00 37.51 230 ASN B N 1
ATOM 4730 C CA . ASN B 1 210 ? 54.106 35.000 -9.914 1.00 38.57 230 ASN B CA 1
ATOM 4731 C C . ASN B 1 210 ? 54.040 33.989 -11.051 1.00 37.96 230 ASN B C 1
ATOM 4732 O O . ASN B 1 210 ? 54.806 33.017 -11.113 1.00 39.27 230 ASN B O 1
ATOM 4737 N N . LYS B 1 211 ? 53.147 34.270 -11.995 1.00 35.77 231 LYS B N 1
ATOM 4738 C CA . LYS B 1 211 ? 52.972 33.444 -13.169 1.00 35.32 231 LYS B CA 1
ATOM 4739 C C . LYS B 1 211 ? 53.283 34.282 -14.417 1.00 32.94 231 LYS B C 1
ATOM 4740 O O . LYS B 1 211 ? 53.190 35.522 -14.398 1.00 32.35 231 LYS B O 1
ATOM 4746 N N . ALA B 1 212 ? 53.635 33.592 -15.495 1.00 31.88 232 ALA B N 1
ATOM 4747 C CA . ALA B 1 212 ? 53.912 34.247 -16.781 1.00 30.07 232 ALA B CA 1
ATOM 4748 C C . ALA B 1 212 ? 52.622 34.709 -17.438 1.00 28.26 232 ALA B C 1
ATOM 4749 O O . ALA B 1 212 ? 51.527 34.241 -17.132 1.00 28.28 232 ALA B O 1
ATOM 4751 N N . LEU B 1 213 ? 52.783 35.660 -18.351 1.00 26.34 233 LEU B N 1
ATOM 4752 C CA . LEU B 1 213 ? 51.685 36.137 -19.195 1.00 24.95 233 LEU B CA 1
ATOM 4753 C C . LEU B 1 213 ? 51.464 35.136 -20.319 1.00 24.77 233 LEU B C 1
ATOM 4754 O O . LEU B 1 213 ? 52.065 35.245 -21.402 1.00 24.23 233 LEU B O 1
ATOM 4759 N N . VAL B 1 214 ? 50.611 34.158 -20.064 1.00 25.67 234 VAL B N 1
ATOM 4760 C CA . VAL B 1 214 ? 50.383 33.059 -21.004 1.00 26.03 234 VAL B CA 1
ATOM 4761 C C . VAL B 1 214 ? 49.290 33.438 -21.996 1.00 24.45 234 VAL B C 1
ATOM 4762 O O . VAL B 1 214 ? 48.168 33.702 -21.617 1.00 24.47 234 VAL B O 1
ATOM 4766 N N . TYR B 1 215 ? 49.644 33.475 -23.278 1.00 23.83 235 TYR B N 1
ATOM 4767 C CA . TYR B 1 215 ? 48.648 33.708 -24.332 1.00 22.31 235 TYR B CA 1
ATOM 4768 C C . TYR B 1 215 ? 47.657 32.533 -24.432 1.00 23.15 235 TYR B C 1
ATOM 4769 O O . TYR B 1 215 ? 48.084 31.394 -24.647 1.00 25.00 235 TYR B O 1
ATOM 4778 N N . PRO B 1 216 ? 46.344 32.809 -24.246 1.00 22.96 236 PRO B N 1
ATOM 4779 C CA . PRO B 1 216 ? 45.383 31.700 -24.242 1.00 23.67 236 PRO B CA 1
ATOM 4780 C C . PRO B 1 216 ? 44.698 31.472 -25.595 1.00 22.80 236 PRO B C 1
ATOM 4781 O O . PRO B 1 216 ? 43.864 30.581 -25.726 1.00 23.64 236 PRO B O 1
ATOM 4785 N N . GLY B 1 217 ? 45.015 32.302 -26.589 1.00 21.20 237 GLY B N 1
ATOM 4786 C CA . GLY B 1 217 ? 44.227 32.368 -27.819 1.00 20.62 237 GLY B CA 1
ATOM 4787 C C . GLY B 1 217 ? 44.557 31.365 -28.896 1.00 21.22 237 GLY B C 1
ATOM 4788 O O . GLY B 1 217 ? 45.351 30.445 -28.700 1.00 22.73 237 GLY B O 1
ATOM 4789 N N . SER B 1 218 ? 43.892 31.524 -30.034 1.00 20.53 238 SER B N 1
ATOM 4790 C CA . SER B 1 218 ? 44.125 30.652 -31.187 1.00 21.10 238 SER B CA 1
ATOM 4791 C C . SER B 1 218 ? 45.397 31.018 -31.950 1.00 20.74 238 SER B C 1
ATOM 4792 O O . SER B 1 218 ? 45.899 32.152 -31.861 1.00 19.65 238 SER B O 1
ATOM 4795 N N . LYS B 1 219 ? 45.875 30.056 -32.725 1.00 21.84 239 LYS B N 1
ATOM 4796 C CA . LYS B 1 219 ? 47.008 30.286 -33.649 1.00 22.27 239 LYS B CA 1
ATOM 4797 C C . LYS B 1 219 ? 46.635 31.401 -34.621 1.00 21.34 239 LYS B C 1
ATOM 4798 O O . LYS B 1 219 ? 47.436 32.314 -34.875 1.00 20.09 239 LYS B O 1
ATOM 4804 N N . ASN B 1 220 ? 45.438 31.317 -35.202 1.00 21.65 240 ASN B N 1
ATOM 4805 C CA . ASN B 1 220 ? 45.094 32.253 -36.273 1.00 21.67 240 ASN B CA 1
ATOM 4806 C C . ASN B 1 220 ? 45.054 33.674 -35.760 1.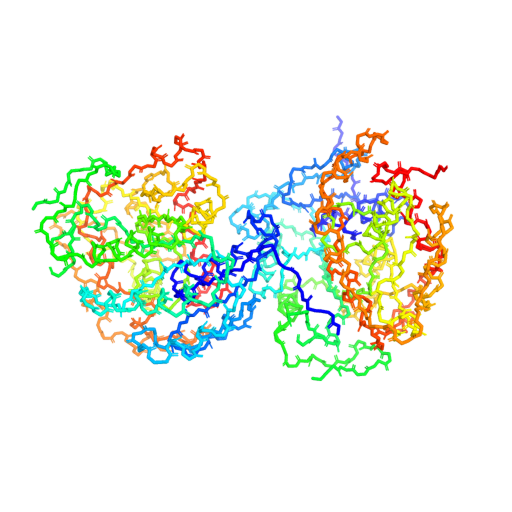00 19.92 240 ASN B C 1
ATOM 4807 O O . ASN B 1 220 ? 45.536 34.585 -36.442 1.00 18.58 240 ASN B O 1
ATOM 4812 N N . SER B 1 221 ? 44.503 33.904 -34.581 1.00 18.60 241 SER B N 1
ATOM 4813 C CA . SER B 1 221 ? 44.436 35.259 -34.024 1.00 17.58 241 SER B CA 1
ATOM 4814 C C . SER B 1 221 ? 45.789 35.781 -33.548 1.00 17.10 241 SER B C 1
ATOM 4815 O O . SER B 1 221 ? 45.975 36.983 -33.430 1.00 17.22 241 SER B O 1
ATOM 4818 N N . TRP B 1 222 ? 46.737 34.888 -33.243 1.00 17.32 242 TRP B N 1
ATOM 4819 C CA . TRP B 1 222 ? 48.074 35.309 -32.877 1.00 17.27 242 TRP B CA 1
ATOM 4820 C C . TRP B 1 222 ? 48.779 35.945 -34.069 1.00 16.98 242 TRP B C 1
ATOM 4821 O O . TRP B 1 222 ? 49.456 36.995 -33.921 1.00 16.52 242 TRP B O 1
ATOM 4832 N N . ASN B 1 223 ? 48.606 35.329 -35.226 1.00 17.10 243 ASN B N 1
ATOM 4833 C CA . ASN B 1 223 ? 49.424 35.645 -36.427 1.00 17.38 243 ASN B CA 1
ATOM 4834 C C . ASN B 1 223 ? 48.732 36.518 -37.477 1.00 16.79 243 ASN B C 1
ATOM 4835 O O . ASN B 1 223 ? 49.408 36.986 -38.390 1.00 16.73 243 ASN B O 1
ATOM 4840 N N . CYS B 1 224 ? 47.417 36.675 -37.404 1.00 16.41 244 CYS B N 1
ATOM 4841 C CA . CYS B 1 224 ? 46.668 37.402 -38.454 1.00 16.29 244 CYS B CA 1
ATOM 4842 C C . CYS B 1 224 ? 46.813 38.897 -38.258 1.00 15.41 244 CYS B C 1
ATOM 4843 O O . CYS B 1 224 ? 47.186 39.397 -37.197 1.00 15.41 244 CYS B O 1
ATOM 4846 N N . TYR B 1 225 ? 46.469 39.641 -39.307 1.00 14.71 245 TYR B N 1
ATOM 4847 C CA . TYR B 1 225 ? 46.317 41.095 -39.139 1.00 14.04 245 TYR B CA 1
ATOM 4848 C C . TYR B 1 225 ? 45.024 41.424 -38.465 1.00 14.01 245 TYR B C 1
ATOM 4849 O O . TYR B 1 225 ? 43.967 40.849 -38.812 1.00 14.51 245 TYR B O 1
ATOM 4858 N N . ALA B 1 226 ? 45.082 42.367 -37.525 1.00 13.53 246 ALA B N 1
ATOM 4859 C CA . ALA B 1 226 ? 43.935 42.880 -36.797 1.00 13.24 246 ALA B CA 1
ATOM 4860 C C . ALA B 1 226 ? 43.973 44.387 -36.809 1.00 12.67 246 ALA B C 1
ATOM 4861 O O . ALA B 1 226 ? 44.990 44.985 -37.098 1.00 12.32 246 ALA B O 1
ATOM 4863 N N . ASP B 1 227 ? 42.848 44.990 -36.451 1.00 12.16 247 ASP B N 1
ATOM 4864 C CA . ASP B 1 227 ? 42.768 46.431 -36.292 1.00 12.57 247 ASP B CA 1
ATOM 4865 C C . ASP B 1 227 ? 41.900 46.843 -35.118 1.00 12.37 247 ASP B C 1
ATOM 4866 O O . ASP B 1 227 ? 41.187 46.017 -34.526 1.00 13.43 247 ASP B O 1
ATOM 4871 N N . ALA B 1 228 ? 42.003 48.111 -34.782 1.00 11.43 248 ALA B N 1
ATOM 4872 C CA . ALA B 1 228 ? 41.383 48.674 -33.591 1.00 11.37 248 ALA B CA 1
ATOM 4873 C C . ALA B 1 228 ? 41.252 50.176 -33.752 1.00 11.13 248 ALA B C 1
ATOM 4874 O O . ALA B 1 228 ? 41.702 50.728 -34.753 1.00 11.16 248 ALA B O 1
ATOM 4876 N N . VAL B 1 229 ? 40.643 50.798 -32.755 1.00 10.73 249 VAL B N 1
ATOM 4877 C CA . VAL B 1 229 ? 40.472 52.246 -32.781 1.00 10.57 249 VAL B CA 1
ATOM 4878 C C . VAL B 1 229 ? 40.564 52.792 -31.380 1.00 10.87 249 VAL B C 1
ATOM 4879 O O . VAL B 1 229 ? 39.972 52.267 -30.435 1.00 11.26 249 VAL B O 1
ATOM 4883 N N . ASP B 1 230 ? 41.336 53.859 -31.204 1.00 10.86 250 ASP B N 1
ATOM 4884 C CA A ASP B 1 230 ? 41.412 54.513 -29.899 0.50 11.30 250 ASP B CA 1
ATOM 4885 C CA B ASP B 1 230 ? 41.384 54.537 -29.905 0.50 11.31 250 ASP B CA 1
ATOM 4886 C C . ASP B 1 230 ? 40.078 55.203 -29.596 1.00 11.03 250 ASP B C 1
ATOM 4887 O O . ASP B 1 230 ? 39.484 55.834 -30.469 1.00 10.75 250 ASP B O 1
ATOM 4896 N N . ALA B 1 231 ? 39.643 55.112 -28.335 1.00 11.02 251 ALA B N 1
ATOM 4897 C CA . ALA B 1 231 ? 38.394 55.784 -27.962 1.00 11.15 251 ALA B CA 1
ATOM 4898 C C . ALA B 1 231 ? 38.392 57.258 -28.283 1.00 11.27 251 ALA B C 1
ATOM 4899 O O . ALA B 1 231 ? 37.359 57.797 -28.683 1.00 11.15 251 ALA B O 1
ATOM 4901 N N . ASP B 1 232 ? 39.540 57.931 -28.128 1.00 11.94 252 ASP B N 1
ATOM 4902 C CA A ASP B 1 232 ? 39.632 59.362 -28.417 0.50 12.43 252 ASP B CA 1
ATOM 4903 C CA B ASP B 1 232 ? 39.504 59.350 -28.400 0.50 13.43 252 ASP B CA 1
ATOM 4904 C C . ASP B 1 232 ? 39.454 59.646 -29.907 1.00 12.54 252 ASP B C 1
ATOM 4905 O O . ASP B 1 232 ? 38.968 60.705 -30.286 1.00 12.58 252 ASP B O 1
ATOM 4914 N N . LEU B 1 233 ? 39.926 58.711 -30.740 1.00 11.64 253 LEU B N 1
ATOM 4915 C CA . LEU B 1 233 ? 39.743 58.860 -32.182 1.00 11.40 253 LEU B CA 1
ATOM 4916 C C . LEU B 1 233 ? 38.292 58.655 -32.588 1.00 11.23 253 LEU B C 1
ATOM 4917 O O . LEU B 1 233 ? 37.782 59.373 -33.446 1.00 11.13 253 LEU B O 1
ATOM 4922 N N . VAL B 1 234 ? 37.598 57.685 -31.966 1.00 11.02 254 VAL B N 1
ATOM 4923 C CA . VAL B 1 234 ? 36.163 57.539 -32.208 1.00 11.30 254 VAL B CA 1
ATOM 4924 C C . VAL B 1 234 ? 35.460 58.852 -31.810 1.00 10.90 254 VAL B C 1
ATOM 4925 O O . VAL B 1 234 ? 34.598 59.361 -32.559 1.00 10.68 254 VAL B O 1
ATOM 4929 N N . ALA B 1 235 ? 35.810 59.380 -30.645 1.00 10.92 255 ALA B N 1
ATOM 4930 C CA . ALA B 1 235 ? 35.197 60.631 -30.236 1.00 11.33 255 ALA B CA 1
ATOM 4931 C C . ALA B 1 235 ? 35.431 61.747 -31.276 1.00 11.61 255 ALA B C 1
ATOM 4932 O O . ALA B 1 235 ? 34.519 62.487 -31.650 1.00 11.79 255 ALA B O 1
ATOM 4934 N N . GLU B 1 236 ? 36.680 61.884 -31.727 1.00 12.01 256 GLU B N 1
ATOM 4935 C CA A GLU B 1 236 ? 37.002 62.897 -32.745 0.50 12.54 256 GLU B CA 1
ATOM 4936 C CA B GLU B 1 236 ? 37.018 62.887 -32.744 0.50 13.04 256 GLU B CA 1
ATOM 4937 C C . GLU B 1 236 ? 36.214 62.691 -34.047 1.00 12.10 256 GLU B C 1
ATOM 4938 O O . GLU B 1 236 ? 35.771 63.683 -34.670 1.00 12.39 256 GLU B O 1
ATOM 4949 N N . HIS B 1 237 ? 36.049 61.431 -34.436 1.00 11.42 257 HIS B N 1
ATOM 4950 C CA . HIS B 1 237 ? 35.326 61.090 -35.647 1.00 11.20 257 HIS B CA 1
ATOM 4951 C C . HIS B 1 237 ? 33.820 61.392 -35.539 1.00 11.45 257 HIS B C 1
ATOM 4952 O O . HIS B 1 237 ? 33.220 61.917 -36.473 1.00 11.87 257 HIS B O 1
ATOM 4959 N N . GLU B 1 238 ? 33.236 61.062 -34.368 1.00 10.87 258 GLU B N 1
ATOM 4960 C CA . GLU B 1 238 ? 31.828 61.399 -34.113 1.00 11.27 258 GLU B CA 1
ATOM 4961 C C . GLU B 1 238 ? 31.586 62.904 -34.069 1.00 11.48 258 GLU B C 1
ATOM 4962 O O . GLU B 1 238 ? 30.627 63.427 -34.627 1.00 11.92 258 GLU B O 1
ATOM 4968 N N . ILE B 1 239 ? 32.529 63.637 -33.470 1.00 11.43 259 ILE B N 1
ATOM 4969 C CA . ILE B 1 239 ? 32.429 65.086 -33.428 1.00 12.21 259 ILE B CA 1
ATOM 4970 C C . ILE B 1 239 ? 32.583 65.696 -34.837 1.00 12.88 259 ILE B C 1
ATOM 4971 O O . ILE B 1 239 ? 31.840 66.607 -35.214 1.00 13.49 259 ILE B O 1
ATOM 4976 N N . TRP B 1 240 ? 33.519 65.160 -35.607 1.00 12.98 260 TRP B N 1
ATOM 4977 C CA . TRP B 1 240 ? 33.670 65.575 -37.008 1.00 13.92 260 TRP B CA 1
ATOM 4978 C C . TRP B 1 240 ? 32.367 65.440 -37.796 1.00 14.15 260 TRP B C 1
ATOM 4979 O O . TRP B 1 240 ? 31.920 66.374 -38.465 1.00 14.48 260 TRP B O 1
ATOM 4990 N N . ALA B 1 241 ? 31.733 64.288 -37.692 1.00 13.86 261 ALA B N 1
ATOM 4991 C CA . ALA B 1 241 ? 30.474 64.095 -38.399 1.00 14.68 261 ALA B CA 1
ATOM 4992 C C . ALA B 1 241 ? 29.346 64.952 -37.858 1.00 15.33 261 ALA B C 1
ATOM 4993 O O . ALA B 1 241 ? 28.432 65.343 -38.588 1.00 17.39 261 ALA B O 1
ATOM 4995 N N . ALA B 1 242 ? 29.399 65.268 -36.576 1.00 15.04 262 ALA B N 1
ATOM 4996 C CA . ALA B 1 242 ? 28.402 66.132 -35.932 1.00 15.63 262 ALA B CA 1
ATOM 4997 C C . ALA B 1 242 ? 28.476 67.595 -36.395 1.00 16.34 262 ALA B C 1
ATOM 4998 O O . ALA B 1 242 ? 27.470 68.337 -36.327 1.00 17.42 262 ALA B O 1
ATOM 5000 N N . VAL B 1 243 ? 29.673 68.034 -36.794 1.00 16.59 263 VAL B N 1
ATOM 5001 C CA . VAL B 1 243 ? 29.932 69.454 -37.076 1.00 18.40 263 VAL B CA 1
ATOM 5002 C C . VAL B 1 243 ? 30.237 69.773 -38.541 1.00 19.05 263 VAL B C 1
ATOM 5003 O O . VAL B 1 243 ? 29.882 70.869 -38.996 1.00 20.40 263 VAL B O 1
ATOM 5007 N N . ASP B 1 244 ? 30.861 68.860 -39.282 1.00 19.39 264 ASP B N 1
ATOM 5008 C CA . ASP B 1 244 ? 31.302 69.155 -40.678 1.00 20.93 264 ASP B CA 1
ATOM 5009 C C . ASP B 1 244 ? 30.207 68.761 -41.675 1.00 21.32 264 ASP B C 1
ATOM 5010 O O . ASP B 1 244 ? 29.840 67.604 -41.750 1.00 19.79 264 ASP B O 1
ATOM 5015 N N . PRO B 1 245 ? 29.698 69.731 -42.467 1.00 24.01 265 PRO B N 1
ATOM 5016 C CA . PRO B 1 245 ? 28.657 69.368 -43.454 1.00 25.56 265 PRO B CA 1
ATOM 5017 C C . PRO B 1 245 ? 29.029 68.247 -44.448 1.00 26.11 265 PRO B C 1
ATOM 5018 O O . PRO B 1 245 ? 28.150 67.511 -44.892 1.00 26.62 265 PRO B O 1
ATOM 5022 N N . LYS B 1 246 ? 30.306 68.091 -44.789 1.00 27.92 266 LYS B N 1
ATOM 5023 C CA . LYS B 1 246 ? 30.736 66.979 -45.667 1.00 28.59 266 LYS B CA 1
ATOM 5024 C C . LYS B 1 246 ? 30.486 65.594 -45.192 1.00 26.80 266 LYS B C 1
ATOM 5025 O O . LYS B 1 246 ? 30.398 64.653 -45.984 1.00 28.13 266 LYS B O 1
ATOM 5031 N N . ALA B 1 247 ? 30.460 65.415 -43.875 1.00 23.94 267 ALA B N 1
ATOM 5032 C CA . ALA B 1 247 ? 30.297 64.130 -43.270 1.00 22.77 267 ALA B CA 1
ATOM 5033 C C . ALA B 1 247 ? 28.846 63.790 -42.967 1.00 22.02 267 ALA B C 1
ATOM 5034 O O . ALA B 1 247 ? 28.549 62.686 -42.550 1.00 22.79 267 ALA B O 1
ATOM 5036 N N . LYS B 1 248 ? 27.931 64.725 -43.189 1.00 21.78 268 LYS B N 1
ATOM 5037 C CA . LYS B 1 248 ? 26.548 64.511 -42.735 1.00 21.95 268 LYS B CA 1
ATOM 5038 C C . LYS B 1 248 ? 25.851 63.442 -43.550 1.00 19.64 268 LYS B C 1
ATOM 5039 O O . LYS B 1 248 ? 26.063 63.301 -44.770 1.00 19.14 268 LYS B O 1
ATOM 5045 N N . ASN B 1 249 ? 24.936 62.720 -42.887 1.00 16.93 269 ASN B N 1
ATOM 5046 C CA . ASN B 1 249 ? 24.108 61.714 -43.527 1.00 16.87 269 ASN B CA 1
ATOM 5047 C C . ASN B 1 249 ? 24.945 60.636 -44.224 1.00 15.99 269 ASN B C 1
ATOM 5048 O O . ASN B 1 249 ? 24.726 60.296 -45.375 1.00 16.83 269 ASN B O 1
ATOM 5053 N N . GLN B 1 250 ? 25.906 60.134 -43.468 1.00 15.22 270 GLN B N 1
ATOM 5054 C CA . GLN B 1 250 ? 26.831 59.103 -43.947 1.00 14.59 270 GLN B CA 1
ATOM 5055 C C . GLN B 1 250 ? 26.987 58.002 -42.907 1.00 13.55 270 GLN B C 1
ATOM 5056 O O . GLN B 1 250 ? 27.072 58.262 -41.692 1.00 13.27 270 GLN B O 1
ATOM 5062 N N . VAL B 1 251 ? 27.142 56.784 -43.405 1.00 13.18 271 VAL B N 1
ATOM 5063 C CA . VAL B 1 251 ? 27.659 55.640 -42.676 1.00 12.64 271 VAL B CA 1
ATOM 5064 C C . VAL B 1 251 ? 29.183 55.652 -42.805 1.00 12.27 271 VAL B C 1
ATOM 5065 O O . VAL B 1 251 ? 29.706 55.723 -43.936 1.00 12.79 271 VAL B O 1
ATOM 5069 N N . LEU B 1 252 ? 29.887 55.515 -41.684 1.00 11.93 272 LEU B N 1
ATOM 5070 C CA . LEU B 1 252 ? 31.352 55.693 -41.658 1.00 11.98 272 LEU B CA 1
ATOM 5071 C C . LEU B 1 252 ? 32.001 54.712 -40.732 1.00 11.53 272 LEU B C 1
ATOM 5072 O O . LEU B 1 252 ? 31.732 54.718 -39.516 1.00 11.73 272 LEU B O 1
ATOM 5077 N N . ASN B 1 253 ? 32.942 53.917 -41.251 1.00 11.41 273 ASN B N 1
ATOM 5078 C CA . ASN B 1 253 ? 33.832 53.124 -40.405 1.00 11.32 273 ASN B CA 1
ATOM 5079 C C . ASN B 1 253 ? 34.759 54.026 -39.613 1.00 11.65 273 ASN B C 1
ATOM 5080 O O . ASN B 1 253 ? 35.002 55.167 -40.020 1.00 12.44 273 ASN B O 1
ATOM 5085 N N . CYS B 1 254 ? 35.287 53.530 -38.497 1.00 11.50 274 CYS B N 1
ATOM 5086 C CA . CYS B 1 254 ? 36.294 54.272 -37.738 1.00 12.17 274 CYS B CA 1
ATOM 5087 C C . CYS B 1 254 ? 37.340 53.316 -37.153 1.00 11.37 274 CYS B C 1
ATOM 5088 O O . CYS B 1 254 ? 37.043 52.526 -36.247 1.00 12.10 274 CYS B O 1
ATOM 5091 N N . ASN B 1 255 ? 38.570 53.412 -37.652 1.00 10.75 275 ASN B N 1
ATOM 5092 C CA . ASN B 1 255 ? 39.681 52.712 -37.072 1.00 10.65 275 ASN B CA 1
ATOM 5093 C C . ASN B 1 255 ? 40.926 53.565 -37.066 1.00 10.52 275 ASN B C 1
ATOM 5094 O O . ASN B 1 255 ? 40.912 54.641 -37.629 1.00 10.35 275 ASN B O 1
ATOM 5099 N N . ASN B 1 256 ? 41.981 53.071 -36.439 1.00 10.00 276 ASN B N 1
ATOM 5100 C CA . ASN B 1 256 ? 43.217 53.831 -36.239 1.00 10.08 276 ASN B CA 1
ATOM 5101 C C . ASN B 1 256 ? 44.012 54.087 -37.498 1.00 10.16 276 ASN B C 1
ATOM 5102 O O . ASN B 1 256 ? 44.940 54.906 -37.489 1.00 9.94 276 ASN B O 1
ATOM 5107 N N . GLY B 1 257 ? 43.697 53.380 -38.589 1.00 10.10 277 GLY B N 1
ATOM 5108 C CA . GLY B 1 257 ? 44.335 53.609 -39.887 1.00 11.01 277 GLY B CA 1
ATOM 5109 C C . GLY B 1 257 ? 45.446 52.659 -40.238 1.00 11.66 277 GLY B C 1
ATOM 5110 O O . GLY B 1 257 ? 45.983 52.765 -41.350 1.00 13.56 277 GLY B O 1
ATOM 5111 N N . ASP B 1 258 ? 45.785 51.775 -39.320 1.00 11.05 278 ASP B N 1
ATOM 5112 C CA . ASP B 1 258 ? 46.889 50.827 -39.445 1.00 11.67 278 ASP B CA 1
ATOM 5113 C C . ASP B 1 258 ? 46.372 49.439 -39.064 1.00 11.85 278 ASP B C 1
ATOM 5114 O O . ASP B 1 258 ? 45.186 49.249 -38.745 1.00 12.13 278 ASP B O 1
ATOM 5119 N N . VAL B 1 259 ? 47.272 48.467 -39.095 1.00 12.25 279 VAL B N 1
ATOM 5120 C CA . VAL B 1 259 ? 46.987 47.102 -38.614 1.00 12.50 279 VAL B CA 1
ATOM 5121 C C . VAL B 1 259 ? 48.054 46.707 -37.621 1.00 12.63 279 VAL B C 1
ATOM 5122 O O . VAL B 1 259 ? 49.125 47.313 -37.566 1.00 13.16 279 VAL B O 1
ATOM 5126 N N . PHE B 1 260 ? 47.756 45.670 -36.834 1.00 12.47 280 PHE B N 1
ATOM 5127 C CA . PHE B 1 260 ? 48.687 45.146 -35.846 1.00 13.16 280 PHE B CA 1
ATOM 5128 C C . PHE B 1 260 ? 48.495 43.627 -35.797 1.00 13.68 280 PHE B C 1
ATOM 5129 O O . PHE B 1 260 ? 47.633 43.088 -36.479 1.00 14.02 280 PHE B O 1
ATOM 5137 N N . LYS B 1 261 ? 49.345 42.940 -35.040 1.00 13.91 281 LYS B N 1
ATOM 5138 C CA . LYS B 1 261 ? 49.094 41.545 -34.672 1.00 14.49 281 LYS B CA 1
ATOM 5139 C C . LYS B 1 261 ? 49.087 41.386 -33.177 1.00 14.69 281 LYS B C 1
ATOM 5140 O O . LYS B 1 261 ? 49.901 41.988 -32.476 1.00 14.73 281 LYS B O 1
ATOM 5146 N N . TRP B 1 262 ? 48.213 40.506 -32.695 1.00 14.71 282 TRP B N 1
ATOM 5147 C CA . TRP B 1 262 ? 48.182 40.186 -31.264 1.00 15.34 282 TRP B CA 1
ATOM 5148 C C . TRP B 1 262 ? 49.507 39.651 -30.781 1.00 15.72 282 TRP B C 1
ATOM 5149 O O . TRP B 1 262 ? 49.903 39.936 -29.645 1.00 16.10 282 TRP B O 1
ATOM 5160 N N . LYS B 1 263 ? 50.248 38.942 -31.646 1.00 16.10 283 LYS B N 1
ATOM 5161 C CA . LYS B 1 263 ? 51.603 38.475 -31.262 1.00 17.16 283 LYS B CA 1
ATOM 5162 C C . LYS B 1 263 ? 52.490 39.640 -30.767 1.00 17.16 283 LYS B C 1
ATOM 5163 O O . LYS B 1 263 ? 53.216 39.535 -29.770 1.00 17.89 283 LYS B O 1
ATOM 5169 N N . HIS B 1 264 ? 52.419 40.772 -31.482 1.00 16.39 284 HIS B N 1
ATOM 5170 C CA . HIS B 1 264 ? 53.243 41.930 -31.134 1.00 16.57 284 HIS B CA 1
ATOM 5171 C C . HIS B 1 264 ? 52.711 42.694 -29.920 1.00 16.53 284 HIS B C 1
ATOM 5172 O O . HIS B 1 264 ? 53.495 43.157 -29.090 1.00 17.57 284 HIS B O 1
ATOM 5179 N N . ILE B 1 265 ? 51.396 42.807 -29.832 1.00 17.49 285 ILE B N 1
ATOM 5180 C CA . ILE B 1 265 ? 50.761 43.414 -28.649 1.00 17.56 285 ILE B CA 1
ATOM 5181 C C . ILE B 1 265 ? 51.149 42.637 -27.388 1.00 18.19 285 ILE B C 1
ATOM 5182 O O . ILE B 1 265 ? 51.399 43.234 -26.310 1.00 17.97 285 ILE B O 1
ATOM 5187 N N . TRP B 1 266 ? 51.143 41.309 -27.512 1.00 18.46 286 TRP B N 1
ATOM 5188 C CA . TRP B 1 266 ? 51.374 40.438 -26.324 1.00 19.50 286 TRP B CA 1
ATOM 5189 C C . TRP B 1 266 ? 52.743 40.719 -25.714 1.00 20.53 286 TRP B C 1
ATOM 5190 O O . TRP B 1 266 ? 52.906 40.800 -24.492 1.00 21.03 286 TRP B O 1
ATOM 5201 N N . LYS B 1 267 ? 53.753 40.849 -26.567 1.00 21.04 287 LYS B N 1
ATOM 5202 C CA . LYS B 1 267 ? 55.097 41.197 -26.114 1.00 22.68 287 LYS B CA 1
ATOM 5203 C C . LYS B 1 267 ? 55.126 42.536 -25.391 1.00 22.12 287 LYS B C 1
ATOM 5204 O O . LYS B 1 267 ? 55.731 42.656 -24.321 1.00 22.87 287 LYS B O 1
ATOM 5210 N N A LYS B 1 268 ? 54.455 43.525 -25.954 0.30 21.09 288 LYS B N 1
ATOM 5211 N N B LYS B 1 268 ? 54.466 43.558 -25.946 0.70 21.49 288 LYS B N 1
ATOM 5212 C CA A LYS B 1 268 ? 54.378 44.821 -25.318 0.30 20.99 288 LYS B CA 1
ATOM 5213 C CA B LYS B 1 268 ? 54.420 44.857 -25.275 0.70 21.96 288 LYS B CA 1
ATOM 5214 C C A LYS B 1 268 ? 53.674 44.777 -23.954 0.30 20.89 288 LYS B C 1
ATOM 5215 C C B LYS B 1 268 ? 53.667 44.791 -23.943 0.70 21.41 288 LYS B C 1
ATOM 5216 O O A LYS B 1 268 ? 54.123 45.414 -22.981 0.30 21.43 288 LYS B O 1
ATOM 5217 O O B LYS B 1 268 ? 54.056 45.461 -22.987 0.70 21.85 288 LYS B O 1
ATOM 5228 N N . LEU B 1 269 ? 52.580 44.018 -23.891 1.00 20.27 289 LEU B N 1
ATOM 5229 C CA . LEU B 1 269 ? 51.824 43.846 -22.630 1.00 20.07 289 LEU B CA 1
ATOM 5230 C C . LEU B 1 269 ? 52.688 43.250 -21.518 1.00 21.25 289 LEU B C 1
ATOM 5231 O O . LEU B 1 269 ? 52.729 43.760 -20.380 1.00 21.60 289 LEU B O 1
ATOM 5236 N N . ALA B 1 270 ? 53.445 42.209 -21.862 1.00 21.76 290 ALA B N 1
ATOM 5237 C CA . ALA B 1 270 ? 54.362 41.607 -20.884 1.00 23.51 290 ALA B CA 1
ATOM 5238 C C . ALA B 1 270 ? 55.428 42.593 -20.413 1.00 24.50 290 ALA B C 1
ATOM 5239 O O . ALA B 1 270 ? 55.692 42.718 -19.229 1.00 24.42 290 ALA B O 1
ATOM 5241 N N . GLU B 1 271 ? 55.985 43.353 -21.342 1.00 25.04 291 GLU B N 1
ATOM 5242 C CA . GLU B 1 271 ? 56.968 44.387 -20.989 1.00 26.72 291 GLU B CA 1
ATOM 5243 C C . GLU B 1 271 ? 56.391 45.478 -20.067 1.00 26.04 291 GLU B C 1
ATOM 5244 O O . GLU B 1 271 ? 57.010 45.898 -19.093 1.00 26.34 291 GLU B O 1
ATOM 5250 N N . GLU B 1 272 ? 55.164 45.891 -20.346 1.00 25.01 292 GLU B N 1
ATOM 5251 C CA . GLU B 1 272 ? 54.518 46.931 -19.541 1.00 25.07 292 GLU B CA 1
ATOM 5252 C C . GLU B 1 272 ? 54.215 46.519 -18.115 1.00 24.65 292 GLU B C 1
ATOM 5253 O O . GLU B 1 272 ? 54.163 47.378 -17.231 1.00 24.57 292 GLU B O 1
ATOM 5259 N N . PHE B 1 273 ? 54.061 45.209 -17.903 1.00 24.10 293 PHE B N 1
ATOM 5260 C CA . PHE B 1 273 ? 53.854 44.662 -16.566 1.00 24.34 293 PHE B CA 1
ATOM 5261 C C . PHE B 1 273 ? 55.074 44.009 -15.941 1.00 25.52 293 PHE B C 1
ATOM 5262 O O . PHE B 1 273 ? 55.005 43.532 -14.817 1.00 26.00 293 PHE B O 1
ATOM 5270 N N . GLY B 1 274 ? 56.208 44.025 -16.632 1.00 25.55 294 GLY B N 1
ATOM 5271 C CA . GLY B 1 274 ? 57.455 43.507 -16.057 1.00 27.22 294 GLY B CA 1
ATOM 5272 C C . GLY B 1 274 ? 57.404 42.027 -15.757 1.00 28.09 294 GLY B C 1
ATOM 5273 O O . GLY B 1 274 ? 57.978 41.586 -14.752 1.00 29.17 294 GLY B O 1
ATOM 5274 N N . ILE B 1 275 ? 56.759 41.252 -16.622 1.00 27.63 295 ILE B N 1
ATOM 5275 C CA . ILE B 1 275 ? 56.607 39.796 -16.435 1.00 28.92 295 ILE B CA 1
ATOM 5276 C C . ILE B 1 275 ? 56.988 39.027 -17.694 1.00 29.80 295 ILE B C 1
ATOM 5277 O O . ILE B 1 275 ? 57.041 39.594 -18.781 1.00 28.01 295 ILE B O 1
ATOM 5282 N N . GLU B 1 276 ? 57.277 37.738 -17.523 1.00 31.85 296 GLU B N 1
ATOM 5283 C CA . GLU B 1 276 ? 57.618 36.829 -18.621 1.00 33.81 296 GLU B CA 1
ATOM 5284 C C . GLU B 1 276 ? 56.421 36.612 -19.543 1.00 32.69 296 GLU B C 1
ATOM 5285 O O . GLU B 1 276 ? 55.285 36.516 -19.083 1.00 31.73 296 GLU B O 1
ATOM 5291 N N . MET B 1 277 ? 56.708 36.506 -20.831 1.00 33.07 297 MET B N 1
ATOM 5292 C CA . MET B 1 277 ? 55.720 36.168 -21.832 1.00 33.06 297 MET B CA 1
ATOM 5293 C C . MET B 1 277 ? 55.798 34.695 -22.207 1.00 33.19 297 MET B C 1
ATOM 5294 O O . MET B 1 277 ? 56.897 34.184 -22.427 1.00 35.19 297 MET B O 1
ATOM 5299 N N . VAL B 1 278 ? 54.653 34.023 -22.294 1.00 31.03 298 VAL B N 1
ATOM 5300 C CA . VAL B 1 278 ? 54.538 32.757 -23.015 1.00 30.33 298 VAL B CA 1
ATOM 5301 C C . VAL B 1 278 ? 53.597 33.026 -24.186 1.00 28.27 298 VAL B C 1
ATOM 5302 O O . VAL B 1 278 ? 52.411 33.243 -23.990 1.00 27.24 298 VAL B O 1
ATOM 5306 N N . GLY B 1 279 ? 54.152 33.022 -25.397 1.00 27.41 299 GLY B N 1
ATOM 5307 C CA . GLY B 1 279 ? 53.347 33.299 -26.589 1.00 25.62 299 GLY B CA 1
ATOM 5308 C C . GLY B 1 279 ? 52.613 32.073 -27.056 1.00 25.75 299 GLY B C 1
ATOM 5309 O O . GLY B 1 279 ? 52.567 31.068 -26.339 1.00 26.79 299 GLY B O 1
ATOM 5310 N N . TYR B 1 280 ? 52.028 32.142 -28.253 1.00 24.81 300 TYR B N 1
ATOM 5311 C CA . TYR B 1 280 ? 51.361 31.010 -28.854 1.00 25.48 300 TYR B CA 1
ATOM 5312 C C . TYR B 1 280 ? 52.328 29.849 -29.035 1.00 27.39 300 TYR B C 1
ATOM 5313 O O . TYR B 1 280 ? 53.442 30.034 -29.522 1.00 28.23 300 TYR B O 1
ATOM 5322 N N . VAL B 1 281 ? 51.899 28.653 -28.628 1.00 28.93 301 VAL B N 1
ATOM 5323 C CA . VAL B 1 281 ? 52.712 27.437 -28.726 1.00 31.23 301 VAL B CA 1
ATOM 5324 C C . VAL B 1 281 ? 52.150 26.540 -29.826 1.00 32.51 301 VAL B C 1
ATOM 5325 O O . VAL B 1 281 ? 50.989 26.142 -29.784 1.00 31.67 301 VAL B O 1
ATOM 5329 N N . GLU B 1 282 ? 52.986 26.218 -30.811 1.00 34.37 302 GLU B N 1
ATOM 5330 C CA . GLU B 1 282 ? 52.543 25.497 -31.994 1.00 36.61 302 GLU B CA 1
ATOM 5331 C C . GLU B 1 282 ? 51.874 24.164 -31.596 1.00 38.49 302 GLU B C 1
ATOM 5332 O O . GLU B 1 282 ? 52.411 23.431 -30.781 1.00 39.37 302 GLU B O 1
ATOM 5338 N N . GLY B 1 283 ? 50.689 23.892 -32.145 1.00 39.05 303 GLY B N 1
ATOM 5339 C CA . GLY B 1 283 ? 49.943 22.673 -31.842 1.00 40.93 303 GLY B CA 1
ATOM 5340 C C . GLY B 1 283 ? 48.888 22.808 -30.755 1.00 41.06 303 GLY B C 1
ATOM 5341 O O . GLY B 1 283 ? 48.074 21.900 -30.579 1.00 43.36 303 GLY B O 1
ATOM 5342 N N . LYS B 1 284 ? 48.910 23.895 -29.985 1.00 39.58 304 LYS B N 1
ATOM 5343 C CA . LYS B 1 284 ? 47.939 24.081 -28.912 1.00 39.40 304 LYS B CA 1
ATOM 5344 C C . LYS B 1 284 ? 46.652 24.691 -29.443 1.00 37.56 304 LYS B C 1
ATOM 5345 O O . LYS B 1 284 ? 46.669 25.555 -30.346 1.00 35.45 304 LYS B O 1
ATOM 5351 N N . GLU B 1 285 ? 45.545 24.227 -28.871 1.00 37.39 305 GLU B N 1
ATOM 5352 C CA . GLU B 1 285 ? 44.242 24.829 -29.103 1.00 36.37 305 GLU B CA 1
ATOM 5353 C C . GLU B 1 285 ? 44.049 25.995 -28.142 1.00 33.46 305 GLU B C 1
ATOM 5354 O O . GLU B 1 285 ? 44.610 26.022 -27.042 1.00 34.06 305 GLU B O 1
ATOM 5360 N N . GLN B 1 286 ? 43.225 26.938 -28.563 1.00 30.71 306 GLN B N 1
ATOM 5361 C CA . GLN B 1 286 ? 42.763 28.025 -27.713 1.00 28.69 306 GLN B CA 1
ATOM 5362 C C . GLN B 1 286 ? 42.157 27.449 -26.430 1.00 28.92 306 GLN B C 1
ATOM 5363 O O . GLN B 1 286 ? 41.443 26.466 -26.462 1.00 29.97 306 GLN B O 1
ATOM 5369 N N . VAL B 1 287 ? 42.451 28.102 -25.316 1.00 28.14 307 VAL B N 1
ATOM 5370 C CA . VAL B 1 287 ? 41.773 27.823 -24.048 1.00 28.75 307 VAL B CA 1
ATOM 5371 C C . VAL B 1 287 ? 40.956 29.055 -23.669 1.00 27.14 307 VAL B C 1
ATOM 5372 O O . VAL B 1 287 ? 41.226 30.153 -24.115 1.00 25.38 307 VAL B O 1
ATOM 5376 N N . SER B 1 288 ? 39.963 28.860 -22.806 1.00 27.17 308 SER B N 1
ATOM 5377 C CA . SER B 1 288 ? 39.079 29.950 -22.395 1.00 25.95 308 SER B CA 1
ATOM 5378 C C . SER B 1 288 ? 39.708 30.790 -21.284 1.00 25.12 308 SER B C 1
ATOM 5379 O O . SER B 1 288 ? 39.929 30.278 -20.187 1.00 26.03 308 SER B O 1
ATOM 5382 N N . LEU B 1 289 ? 39.931 32.077 -21.547 1.00 23.45 309 LEU B N 1
ATOM 5383 C CA . LEU B 1 289 ? 40.376 33.010 -20.522 1.00 23.05 309 LEU B CA 1
ATOM 5384 C C . LEU B 1 289 ? 39.280 33.215 -19.460 1.00 23.31 309 LEU B C 1
ATOM 5385 O O . LEU B 1 289 ? 39.584 33.356 -18.271 1.00 23.37 309 LEU B O 1
ATOM 5390 N N . ALA B 1 290 ? 38.010 33.191 -19.879 1.00 23.46 310 ALA B N 1
ATOM 5391 C CA . ALA B 1 290 ? 36.895 33.284 -18.920 1.00 24.17 310 ALA B CA 1
ATOM 5392 C C . ALA B 1 290 ? 36.954 32.148 -17.899 1.00 25.97 310 ALA B C 1
ATOM 5393 O O . ALA B 1 290 ? 36.796 32.379 -16.708 1.00 25.93 310 ALA B O 1
ATOM 5395 N N . GLU B 1 291 ? 37.273 30.946 -18.352 1.00 27.13 311 GLU B N 1
ATOM 5396 C CA . GLU B 1 291 ? 37.438 29.816 -17.426 1.00 29.55 311 GLU B CA 1
ATOM 5397 C C . GLU B 1 291 ? 38.661 29.973 -16.529 1.00 29.30 311 GLU B C 1
ATOM 5398 O O . GLU B 1 291 ? 38.592 29.707 -15.334 1.00 30.48 311 GLU B O 1
ATOM 5404 N N . LEU B 1 292 ? 39.787 30.388 -17.111 1.00 28.31 312 LEU B N 1
ATOM 5405 C CA . LEU B 1 292 ? 41.003 30.642 -16.330 1.00 28.67 312 LEU B CA 1
ATOM 5406 C C . LEU B 1 292 ? 40.758 31.619 -15.171 1.00 28.23 312 LEU B C 1
ATOM 5407 O O . LEU B 1 292 ? 41.319 31.450 -14.089 1.00 28.95 312 LEU B O 1
ATOM 5412 N N . MET B 1 293 ? 39.880 32.594 -15.395 1.00 26.79 313 MET B N 1
ATOM 5413 C CA . MET B 1 293 ? 39.663 33.659 -14.431 1.00 26.71 313 MET B CA 1
ATOM 5414 C C . MET B 1 293 ? 38.399 33.511 -13.599 1.00 27.63 313 MET B C 1
ATOM 5415 O O . MET B 1 293 ? 38.141 34.359 -12.765 1.00 26.83 313 MET B O 1
ATOM 5420 N N . LYS B 1 294 ? 37.637 32.439 -13.788 1.00 29.16 314 LYS B N 1
ATOM 5421 C CA . LYS B 1 294 ? 36.287 32.384 -13.181 1.00 30.78 314 LYS B CA 1
ATOM 5422 C C . LYS B 1 294 ? 36.285 32.460 -11.659 1.00 31.81 314 LYS B C 1
ATOM 5423 O O . LYS B 1 294 ? 35.313 32.949 -11.089 1.00 32.14 314 LYS B O 1
ATOM 5429 N N . ASP B 1 295 ? 37.358 32.037 -10.997 1.00 32.92 315 ASP B N 1
ATOM 5430 C CA . ASP B 1 295 ? 37.379 32.052 -9.529 1.00 34.41 315 ASP B CA 1
ATOM 5431 C C . ASP B 1 295 ? 38.240 33.164 -8.937 1.00 33.35 315 ASP B C 1
ATOM 5432 O O . ASP B 1 295 ? 38.586 33.109 -7.771 1.00 34.47 315 ASP B O 1
ATOM 5437 N N . LYS B 1 296 ? 38.550 34.194 -9.726 1.00 31.04 316 LYS B N 1
ATOM 5438 C CA . LYS B 1 296 ? 39.499 35.226 -9.303 1.00 30.62 316 LYS B CA 1
ATOM 5439 C C . LYS B 1 296 ? 38.889 36.483 -8.658 1.00 30.06 316 LYS B C 1
ATOM 5440 O O . LYS B 1 296 ? 39.628 37.435 -8.379 1.00 28.66 316 LYS B O 1
ATOM 5446 N N . ASP B 1 297 ? 37.585 36.489 -8.345 1.00 30.78 317 ASP B N 1
ATOM 5447 C CA . ASP B 1 297 ? 36.958 37.704 -7.799 1.00 31.32 317 ASP B CA 1
ATOM 5448 C C . ASP B 1 297 ? 37.659 38.177 -6.527 1.00 31.48 317 ASP B C 1
ATOM 5449 O O . ASP B 1 297 ? 37.947 39.362 -6.403 1.00 30.95 317 ASP B O 1
ATOM 5454 N N . GLN B 1 298 ? 37.917 37.274 -5.579 1.00 32.97 318 GLN B N 1
ATOM 5455 C CA . GLN B 1 298 ? 38.591 37.682 -4.335 1.00 34.04 318 GLN B CA 1
ATOM 5456 C C . GLN B 1 298 ? 40.058 38.071 -4.496 1.00 32.70 318 GLN B C 1
ATOM 5457 O O . GLN B 1 298 ? 40.540 38.970 -3.806 1.00 32.89 318 GLN B O 1
ATOM 5463 N N . VAL B 1 299 ? 40.748 37.453 -5.446 1.00 31.03 319 VAL B N 1
ATOM 5464 C CA . VAL B 1 299 ? 42.107 37.842 -5.784 1.00 30.02 319 VAL B CA 1
ATOM 5465 C C . VAL B 1 299 ? 42.118 39.292 -6.311 1.00 27.76 319 VAL B C 1
ATOM 5466 O O . VAL B 1 299 ? 42.951 40.110 -5.881 1.00 26.81 319 VAL B O 1
ATOM 5470 N N . TRP B 1 300 ? 41.172 39.627 -7.193 1.00 26.39 320 TRP B N 1
ATOM 5471 C CA . TRP B 1 300 ? 41.048 40.997 -7.671 1.00 25.44 320 TRP B CA 1
ATOM 5472 C C . TRP B 1 300 ? 40.761 41.970 -6.523 1.00 25.75 320 TRP B C 1
ATOM 5473 O O . TRP B 1 300 ? 41.366 43.029 -6.438 1.00 25.60 320 TRP B O 1
ATOM 5484 N N . ASP B 1 301 ? 39.851 41.613 -5.624 1.00 27.04 321 ASP B N 1
ATOM 5485 C CA . ASP B 1 301 ? 39.548 42.475 -4.468 1.00 27.89 321 ASP B CA 1
ATOM 5486 C C . ASP B 1 301 ? 40.817 42.786 -3.625 1.00 28.06 321 ASP B C 1
ATOM 5487 O O . ASP B 1 301 ? 41.042 43.924 -3.198 1.00 27.51 321 ASP B O 1
ATOM 5492 N N . GLU B 1 302 ? 41.674 41.798 -3.437 1.00 28.43 322 GLU B N 1
ATOM 5493 C CA . GLU B 1 302 ? 42.939 42.024 -2.725 1.00 29.40 322 GLU B CA 1
ATOM 5494 C C . GLU B 1 302 ? 43.913 42.934 -3.457 1.00 28.22 322 GLU B C 1
ATOM 5495 O O . GLU B 1 302 ? 44.595 43.739 -2.829 1.00 28.00 322 GLU B O 1
ATOM 5501 N N . ILE B 1 303 ? 43.970 42.783 -4.772 1.00 26.95 323 ILE B N 1
ATOM 5502 C CA . ILE B 1 303 ? 44.826 43.605 -5.600 1.00 25.93 323 ILE B CA 1
ATOM 5503 C C . ILE B 1 303 ? 44.381 45.061 -5.517 1.00 25.39 323 ILE B C 1
ATOM 5504 O O . ILE B 1 303 ? 45.213 45.975 -5.418 1.00 25.41 323 ILE B O 1
ATOM 5509 N N . VAL B 1 304 ? 43.074 45.281 -5.636 1.00 24.55 324 VAL B N 1
ATOM 5510 C CA . VAL B 1 304 ? 42.497 46.628 -5.496 1.00 24.50 324 VAL B CA 1
ATOM 5511 C C . VAL B 1 304 ? 42.918 47.258 -4.176 1.00 25.62 324 VAL B C 1
ATOM 5512 O O . VAL B 1 304 ? 43.322 48.404 -4.099 1.00 25.24 324 VAL B O 1
ATOM 5516 N N . LYS B 1 305 ? 42.795 46.497 -3.108 1.00 26.81 325 LYS B N 1
ATOM 5517 C CA . LYS B 1 305 ? 43.129 47.044 -1.783 1.00 28.28 325 LYS B CA 1
ATOM 5518 C C . LYS B 1 305 ? 44.627 47.395 -1.639 1.00 29.23 325 LYS B C 1
ATOM 5519 O O . LYS B 1 305 ? 45.014 48.515 -1.219 1.00 31.30 325 LYS B O 1
ATOM 5525 N N . LYS B 1 306 ? 45.461 46.396 -1.954 1.00 29.97 326 LYS B N 1
ATOM 5526 C CA . LYS B 1 306 ? 46.920 46.568 -1.815 1.00 30.71 326 LYS B CA 1
ATOM 5527 C C . LYS B 1 306 ? 47.505 47.715 -2.657 1.00 29.88 326 LYS B C 1
ATOM 5528 O O . LYS B 1 306 ? 48.447 48.387 -2.210 1.00 30.24 326 LYS B O 1
ATOM 5534 N N . ASN B 1 307 ? 46.941 47.927 -3.853 1.00 28.23 327 ASN B N 1
ATOM 5535 C CA . ASN B 1 307 ? 47.390 49.004 -4.731 1.00 27.70 327 ASN B CA 1
ATOM 5536 C C . ASN B 1 307 ? 46.573 50.289 -4.574 1.00 27.70 327 ASN B C 1
ATOM 5537 O O . ASN B 1 307 ? 46.815 51.263 -5.290 1.00 27.26 327 ASN B O 1
ATOM 5542 N N . ASN B 1 308 ? 45.620 50.297 -3.622 1.00 28.63 328 ASN B N 1
ATOM 5543 C CA . ASN B 1 308 ? 44.743 51.435 -3.404 1.00 29.11 328 ASN B CA 1
ATOM 5544 C C . ASN B 1 308 ? 44.134 51.904 -4.731 1.00 26.84 328 ASN B C 1
ATOM 5545 O O . ASN B 1 308 ? 44.175 53.083 -5.067 1.00 26.88 328 ASN B O 1
ATOM 5550 N N . LEU B 1 309 ? 43.565 50.959 -5.464 1.00 25.78 329 LEU B N 1
ATOM 5551 C CA . LEU B 1 309 ? 42.918 51.258 -6.735 1.00 24.33 329 LEU B CA 1
ATOM 5552 C C . LEU B 1 309 ? 41.511 51.738 -6.485 1.00 24.20 329 LEU B C 1
ATOM 5553 O O . LEU B 1 309 ? 40.908 51.509 -5.426 1.00 24.67 329 LEU B O 1
ATOM 5558 N N . VAL B 1 310 ? 40.974 52.410 -7.468 1.00 23.35 330 VAL B N 1
ATOM 5559 C CA . VAL B 1 310 ? 39.546 52.668 -7.499 1.00 23.73 330 VAL B CA 1
ATOM 5560 C C . VAL B 1 310 ? 38.836 51.306 -7.368 1.00 24.04 330 VAL B C 1
ATOM 5561 O O . VAL B 1 310 ? 39.155 50.381 -8.113 1.00 23.57 330 VAL B O 1
ATOM 5565 N N . PRO B 1 311 ? 37.861 51.170 -6.430 1.00 24.68 331 PRO B N 1
ATOM 5566 C CA . PRO B 1 311 ? 37.301 49.821 -6.277 1.00 25.15 331 PRO B CA 1
ATOM 5567 C C . PRO B 1 311 ? 36.431 49.394 -7.469 1.00 24.98 331 PRO B C 1
ATOM 5568 O O . PRO B 1 311 ? 35.559 50.160 -7.928 1.00 25.97 331 PRO B O 1
ATOM 5572 N N . THR B 1 312 ? 36.739 48.220 -8.020 1.00 24.41 332 THR B N 1
ATOM 5573 C CA . THR B 1 312 ? 36.016 47.660 -9.157 1.00 23.30 332 THR B CA 1
ATOM 5574 C C . THR B 1 312 ? 35.777 46.199 -8.869 1.00 23.92 332 THR B C 1
ATOM 5575 O O . THR B 1 312 ? 36.585 45.557 -8.204 1.00 24.83 332 THR B O 1
ATOM 5579 N N . LYS B 1 313 ? 34.665 45.675 -9.364 1.00 24.40 333 LYS B N 1
ATOM 5580 C CA . LYS B 1 313 ? 34.410 44.235 -9.344 1.00 25.26 333 LYS B CA 1
ATOM 5581 C C . LYS B 1 313 ? 35.016 43.647 -10.594 1.00 24.14 333 LYS B C 1
ATOM 5582 O O . LYS B 1 313 ? 34.927 44.255 -11.678 1.00 23.13 333 LYS B O 1
ATOM 5588 N N . LEU B 1 314 ? 35.611 42.462 -10.441 1.00 24.45 334 LEU B N 1
ATOM 5589 C CA . LEU B 1 314 ? 36.316 41.808 -11.545 1.00 24.24 334 LEU B CA 1
ATOM 5590 C C . LEU B 1 314 ? 35.473 41.695 -12.819 1.00 24.35 334 LEU B C 1
ATOM 5591 O O . LEU B 1 314 ? 35.968 42.029 -13.895 1.00 23.72 334 LEU B O 1
ATOM 5596 N N . LYS B 1 315 ? 34.221 41.251 -12.715 1.00 25.71 335 LYS B N 1
ATOM 5597 C CA . LYS B 1 315 ? 33.399 41.030 -13.921 1.00 26.25 335 LYS B CA 1
ATOM 5598 C C . LYS B 1 315 ? 32.941 42.321 -14.561 1.00 25.12 335 LYS B C 1
ATOM 5599 O O . LYS B 1 315 ? 32.445 42.302 -15.699 1.00 25.24 335 LYS B O 1
ATOM 5603 N N . GLU B 1 316 ? 33.106 43.446 -13.873 1.00 24.44 336 GLU B N 1
ATOM 5604 C CA . GLU B 1 316 ? 32.748 44.734 -14.420 1.00 24.15 336 GLU B CA 1
ATOM 5605 C C . GLU B 1 316 ? 33.937 45.418 -15.103 1.00 22.11 336 GLU B C 1
ATOM 5606 O O . GLU B 1 316 ? 33.811 45.923 -16.219 1.00 21.98 336 GLU B O 1
ATOM 5612 N N . ILE B 1 317 ? 35.123 45.366 -14.504 1.00 21.05 337 ILE B N 1
ATOM 5613 C CA . ILE B 1 317 ? 36.314 45.963 -15.159 1.00 19.66 337 ILE B CA 1
ATOM 5614 C C . ILE B 1 317 ? 36.837 45.118 -16.315 1.00 19.00 337 ILE B C 1
ATOM 5615 O O . ILE B 1 317 ? 37.341 45.659 -17.291 1.00 18.62 337 ILE B O 1
ATOM 5620 N N . ALA B 1 318 ? 36.678 43.804 -16.229 1.00 18.80 338 ALA B N 1
ATOM 5621 C CA . ALA B 1 318 ? 37.213 42.891 -17.240 1.00 18.78 338 ALA B CA 1
ATOM 5622 C C . ALA B 1 318 ? 36.091 42.140 -17.924 1.00 18.68 338 ALA B C 1
ATOM 5623 O O . ALA B 1 318 ? 35.075 41.847 -17.328 1.00 20.83 338 ALA B O 1
ATOM 5625 N N . ALA B 1 319 ? 36.285 41.834 -19.193 1.00 17.78 339 ALA B N 1
ATOM 5626 C CA . ALA B 1 319 ? 35.366 41.087 -20.013 1.00 17.53 339 ALA B CA 1
ATOM 5627 C C . ALA B 1 319 ? 36.153 39.945 -20.652 1.00 17.89 339 ALA B C 1
ATOM 5628 O O . ALA B 1 319 ? 36.493 39.966 -21.835 1.00 17.50 339 ALA B O 1
ATOM 5630 N N . PHE B 1 320 ? 36.466 38.928 -19.855 1.00 18.57 340 PHE B N 1
ATOM 5631 C CA . PHE B 1 320 ? 37.319 37.845 -20.356 1.00 19.19 340 PHE B CA 1
ATOM 5632 C C . PHE B 1 320 ? 36.672 37.101 -21.531 1.00 19.60 340 PHE B C 1
ATOM 5633 O O . PHE B 1 320 ? 37.365 36.714 -22.485 1.00 20.12 340 PHE B O 1
ATOM 5641 N N . TRP B 1 321 ? 35.359 36.949 -21.507 1.00 19.91 341 TRP B N 1
ATOM 5642 C CA . TRP B 1 321 ? 34.601 36.404 -22.634 1.00 19.98 341 TRP B CA 1
ATOM 5643 C C . TRP B 1 321 ? 34.864 37.135 -23.980 1.00 18.94 341 TRP B C 1
ATOM 5644 O O . TRP B 1 321 ? 34.801 36.534 -25.044 1.00 19.17 341 TRP B O 1
ATOM 5655 N N . PHE B 1 322 ? 35.072 38.446 -23.897 1.00 17.75 342 PHE B N 1
ATOM 5656 C CA . PHE B 1 322 ? 35.255 39.292 -25.052 1.00 16.98 342 PHE B CA 1
ATOM 5657 C C . PHE B 1 322 ? 36.649 39.087 -25.602 1.00 16.80 342 PHE B C 1
ATOM 5658 O O . PHE B 1 322 ? 36.858 39.073 -26.835 1.00 16.55 342 PHE B O 1
ATOM 5666 N N . ALA B 1 323 ? 37.623 38.952 -24.703 1.00 17.04 343 ALA B N 1
ATOM 5667 C CA . ALA B 1 323 ? 38.987 38.584 -25.159 1.00 17.01 343 ALA B CA 1
ATOM 5668 C C . ALA B 1 323 ? 38.954 37.235 -25.856 1.00 17.67 343 ALA B C 1
ATOM 5669 O O . ALA B 1 323 ? 39.631 37.013 -26.876 1.00 17.92 343 ALA B O 1
ATOM 5671 N N . ASP B 1 324 ? 38.176 36.283 -25.333 1.00 18.25 344 ASP B N 1
ATOM 5672 C CA . ASP B 1 324 ? 38.082 34.972 -25.984 1.00 19.23 344 ASP B CA 1
ATOM 5673 C C . ASP B 1 324 ? 37.548 35.082 -27.425 1.00 19.25 344 ASP B C 1
ATOM 5674 O O . ASP B 1 324 ? 38.021 34.374 -28.316 1.00 19.77 344 ASP B O 1
ATOM 5679 N N . ILE B 1 325 ? 36.577 35.955 -27.670 1.00 18.76 345 ILE B N 1
ATOM 5680 C CA . ILE B 1 325 ? 36.092 36.196 -29.027 1.00 18.86 345 ILE B CA 1
ATOM 5681 C C . ILE B 1 325 ? 37.188 36.855 -29.896 1.00 17.92 345 ILE B C 1
ATOM 5682 O O . ILE B 1 325 ? 37.431 36.416 -31.026 1.00 17.78 345 ILE B O 1
ATOM 5687 N N . ALA B 1 326 ? 37.863 37.845 -29.349 1.00 16.98 346 ALA B N 1
ATOM 5688 C CA . ALA B 1 326 ? 38.968 38.483 -30.095 1.00 16.34 346 ALA B CA 1
ATOM 5689 C C . ALA B 1 326 ? 40.015 37.456 -30.525 1.00 17.04 346 ALA B C 1
ATOM 5690 O O . ALA B 1 326 ? 40.557 37.508 -31.631 1.00 17.23 346 ALA B O 1
ATOM 5692 N N . PHE B 1 327 ? 40.283 36.512 -29.636 1.00 17.42 347 PHE B N 1
ATOM 5693 C CA . PHE B 1 327 ? 41.331 35.516 -29.852 1.00 18.61 347 PHE B CA 1
ATOM 5694 C C . PHE B 1 327 ? 40.897 34.304 -30.655 1.00 19.81 347 PHE B C 1
ATOM 5695 O O . PHE B 1 327 ? 41.690 33.353 -30.813 1.00 20.22 347 PHE B O 1
ATOM 5703 N N . CYS B 1 328 ? 39.693 34.312 -31.204 1.00 20.52 348 CYS B N 1
ATOM 5704 C CA . CYS B 1 328 ? 39.353 33.370 -32.253 1.00 22.98 348 CYS B CA 1
ATOM 5705 C C . CYS B 1 328 ? 38.847 34.064 -33.512 1.00 22.44 348 CYS B C 1
ATOM 5706 O O . CYS B 1 328 ? 38.276 33.409 -34.380 1.00 24.86 348 CYS B O 1
ATOM 5709 N N . SER B 1 329 ? 39.107 35.358 -33.631 1.00 20.51 349 SER B N 1
ATOM 5710 C CA . SER B 1 329 ? 38.666 36.134 -34.775 1.00 20.45 349 SER B CA 1
ATOM 5711 C C . SER B 1 329 ? 39.818 36.345 -35.756 1.00 19.21 349 SER B C 1
ATOM 5712 O O . SER B 1 329 ? 40.999 36.423 -35.358 1.00 19.61 349 SER B O 1
ATOM 5715 N N . GLU B 1 330 ? 39.449 36.461 -37.022 1.00 18.31 350 GLU B N 1
ATOM 5716 C CA A GLU B 1 330 ? 40.391 36.725 -38.122 0.40 18.16 350 GLU B CA 1
ATOM 5717 C CA B GLU B 1 330 ? 40.405 36.825 -38.092 0.60 18.11 350 GLU B CA 1
ATOM 5718 C C . GLU B 1 330 ? 39.628 37.372 -39.279 1.00 17.19 350 GLU B C 1
ATOM 5719 O O . GLU B 1 330 ? 38.421 37.202 -39.378 1.00 16.93 350 GLU B O 1
ATOM 5730 N N . ASN B 1 331 ? 40.334 38.073 -40.173 1.00 16.32 351 ASN B N 1
ATOM 5731 C CA . ASN B 1 331 ? 39.747 38.556 -41.418 1.00 16.08 351 ASN B CA 1
ATOM 5732 C C . ASN B 1 331 ? 38.712 39.641 -41.192 1.00 15.03 351 ASN B C 1
ATOM 5733 O O . ASN B 1 331 ? 37.734 39.708 -41.936 1.00 15.72 351 ASN B O 1
ATOM 5738 N N . LEU B 1 332 ? 38.938 40.485 -40.186 1.00 13.93 352 LEU B N 1
ATOM 5739 C CA . LEU B 1 332 ? 37.956 41.504 -39.830 1.00 13.57 352 LEU B CA 1
ATOM 5740 C C . LEU B 1 332 ? 38.431 42.942 -40.086 1.00 12.95 352 LEU B C 1
ATOM 5741 O O . LEU B 1 332 ? 37.781 43.876 -39.601 1.00 13.42 352 LEU B O 1
ATOM 5746 N N . ILE B 1 333 ? 39.474 43.118 -40.899 1.00 12.82 353 ILE B N 1
ATOM 5747 C CA . ILE B 1 333 ? 39.944 44.474 -41.184 1.00 12.56 353 ILE B CA 1
ATOM 5748 C C . ILE B 1 333 ? 38.845 45.327 -41.861 1.00 12.26 353 ILE B C 1
ATOM 5749 O O . ILE B 1 333 ? 38.148 44.867 -42.788 1.00 13.08 353 ILE B O 1
ATOM 5754 N N . SER B 1 334 ? 38.739 46.587 -41.420 1.00 11.60 354 SER B N 1
ATOM 5755 C CA . SER B 1 334 ? 37.807 47.550 -42.015 1.00 11.94 354 SER B CA 1
ATOM 5756 C C . SER B 1 334 ? 38.594 48.658 -42.697 1.00 11.75 354 SER B C 1
ATOM 5757 O O . SER B 1 334 ? 39.720 48.986 -42.347 1.00 12.00 354 SER B O 1
ATOM 5760 N N . SER B 1 335 ? 37.965 49.251 -43.710 1.00 12.37 355 SER B N 1
ATOM 5761 C CA . SER B 1 335 ? 38.597 50.343 -44.481 1.00 12.44 355 SER B CA 1
ATOM 5762 C C . SER B 1 335 ? 38.236 51.714 -43.934 1.00 12.23 355 SER B C 1
ATOM 5763 O O . SER B 1 335 ? 37.065 51.972 -43.630 1.00 12.86 355 SER B O 1
ATOM 5766 N N . MET B 1 336 ? 39.238 52.593 -43.878 1.00 12.29 356 MET B N 1
ATOM 5767 C CA . MET B 1 336 ? 39.055 54.016 -43.577 1.00 12.65 356 MET B CA 1
ATOM 5768 C C . MET B 1 336 ? 39.044 54.906 -44.831 1.00 12.46 356 MET B C 1
ATOM 5769 O O . MET B 1 336 ? 39.023 56.137 -44.722 1.00 12.97 356 MET B O 1
ATOM 5774 N N . ASN B 1 337 ? 39.029 54.310 -46.019 1.00 12.31 357 ASN B N 1
ATOM 5775 C CA . ASN B 1 337 ? 39.118 55.146 -47.220 1.00 12.54 357 ASN B CA 1
ATOM 5776 C C . ASN B 1 337 ? 37.967 56.137 -47.324 1.00 12.57 357 ASN B C 1
ATOM 5777 O O . ASN B 1 337 ? 38.189 57.281 -47.766 1.00 12.95 357 ASN B O 1
ATOM 5782 N N . LYS B 1 338 ? 36.739 55.746 -47.003 1.00 11.81 358 LYS B N 1
ATOM 5783 C CA . LYS B 1 338 ? 35.646 56.683 -47.155 1.00 12.12 358 LYS B CA 1
ATOM 5784 C C . LYS B 1 338 ? 35.834 57.922 -46.300 1.00 12.40 358 LYS B C 1
ATOM 5785 O O . LYS B 1 338 ? 35.654 59.058 -46.778 1.00 12.61 358 LYS B O 1
ATOM 5791 N N . SER B 1 339 ? 36.197 57.735 -45.030 1.00 11.98 359 SER B N 1
ATOM 5792 C CA . SER B 1 339 ? 36.400 58.872 -44.169 1.00 12.40 359 SER B CA 1
ATOM 5793 C C . SER B 1 339 ? 37.540 59.731 -44.667 1.00 12.34 359 SER B C 1
ATOM 5794 O O . SER B 1 339 ? 37.461 60.955 -44.624 1.00 12.85 359 SER B O 1
ATOM 5797 N N . LYS B 1 340 ? 38.649 59.106 -45.090 1.00 12.46 360 LYS B N 1
ATOM 5798 C CA . LYS B 1 340 ? 39.800 59.865 -45.581 1.00 13.02 360 LYS B CA 1
ATOM 5799 C C . LYS B 1 340 ? 39.440 60.654 -46.833 1.00 13.66 360 LYS B C 1
ATOM 5800 O O . LYS B 1 340 ? 39.817 61.819 -46.963 1.00 14.32 360 LYS B O 1
ATOM 5806 N N . GLU B 1 341 ? 38.680 60.051 -47.730 1.00 13.97 361 GLU B N 1
ATOM 5807 C CA A GLU B 1 341 ? 38.230 60.738 -48.949 0.30 14.81 361 GLU B CA 1
ATOM 5808 C CA B GLU B 1 341 ? 38.250 60.749 -48.944 0.70 14.86 361 GLU B CA 1
ATOM 5809 C C . GLU B 1 341 ? 37.310 61.927 -48.670 1.00 15.41 361 GLU B C 1
ATOM 5810 O O . GLU B 1 341 ? 37.222 62.862 -49.488 1.00 17.17 361 GLU B O 1
ATOM 5821 N N . LEU B 1 342 ? 36.584 61.881 -47.563 1.00 15.12 362 LEU B N 1
ATOM 5822 C CA . LEU B 1 342 ? 35.756 63.001 -47.097 1.00 15.92 362 LEU B CA 1
ATOM 5823 C C . LEU B 1 342 ? 36.518 64.022 -46.277 1.00 16.15 362 LEU B C 1
ATOM 5824 O O . LEU B 1 342 ? 35.938 65.024 -45.835 1.00 17.43 362 LEU B O 1
ATOM 5829 N N . GLY B 1 343 ? 37.815 63.800 -46.055 1.00 15.77 363 GLY B N 1
ATOM 5830 C CA . GLY B 1 343 ? 38.693 64.772 -45.405 1.00 16.24 363 GLY B CA 1
ATOM 5831 C C . GLY B 1 343 ? 39.081 64.507 -43.967 1.00 15.82 363 GLY B C 1
ATOM 5832 O O . GLY B 1 343 ? 39.794 65.323 -43.378 1.00 16.98 363 GLY B O 1
ATOM 5833 N N . PHE B 1 344 ? 38.642 63.376 -43.383 1.00 14.85 364 PHE B N 1
ATOM 5834 C CA . PHE B 1 344 ? 39.026 63.026 -42.019 1.00 14.46 364 PHE B CA 1
ATOM 5835 C C . PHE B 1 344 ? 40.356 62.262 -42.034 1.00 14.35 364 PHE B C 1
ATOM 5836 O O . PHE B 1 344 ? 40.371 61.107 -42.479 1.00 13.78 364 PHE B O 1
ATOM 5844 N N . LEU B 1 345 ? 41.422 62.906 -41.561 1.00 14.88 365 LEU B N 1
ATOM 5845 C CA . LEU B 1 345 ? 42.776 62.289 -41.627 1.00 15.39 365 LEU B CA 1
ATOM 5846 C C . LEU B 1 345 ? 43.297 61.902 -40.261 1.00 15.16 365 LEU B C 1
ATOM 5847 O O . LEU B 1 345 ? 44.486 61.603 -40.109 1.00 15.89 365 LEU B O 1
ATOM 5852 N N . GLY B 1 346 ? 42.433 61.885 -39.238 1.00 13.89 366 GLY B N 1
ATOM 5853 C CA . GLY B 1 346 ? 42.873 61.428 -37.934 1.00 13.27 366 GLY B CA 1
ATOM 5854 C C . GLY B 1 346 ? 43.288 59.963 -37.970 1.00 12.15 366 GLY B C 1
ATOM 5855 O O . GLY B 1 346 ? 42.675 59.137 -38.631 1.00 12.20 366 GLY B O 1
ATOM 5856 N N . PHE B 1 347 ? 44.313 59.668 -37.183 1.00 12.07 367 PHE B N 1
ATOM 5857 C CA . PHE B 1 347 ? 44.882 58.318 -37.113 1.00 11.62 367 PHE B CA 1
ATOM 5858 C C . PHE B 1 347 ? 45.549 58.126 -35.780 1.00 12.02 367 PHE B C 1
ATOM 5859 O O . PHE B 1 347 ? 45.801 59.110 -35.060 1.00 12.42 367 PHE B O 1
ATOM 5867 N N . ARG B 1 348 ? 45.843 56.877 -35.449 1.00 11.68 368 ARG B N 1
ATOM 5868 C CA . ARG B 1 348 ? 46.720 56.563 -34.348 1.00 12.72 368 ARG B CA 1
ATOM 5869 C C . ARG B 1 348 ? 47.626 55.401 -34.739 1.00 12.70 368 ARG B C 1
ATOM 5870 O O . ARG B 1 348 ? 47.208 54.510 -35.484 1.00 12.82 368 ARG B O 1
ATOM 5878 N N . ASN B 1 349 ? 48.828 55.387 -34.175 1.00 13.17 369 ASN B N 1
ATOM 5879 C CA . ASN B 1 349 ? 49.688 54.203 -34.197 1.00 13.05 369 ASN B CA 1
ATOM 5880 C C . ASN B 1 349 ? 49.115 53.256 -33.163 1.00 12.96 369 ASN B C 1
ATOM 5881 O O . ASN B 1 349 ? 49.124 53.545 -31.968 1.00 13.99 369 ASN B O 1
ATOM 5886 N N . SER B 1 350 ? 48.579 52.114 -33.590 1.00 12.28 370 SER B N 1
ATOM 5887 C CA . SER B 1 350 ? 47.864 51.205 -32.686 1.00 12.70 370 SER B CA 1
ATOM 5888 C C . SER B 1 350 ? 48.727 50.598 -31.607 1.00 13.75 370 SER B C 1
ATOM 5889 O O . SER B 1 350 ? 48.237 50.403 -30.496 1.00 14.31 370 SER B O 1
ATOM 5892 N N . MET B 1 351 ? 49.997 50.367 -31.892 1.00 14.78 371 MET B N 1
ATOM 5893 C CA . MET B 1 351 ? 50.916 49.882 -30.844 1.00 16.82 371 MET B CA 1
ATOM 5894 C C . MET B 1 351 ? 51.102 50.930 -29.769 1.00 16.93 371 MET B C 1
ATOM 5895 O O . MET B 1 351 ? 51.033 50.628 -28.563 1.00 18.22 371 MET B O 1
ATOM 5900 N N A LYS B 1 352 ? 51.178 52.198 -30.176 0.50 16.37 372 LYS B N 1
ATOM 5901 N N B LYS B 1 352 ? 51.462 52.136 -30.165 0.50 17.16 372 LYS B N 1
ATOM 5902 C CA A LYS B 1 352 ? 51.222 53.339 -29.217 0.50 16.61 372 LYS B CA 1
ATOM 5903 C CA B LYS B 1 352 ? 51.713 53.174 -29.167 0.50 17.81 372 LYS B CA 1
ATOM 5904 C C A LYS B 1 352 ? 49.892 53.597 -28.507 0.50 15.61 372 LYS B C 1
ATOM 5905 C C B LYS B 1 352 ? 50.424 53.391 -28.352 0.50 17.22 372 LYS B C 1
ATOM 5906 O O A LYS B 1 352 ? 49.868 53.951 -27.317 0.50 15.54 372 LYS B O 1
ATOM 5907 O O B LYS B 1 352 ? 50.468 53.486 -27.119 0.50 17.67 372 LYS B O 1
ATOM 5918 N N A SER B 1 353 ? 48.793 53.393 -29.219 0.50 14.72 373 SER B N 1
ATOM 5919 N N B SER B 1 353 ? 49.275 53.359 -29.027 0.50 16.29 373 SER B N 1
ATOM 5920 C CA A SER B 1 353 ? 47.450 53.549 -28.653 0.50 14.10 373 SER B CA 1
ATOM 5921 C CA B SER B 1 353 ? 47.961 53.581 -28.397 0.50 15.99 373 SER B CA 1
ATOM 5922 C C A SER B 1 353 ? 47.291 52.530 -27.518 0.50 14.89 373 SER B C 1
ATOM 5923 C C B SER B 1 353 ? 47.537 52.544 -27.401 0.50 15.91 373 SER B C 1
ATOM 5924 O O A SER B 1 353 ? 46.771 52.888 -26.436 0.50 14.57 373 SER B O 1
ATOM 5925 O O B SER B 1 353 ? 46.950 52.864 -26.361 0.50 15.63 373 SER B O 1
ATOM 5930 N N . PHE B 1 354 ? 47.749 51.284 -27.736 1.00 15.26 374 PHE B N 1
ATOM 5931 C CA . PHE B 1 354 ? 47.541 50.217 -26.719 1.00 16.17 374 PHE B CA 1
ATOM 5932 C C . PHE B 1 354 ? 48.273 50.617 -25.436 1.00 16.95 374 PHE B C 1
ATOM 5933 O O . PHE B 1 354 ? 47.681 50.616 -24.334 1.00 16.75 374 PHE B O 1
ATOM 5941 N N . VAL B 1 355 ? 49.518 51.036 -25.588 1.00 17.36 375 VAL B N 1
ATOM 5942 C CA . VAL B 1 355 ? 50.336 51.493 -24.436 1.00 18.64 375 VAL B CA 1
ATOM 5943 C C . VAL B 1 355 ? 49.768 52.748 -23.760 1.00 18.62 375 VAL B C 1
ATOM 5944 O O . VAL B 1 355 ? 49.762 52.823 -22.507 1.00 18.12 375 VAL B O 1
ATOM 5948 N N . SER B 1 356 ? 49.299 53.705 -24.539 1.00 18.73 376 SER B N 1
ATOM 5949 C CA A SER B 1 356 ? 48.706 54.899 -23.966 0.50 18.91 376 SER B CA 1
ATOM 5950 C CA B SER B 1 356 ? 48.631 54.925 -24.046 0.50 18.95 376 SER B CA 1
ATOM 5951 C C . SER B 1 356 ? 47.471 54.581 -23.131 1.00 18.23 376 SER B C 1
ATOM 5952 O O . SER B 1 356 ? 47.268 55.222 -22.071 1.00 17.99 376 SER B O 1
ATOM 5957 N N . CYS B 1 357 ? 46.679 53.587 -23.540 1.00 16.95 377 CYS B N 1
ATOM 5958 C CA . CYS B 1 357 ? 45.540 53.151 -22.760 1.00 16.68 377 CYS B CA 1
ATOM 5959 C C . CYS B 1 357 ? 45.954 52.497 -21.434 1.00 16.71 377 CYS B C 1
ATOM 5960 O O . CYS B 1 357 ? 45.307 52.775 -20.398 1.00 15.73 377 CYS B O 1
ATOM 5963 N N . ILE B 1 358 ? 47.028 51.685 -21.440 1.00 16.71 378 ILE B N 1
ATOM 5964 C CA . ILE B 1 358 ? 47.569 51.119 -20.192 1.00 17.61 378 ILE B CA 1
ATOM 5965 C C . ILE B 1 358 ? 47.987 52.276 -19.305 1.00 18.45 378 ILE B C 1
ATOM 5966 O O . ILE B 1 358 ? 47.635 52.321 -18.098 1.00 18.75 378 ILE B O 1
ATOM 5971 N N . ASP B 1 359 ? 48.749 53.236 -19.857 1.00 19.15 379 ASP B N 1
ATOM 5972 C CA A ASP B 1 359 ? 49.214 54.414 -19.112 0.60 19.90 379 ASP B CA 1
ATOM 5973 C CA B ASP B 1 359 ? 49.207 54.371 -19.043 0.40 19.83 379 ASP B CA 1
ATOM 5974 C C . ASP B 1 359 ? 48.040 55.185 -18.452 1.00 19.30 379 ASP B C 1
ATOM 5975 O O . ASP B 1 359 ? 48.092 55.606 -17.303 1.00 19.47 379 ASP B O 1
ATOM 5984 N N . LYS B 1 360 ? 46.958 55.370 -19.208 1.00 17.95 380 LYS B N 1
ATOM 5985 C CA . LYS B 1 360 ? 45.828 56.137 -18.741 1.00 17.76 380 LYS B CA 1
ATOM 5986 C C . LYS B 1 360 ? 45.083 55.423 -17.619 1.00 17.39 380 LYS B C 1
ATOM 5987 O O . LYS B 1 360 ? 44.697 56.058 -16.633 1.00 17.49 380 LYS B O 1
ATOM 5993 N N . MET B 1 361 ? 44.870 54.120 -17.773 1.00 16.75 381 MET B N 1
ATOM 5994 C CA . MET B 1 361 ? 44.198 53.356 -16.725 1.00 17.33 381 MET B CA 1
ATOM 5995 C C . MET B 1 361 ? 45.032 53.338 -15.441 1.00 17.88 381 MET B C 1
ATOM 5996 O O . MET B 1 361 ? 44.452 53.356 -14.344 1.00 17.88 381 MET B O 1
ATOM 6001 N N . ARG B 1 362 ? 46.358 53.380 -15.567 1.00 18.08 382 ARG B N 1
ATOM 6002 C CA . ARG B 1 362 ? 47.242 53.519 -14.384 1.00 19.20 382 ARG B CA 1
ATOM 6003 C C . ARG B 1 362 ? 47.106 54.906 -13.762 1.00 19.89 382 ARG B C 1
ATOM 6004 O O . ARG B 1 362 ? 46.989 55.054 -12.538 1.00 20.44 382 ARG B O 1
ATOM 6012 N N . ASP B 1 363 ? 47.124 55.928 -14.599 1.00 19.73 383 ASP B N 1
ATOM 6013 C CA A ASP B 1 363 ? 46.944 57.312 -14.092 0.50 20.69 383 ASP B CA 1
ATOM 6014 C CA B ASP B 1 363 ? 46.963 57.317 -14.181 0.50 20.48 383 ASP B CA 1
ATOM 6015 C C . ASP B 1 363 ? 45.671 57.496 -13.307 1.00 20.43 383 ASP B C 1
ATOM 6016 O O . ASP B 1 363 ? 45.655 58.139 -12.239 1.00 21.69 383 ASP B O 1
ATOM 6025 N N . TYR B 1 364 ? 44.580 56.910 -13.795 1.00 19.25 384 TYR B N 1
ATOM 6026 C CA A TYR B 1 364 ? 43.286 57.007 -13.186 0.50 19.34 384 TYR B CA 1
ATOM 6027 C CA B TYR B 1 364 ? 43.248 57.002 -13.136 0.50 19.19 384 TYR B CA 1
ATOM 6028 C C . TYR B 1 364 ? 43.119 56.067 -11.953 1.00 19.78 384 TYR B C 1
ATOM 6029 O O . TYR B 1 364 ? 42.091 56.068 -11.271 1.00 20.29 384 TYR B O 1
ATOM 6046 N N . ARG B 1 365 ? 44.156 55.268 -11.653 1.00 20.26 385 ARG B N 1
ATOM 6047 C CA . ARG B 1 365 ? 44.174 54.334 -10.539 1.00 21.46 385 ARG B CA 1
ATOM 6048 C C . ARG B 1 365 ? 43.166 53.201 -10.709 1.00 20.23 385 ARG B C 1
ATOM 6049 O O . ARG B 1 365 ? 42.714 52.611 -9.733 1.00 20.25 385 ARG B O 1
ATOM 6057 N N . PHE B 1 366 ? 42.877 52.832 -11.961 1.00 18.88 386 PHE B N 1
ATOM 6058 C CA . PHE B 1 366 ? 42.074 51.641 -12.208 1.00 18.73 386 PHE B CA 1
ATOM 6059 C C . PHE B 1 366 ? 42.907 50.366 -12.206 1.00 18.99 386 PHE B C 1
ATOM 6060 O O . PHE B 1 366 ? 42.385 49.283 -11.925 1.00 18.84 386 PHE B O 1
ATOM 6068 N N . ILE B 1 367 ? 44.183 50.487 -12.565 1.00 19.43 387 ILE B N 1
ATOM 6069 C CA . ILE B 1 367 ? 45.095 49.363 -12.736 1.00 20.11 387 ILE B CA 1
ATOM 6070 C C . ILE B 1 367 ? 46.377 49.725 -11.963 1.00 20.80 387 ILE B C 1
ATOM 6071 O O . ILE B 1 367 ? 46.750 50.894 -11.951 1.00 21.09 387 ILE B O 1
ATOM 6076 N N . PRO B 1 368 ? 47.096 48.751 -11.414 1.00 21.44 388 PRO B N 1
ATOM 6077 C CA . PRO B 1 368 ? 48.330 49.146 -10.684 1.00 22.64 388 PRO B CA 1
ATOM 6078 C C . PRO B 1 368 ? 49.414 49.762 -11.533 1.00 23.35 388 PRO B C 1
ATOM 6079 O O . PRO B 1 368 ? 49.558 49.404 -12.695 1.00 22.18 388 PRO B O 1
ATOM 6083 N N . LYS B 1 369 ? 50.193 50.653 -10.922 1.00 25.44 389 LYS B N 1
ATOM 6084 C CA . LYS B 1 369 ? 51.369 51.246 -11.572 1.00 27.18 389 LYS B CA 1
ATOM 6085 C C . LYS B 1 369 ? 52.401 50.167 -11.812 1.00 28.03 389 LYS B C 1
ATOM 6086 O O . LYS B 1 369 ? 52.367 49.119 -11.186 1.00 27.49 389 LYS B O 1
ATOM 6092 N N . ALA B 1 370 ? 53.350 50.443 -12.703 1.00 29.02 390 ALA B N 1
ATOM 6093 C CA . ALA B 1 370 ? 54.452 49.503 -12.940 1.00 30.81 390 ALA B CA 1
ATOM 6094 C C . ALA B 1 370 ? 55.308 49.336 -11.685 1.00 33.20 390 ALA B C 1
ATOM 6095 O O . ALA B 1 370 ? 55.586 50.315 -10.994 1.00 34.11 390 ALA B O 1
ATOM 6097 N N . PHE B 1 371 ? 55.673 48.092 -11.377 1.00 34.56 391 PHE B N 1
ATOM 6098 C CA . PHE B 1 371 ? 56.600 47.789 -10.276 1.00 37.47 391 PHE B CA 1
ATOM 6099 C C . PHE B 1 371 ? 57.382 46.494 -10.547 1.00 38.88 391 PHE B C 1
ATOM 6100 O O . PHE B 1 371 ? 58.273 46.110 -9.777 1.00 41.59 391 PHE B O 1
#

Foldseek 3Di:
DDDDDWQAEEEEEPCLAFQNVLLLVLCCDPPAPSTPYAAEYEDQDDDDPLSVPGRYNYDHFDLLDLVRLLVGQLVVQAHAEYEYDDADLDQDQVSRLSSLVSNLVNHLVRHPNHAEYEAEDALCQQPDLVVVGDFDPDDPVDDGDPHRGSVVSNVVSRCVSCVVRVHWYEYEHEYAEAGARLQYQRHVLLQLLLLLQLCVVVVHAAEDQFAPQQQPAKDWGAYSNQSSSVSSCLSRPPLNTNYYAYDTQQDIDGVNVLQVVSCVQQVGHHDGDDPPDHGDQPCVVCVVCQVVSQVSCVVQVADDDGSSRRHNSVNVHVSRHDHRSNYDRVVVVVSPDPHHDDVSVSSVVNVVVNCVNRVHHHHD/DDDDDWQAEEEEECCLAFQNVLLLVLQCDPPAPSTPYAAEYEDQDDDDPLSVPGRYNYFHFDLLDQVRLLVGQLVVQAHAEYAYDDADLDQDQVSRLSSLLSNLVNHLVRHPNHAEYEAEDALCQQPPLVVVGDFDPDDPVDDGDPHRGSVVSNVVSRCVSCVVRVHWYEYEHEFAEAGARLQYQRHVLLQLLLLLQLCVVVVHASEDQFAPCQQPAKGWGAYSNQSSSVSSCQSRPPLNINYYAYDTQQDIDGVNVLQVVSCVQQVGHHDGDDPPDHGDQPCVVCVPCQVVSQVQCVVQVADDDGSSRRHNSVNVHVSRVDHSSNYDRVVVVVSPDPHHDDVSVSSVVNVVVNCVNRVGPHHD

Solvent-accessible surface area: 30334 Å² total; per-residue (Å²): 91,43,118,88,33,76,146,6,10,0,0,0,2,10,0,10,17,20,3,0,0,0,0,0,17,10,2,40,66,61,86,14,79,10,13,80,4,47,3,9,0,1,13,168,89,96,46,25,120,21,2,58,50,11,12,16,84,47,20,81,2,43,11,39,61,67,155,48,0,72,78,79,1,24,78,21,114,54,0,18,13,0,0,1,15,25,46,66,36,54,34,69,28,144,46,1,17,57,10,0,39,8,0,0,81,1,1,31,102,42,4,106,89,15,93,0,0,2,0,31,9,5,22,12,4,0,51,8,53,63,180,176,75,38,108,24,90,0,53,25,122,46,89,93,28,160,58,98,2,8,21,20,51,2,5,70,28,0,72,105,33,1,61,147,57,148,20,38,46,0,0,0,8,8,4,34,17,0,1,4,0,6,18,12,89,49,2,0,0,0,0,0,0,0,8,0,9,1,8,35,75,46,143,115,21,0,65,13,4,4,22,100,80,0,22,58,28,135,17,12,0,0,15,1,38,0,0,0,61,0,1,2,26,0,1,55,40,112,140,0,49,70,51,21,0,0,0,5,1,49,50,71,9,52,7,88,86,0,0,120,69,0,4,104,44,6,57,30,121,73,49,16,31,64,122,77,131,153,58,78,43,0,37,101,86,12,127,115,40,68,144,40,0,58,93,1,12,144,157,42,109,10,49,115,23,135,8,96,76,2,4,5,17,106,22,0,23,50,14,0,77,30,89,82,39,38,6,15,14,83,60,0,98,151,43,50,16,129,27,137,68,66,0,56,118,5,0,11,38,7,0,23,51,0,17,23,12,100,0,1,8,94,72,172,135,144,121,90,103,89,148,7,9,0,0,0,2,10,0,10,18,20,3,0,0,0,0,1,34,14,1,67,102,128,135,13,78,9,22,87,4,46,2,8,0,0,13,126,91,96,45,25,121,31,2,70,174,38,94,21,88,45,19,82,2,43,11,38,53,26,50,47,0,74,75,77,1,24,77,19,114,53,0,18,14,0,0,1,13,27,47,24,22,13,17,5,4,38,24,1,9,19,9,0,35,0,0,0,65,1,1,32,101,41,4,106,89,15,94,0,0,0,0,31,10,5,20,14,4,0,49,7,52,54,128,176,76,39,108,24,90,0,51,26,123,45,92,94,27,158,57,59,2,8,22,23,47,2,5,69,32,0,73,101,30,1,60,142,62,146,20,38,46,0,0,0,8,7,4,33,17,0,1,4,0,6,20,11,64,50,2,0,0,0,0,0,0,0,8,0,8,1,8,33,70,45,144,113,20,0,61,13,4,4,23,89,86,0,19,59,17,136,18,11,0,0,15,1,41,0,0,0,66,0,0,2,29,0,1,53,42,113,121,0,49,70,51,22,0,0,0,4,1,49,50,71,8,50,6,90,87,0,0,121,73,0,4,98,41,6,56,32,122,74,48,17,38,63,124,69,126,149,23,77,14,0,17,73,86,12,129,119,39,81,150,39,0,70,72,3,12,167,151,58,106,9,34,113,23,137,8,107,58,1,4,6,18,96,21,0,8,44,15,0,56,29,86,79,41,36,6,16,13,85,57,0,99,141,37,48,17,129,27,137,69,66,0,59,144,5,0,28,61,8,0,70,45,0,18,101,68,104,0,1,5,110,72,172

CATH classification: 3.40.50.720

Nearest PDB structures (foldseek):
  5dcu-assembly1_A  TM=1.003E+00  e=9.033E-79  Catharanthus roseus
  5df1-assembly1_A  TM=1.002E+00  e=5.628E-75  Catharanthus roseus
  5dcy-assembly1_A-3  TM=9.971E-01  e=5.876E-74  Catharanthus roseus
  5dbg-assembly1_A  TM=1.001E+00  e=1.103E-72  Catharanthus roseus
  5emh-assembly1_A-2  TM=1.001E+00  e=4.702E-71  Catharanthus roseus

InterPro domains:
  IPR036291 NAD(P)-binding domain superfamily [SSF51735] (30-300)
  IPR055222 PRISE-like, Rossmann-fold domain [PF22917] (92-388)
  IPR055222 PRISE-like, Rossmann-fold domain [cd08948] (31-328)

B-factor: mean 20.74, std 8.27, range [9.94, 60.16]

Sequence (728 aa):
GVCCKSYKSVALVVGVTGIVGSSSLAEVLKLPDTPGGPWKVYGVARRPCPVWLAKKPVEEYIQCDVSNNQQETISSKLSPLKDITHIFYVSSWIIGSEDCQQTTNATMFKKNILNSSVIPNASNNLQQHVCCLQTGIKHYFGGIIFEVPHDSSPFTEDLPRLNVPPNNFYHDLEDILYEETGKNNLTWSVHRPALVFGFSPCSMMNIVSSTLCVYATICKHENKALVYPGSKNSWNCYADAVDADLVAEHEIWAAVVDPKAKNQVLNCNNGDVFKWKHIWKKKLAEEFGIEMVGYVEEGKEQVSLAELMKDKDDQVWDEIVKKNNLVPTKLKEIAAFWFADIAFCSEENLISSMNKSKEELGFLGFRNSMKSFVSSCIDDKMMRDYYRFIPKAFGVCCKSYKSVALVVGVTGIVGSSSLAEVLKLPDTPGGPWKVYGVARRPCPVWLAKKPVEEYIQCDVSNNQQETISSKLSPLKDITHIFYVSSWIIGSEDCQQTTNATMFKKNILNSSVIPNASNNLQQHVCCLQTGIKHYFGGIIFEVPHDSPFTEDLPRLNVPPNNFYHDLEDILYEETGKNNLTWSVHRPALVFGFSPCSMMNIVSSTLCVYATICKHENKALVYPGSKNSWNCYADAVDDADDLVAEEHEIWAAVDPKAKNQVLNCNNGDVFKWKHIWKKKLAEEFGIEMVGYVEGKEQVSLAELMKDKDQVWDEIVKKNNLVPTKLKEIAAFWFADIAFCSEENLISSMNKSKEELGFLGFRNSMKKSSFVSSCIDDKMRDDYYRFIPKAF

Organism: Catharanthus roseus (NCBI:txid4058)